Protein AF-0000000084441922 (afdb_homodimer)

Secondary structure (DSSP, 8-state):
-------------------------------HHHHHHHHHHHH-SSSEEEEEEEETTT--EEEEESTT--B--GGGGHHHHHHHHHHHH-TT---EEEEEEETTEEEEE----TT--HHHHHHHHHHHHHTT--EE-S-EEEE-TTB-S--S-TT-BGGGTTBGGG----S---GGGEEEEEEE--SSTTPBPEEEESSTTT---EEEEEEEEE-HHHHHHT--EEEEEETTTEEEEEEEEE--SSPEEEEEE-S-HHHHHHHHHHHHHHHTT-EE-S-EEEE---TTPEEEEEEEPPPHHHHHHHHHHHT-HHHHHHHHHHHHHHHHS-BSHHHHHHHHHHHHHHHS---GGGEE-S-SS--TT-EE-HHHHHHHHHHHHH-TTTHHHHHHHS-BTTTSGGGTTSSTTSTTTTTEEEEEEEETTEEEEEEEEE-TTS-EEEEEEEEE---S-HHHHHHHHHHHHHHHHHHHS-GGGGGTTTS--------/-------------------------------HHHHHHHHHHHH-SSSEEEEEEEETTT--EEEEESTT--B--GGGHHHHHHHHHHHHH-TT---EEEEEEETTEEEEE----TT--HHHHHHHHHHHHHTT--EE-S-EEEE-TTB-S-SS-TT-BGGGTTBGGG----S---GGGEEEEEEE--SSTTPBPEEEESSTTT---EEEEEEEEE-HHHHHHT--EEEEEETTTEEEEEEEEE--SSPEEEEEE-S-HHHHHHHHHHHHHHHTT-EE-S-EEEE---TTPEEEEEEEPPPHHHHHHHHHHHT-HHHHHHHHHHHHHHHHS-BSHHHHHHHHHHHHHHHS---GGGEE-S-SS--TT-EE-HHHHHHHHHHHHH-TTTHHHHHHHS-BTTTSGGGTTSSTTSTTTTTEEEEEEEETTEEEEEEEEE-TTS-EEEEEEEEE---S-HHHHHHHHHHHHHHHHHHTS-GGGGTT--S--------

Radius of gyration: 35.0 Å; Cα contacts (8 Å, |Δi|>4): 2203; chains: 2; bounding box: 147×92×91 Å

Nearest PDB structures (foldseek):
  3a3d-assembly1_A  TM=9.040E-01  e=1.747E-45  Haemophilus influenzae
  1w5d-assembly1_A  TM=8.951E-01  e=1.467E-43  Bacillus subtilis
  2exb-assembly1_A  TM=8.636E-01  e=7.953E-45  Escherichia coli
  1w8y-assembly4_D  TM=8.729E-01  e=1.648E-43  Actinomadura sp. R39
  3a3e-assembly1_B  TM=8.522E-01  e=3.515E-39  Haemophilus influenzae

InterPro domains:
  IPR000667 Peptidase S13, D-Ala-D-Ala carboxypeptidase C [PF02113] (35-464)
  IPR000667 Peptidase S13, D-Ala-D-Ala carboxypeptidase C [PR00922] (71-90)
  IPR000667 Peptidase S13, D-Ala-D-Ala carboxypeptidase C [PR00922] (291-313)
  IPR000667 Peptidase S13, D-Ala-D-Ala carboxypeptidase C [PR00922] (363-377)
  IPR000667 Peptidase S13, D-Ala-D-Ala carboxypeptidase C [PR00922] (426-439)
  IPR000667 Peptidase S13, D-Ala-D-Ala carboxypeptidase C [PTHR30023] (21-471)
  IPR000667 Peptidase S13, D-Ala-D-Ala carboxypeptidase C [TIGR00666] (58-449)
  IPR012338 Beta-lactamase/transpeptidase-like [G3DSA:3.40.710.10] (30-103)
  IPR012338 Beta-lactamase/transpeptidase-like [G3DSA:3.40.710.10] (250-471)
  IPR012338 Beta-lactamase/transpeptidase-like [SSF56601] (37-472)

Sequence (982 aa):
MKNSRIQNVASHVFLAGLLLFFISFPACSNSLKEELSTLIKQKFPHATVGILVQDVDTGETLYQCNTHKLLKPASNTKVLTALAALYLLGPDYRYDTALSHKDNNFYLTFSGSPSLKTEHINGLFASLSQEKINTIKGDIVLDISRFKPPYNAAGITYDDLGWYYEAPSTAVILDDNKEVFQFTTPLKSGAPVQVKAKNSEKNALTLINDVVSVTREQEKQHCNFNIDIKPNNTLHLYGCLAQRKHPRTLQLAIPDPVLYAKQVIKKALQKNNITFKGKLVVGNTPEESRLVASHQSDELTTLLKHMLEESDNLYADSITKLLGYKFTGEGTYKQGVFAIKETLSRRTRMDMTLLRLTDGQGGRYNLISPDQMVILLTDIYRDKQLKPIFLKILPRMGVAGTLKDRMKNTILENRVLAKTGTMSDITAISGYLLTADGKTLVFSIIVNGVHGNIYAAKAVEDQILLAIARHYAGPESETESKQEAQPGIMPMKNSRIQNVASHVFLAGLLLFFISFPACSNSLKEELSTLIKQKFPHATVGILVQDVDTGETLYQCNTHKLLKPASNTKVLTALAALYLLGPDYRYDTALSHKDNNFYLTFSGSPSLKTEHINGLFASLSQEKINTIKGDIVLDISRFKPPYNAAGITYDDLGWYYEAPSTAVILDDNKEVFQFTTPLKSGAPVQVKAKNSEKNALTLINDVVSVTREQEKQHCNFNIDIKPNNTLHLYGCLAQRKHPRTLQLAIPDPVLYAKQVIKKALQKNNITFKGKLVVGNTPEESRLVASHQSDELTTLLKHMLEESDNLYADSITKLLGYKFTGEGTYKQGVFAIKETLSRRTRMDMTLLRLTDGQGGRYNLISPDQMVILLTDIYRDKQLKPIFLKILPRMGVAGTLKDRMKNTILENRVLAKTGTMSDITAISGYLLTADGKTLVFSIIVNGVHGNIYAAKAVEDQILLAIARHYAGPESETESKQEAQPGIMP

Foldseek 3Di:
DCPDPPPPPPPPPPPPPPPPPPPPPPPPPPQLARVLVVLCCVLPVPWQKFKWKAFLVPRHTRYTDQQLDWFFFFQLLLLLLLVLLCLQPNQFDWFKWFWWDDDLEIETEQQQDQPAALVVLLVRVLLVVVVVAQERAEEYAYEQQLADDPQFFPQADPQCAFALLGAGRTSQHYPSQKWKKWWAADPDWFAFIDIGTPDPVLPLAAEAGAEHEHAPVCCVPPWDWGWDDDPRRYIYTHIYDYHDPGIDMGMTGRHDSLSSVLVSNVVSSVVSNHHYNYYYYYDHDDPPIGTSDMDIDGTSLVLSLCCQQALRNNSQLSSLQSLLCSPPNHRYQVSSQVSSLVSCVVQFPADCVQWDDRGSSRHPRTIHGFNRLLRSQSSQCPVPVCNVSVQVSFDAACCTGPRVNPPPPAPRGRQWGWGWRDDPFKTKIWHWGQAPVGTIMTMIMIIGRHDDDRLSVVVSVVVSSRSVNVVRHPPPRVPRHPPPPPSPPDD/DDDDPPPPPDPPPPPPPPPPPPPPPPPPPPQLARVLVVLCCVLPVPWQKFKWKAFLVPRHTRYTDQQLDWFFFFQLLLLLLLVLLCLQQNQFDWFKWFWWDDDLEIETEQQQDQPAALVVLLVRVLLVVVVVAQERAEEYAYEQQLADDPQFFPQADPQCAFALLGAGRTSQHYPSQKWKWWWAADPDFFAFIDIGTPDPVLPLAAEAGAEHEHAPVCCVPPWDWGWDDDPRRYIYTHIYDYHDPGIDMGMTGRHDSLSSVLVSNVVSSVVSNHHYNYYYYYDHDDPPIGTSDMDIDGTSLVLSLCCQQALRNSSQLSSLQSLLCSPPNHRYQVSSQVSSLVSCVVQFPADCVQWDDRGSSRHPRTIHGFNRLLRSQSSQCPVPVCNVSVQVSFDAACCTGPRVNPPPPAPRGRQWGWGWRDDPFKTKIWHWGQAPVGTIMTMIMIIGRHDDDRLSVVVSVVVSSRSVNVVRHPPPRVVRHPPDPPSPPDD

Organism: Legionella spiritensis (NCBI:txid452)

Structure (mmCIF, N/CA/C/O backbone):
data_AF-0000000084441922-model_v1
#
loop_
_entity.id
_entity.type
_entity.pdbx_description
1 polymer 'D-Ala-D-Ala carboxypeptidase'
#
loop_
_atom_site.group_PDB
_atom_site.id
_atom_site.type_symbol
_atom_site.label_atom_id
_atom_site.label_alt_id
_atom_site.label_comp_id
_atom_site.label_asym_id
_atom_site.label_entity_id
_atom_site.label_seq_id
_atom_site.pdbx_PDB_ins_code
_atom_site.Cartn_x
_atom_site.Cartn_y
_atom_site.Cartn_z
_atom_site.occupancy
_atom_site.B_iso_or_equiv
_atom_site.auth_seq_id
_atom_site.auth_comp_id
_atom_site.auth_asym_id
_atom_site.auth_atom_id
_atom_site.pdbx_PDB_model_num
ATOM 1 N N . MET A 1 1 ? -107.812 43.219 -38.562 1 20.81 1 MET A N 1
ATOM 2 C CA . MET A 1 1 ? -107.75 41.75 -38.5 1 20.81 1 MET A CA 1
ATOM 3 C C . MET A 1 1 ? -106.375 41.312 -38 1 20.81 1 MET A C 1
ATOM 5 O O . MET A 1 1 ? -105.438 42.094 -37.938 1 20.81 1 MET A O 1
ATOM 9 N N . LYS A 1 2 ? -106 40 -38.375 1 22.05 2 LYS A N 1
ATOM 10 C CA . LYS A 1 2 ? -105.375 38.844 -37.75 1 22.05 2 LYS A CA 1
ATOM 11 C C . LYS A 1 2 ? -103.875 38.906 -37.812 1 22.05 2 LYS A C 1
ATOM 13 O O . LYS A 1 2 ? -103.25 38.156 -38.562 1 22.05 2 LYS A O 1
ATOM 18 N N . ASN A 1 3 ? -103.312 40.062 -37.875 1 24.5 3 ASN A N 1
ATOM 19 C CA . ASN A 1 3 ? -101.875 40.156 -38.188 1 24.5 3 ASN A CA 1
ATOM 20 C C . ASN A 1 3 ? -101 39.469 -37.094 1 24.5 3 ASN A C 1
ATOM 22 O O . ASN A 1 3 ? -101.062 39.875 -35.906 1 24.5 3 ASN A O 1
ATOM 26 N N . SER A 1 4 ? -100.75 38.125 -37.25 1 25.22 4 SER A N 1
ATOM 27 C CA . SER A 1 4 ? -100.125 37.062 -36.5 1 25.22 4 SER A CA 1
ATOM 28 C C . SER A 1 4 ? -98.688 37.469 -36.094 1 25.22 4 SER A C 1
ATOM 30 O O . SER A 1 4 ? -97.938 38 -36.906 1 25.22 4 SER A O 1
ATOM 32 N N . ARG A 1 5 ? -98.375 37.656 -34.781 1 25.25 5 ARG A N 1
ATOM 33 C CA . ARG A 1 5 ? -97.375 38.031 -33.781 1 25.25 5 ARG A CA 1
ATOM 34 C C . ARG A 1 5 ? -96.188 37 -33.812 1 25.25 5 ARG A C 1
ATOM 36 O O . ARG A 1 5 ? -96.375 35.906 -33.25 1 25.25 5 ARG A O 1
ATOM 43 N N . ILE A 1 6 ? -95.562 36.719 -35 1 26.52 6 ILE A N 1
ATOM 44 C CA . ILE A 1 6 ? -94.562 35.688 -35.031 1 26.52 6 ILE A CA 1
ATOM 45 C C . ILE A 1 6 ? -93.5 36.031 -33.969 1 26.52 6 ILE A C 1
ATOM 47 O O . ILE A 1 6 ? -92.875 37.125 -34 1 26.52 6 ILE A O 1
ATOM 51 N N . GLN A 1 7 ? -93.5 35.406 -32.75 1 25.88 7 GLN A N 1
ATOM 52 C CA . GLN A 1 7 ? -92.75 35.344 -31.516 1 25.88 7 GLN A CA 1
ATOM 53 C C . GLN A 1 7 ? -91.312 34.875 -31.797 1 25.88 7 GLN A C 1
ATOM 55 O O . GLN A 1 7 ? -91.125 33.75 -32.25 1 25.88 7 GLN A O 1
ATOM 60 N N . ASN A 1 8 ? -90.438 35.656 -32.469 1 25.84 8 ASN A N 1
ATOM 61 C CA . ASN A 1 8 ? -89.062 35.344 -32.719 1 25.84 8 ASN A CA 1
ATOM 62 C C . ASN A 1 8 ? -88.312 34.938 -31.453 1 25.84 8 ASN A C 1
ATOM 64 O O . ASN A 1 8 ? -88.25 35.719 -30.516 1 25.84 8 ASN A O 1
ATOM 68 N N . VAL A 1 9 ? -88.25 33.656 -31.016 1 28.97 9 VAL A N 1
ATOM 69 C CA . VAL A 1 9 ? -87.562 32.969 -29.953 1 28.97 9 VAL A CA 1
ATOM 70 C C . VAL A 1 9 ? -86.062 33.188 -30.078 1 28.97 9 VAL A C 1
ATOM 72 O O . VAL A 1 9 ? -85.438 32.812 -31.078 1 28.97 9 VAL A O 1
ATOM 75 N N . ALA A 1 10 ? -85.438 34.281 -29.641 1 27.92 10 ALA A N 1
ATOM 76 C CA . ALA A 1 10 ? -84.062 34.688 -29.469 1 27.92 10 ALA A CA 1
ATOM 77 C C . ALA A 1 10 ? -83.312 33.625 -28.688 1 27.92 10 ALA A C 1
ATOM 79 O O . ALA A 1 10 ? -83.688 33.219 -27.609 1 27.92 10 ALA A O 1
ATOM 80 N N . SER A 1 11 ? -82.562 32.656 -29.344 1 29.92 11 SER A N 1
ATOM 81 C CA . SER A 1 11 ? -81.625 31.625 -28.938 1 29.92 11 SER A CA 1
ATOM 82 C C . SER A 1 11 ? -80.5 32.219 -28.094 1 29.92 11 SER A C 1
ATOM 84 O O . SER A 1 11 ? -79.75 33.094 -28.547 1 29.92 11 SER A O 1
ATOM 86 N N . HIS A 1 12 ? -80.625 32.531 -26.797 1 32.12 12 HIS A N 1
ATOM 87 C CA . HIS A 1 12 ? -79.562 32.875 -25.844 1 32.12 12 HIS A CA 1
ATOM 88 C C . HIS A 1 12 ? -78.5 31.797 -25.828 1 32.12 12 HIS A C 1
ATOM 90 O O . HIS A 1 12 ? -78.75 30.641 -25.484 1 32.12 12 HIS A O 1
ATOM 96 N N . VAL A 1 13 ? -77.5 31.75 -26.75 1 34.47 13 VAL A N 1
ATOM 97 C CA . VAL A 1 13 ? -76.312 30.953 -26.75 1 34.47 13 VAL A CA 1
ATOM 98 C C . VAL A 1 13 ? -75.5 31.172 -25.453 1 34.47 13 VAL A C 1
ATOM 100 O O . VAL A 1 13 ? -75.125 32.312 -25.156 1 34.47 13 VAL A O 1
ATOM 103 N N . PHE A 1 14 ? -75.688 30.359 -24.406 1 35.5 14 PHE A N 1
ATOM 104 C CA . PHE A 1 14 ? -74.938 30.203 -23.188 1 35.5 14 PHE A CA 1
ATOM 105 C C . PHE A 1 14 ? -73.438 29.984 -23.5 1 35.5 14 PHE A C 1
ATOM 107 O O . PHE A 1 14 ? -73.062 28.984 -24.125 1 35.5 14 PHE A O 1
ATOM 114 N N . LEU A 1 15 ? -72.688 31.016 -23.734 1 37.78 15 LEU A N 1
ATOM 115 C CA . LEU A 1 15 ? -71.188 30.938 -23.688 1 37.78 15 LEU A CA 1
ATOM 116 C C . LEU A 1 15 ? -70.75 30.328 -22.375 1 37.78 15 LEU A C 1
ATOM 118 O O . LEU A 1 15 ? -70.812 30.969 -21.328 1 37.78 15 LEU A O 1
ATOM 122 N N . ALA A 1 16 ? -70.938 29.078 -22.109 1 40.25 16 ALA A N 1
ATOM 123 C CA . ALA A 1 16 ? -70.25 28.406 -21.031 1 40.25 16 ALA A CA 1
ATOM 124 C C . ALA A 1 16 ? -68.75 28.672 -21.125 1 40.25 16 ALA A C 1
ATOM 126 O O . ALA A 1 16 ? -68.062 28.297 -22.109 1 40.25 16 ALA A O 1
ATOM 127 N N . GLY A 1 17 ? -68.25 29.781 -20.578 1 40.31 17 GLY A N 1
ATOM 128 C CA . GLY A 1 17 ? -66.812 30 -20.312 1 40.31 17 GLY A CA 1
ATOM 129 C C . GLY A 1 17 ? -66.125 28.781 -19.719 1 40.31 17 GLY A C 1
ATOM 130 O O . GLY A 1 17 ? -66.5 28.328 -18.625 1 40.31 17 GLY A O 1
ATOM 131 N N . LEU A 1 18 ? -65.625 27.938 -20.562 1 43.44 18 LEU A N 1
ATOM 132 C CA . LEU A 1 18 ? -64.688 26.922 -20.156 1 43.44 18 LEU A CA 1
ATOM 133 C C . LEU A 1 18 ? -63.562 27.516 -19.281 1 43.44 18 LEU A C 1
ATOM 135 O O . LEU A 1 18 ? -62.719 28.281 -19.766 1 43.44 18 LEU A O 1
ATOM 139 N N . LEU A 1 19 ? -63.812 27.75 -18.016 1 44.59 19 LEU A N 1
ATOM 140 C CA . LEU A 1 19 ? -62.719 27.938 -17.062 1 44.59 19 LEU A CA 1
ATOM 141 C C . LEU A 1 19 ? -61.719 26.797 -17.172 1 44.59 19 LEU A C 1
ATOM 143 O O . LEU A 1 19 ? -62 25.656 -16.781 1 44.59 19 LEU A O 1
ATOM 147 N N . LEU A 1 20 ? -60.875 26.875 -18.156 1 45.84 20 LEU A N 1
ATOM 148 C CA . LEU A 1 20 ? -59.656 26.062 -18.109 1 45.84 20 LEU A CA 1
ATOM 149 C C . LEU A 1 20 ? -58.938 26.25 -16.781 1 45.84 20 LEU A C 1
ATOM 151 O O . LEU A 1 20 ? -58.344 27.297 -16.531 1 45.84 20 LEU A O 1
ATOM 155 N N . PHE A 1 21 ? -59.438 25.578 -15.758 1 46.44 21 PHE A N 1
ATOM 156 C CA . PHE A 1 21 ? -58.562 25.375 -14.602 1 46.44 21 PHE A CA 1
ATOM 157 C C . PHE A 1 21 ? -57.188 24.906 -15.039 1 46.44 21 PHE A C 1
ATOM 159 O O . PHE A 1 21 ? -57 23.75 -15.438 1 46.44 21 PHE A O 1
ATOM 166 N N . PHE A 1 22 ? -56.312 25.812 -15.375 1 45.88 22 PHE A N 1
ATOM 167 C CA . PHE A 1 22 ? -54.906 25.5 -15.328 1 45.88 22 PHE A CA 1
ATOM 168 C C . PHE A 1 22 ? -54.5 24.906 -13.984 1 45.88 22 PHE A C 1
ATOM 170 O O . PHE A 1 22 ? -54.312 25.625 -13.008 1 45.88 22 PHE A O 1
ATOM 177 N N . ILE A 1 23 ? -54.844 23.672 -13.781 1 46.31 23 ILE A N 1
ATOM 178 C CA . ILE A 1 23 ? -54.125 22.969 -12.742 1 46.31 23 ILE A CA 1
ATOM 179 C C . ILE A 1 23 ? -52.625 23.141 -12.953 1 46.31 23 ILE A C 1
ATOM 181 O O . ILE A 1 23 ? -52.031 22.562 -13.867 1 46.31 23 ILE A O 1
ATOM 185 N N . SER A 1 24 ? -52.125 24.234 -12.492 1 41.97 24 SER A N 1
ATOM 186 C CA . SER A 1 24 ? -50.688 24.234 -12.297 1 41.97 24 SER A CA 1
ATOM 187 C C . SER A 1 24 ? -50.219 23 -11.547 1 41.97 24 SER A C 1
ATOM 189 O O . SER A 1 24 ? -50.5 22.859 -10.352 1 41.97 24 SER A O 1
ATOM 191 N N . PHE A 1 25 ? -50 21.953 -12.227 1 42.72 25 PHE A N 1
ATOM 192 C CA . PHE A 1 25 ? -49.188 20.938 -11.555 1 42.72 25 PHE A CA 1
ATOM 193 C C . PHE A 1 25 ? -47.938 21.578 -10.906 1 42.72 25 PHE A C 1
ATOM 195 O O . PHE A 1 25 ? -47.156 22.219 -11.594 1 42.72 25 PHE A O 1
ATOM 202 N N . PRO A 1 26 ? -48 21.844 -9.68 1 42.09 26 PRO A N 1
ATOM 203 C CA . PRO A 1 26 ? -46.688 22.219 -9.164 1 42.09 26 PRO A CA 1
ATOM 204 C C . PRO A 1 26 ? -45.562 21.359 -9.727 1 42.09 26 PRO A C 1
ATOM 206 O O . PRO A 1 26 ? -45.688 20.125 -9.789 1 42.09 26 PRO A O 1
ATOM 209 N N . ALA A 1 27 ? -44.781 21.828 -10.586 1 43 27 ALA A N 1
ATOM 210 C CA . ALA A 1 27 ? -43.5 21.141 -10.82 1 43 27 ALA A CA 1
ATOM 211 C C . ALA A 1 27 ? -42.969 20.516 -9.531 1 43 27 ALA A C 1
ATOM 213 O O . ALA A 1 27 ? -42.656 21.234 -8.578 1 43 27 ALA A O 1
ATOM 214 N N . CYS A 1 28 ? -43.344 19.406 -9.188 1 40.66 28 CYS A N 1
ATOM 215 C CA . CYS A 1 28 ? -42.75 18.656 -8.086 1 40.66 28 CYS A CA 1
ATOM 216 C C . CYS A 1 28 ? -41.25 18.812 -8.07 1 40.66 28 CYS A C 1
ATOM 218 O O . CYS A 1 28 ? -40.531 18.266 -8.914 1 40.66 28 CYS A O 1
ATOM 220 N N . SER A 1 29 ? -40.719 20 -7.758 1 48.06 29 SER A N 1
ATOM 221 C CA . SER A 1 29 ? -39.312 20.094 -7.484 1 48.06 29 SER A CA 1
ATOM 222 C C . SER A 1 29 ? -38.781 18.828 -6.777 1 48.06 29 SER A C 1
ATOM 224 O O . SER A 1 29 ? -39.312 18.469 -5.715 1 48.06 29 SER A O 1
ATOM 226 N N . ASN A 1 30 ? -38.219 17.938 -7.48 1 61.19 30 ASN A N 1
ATOM 227 C CA . ASN A 1 30 ? -37.562 16.781 -6.867 1 61.19 30 ASN A CA 1
ATOM 228 C C . ASN A 1 30 ? -36.844 17.156 -5.582 1 61.19 30 ASN A C 1
ATOM 230 O O . ASN A 1 30 ? -36.094 18.125 -5.559 1 61.19 30 ASN A O 1
ATOM 234 N N . SER A 1 31 ? -37.219 16.578 -4.496 1 85.94 31 SER A N 1
ATOM 235 C CA . SER A 1 31 ? -36.531 16.797 -3.227 1 85.94 31 SER A CA 1
ATOM 236 C C . SER A 1 31 ? -35.031 16.641 -3.383 1 85.94 31 SER A C 1
ATOM 238 O O . SER A 1 31 ? -34.562 16 -4.324 1 85.94 31 SER A O 1
ATOM 240 N N . LEU A 1 32 ? -34.281 17.531 -2.861 1 91.19 32 LEU A N 1
ATOM 241 C CA . LEU A 1 32 ? -32.812 17.406 -2.832 1 91.19 32 LEU A CA 1
ATOM 242 C C . LEU A 1 32 ? -32.406 15.953 -2.711 1 91.19 32 LEU A C 1
ATOM 244 O O . LEU A 1 32 ? -31.453 15.523 -3.381 1 91.19 32 LEU A O 1
ATOM 248 N N . LYS A 1 33 ? -33.156 15.25 -1.987 1 93.62 33 LYS A N 1
ATOM 249 C CA . LYS A 1 33 ? -32.875 13.836 -1.778 1 93.62 33 LYS A CA 1
ATOM 250 C C . LYS A 1 33 ? -32.969 13.047 -3.082 1 93.62 33 LYS A C 1
ATOM 252 O O . LYS A 1 33 ? -32.094 12.25 -3.412 1 93.62 33 LYS A O 1
ATOM 257 N N . GLU A 1 34 ? -34 13.242 -3.777 1 94.38 34 GLU A N 1
ATOM 258 C CA . GLU A 1 34 ? -34.219 12.531 -5.035 1 94.38 34 GLU A CA 1
ATOM 259 C C . GLU A 1 34 ? -33.188 12.938 -6.078 1 94.38 34 GLU A C 1
ATOM 261 O O . GLU A 1 34 ? -32.656 12.094 -6.816 1 94.38 34 GLU A O 1
ATOM 266 N N . GLU A 1 35 ? -32.938 14.211 -6.113 1 94.69 35 GLU A N 1
ATOM 267 C CA . GLU A 1 35 ? -31.938 14.711 -7.059 1 94.69 35 GLU A CA 1
ATOM 268 C C . GLU A 1 35 ? -30.562 14.094 -6.809 1 94.69 35 GLU A C 1
ATOM 270 O O . GLU A 1 35 ? -29.922 13.586 -7.734 1 94.69 35 GLU A O 1
ATOM 275 N N . LEU A 1 36 ? -30.156 14.055 -5.598 1 96.69 36 LEU A N 1
ATOM 276 C CA . LEU A 1 36 ? -28.828 13.547 -5.25 1 96.69 36 LEU A CA 1
ATOM 277 C C . LEU A 1 36 ? -28.781 12.031 -5.406 1 96.69 36 LEU A C 1
ATOM 279 O O . LEU A 1 36 ? -27.781 11.492 -5.879 1 96.69 36 LEU A O 1
ATOM 283 N N . SER A 1 37 ? -29.844 11.367 -5.055 1 95.88 37 SER A N 1
ATOM 284 C CA . SER A 1 37 ? -29.875 9.914 -5.203 1 95.88 37 SER A CA 1
ATOM 285 C C . SER A 1 37 ? -29.766 9.508 -6.668 1 95.88 37 SER A C 1
ATOM 287 O O . SER A 1 37 ? -29.078 8.531 -7 1 95.88 37 SER A O 1
ATOM 289 N N . THR A 1 38 ? -30.422 10.234 -7.516 1 96.25 38 THR A N 1
ATOM 290 C CA . THR A 1 38 ? -30.375 9.961 -8.945 1 96.25 38 THR A CA 1
ATOM 291 C C . THR A 1 38 ? -28.969 10.234 -9.5 1 96.25 38 THR A C 1
ATOM 293 O O . THR A 1 38 ? -28.438 9.43 -10.266 1 96.25 38 THR A O 1
ATOM 296 N N . LEU A 1 39 ? -28.406 11.328 -9.07 1 96.62 39 LEU A N 1
ATOM 297 C CA . LEU A 1 39 ? -27.062 11.695 -9.508 1 96.62 39 LEU A CA 1
ATOM 298 C C . LEU A 1 39 ? -26.062 10.625 -9.117 1 96.62 39 LEU A C 1
ATOM 300 O O . LEU A 1 39 ? -25.234 10.211 -9.938 1 96.62 39 LEU A O 1
ATOM 304 N N . ILE A 1 40 ? -26.141 10.133 -7.906 1 96.56 40 ILE A N 1
ATOM 305 C CA . ILE A 1 40 ? -25.203 9.156 -7.379 1 96.56 40 ILE A CA 1
ATOM 306 C C . ILE A 1 40 ? -25.375 7.824 -8.102 1 96.56 40 ILE A C 1
ATOM 308 O O . ILE A 1 40 ? -24.406 7.184 -8.492 1 96.56 40 ILE A O 1
ATOM 312 N N . LYS A 1 41 ? -26.609 7.453 -8.312 1 95.75 41 LYS A N 1
ATOM 313 C CA . LYS A 1 41 ? -26.891 6.207 -9.016 1 95.75 41 LYS A CA 1
ATOM 314 C C . LYS A 1 41 ? -26.344 6.242 -10.445 1 95.75 41 LYS A C 1
ATOM 316 O O . LYS A 1 41 ? -25.828 5.238 -10.938 1 95.75 41 LYS A O 1
ATOM 321 N N . GLN A 1 42 ? -26.422 7.355 -11.055 1 96.44 42 GLN A N 1
ATOM 322 C CA . GLN A 1 42 ? -26.016 7.5 -12.453 1 96.44 42 GLN A CA 1
ATOM 323 C C . GLN A 1 42 ? -24.5 7.582 -12.57 1 96.44 42 GLN A C 1
ATOM 325 O O . GLN A 1 42 ? -23.906 6.965 -13.461 1 96.44 42 GLN A O 1
ATOM 330 N N . LYS A 1 43 ? -23.891 8.289 -11.703 1 96.62 43 LYS A N 1
ATOM 331 C CA . LYS A 1 43 ? -22.484 8.633 -11.875 1 96.62 43 LYS A CA 1
ATOM 332 C C . LYS A 1 43 ? -21.594 7.648 -11.133 1 96.62 43 LYS A C 1
ATOM 334 O O . LYS A 1 43 ? -20.422 7.492 -11.469 1 96.62 43 LYS A O 1
ATOM 339 N N . PHE A 1 44 ? -22.156 7 -10.086 1 95.5 44 PHE A N 1
ATOM 340 C CA . PHE A 1 44 ? -21.406 6.035 -9.289 1 95.5 44 PHE A CA 1
ATOM 341 C C . PHE A 1 44 ? -22.172 4.715 -9.188 1 95.5 44 PHE A C 1
ATOM 343 O O . PHE A 1 44 ? -22.391 4.211 -8.086 1 95.5 44 PHE A O 1
ATOM 350 N N . PRO A 1 45 ? -22.422 4.102 -10.312 1 94.81 45 PRO A N 1
ATOM 351 C CA . PRO A 1 45 ? -23.219 2.879 -10.219 1 94.81 45 PRO A CA 1
ATOM 352 C C . PRO A 1 45 ? -22.5 1.754 -9.484 1 94.81 45 PRO A C 1
ATOM 354 O O . PRO A 1 45 ? -23.141 0.886 -8.891 1 94.81 45 PRO A O 1
ATOM 357 N N . HIS A 1 46 ? -21.172 1.797 -9.438 1 97.31 46 HIS A N 1
ATOM 358 C CA . HIS A 1 46 ? -20.438 0.642 -8.914 1 97.31 46 HIS A CA 1
ATOM 359 C C . HIS A 1 46 ? -19.609 1.017 -7.691 1 97.31 46 HIS A C 1
ATOM 361 O O . HIS A 1 46 ? -19.078 0.141 -7.004 1 97.31 46 HIS A O 1
ATOM 367 N N . ALA A 1 47 ? -19.453 2.301 -7.375 1 98 47 ALA A N 1
ATOM 368 C CA . ALA A 1 47 ? -18.672 2.758 -6.227 1 98 47 ALA A CA 1
ATOM 369 C C . ALA A 1 47 ? -19.5 2.736 -4.949 1 98 47 ALA A C 1
ATOM 371 O O . ALA A 1 47 ? -20.734 2.641 -5.004 1 98 47 ALA A O 1
ATOM 372 N N . THR A 1 48 ? -18.891 2.727 -3.842 1 98.31 48 THR A N 1
ATOM 373 C CA . THR A 1 48 ? -19.516 2.943 -2.547 1 98.31 48 THR A CA 1
ATOM 374 C C . THR A 1 48 ? -19.422 4.41 -2.135 1 98.31 48 THR A C 1
ATOM 376 O O . THR A 1 48 ? -18.328 4.953 -2.01 1 98.31 48 THR A O 1
ATOM 379 N N . VAL A 1 49 ? -20.594 5.008 -1.901 1 98.5 49 VAL A N 1
ATOM 380 C CA . VAL A 1 49 ? -20.656 6.445 -1.645 1 98.5 49 VAL A CA 1
ATOM 381 C C . VAL A 1 49 ? -21.188 6.695 -0.236 1 98.5 49 VAL A C 1
ATOM 383 O O . VAL A 1 49 ? -22.25 6.188 0.131 1 98.5 49 VAL A O 1
ATOM 386 N N . GLY A 1 50 ? -20.406 7.398 0.613 1 98.62 50 GLY A N 1
ATOM 387 C CA . GLY A 1 50 ? -20.859 7.918 1.893 1 98.62 50 GLY A CA 1
ATOM 388 C C . GLY A 1 50 ? -20.969 9.43 1.918 1 98.62 50 GLY A C 1
ATOM 389 O O . GLY A 1 50 ? -20.016 10.133 1.584 1 98.62 50 GLY A O 1
ATOM 390 N N . ILE A 1 51 ? -22.219 9.945 2.297 1 98.75 51 ILE A N 1
ATOM 391 C CA . ILE A 1 51 ? -22.438 11.391 2.316 1 98.75 51 ILE A CA 1
ATOM 392 C C . ILE A 1 51 ? -23.25 11.766 3.555 1 98.75 51 ILE A C 1
ATOM 394 O O . ILE A 1 51 ? -24.25 11.117 3.881 1 98.75 51 ILE A O 1
ATOM 398 N N . LEU A 1 52 ? -22.812 12.742 4.242 1 98.81 52 LEU A N 1
ATOM 399 C CA . LEU A 1 52 ? -23.609 13.398 5.262 1 98.81 52 LEU A CA 1
ATOM 400 C C . LEU A 1 52 ? -23.531 14.914 5.117 1 98.81 52 LEU A C 1
ATOM 402 O O . LEU A 1 52 ? -22.453 15.477 5.004 1 98.81 52 LEU A O 1
ATOM 406 N N . VAL A 1 53 ? -24.656 15.578 5.012 1 98.62 53 VAL A N 1
ATOM 407 C CA . VAL A 1 53 ? -24.781 17.031 4.984 1 98.62 53 VAL A CA 1
ATOM 408 C C . VAL A 1 53 ? -25.734 17.484 6.094 1 98.62 53 VAL A C 1
ATOM 410 O O . VAL A 1 53 ? -26.891 17.062 6.145 1 98.62 53 VAL A O 1
ATOM 413 N N . GLN A 1 54 ? -25.25 18.375 6.922 1 98.44 54 GLN A N 1
ATOM 414 C CA . GLN A 1 54 ? -26.047 18.891 8.031 1 98.44 54 GLN A CA 1
ATOM 415 C C . GLN A 1 54 ? -25.906 20.391 8.156 1 98.44 54 GLN A C 1
ATOM 417 O O . GLN A 1 54 ? -24.906 20.969 7.73 1 98.44 54 GLN A O 1
ATOM 422 N N . ASP A 1 55 ? -26.953 20.969 8.672 1 97.88 55 ASP A N 1
ATOM 423 C CA . ASP A 1 55 ? -26.797 22.328 9.18 1 97.88 55 ASP A CA 1
ATOM 424 C C . ASP A 1 55 ? -25.906 22.359 10.422 1 97.88 55 ASP A C 1
ATOM 426 O O . ASP A 1 55 ? -26.219 21.672 11.414 1 97.88 55 ASP A O 1
ATOM 430 N N . VAL A 1 56 ? -24.859 23.125 10.375 1 98 56 VAL A N 1
ATOM 431 C CA . VAL A 1 56 ? -23.828 23 11.414 1 98 56 VAL A CA 1
ATOM 432 C C . VAL A 1 56 ? -24.375 23.531 12.734 1 98 56 VAL A C 1
ATOM 434 O O . VAL A 1 56 ? -23.969 23.078 13.812 1 98 56 VAL A O 1
ATOM 437 N N . ASP A 1 57 ? -25.312 24.453 12.711 1 96.19 57 ASP A N 1
ATOM 438 C CA . ASP A 1 57 ? -25.844 25.109 13.906 1 96.19 57 ASP A CA 1
ATOM 439 C C . ASP A 1 57 ? -26.969 24.297 14.523 1 96.19 57 ASP A C 1
ATOM 441 O O . ASP A 1 57 ? -27 24.094 15.734 1 96.19 57 ASP A O 1
ATOM 445 N N . THR A 1 58 ? -27.859 23.75 13.672 1 96.56 58 THR A N 1
ATOM 446 C CA . THR A 1 58 ? -29.062 23.109 14.188 1 96.56 58 THR A CA 1
ATOM 447 C C . THR A 1 58 ? -28.859 21.594 14.273 1 96.56 58 THR A C 1
ATOM 449 O O . THR A 1 58 ? -29.578 20.906 15 1 96.56 58 THR A O 1
ATOM 452 N N . GLY A 1 59 ? -27.984 21.109 13.461 1 97.25 59 GLY A N 1
ATOM 453 C CA . GLY A 1 59 ? -27.797 19.672 13.391 1 97.25 59 GLY A CA 1
ATOM 454 C C . GLY A 1 59 ? -28.766 18.984 12.453 1 97.25 59 GLY A C 1
ATOM 455 O O . GLY A 1 59 ? -28.734 17.75 12.297 1 97.25 59 GLY A O 1
ATOM 456 N N . GLU A 1 60 ? -29.609 19.719 11.789 1 96.88 60 GLU A N 1
ATOM 457 C CA . GLU A 1 60 ? -30.578 19.156 10.852 1 96.88 60 GLU A CA 1
ATOM 458 C C . GLU A 1 60 ? -29.891 18.484 9.68 1 96.88 60 GLU A C 1
ATOM 460 O O . GLU A 1 60 ? -29 19.062 9.055 1 96.88 60 GLU A O 1
ATOM 465 N N . THR A 1 61 ? -30.312 17.25 9.383 1 97.62 61 THR A N 1
ATOM 466 C CA . THR A 1 61 ? -29.75 16.516 8.258 1 97.62 61 THR A CA 1
ATOM 467 C C . THR A 1 61 ? -30.469 16.891 6.961 1 97.62 61 THR A C 1
ATOM 469 O O . THR A 1 61 ? -31.688 16.734 6.852 1 97.62 61 THR A O 1
ATOM 472 N N . LEU A 1 62 ? -29.656 17.297 6.012 1 95.88 62 LEU A N 1
ATOM 473 C CA . LEU A 1 62 ? -30.203 17.656 4.707 1 95.88 62 LEU A CA 1
ATOM 474 C C . LEU A 1 62 ? -30.125 16.484 3.744 1 95.88 62 LEU A C 1
ATOM 476 O O . LEU A 1 62 ? -31 16.312 2.889 1 95.88 62 LEU A O 1
ATOM 480 N N . TYR A 1 63 ? -29.094 15.758 3.838 1 96.44 63 TYR A N 1
ATOM 481 C CA . TYR A 1 63 ? -28.906 14.57 3.01 1 96.44 63 TYR A CA 1
ATOM 482 C C . TYR A 1 63 ? -27.984 13.57 3.689 1 96.44 63 TYR A C 1
ATOM 484 O O . TYR A 1 63 ? -27.016 13.961 4.348 1 96.44 63 TYR A O 1
ATOM 492 N N . GLN A 1 64 ? -28.344 12.352 3.596 1 97.69 64 GLN A N 1
ATOM 493 C CA . GLN A 1 64 ? -27.5 11.289 4.129 1 97.69 64 GLN A CA 1
ATOM 494 C C . GLN A 1 64 ? -27.547 10.055 3.24 1 97.69 64 GLN A C 1
ATOM 496 O O . GLN A 1 64 ? -28.578 9.742 2.65 1 97.69 64 GLN A O 1
ATOM 501 N N . CYS A 1 65 ? -26.438 9.438 3.057 1 97.06 65 CYS A N 1
ATOM 502 C CA . CYS A 1 65 ? -26.219 8.188 2.352 1 97.06 65 CYS A CA 1
ATOM 503 C C . CYS A 1 65 ? -25.062 7.406 2.979 1 97.06 65 CYS A C 1
ATOM 505 O O . CYS A 1 65 ? -23.922 7.867 2.98 1 97.06 65 CYS A O 1
ATOM 507 N N . ASN A 1 66 ? -25.312 6.262 3.523 1 97 66 ASN A N 1
ATOM 508 C CA . ASN A 1 66 ? -24.281 5.383 4.074 1 97 66 ASN A CA 1
ATOM 509 C C . ASN A 1 66 ? -23.375 6.121 5.055 1 97 66 ASN A C 1
ATOM 511 O O . ASN A 1 66 ? -22.156 6.02 4.977 1 97 66 ASN A O 1
ATOM 515 N N . THR A 1 67 ? -23.969 6.859 5.977 1 97.75 67 THR A N 1
ATOM 516 C CA . THR A 1 67 ? -23.203 7.781 6.82 1 97.75 67 THR A CA 1
ATOM 517 C C . THR A 1 67 ? -22.406 7.016 7.859 1 97.75 67 THR A C 1
ATOM 519 O O . THR A 1 67 ? -21.422 7.539 8.406 1 97.75 67 THR A O 1
ATOM 522 N N . HIS A 1 68 ? -22.797 5.746 8.133 1 97.12 68 HIS A N 1
ATOM 523 C CA . HIS A 1 68 ? -22.188 4.965 9.203 1 97.12 68 HIS A CA 1
ATOM 524 C C . HIS A 1 68 ? -21.078 4.059 8.656 1 97.12 68 HIS A C 1
ATOM 526 O O . HIS A 1 68 ? -20.359 3.416 9.422 1 97.12 68 HIS A O 1
ATOM 532 N N . LYS A 1 69 ? -20.953 3.977 7.336 1 97.94 69 LYS A N 1
ATOM 533 C CA . LYS A 1 69 ? -20 3.055 6.723 1 97.94 69 LYS A CA 1
ATOM 534 C C . LYS A 1 69 ? -18.562 3.557 6.875 1 97.94 69 LYS A C 1
ATOM 536 O O . LYS A 1 69 ? -18.297 4.746 6.684 1 97.94 69 LYS A O 1
ATOM 541 N N . LEU A 1 70 ? -17.703 2.643 7.293 1 98.56 70 LEU A N 1
ATOM 542 C CA . LEU A 1 70 ? -16.281 2.945 7.336 1 98.56 70 LEU A CA 1
ATOM 543 C C . LEU A 1 70 ? -15.664 2.896 5.938 1 98.56 70 LEU A C 1
ATOM 545 O O . LEU A 1 70 ? -15.641 1.84 5.305 1 98.56 70 LEU A O 1
ATOM 549 N N . LEU A 1 71 ? -15.188 4.051 5.473 1 98.69 71 LEU A N 1
ATOM 550 C CA . LEU A 1 71 ? -14.609 4.234 4.145 1 98.69 71 LEU A CA 1
ATOM 551 C C . LEU A 1 71 ? -13.211 4.84 4.238 1 98.69 71 LEU A C 1
ATOM 553 O O . LEU A 1 71 ? -12.859 5.438 5.258 1 98.69 71 LEU A O 1
ATOM 557 N N . LYS A 1 72 ? -12.445 4.625 3.234 1 98.62 72 LYS A N 1
ATOM 558 C CA . LYS A 1 72 ? -11.109 5.211 3.166 1 98.62 72 LYS A CA 1
ATOM 559 C C . LYS A 1 72 ? -11.172 6.672 2.736 1 98.62 72 LYS A C 1
ATOM 561 O O . LYS A 1 72 ? -11.648 6.984 1.644 1 98.62 72 LYS A O 1
ATOM 566 N N . PRO A 1 73 ? -10.633 7.523 3.541 1 98.75 73 PRO A N 1
ATOM 567 C CA . PRO A 1 73 ? -10.812 8.953 3.258 1 98.75 73 PRO A CA 1
ATOM 568 C C . PRO A 1 73 ? -9.648 9.547 2.467 1 98.75 73 PRO A C 1
ATOM 570 O O . PRO A 1 73 ? -9.727 10.688 2.004 1 98.75 73 PRO A O 1
ATOM 573 N N . ALA A 1 74 ? -8.578 8.766 2.283 1 98.5 74 ALA A N 1
ATOM 574 C CA . ALA A 1 74 ? -7.344 9.328 1.745 1 98.5 74 ALA A CA 1
ATOM 575 C C . ALA A 1 74 ? -6.91 10.555 2.537 1 98.5 74 ALA A C 1
ATOM 577 O O . ALA A 1 74 ? -6.883 10.531 3.77 1 98.5 74 ALA A O 1
ATOM 578 N N . SER A 1 75 ? -6.57 11.656 1.921 1 98.81 75 SER A N 1
ATOM 579 C CA . SER A 1 75 ? -5.969 12.828 2.553 1 98.81 75 SER A CA 1
ATOM 580 C C . SER A 1 75 ? -6.988 13.586 3.395 1 98.81 75 SER A C 1
ATOM 582 O O . SER A 1 75 ? -6.633 14.523 4.113 1 98.81 75 SER A O 1
ATOM 584 N N . ASN A 1 76 ? -8.234 13.242 3.385 1 98.75 76 ASN A N 1
ATOM 585 C CA . ASN A 1 76 ? -9.141 13.812 4.371 1 98.75 76 ASN A CA 1
ATOM 586 C C . ASN A 1 76 ? -8.672 13.531 5.797 1 98.75 76 ASN A C 1
ATOM 588 O O . ASN A 1 76 ? -9.086 14.211 6.738 1 98.75 76 ASN A O 1
ATOM 592 N N . THR A 1 77 ? -7.852 12.57 5.906 1 98.88 77 THR A N 1
ATOM 593 C CA . THR A 1 77 ? -7.238 12.227 7.184 1 98.88 77 THR A CA 1
ATOM 594 C C . THR A 1 77 ? -6.492 13.422 7.766 1 98.88 77 THR A C 1
ATOM 596 O O . THR A 1 77 ? -6.438 13.594 8.984 1 98.88 77 THR A O 1
ATOM 599 N N . LYS A 1 78 ? -6.035 14.281 6.934 1 98.94 78 LYS A N 1
ATOM 600 C CA . LYS A 1 78 ? -5.223 15.398 7.387 1 98.94 78 LYS A CA 1
ATOM 601 C C . LYS A 1 78 ? -6.051 16.391 8.203 1 98.94 78 LYS A C 1
ATOM 603 O O . LYS A 1 78 ? -5.5 17.234 8.914 1 98.94 78 LYS A O 1
ATOM 608 N N . VAL A 1 79 ? -7.391 16.297 8.148 1 98.94 79 VAL A N 1
ATOM 609 C CA . VAL A 1 79 ? -8.25 17.094 9.031 1 98.94 79 VAL A CA 1
ATOM 610 C C . VAL A 1 79 ? -8.023 16.672 10.477 1 98.94 79 VAL A C 1
ATOM 612 O O . VAL A 1 79 ? -7.898 17.531 11.359 1 98.94 79 VAL A O 1
ATOM 615 N N . LEU A 1 80 ? -7.918 15.344 10.703 1 98.94 80 LEU A N 1
ATOM 616 C CA . LEU A 1 80 ? -7.652 14.828 12.039 1 98.94 80 LEU A CA 1
ATOM 617 C C . LEU A 1 80 ? -6.301 15.312 12.555 1 98.94 80 LEU A C 1
ATOM 619 O O . LEU A 1 80 ? -6.188 15.75 13.695 1 98.94 80 LEU A O 1
ATOM 623 N N . THR A 1 81 ? -5.324 15.266 11.727 1 98.94 81 THR A N 1
ATOM 624 C CA . THR A 1 81 ? -3.963 15.648 12.086 1 98.94 81 THR A CA 1
ATOM 625 C C . THR A 1 81 ? -3.893 17.125 12.43 1 98.94 81 THR A C 1
ATOM 627 O O . THR A 1 81 ? -3.307 17.516 13.445 1 98.94 81 THR A O 1
ATOM 630 N N . ALA A 1 82 ? -4.52 17.906 11.594 1 98.94 82 ALA A N 1
ATOM 631 C CA . ALA A 1 82 ? -4.5 19.359 11.805 1 98.94 82 ALA A CA 1
ATOM 632 C C . ALA A 1 82 ? -5.172 19.734 13.125 1 98.94 82 ALA A C 1
ATOM 634 O O . ALA A 1 82 ? -4.625 20.516 13.906 1 98.94 82 ALA A O 1
ATOM 635 N N . LEU A 1 83 ? -6.312 19.156 13.391 1 98.88 83 LEU A N 1
ATOM 636 C CA . LEU A 1 83 ? -7.078 19.531 14.578 1 98.88 83 LEU A CA 1
ATOM 637 C C . LEU A 1 83 ? -6.402 19.016 15.844 1 98.88 83 LEU A C 1
ATOM 639 O O . LEU A 1 83 ? -6.355 19.719 16.859 1 98.88 83 LEU A O 1
ATOM 643 N N . ALA A 1 84 ? -5.84 17.797 15.766 1 98.94 84 ALA A N 1
ATOM 644 C CA . ALA A 1 84 ? -5.07 17.297 16.906 1 98.94 84 ALA A CA 1
ATOM 645 C C . ALA A 1 84 ? -3.877 18.203 17.203 1 98.94 84 ALA A C 1
ATOM 647 O O . ALA A 1 84 ? -3.564 18.469 18.359 1 98.94 84 ALA A O 1
ATOM 648 N N . ALA A 1 85 ? -3.238 18.672 16.172 1 98.94 85 ALA A N 1
ATOM 649 C CA . ALA A 1 85 ? -2.08 19.547 16.344 1 98.94 85 ALA A CA 1
ATOM 650 C C . ALA A 1 85 ? -2.48 20.875 16.969 1 98.94 85 ALA A C 1
ATOM 652 O O . ALA A 1 85 ? -1.796 21.375 17.859 1 98.94 85 ALA A O 1
ATOM 653 N N . LEU A 1 86 ? -3.576 21.438 16.516 1 98.88 86 LEU A N 1
ATOM 654 C CA . LEU A 1 86 ? -4.055 22.688 17.062 1 98.88 86 LEU A CA 1
ATOM 655 C C . LEU A 1 86 ? -4.41 22.531 18.547 1 98.88 86 LEU A C 1
ATOM 657 O O . LEU A 1 86 ? -4.07 23.391 19.359 1 98.88 86 LEU A O 1
ATOM 661 N N . TYR A 1 87 ? -5.043 21.438 18.875 1 98.75 87 TYR A N 1
ATOM 662 C CA . TYR A 1 87 ? -5.477 21.188 20.25 1 98.75 87 TYR A CA 1
ATOM 663 C C . TYR A 1 87 ? -4.277 20.953 21.172 1 98.75 87 TYR A C 1
ATOM 665 O O . TYR A 1 87 ? -4.246 21.453 22.297 1 98.75 87 TYR A O 1
ATOM 673 N N . LEU A 1 88 ? -3.301 20.203 20.688 1 98.75 88 LEU A N 1
ATOM 674 C CA . LEU A 1 88 ? -2.225 19.75 21.562 1 98.75 88 LEU A CA 1
ATOM 675 C C . LEU A 1 88 ? -1.105 20.781 21.625 1 98.75 88 LEU A C 1
ATOM 677 O O . LEU A 1 88 ? -0.544 21.016 22.703 1 98.75 88 LEU A O 1
ATOM 681 N N . LEU A 1 89 ? -0.781 21.406 20.5 1 98.81 89 LEU A N 1
ATOM 682 C CA . LEU A 1 89 ? 0.421 22.234 20.422 1 98.81 89 LEU A CA 1
ATOM 683 C C . LEU A 1 89 ? 0.069 23.719 20.469 1 98.81 89 LEU A C 1
ATOM 685 O O . LEU A 1 89 ? 0.885 24.531 20.906 1 98.81 89 LEU A O 1
ATOM 689 N N . GLY A 1 90 ? -1.146 24.078 20.016 1 98.5 90 GLY A N 1
ATOM 690 C CA . GLY A 1 90 ? -1.538 25.484 19.891 1 98.5 90 GLY A CA 1
ATOM 691 C C . GLY A 1 90 ? -1.128 26.094 18.562 1 98.5 90 GLY A C 1
ATOM 692 O O . GLY A 1 90 ? -0.198 25.609 17.906 1 98.5 90 GLY A O 1
ATOM 693 N N . PRO A 1 91 ? -1.804 27.141 18.141 1 98.38 91 PRO A N 1
ATOM 694 C CA . PRO A 1 91 ? -1.62 27.734 16.812 1 98.38 91 PRO A CA 1
ATOM 695 C C . PRO A 1 91 ? -0.257 28.406 16.641 1 98.38 91 PRO A C 1
ATOM 697 O O . PRO A 1 91 ? 0.227 28.562 15.523 1 98.38 91 PRO A O 1
ATOM 700 N N . ASP A 1 92 ? 0.445 28.734 17.734 1 98.44 92 ASP A N 1
ATOM 701 C CA . ASP A 1 92 ? 1.657 29.547 17.672 1 98.44 92 ASP A CA 1
ATOM 702 C C . ASP A 1 92 ? 2.906 28.672 17.797 1 98.44 92 ASP A C 1
ATOM 704 O O . ASP A 1 92 ? 4.027 29.188 17.812 1 98.44 92 ASP A O 1
ATOM 708 N N . TYR A 1 93 ? 2.734 27.375 17.891 1 98.69 93 TYR A N 1
ATOM 709 C CA . TYR A 1 93 ? 3.885 26.484 18.016 1 98.69 93 TYR A CA 1
ATOM 710 C C . TYR A 1 93 ? 4.836 26.672 16.828 1 98.69 93 TYR A C 1
ATOM 712 O O . TYR A 1 93 ? 4.402 26.906 15.703 1 98.69 93 TYR A O 1
ATOM 720 N N . ARG A 1 94 ? 6.117 26.5 17.078 1 98.81 94 ARG A N 1
ATOM 721 C CA . ARG A 1 94 ? 7.156 26.547 16.062 1 98.81 94 ARG A CA 1
ATOM 722 C C . ARG A 1 94 ? 8.156 25.406 16.25 1 98.81 94 ARG A C 1
ATOM 724 O O . ARG A 1 94 ? 8.508 25.062 17.391 1 98.81 94 ARG A O 1
ATOM 731 N N . TYR A 1 95 ? 8.578 24.812 15.141 1 98.75 95 TYR A N 1
ATOM 732 C CA . TYR A 1 95 ? 9.742 23.938 15.172 1 98.75 95 TYR A CA 1
ATOM 733 C C . TYR A 1 95 ? 11.023 24.734 15.391 1 98.75 95 TYR A C 1
ATOM 735 O O . TYR A 1 95 ? 11.117 25.891 14.977 1 98.75 95 TYR A O 1
ATOM 743 N N . ASP A 1 96 ? 11.938 24.094 16.016 1 98.5 96 ASP A N 1
ATOM 744 C CA . ASP A 1 96 ? 13.219 24.75 16.25 1 98.5 96 ASP A CA 1
ATOM 745 C C . ASP A 1 96 ? 14.383 23.875 15.805 1 98.5 96 ASP A C 1
ATOM 747 O O . ASP A 1 96 ? 14.523 22.734 16.25 1 98.5 96 ASP A O 1
ATOM 751 N N . THR A 1 97 ? 15.203 24.359 14.891 1 98.75 97 THR A N 1
ATOM 752 C CA . THR A 1 97 ? 16.484 23.766 14.516 1 98.75 97 THR A CA 1
ATOM 753 C C . THR A 1 97 ? 17.641 24.547 15.117 1 98.75 97 THR A C 1
ATOM 755 O O . THR A 1 97 ? 17.75 25.75 14.898 1 98.75 97 THR A O 1
ATOM 758 N N . ALA A 1 98 ? 18.594 23.797 15.797 1 98.31 98 ALA A N 1
ATOM 759 C CA . ALA A 1 98 ? 19.562 24.531 16.594 1 98.31 98 ALA A CA 1
ATOM 760 C C . ALA A 1 98 ? 20.984 24.062 16.312 1 98.31 98 ALA A C 1
ATOM 762 O O . ALA A 1 98 ? 21.219 22.875 16.094 1 98.31 98 ALA A O 1
ATOM 763 N N . LEU A 1 99 ? 21.875 25.016 16.328 1 98.25 99 LEU A N 1
ATOM 764 C CA . LEU A 1 99 ? 23.312 24.766 16.312 1 98.25 99 LEU A CA 1
ATOM 765 C C . LEU A 1 99 ? 23.938 25.062 17.672 1 98.25 99 LEU A C 1
ATOM 767 O O . LEU A 1 99 ? 23.812 26.172 18.188 1 98.25 99 LEU A O 1
ATOM 771 N N . SER A 1 100 ? 24.547 24 18.234 1 97.5 100 SER A N 1
ATOM 772 C CA . SER A 1 100 ? 25.172 24.125 19.547 1 97.5 100 SER A CA 1
ATOM 773 C C . SER A 1 100 ? 26.625 23.672 19.5 1 97.5 100 SER A C 1
ATOM 775 O O . SER A 1 100 ? 27.078 23.094 18.5 1 97.5 100 SER A O 1
ATOM 777 N N . HIS A 1 101 ? 27.312 24.016 20.594 1 95.94 101 HIS A N 1
ATOM 778 C CA . HIS A 1 101 ? 28.734 23.703 20.672 1 95.94 101 HIS A CA 1
ATOM 779 C C . HIS A 1 101 ? 29.109 23.141 22.031 1 95.94 101 HIS A C 1
ATOM 781 O O . HIS A 1 101 ? 28.625 23.609 23.062 1 95.94 101 HIS A O 1
ATOM 787 N N . LYS A 1 102 ? 29.922 22.094 21.984 1 96.5 102 LYS A N 1
ATOM 788 C CA . LYS A 1 102 ? 30.562 21.562 23.188 1 96.5 102 LYS A CA 1
ATOM 789 C C . LYS A 1 102 ? 31.953 21.016 22.875 1 96.5 102 LYS A C 1
ATOM 791 O O . LYS A 1 102 ? 32.094 20.172 21.984 1 96.5 102 LYS A O 1
ATOM 796 N N . ASP A 1 103 ? 32.906 21.594 23.688 1 94.19 103 ASP A N 1
ATOM 797 C CA . ASP A 1 103 ? 34.312 21.25 23.438 1 94.19 103 ASP A CA 1
ATOM 798 C C . ASP A 1 103 ? 34.719 21.547 21.984 1 94.19 103 ASP A C 1
ATOM 800 O O . ASP A 1 103 ? 34.531 22.672 21.516 1 94.19 103 ASP A O 1
ATOM 804 N N . ASN A 1 104 ? 35.094 20.516 21.203 1 94.69 104 ASN A N 1
ATOM 805 C CA . ASN A 1 104 ? 35.562 20.766 19.844 1 94.69 104 ASN A CA 1
ATOM 806 C C . ASN A 1 104 ? 34.469 20.391 18.828 1 94.69 104 ASN A C 1
ATOM 808 O O . ASN A 1 104 ? 34.656 20.594 17.625 1 94.69 104 ASN A O 1
ATOM 812 N N . ASN A 1 105 ? 33.281 19.969 19.359 1 97.94 105 ASN A N 1
ATOM 813 C CA . ASN A 1 105 ? 32.219 19.469 18.484 1 97.94 105 ASN A CA 1
ATOM 814 C C . ASN A 1 105 ? 31.094 20.484 18.344 1 97.94 105 ASN A C 1
ATOM 816 O O . ASN A 1 105 ? 30.844 21.266 19.266 1 97.94 105 ASN A O 1
ATOM 820 N N . PHE A 1 106 ? 30.5 20.516 17.203 1 98 106 PHE A N 1
ATOM 821 C CA . PHE A 1 106 ? 29.234 21.219 16.984 1 98 106 PHE A CA 1
ATOM 822 C C . PHE A 1 106 ? 28.094 20.234 16.781 1 98 106 PHE A C 1
ATOM 824 O O . PHE A 1 106 ? 28.312 19.125 16.281 1 98 106 PHE A O 1
ATOM 831 N N . TYR A 1 107 ? 26.922 20.609 17.266 1 98.62 107 TYR A N 1
ATOM 832 C CA . TYR A 1 107 ? 25.734 19.766 17.188 1 98.62 107 TYR A CA 1
ATOM 833 C C . TYR A 1 107 ? 24.609 20.5 16.469 1 98.62 107 TYR A C 1
ATOM 835 O O . TYR A 1 107 ? 24.203 21.594 16.875 1 98.62 107 TYR A O 1
ATOM 843 N N . LEU A 1 108 ? 24.203 19.938 15.383 1 98.81 108 LEU A N 1
ATOM 844 C CA . LEU A 1 108 ? 23.031 20.438 14.672 1 98.81 108 LEU A CA 1
ATOM 845 C C . LEU A 1 108 ? 21.812 19.578 15 1 98.81 108 LEU A C 1
ATOM 847 O O . LEU A 1 108 ? 21.688 18.438 14.531 1 98.81 108 LEU A O 1
ATOM 851 N N . THR A 1 109 ? 20.891 20.141 15.789 1 98.81 109 THR A N 1
ATOM 852 C CA . THR A 1 109 ? 19.703 19.406 16.234 1 98.81 109 THR A CA 1
ATOM 853 C C . THR A 1 109 ? 18.531 19.656 15.297 1 98.81 109 THR A C 1
ATOM 855 O O . THR A 1 109 ? 18.031 20.781 15.227 1 98.81 109 THR A O 1
ATOM 858 N N . PHE A 1 110 ? 18.156 18.609 14.609 1 98.81 110 PHE A N 1
ATOM 859 C CA . PHE A 1 110 ? 16.984 18.688 13.734 1 98.81 110 PHE A CA 1
ATOM 860 C C . PHE A 1 110 ? 15.711 18.344 14.508 1 98.81 110 PHE A C 1
ATOM 862 O O . PHE A 1 110 ? 15.703 17.406 15.312 1 98.81 110 PHE A O 1
ATOM 869 N N . SER A 1 111 ? 14.633 19.078 14.227 1 98.12 111 SER A N 1
ATOM 870 C CA . SER A 1 111 ? 13.391 18.906 14.984 1 98.12 111 SER A CA 1
ATOM 871 C C . SER A 1 111 ? 12.305 18.266 14.133 1 98.12 111 SER A C 1
ATOM 873 O O . SER A 1 111 ? 11.203 17.984 14.617 1 98.12 111 SER A O 1
ATOM 875 N N . GLY A 1 112 ? 12.578 18.031 12.867 1 98.69 112 GLY A N 1
ATOM 876 C CA . GLY A 1 112 ? 11.57 17.484 11.969 1 98.69 112 GLY A CA 1
ATOM 877 C C . GLY A 1 112 ? 10.773 18.562 11.258 1 98.69 112 GLY A C 1
ATOM 878 O O . GLY A 1 112 ? 9.758 18.281 10.617 1 98.69 112 GLY A O 1
ATOM 879 N N . SER A 1 113 ? 11.258 19.828 11.289 1 98.81 113 SER A N 1
ATOM 880 C CA . SER A 1 113 ? 10.531 20.922 10.625 1 98.81 113 SER A CA 1
ATOM 881 C C . SER A 1 113 ? 10.352 20.641 9.141 1 98.81 113 SER A C 1
ATOM 883 O O . SER A 1 113 ? 11.336 20.531 8.398 1 98.81 113 SER A O 1
ATOM 885 N N . PRO A 1 114 ? 9.133 20.609 8.719 1 98.69 114 PRO A N 1
ATOM 886 C CA . PRO A 1 114 ? 8.945 20.281 7.305 1 98.69 114 PRO A CA 1
ATOM 887 C C . PRO A 1 114 ? 9.195 21.484 6.387 1 98.69 114 PRO A C 1
ATOM 889 O O . PRO A 1 114 ? 9.281 21.328 5.168 1 98.69 114 PRO A O 1
ATOM 892 N N . SER A 1 115 ? 9.344 22.641 6.957 1 98.69 115 SER A N 1
ATOM 893 C CA . SER A 1 115 ? 9.516 23.844 6.152 1 98.69 115 SER A CA 1
ATOM 894 C C . SER A 1 115 ? 10.984 24.266 6.09 1 98.69 115 SER A C 1
ATOM 896 O O . SER A 1 115 ? 11.312 25.312 5.539 1 98.69 115 SER A O 1
ATOM 898 N N . LEU A 1 116 ? 11.867 23.484 6.707 1 98.81 116 LEU A N 1
ATOM 899 C CA . LEU A 1 116 ? 13.289 23.812 6.719 1 98.81 116 LEU A CA 1
ATOM 900 C C . LEU A 1 116 ? 13.867 23.781 5.309 1 98.81 116 LEU A C 1
ATOM 902 O O . LEU A 1 116 ? 13.555 22.891 4.523 1 98.81 116 LEU A O 1
ATOM 906 N N . LYS A 1 117 ? 14.68 24.797 4.984 1 98.38 117 LYS A N 1
ATOM 907 C CA . LYS A 1 117 ? 15.32 24.922 3.676 1 98.38 117 LYS A CA 1
ATOM 908 C C . LYS A 1 117 ? 16.844 24.953 3.811 1 98.38 117 LYS A C 1
ATOM 910 O O . LYS A 1 117 ? 17.375 25.203 4.898 1 98.38 117 LYS A O 1
ATOM 915 N N . THR A 1 118 ? 17.484 24.719 2.711 1 97.81 118 THR A N 1
ATOM 916 C CA . THR A 1 118 ? 18.938 24.734 2.662 1 97.81 118 THR A CA 1
ATOM 917 C C . THR A 1 118 ? 19.484 26.109 3.076 1 97.81 118 THR A C 1
ATOM 919 O O . THR A 1 118 ? 20.531 26.188 3.713 1 97.81 118 THR A O 1
ATOM 922 N N . GLU A 1 119 ? 18.766 27.141 2.74 1 97.5 119 GLU A N 1
ATOM 923 C CA . GLU A 1 119 ? 19.219 28.484 3.078 1 97.5 119 GLU A CA 1
ATOM 924 C C . GLU A 1 119 ? 19.234 28.703 4.59 1 97.5 119 GLU A C 1
ATOM 926 O O . GLU A 1 119 ? 20.062 29.469 5.102 1 97.5 119 GLU A O 1
ATOM 931 N N . HIS A 1 120 ? 18.359 28.031 5.289 1 98.44 120 HIS A N 1
ATOM 932 C CA . HIS A 1 120 ? 18.328 28.141 6.742 1 98.44 120 HIS A CA 1
ATOM 933 C C . HIS A 1 120 ? 19.547 27.484 7.383 1 98.44 120 HIS A C 1
ATOM 935 O O . HIS A 1 120 ? 20.062 27.969 8.391 1 98.44 120 HIS A O 1
ATOM 941 N N . ILE A 1 121 ? 19.969 26.359 6.832 1 98.19 121 ILE A N 1
ATOM 942 C CA . ILE A 1 121 ? 21.188 25.719 7.293 1 98.19 121 ILE A CA 1
ATOM 943 C C . ILE A 1 121 ? 22.391 26.641 7.059 1 98.19 121 ILE A C 1
ATOM 945 O O . ILE A 1 121 ? 23.234 26.797 7.938 1 98.19 121 ILE A O 1
ATOM 949 N N . ASN A 1 122 ? 22.422 27.203 5.871 1 97.38 122 ASN A N 1
ATOM 950 C CA . ASN A 1 122 ? 23.469 28.172 5.582 1 97.38 122 ASN A CA 1
ATOM 951 C C . ASN A 1 122 ? 23.469 29.328 6.594 1 97.38 122 ASN A C 1
ATOM 953 O O . ASN A 1 122 ? 24.531 29.766 7.031 1 97.38 122 ASN A O 1
ATOM 957 N N . GLY A 1 123 ? 22.312 29.766 6.922 1 97.56 123 GLY A N 1
ATOM 958 C CA . GLY A 1 123 ? 22.203 30.844 7.902 1 97.56 123 GLY A CA 1
ATOM 959 C C . GLY A 1 123 ? 22.734 30.469 9.266 1 97.56 123 GLY A C 1
ATOM 960 O O . GLY A 1 123 ? 23.375 31.281 9.938 1 97.56 123 GLY A O 1
ATOM 961 N N . LEU A 1 124 ? 22.484 29.266 9.703 1 97.81 124 LEU A N 1
ATOM 962 C CA . LEU A 1 124 ? 23 28.797 10.984 1 97.81 124 LEU A CA 1
ATOM 963 C C . LEU A 1 124 ? 24.516 28.797 11.008 1 97.81 124 LEU A C 1
ATOM 965 O O . LEU A 1 124 ? 25.125 29.25 11.977 1 97.81 124 LEU A O 1
ATOM 969 N N . PHE A 1 125 ? 25.156 28.391 9.953 1 96.88 125 PHE A N 1
ATOM 970 C CA . PHE A 1 125 ? 26.609 28.344 9.922 1 96.88 125 PHE A CA 1
ATOM 971 C C . PHE A 1 125 ? 27.188 29.719 9.68 1 96.88 125 PHE A C 1
ATOM 973 O O . PHE A 1 125 ? 28.312 30.016 10.109 1 96.88 125 PHE A O 1
ATOM 980 N N . ALA A 1 126 ? 26.469 30.547 9 1 96.06 126 ALA A N 1
ATOM 981 C CA . ALA A 1 126 ? 26.906 31.938 8.82 1 96.06 126 ALA A CA 1
ATOM 982 C C . ALA A 1 126 ? 27.031 32.656 10.164 1 96.06 126 ALA A C 1
ATOM 984 O O . ALA A 1 126 ? 27.844 33.562 10.312 1 96.06 126 ALA A O 1
ATOM 985 N N . SER A 1 127 ? 26.266 32.219 11.055 1 94.44 127 SER A N 1
ATOM 986 C CA . SER A 1 127 ? 26.281 32.812 12.383 1 94.44 127 SER A CA 1
ATOM 987 C C . SER A 1 127 ? 27.625 32.562 13.078 1 94.44 127 SER A C 1
ATOM 989 O O . SER A 1 127 ? 27.984 33.281 14 1 94.44 127 SER A O 1
ATOM 991 N N . LEU A 1 128 ? 28.297 31.562 12.719 1 92.88 128 LEU A N 1
ATOM 992 C CA . LEU A 1 128 ? 29.609 31.266 13.305 1 92.88 128 LEU A CA 1
ATOM 993 C C . LEU A 1 128 ? 30.594 32.406 13.031 1 92.88 128 LEU A C 1
ATOM 995 O O . LEU A 1 128 ? 31.438 32.688 13.867 1 92.88 128 LEU A O 1
ATOM 999 N N . SER A 1 129 ? 30.438 32.969 11.938 1 84.12 129 SER A N 1
ATOM 1000 C CA . SER A 1 129 ? 31.297 34.094 11.609 1 84.12 129 SER A CA 1
ATOM 1001 C C . SER A 1 129 ? 31.094 35.25 12.602 1 84.12 129 SER A C 1
ATOM 1003 O O . SER A 1 129 ? 32.062 35.938 12.938 1 84.12 129 SER A O 1
ATOM 1005 N N . GLN A 1 130 ? 29.953 35.344 13 1 82.06 130 GLN A N 1
ATOM 1006 C CA . GLN A 1 130 ? 29.656 36.375 13.984 1 82.06 130 GLN A CA 1
ATOM 1007 C C . GLN A 1 130 ? 30.391 36.125 15.297 1 82.06 130 GLN A C 1
ATOM 1009 O O . GLN A 1 130 ? 30.766 37.031 16.016 1 82.06 130 GLN A O 1
ATOM 1014 N N . GLU A 1 131 ? 30.656 34.875 15.5 1 83.25 131 GLU A N 1
ATOM 1015 C CA . GLU A 1 131 ? 31.375 34.5 16.703 1 83.25 131 GLU A CA 1
ATOM 1016 C C . GLU A 1 131 ? 32.875 34.312 16.438 1 83.25 131 GLU A C 1
ATOM 1018 O O . GLU A 1 131 ? 33.625 33.812 17.281 1 83.25 131 GLU A O 1
ATOM 1023 N N . LYS A 1 132 ? 33.25 34.625 15.266 1 85.69 132 LYS A N 1
ATOM 1024 C CA . LYS A 1 132 ? 34.625 34.594 14.812 1 85.69 132 LYS A CA 1
ATOM 1025 C C . LYS A 1 132 ? 35.188 33.188 14.859 1 85.69 132 LYS A C 1
ATOM 1027 O O . LYS A 1 132 ? 36.344 32.969 15.203 1 85.69 132 LYS A O 1
ATOM 1032 N N . ILE A 1 133 ? 34.312 32.25 14.68 1 89.19 133 ILE A N 1
ATOM 1033 C CA . ILE A 1 133 ? 34.719 30.875 14.539 1 89.19 133 ILE A CA 1
ATOM 1034 C C . ILE A 1 133 ? 34.906 30.531 13.062 1 89.19 133 ILE A C 1
ATOM 1036 O O . ILE A 1 133 ? 33.938 30.469 12.297 1 89.19 133 ILE A O 1
ATOM 1040 N N . ASN A 1 134 ? 36.156 30.297 12.773 1 92.94 134 ASN A N 1
ATOM 1041 C CA . ASN A 1 134 ? 36.438 30.031 11.359 1 92.94 134 ASN A CA 1
ATOM 1042 C C . ASN A 1 134 ? 37.031 28.641 11.156 1 92.94 134 ASN A C 1
ATOM 1044 O O . ASN A 1 134 ? 37.344 28.266 10.023 1 92.94 134 ASN A O 1
ATOM 1048 N N . THR A 1 135 ? 37.094 27.984 12.25 1 95.62 135 THR A N 1
ATOM 1049 C CA . THR A 1 135 ? 37.594 26.625 12.18 1 95.62 135 THR A CA 1
ATOM 1050 C C . THR A 1 135 ? 36.844 25.719 13.133 1 95.62 135 THR A C 1
ATOM 1052 O O . THR A 1 135 ? 36.625 26.062 14.305 1 95.62 135 THR A O 1
ATOM 1055 N N . ILE A 1 136 ? 36.406 24.609 12.578 1 96.62 136 ILE A N 1
ATOM 1056 C CA . ILE A 1 136 ? 35.844 23.547 13.398 1 96.62 136 ILE A CA 1
ATOM 1057 C C . ILE A 1 136 ? 36.812 22.375 13.484 1 96.62 136 ILE A C 1
ATOM 1059 O O . ILE A 1 136 ? 37.062 21.688 12.5 1 96.62 136 ILE A O 1
ATOM 1063 N N . LYS A 1 137 ? 37.281 22.203 14.68 1 96.56 137 LYS A N 1
ATOM 1064 C CA . LYS A 1 137 ? 38.344 21.203 14.875 1 96.56 137 LYS A CA 1
ATOM 1065 C C . LYS A 1 137 ? 37.719 19.812 15.102 1 96.56 137 LYS A C 1
ATOM 1067 O O . LYS A 1 137 ? 38.312 18.797 14.75 1 96.56 137 LYS A O 1
ATOM 1072 N N . GLY A 1 138 ? 36.594 19.828 15.773 1 98.12 138 GLY A N 1
ATOM 1073 C CA . GLY A 1 138 ? 35.906 18.562 16.062 1 98.12 138 GLY A CA 1
ATOM 1074 C C . GLY A 1 138 ? 34.875 18.172 15.008 1 98.12 138 GLY A C 1
ATOM 1075 O O . GLY A 1 138 ? 35 18.594 13.852 1 98.12 138 GLY A O 1
ATOM 1076 N N . ASP A 1 139 ? 33.969 17.281 15.492 1 98.69 139 ASP A N 1
ATOM 1077 C CA . ASP A 1 139 ? 32.938 16.781 14.586 1 98.69 139 ASP A CA 1
ATOM 1078 C C . ASP A 1 139 ? 31.734 17.703 14.555 1 98.69 139 ASP A C 1
ATOM 1080 O O . ASP A 1 139 ? 31.547 18.531 15.453 1 98.69 139 ASP A O 1
ATOM 1084 N N . ILE A 1 140 ? 31.047 17.672 13.477 1 98.75 140 ILE A N 1
ATOM 1085 C CA . ILE A 1 140 ? 29.672 18.156 13.438 1 98.75 140 ILE A CA 1
ATOM 1086 C C . ILE A 1 140 ? 28.703 16.969 13.555 1 98.75 140 ILE A C 1
ATOM 1088 O O . ILE A 1 140 ? 28.672 16.094 12.695 1 98.75 140 ILE A O 1
ATOM 1092 N N . VAL A 1 141 ? 27.984 16.938 14.641 1 98.88 141 VAL A N 1
ATOM 1093 C CA . VAL A 1 141 ? 27.062 15.844 14.961 1 98.88 141 VAL A CA 1
ATOM 1094 C C . VAL A 1 141 ? 25.641 16.234 14.562 1 98.88 141 VAL A C 1
ATOM 1096 O O . VAL A 1 141 ? 25.125 17.266 15 1 98.88 141 VAL A O 1
ATOM 1099 N N . LEU A 1 142 ? 25.047 15.484 13.648 1 98.88 142 LEU A N 1
ATOM 1100 C CA . LEU A 1 142 ? 23.641 15.648 13.312 1 98.88 142 LEU A CA 1
ATOM 1101 C C . LEU A 1 142 ? 22.75 14.906 14.297 1 98.88 142 LEU A C 1
ATOM 1103 O O . LEU A 1 142 ? 22.781 13.68 14.367 1 98.88 142 LEU A O 1
ATOM 1107 N N . ASP A 1 143 ? 22.062 15.641 15.078 1 98.88 143 ASP A N 1
ATOM 1108 C CA . ASP A 1 143 ? 21.094 15.055 16 1 98.88 143 ASP A CA 1
ATOM 1109 C C . ASP A 1 143 ? 19.719 14.93 15.359 1 98.88 143 ASP A C 1
ATOM 1111 O O . ASP A 1 143 ? 19 15.922 15.219 1 98.88 143 ASP A O 1
ATOM 1115 N N . ILE A 1 144 ? 19.359 13.68 15.023 1 98.75 144 ILE A N 1
ATOM 1116 C CA . ILE A 1 144 ? 18.109 13.406 14.328 1 98.75 144 ILE A CA 1
ATOM 1117 C C . ILE A 1 144 ? 17.219 12.531 15.211 1 98.75 144 ILE A C 1
ATOM 1119 O O . ILE A 1 144 ? 16.312 11.859 14.711 1 98.75 144 ILE A O 1
ATOM 1123 N N . SER A 1 145 ? 17.438 12.555 16.484 1 98.25 145 SER A N 1
ATOM 1124 C CA . SER A 1 145 ? 16.859 11.57 17.406 1 98.25 145 SER A CA 1
ATOM 1125 C C . SER A 1 145 ? 15.398 11.875 17.688 1 98.25 145 SER A C 1
ATOM 1127 O O . SER A 1 145 ? 14.68 11.047 18.266 1 98.25 145 SER A O 1
ATOM 1129 N N . ARG A 1 146 ? 14.922 13.008 17.297 1 98.31 146 ARG A N 1
ATOM 1130 C CA . ARG A 1 146 ? 13.555 13.406 17.609 1 98.31 146 ARG A CA 1
ATOM 1131 C C . ARG A 1 146 ? 12.547 12.477 16.922 1 98.31 146 ARG A C 1
ATOM 1133 O O . ARG A 1 146 ? 11.492 12.18 17.484 1 98.31 146 ARG A O 1
ATOM 1140 N N . PHE A 1 147 ? 12.812 12.125 15.688 1 98.69 147 PHE A N 1
ATOM 1141 C CA . PHE A 1 147 ? 11.969 11.188 14.961 1 98.69 147 PHE A CA 1
ATOM 1142 C C . PHE A 1 147 ? 12.68 9.852 14.773 1 98.69 147 PHE A C 1
ATOM 1144 O O . PHE A 1 147 ? 13.883 9.812 14.508 1 98.69 147 PHE A O 1
ATOM 1151 N N . LYS A 1 148 ? 11.93 8.805 14.938 1 97.81 148 LYS A N 1
ATOM 1152 C CA . LYS A 1 148 ? 12.477 7.457 14.82 1 97.81 148 LYS A CA 1
ATOM 1153 C C . LYS A 1 148 ? 11.852 6.711 13.641 1 97.81 148 LYS A C 1
ATOM 1155 O O . LYS A 1 148 ? 10.773 7.07 13.18 1 97.81 148 LYS A O 1
ATOM 1160 N N . PRO A 1 149 ? 12.523 5.715 13.141 1 97.19 149 PRO A N 1
ATOM 1161 C CA . PRO A 1 149 ? 11.914 4.883 12.102 1 97.19 149 PRO A CA 1
ATOM 1162 C C . PRO A 1 149 ? 10.727 4.074 12.617 1 97.19 149 PRO A C 1
ATOM 1164 O O . PRO A 1 149 ? 10.594 3.863 13.82 1 97.19 149 PRO A O 1
ATOM 1167 N N . PRO A 1 150 ? 9.93 3.598 11.648 1 97.44 150 PRO A N 1
ATOM 1168 C CA . PRO A 1 150 ? 10.047 3.719 10.195 1 97.44 150 PRO A CA 1
ATOM 1169 C C . PRO A 1 150 ? 9.828 5.145 9.703 1 97.44 150 PRO A C 1
ATOM 1171 O O . PRO A 1 150 ? 9.141 5.93 10.359 1 97.44 150 PRO A O 1
ATOM 1174 N N . TYR A 1 151 ? 10.406 5.449 8.492 1 98.19 151 TYR A N 1
ATOM 1175 C CA . TYR A 1 151 ? 10.32 6.812 7.98 1 98.19 151 TYR A CA 1
ATOM 1176 C C . TYR A 1 151 ? 9.305 6.906 6.852 1 98.19 151 TYR A C 1
ATOM 1178 O O . TYR A 1 151 ? 9.164 7.957 6.219 1 98.19 151 TYR A O 1
ATOM 1186 N N . ASN A 1 152 ? 8.664 5.801 6.523 1 97.69 152 ASN A N 1
ATOM 1187 C CA . ASN A 1 152 ? 7.441 5.75 5.73 1 97.69 152 ASN A CA 1
ATOM 1188 C C . ASN A 1 152 ? 6.297 5.113 6.512 1 97.69 152 ASN A C 1
ATOM 1190 O O . ASN A 1 152 ? 6.516 4.203 7.312 1 97.69 152 ASN A O 1
ATOM 1194 N N . ALA A 1 153 ? 5.145 5.625 6.25 1 97.19 153 ALA A N 1
ATOM 1195 C CA . ALA A 1 153 ? 3.984 5.164 7.008 1 97.19 153 ALA A CA 1
ATOM 1196 C C . ALA A 1 153 ? 3.51 3.803 6.508 1 97.19 153 ALA A C 1
ATOM 1198 O O . ALA A 1 153 ? 3.57 3.52 5.309 1 97.19 153 ALA A O 1
ATOM 1199 N N . ALA A 1 154 ? 2.992 3.01 7.469 1 95.88 154 ALA A N 1
ATOM 1200 C CA . ALA A 1 154 ? 2.297 1.789 7.07 1 95.88 154 ALA A CA 1
ATOM 1201 C C . ALA A 1 154 ? 1.09 2.107 6.191 1 95.88 154 ALA A C 1
ATOM 1203 O O . ALA A 1 154 ? 0.391 3.098 6.422 1 95.88 154 ALA A O 1
ATOM 1204 N N . GLY A 1 155 ? 0.899 1.285 5.203 1 96.19 155 GLY A N 1
ATOM 1205 C CA . GLY A 1 155 ? -0.26 1.485 4.348 1 96.19 155 GLY A CA 1
ATOM 1206 C C . GLY A 1 155 ? 0.064 2.232 3.068 1 96.19 155 GLY A C 1
ATOM 1207 O O . GLY A 1 155 ? -0.73 2.234 2.127 1 96.19 155 GLY A O 1
ATOM 1208 N N . ILE A 1 156 ? 1.238 2.857 3.041 1 96.94 156 ILE A N 1
ATOM 1209 C CA . ILE A 1 156 ? 1.686 3.416 1.77 1 96.94 156 ILE A CA 1
ATOM 1210 C C . ILE A 1 156 ? 2.139 2.293 0.842 1 96.94 156 ILE A C 1
ATOM 1212 O O . ILE A 1 156 ? 2.66 1.272 1.3 1 96.94 156 ILE A O 1
ATOM 1216 N N . THR A 1 157 ? 1.979 2.484 -0.48 1 97.31 157 THR A N 1
ATOM 1217 C CA . THR A 1 157 ? 2.232 1.379 -1.398 1 97.31 157 THR A CA 1
ATOM 1218 C C . THR A 1 157 ? 3.664 1.43 -1.923 1 97.31 157 THR A C 1
ATOM 1220 O O . THR A 1 157 ? 4.258 2.506 -2.02 1 97.31 157 THR A O 1
ATOM 1223 N N . TYR A 1 158 ? 4.105 0.345 -2.324 1 95.44 158 TYR A N 1
ATOM 1224 C CA . TYR A 1 158 ? 5.445 0.146 -2.859 1 95.44 158 TYR A CA 1
ATOM 1225 C C . TYR A 1 158 ? 5.703 1.064 -4.047 1 95.44 158 TYR A C 1
ATOM 1227 O O . TYR A 1 158 ? 6.758 1.693 -4.137 1 95.44 158 TYR A O 1
ATOM 1235 N N . ASP A 1 159 ? 4.805 1.198 -4.871 1 96.38 159 ASP A N 1
ATOM 1236 C CA . ASP A 1 159 ? 5 1.915 -6.129 1 96.38 159 ASP A CA 1
ATOM 1237 C C . ASP A 1 159 ? 4.879 3.424 -5.926 1 96.38 159 ASP A C 1
ATOM 1239 O O . ASP A 1 159 ? 5.109 4.199 -6.852 1 96.38 159 ASP A O 1
ATOM 1243 N N . ASP A 1 160 ? 4.633 3.807 -4.652 1 97.44 160 ASP A N 1
ATOM 1244 C CA . ASP A 1 160 ? 4.633 5.23 -4.328 1 97.44 160 ASP A CA 1
ATOM 1245 C C . ASP A 1 160 ? 5.996 5.676 -3.809 1 97.44 160 ASP A C 1
ATOM 1247 O O . ASP A 1 160 ? 6.277 6.875 -3.734 1 97.44 160 ASP A O 1
ATOM 1251 N N . LEU A 1 161 ? 6.742 4.719 -3.438 1 97.5 161 LEU A N 1
ATOM 1252 C CA . LEU A 1 161 ? 8.07 5.062 -2.943 1 97.5 161 LEU A CA 1
ATOM 1253 C C . LEU A 1 161 ? 8.906 5.727 -4.035 1 97.5 161 LEU A C 1
ATOM 1255 O O . LEU A 1 161 ? 8.867 5.301 -5.191 1 97.5 161 LEU A O 1
ATOM 1259 N N . GLY A 1 162 ? 9.594 6.707 -3.77 1 98.19 162 GLY A N 1
ATOM 1260 C CA . GLY A 1 162 ? 10.422 7.445 -4.707 1 98.19 162 GLY A CA 1
ATOM 1261 C C . GLY A 1 162 ? 9.766 8.719 -5.215 1 98.19 162 GLY A C 1
ATOM 1262 O O . GLY A 1 162 ? 10.438 9.594 -5.758 1 98.19 162 GLY A O 1
ATOM 1263 N N . TRP A 1 163 ? 8.508 8.758 -5.113 1 98.5 163 TRP A N 1
ATOM 1264 C CA . TRP A 1 163 ? 7.793 9.984 -5.469 1 98.5 163 TRP A CA 1
ATOM 1265 C C . TRP A 1 163 ? 7.887 11.016 -4.348 1 98.5 163 TRP A C 1
ATOM 1267 O O . TRP A 1 163 ? 7.906 10.656 -3.166 1 98.5 163 TRP A O 1
ATOM 1277 N N . TYR A 1 164 ? 7.766 12.25 -4.691 1 98.25 164 TYR A N 1
ATOM 1278 C CA . TYR A 1 164 ? 7.984 13.352 -3.76 1 98.25 164 TYR A CA 1
ATOM 1279 C C . TYR A 1 164 ? 6.984 13.297 -2.607 1 98.25 164 TYR A C 1
ATOM 1281 O O . TYR A 1 164 ? 7.309 13.68 -1.479 1 98.25 164 TYR A O 1
ATOM 1289 N N . TYR A 1 165 ? 5.84 12.828 -2.848 1 98.19 165 TYR A N 1
ATOM 1290 C CA . TYR A 1 165 ? 4.781 12.891 -1.844 1 98.19 165 TYR A CA 1
ATOM 1291 C C . TYR A 1 165 ? 4.914 11.75 -0.842 1 98.19 165 TYR A C 1
ATOM 1293 O O . TYR A 1 165 ? 4.137 11.656 0.11 1 98.19 165 TYR A O 1
ATOM 1301 N N . GLU A 1 166 ? 5.879 10.859 -1.066 1 98.31 166 GLU A N 1
ATOM 1302 C CA . GLU A 1 166 ? 6.203 9.836 -0.081 1 98.31 166 GLU A CA 1
ATOM 1303 C C . GLU A 1 166 ? 7.672 9.898 0.326 1 98.31 166 GLU A C 1
ATOM 1305 O O . GLU A 1 166 ? 8.328 8.867 0.478 1 98.31 166 GLU A O 1
ATOM 1310 N N . ALA A 1 167 ? 8.172 11.086 0.394 1 98.69 167 ALA A N 1
ATOM 1311 C CA . ALA A 1 167 ? 9.523 11.297 0.908 1 98.69 167 ALA A CA 1
ATOM 1312 C C . ALA A 1 167 ? 9.633 10.828 2.355 1 98.69 167 ALA A C 1
ATOM 1314 O O . ALA A 1 167 ? 8.688 10.961 3.135 1 98.69 167 ALA A O 1
ATOM 1315 N N . PRO A 1 168 ? 10.82 10.328 2.756 1 98.38 168 PRO A N 1
ATOM 1316 C CA . PRO A 1 168 ? 10.992 9.852 4.129 1 98.38 168 PRO A CA 1
ATOM 1317 C C . PRO A 1 168 ? 10.836 10.953 5.168 1 98.38 168 PRO A C 1
ATOM 1319 O O . PRO A 1 168 ? 11.328 12.07 4.969 1 98.38 168 PRO A O 1
ATOM 1322 N N . SER A 1 169 ? 10.188 10.617 6.234 1 98.31 169 SER A N 1
ATOM 1323 C CA . SER A 1 169 ? 9.883 11.586 7.281 1 98.31 169 SER A CA 1
ATOM 1324 C C . SER A 1 169 ? 10.891 11.508 8.422 1 98.31 169 SER A C 1
ATOM 1326 O O . SER A 1 169 ? 10.516 11.344 9.586 1 98.31 169 SER A O 1
ATOM 1328 N N . THR A 1 170 ? 12.164 11.664 8.133 1 98.62 170 THR A N 1
ATOM 1329 C CA . THR A 1 170 ? 13.172 11.781 9.18 1 98.62 170 THR A CA 1
ATOM 1330 C C . THR A 1 170 ? 13.055 13.133 9.891 1 98.62 170 THR A C 1
ATOM 1332 O O . THR A 1 170 ? 12.25 13.977 9.5 1 98.62 170 THR A O 1
ATOM 1335 N N . ALA A 1 171 ? 13.891 13.242 10.93 1 98.75 171 ALA A N 1
ATOM 1336 C CA . ALA A 1 171 ? 13.938 14.555 11.555 1 98.75 171 ALA A CA 1
ATOM 1337 C C . ALA A 1 171 ? 14.617 15.578 10.648 1 98.75 171 ALA A C 1
ATOM 1339 O O . ALA A 1 171 ? 14.5 16.781 10.867 1 98.75 171 ALA A O 1
ATOM 1340 N N . VAL A 1 172 ? 15.336 15.07 9.68 1 98.75 172 VAL A N 1
ATOM 1341 C CA . VAL A 1 172 ? 15.914 15.922 8.648 1 98.75 172 VAL A CA 1
ATOM 1342 C C . VAL A 1 172 ? 14.938 16.047 7.477 1 98.75 172 VAL A C 1
ATOM 1344 O O . VAL A 1 172 ? 14.766 15.109 6.703 1 98.75 172 VAL A O 1
ATOM 1347 N N . ILE A 1 173 ? 14.383 17.172 7.367 1 98.75 173 ILE A N 1
ATOM 1348 C CA . ILE A 1 173 ? 13.609 17.531 6.18 1 98.75 173 ILE A CA 1
ATOM 1349 C C . ILE A 1 173 ? 14.164 18.812 5.578 1 98.75 173 ILE A C 1
ATOM 1351 O O . ILE A 1 173 ? 14.125 19.875 6.211 1 98.75 173 ILE A O 1
ATOM 1355 N N . LEU A 1 174 ? 14.734 18.703 4.43 1 98.5 174 LEU A N 1
ATOM 1356 C CA . LEU A 1 174 ? 15.297 19.859 3.723 1 98.5 174 LEU A CA 1
ATOM 1357 C C . LEU A 1 174 ? 14.664 20 2.342 1 98.5 174 LEU A C 1
ATOM 1359 O O . LEU A 1 174 ? 14.648 19.047 1.556 1 98.5 174 LEU A O 1
ATOM 1363 N N . ASP A 1 175 ? 14.094 21.172 2.102 1 97.81 175 ASP A N 1
ATOM 1364 C CA . ASP A 1 175 ? 13.492 21.453 0.799 1 97.81 175 ASP A CA 1
ATOM 1365 C C . ASP A 1 175 ? 12.492 20.359 0.418 1 97.81 175 ASP A C 1
ATOM 1367 O O . ASP A 1 175 ? 12.555 19.812 -0.683 1 97.81 175 ASP A O 1
ATOM 1371 N N . ASP A 1 176 ? 11.68 19.969 1.365 1 98.06 176 ASP A N 1
ATOM 1372 C CA . ASP A 1 176 ? 10.594 19.016 1.195 1 98.06 176 ASP A CA 1
ATOM 1373 C C . ASP A 1 176 ? 11.133 17.625 0.877 1 98.06 176 ASP A C 1
ATOM 1375 O O . ASP A 1 176 ? 10.398 16.766 0.38 1 98.06 176 ASP A O 1
ATOM 1379 N N . ASN A 1 177 ? 12.461 17.406 1.057 1 98.56 177 ASN A N 1
ATOM 1380 C CA . ASN A 1 177 ? 13.102 16.141 0.743 1 98.56 177 ASN A CA 1
ATOM 1381 C C . ASN A 1 177 ? 12.773 15.68 -0.676 1 98.56 177 ASN A C 1
ATOM 1383 O O . ASN A 1 177 ? 12.43 14.516 -0.894 1 98.56 177 ASN A O 1
ATOM 1387 N N . LYS A 1 178 ? 12.844 16.656 -1.622 1 98.56 178 LYS A N 1
ATOM 1388 C CA . LYS A 1 178 ? 12.531 16.297 -3.004 1 98.56 178 LYS A CA 1
ATOM 1389 C C . LYS A 1 178 ? 13.43 17.062 -3.98 1 98.56 178 LYS A C 1
ATOM 1391 O O . LYS A 1 178 ? 14.078 18.031 -3.602 1 98.56 178 LYS A O 1
ATOM 1396 N N . GLU A 1 179 ? 13.531 16.594 -5.137 1 98.62 179 GLU A N 1
ATOM 1397 C CA . GLU A 1 179 ? 14.164 17.266 -6.262 1 98.62 179 GLU A CA 1
ATOM 1398 C C . GLU A 1 179 ? 13.273 17.234 -7.5 1 98.62 179 GLU A C 1
ATOM 1400 O O . GLU A 1 179 ? 12.562 16.25 -7.734 1 98.62 179 GLU A O 1
ATOM 1405 N N . VAL A 1 180 ? 13.32 18.328 -8.273 1 98.44 180 VAL A N 1
ATOM 1406 C CA . VAL A 1 180 ? 12.414 18.516 -9.406 1 98.44 180 VAL A CA 1
ATOM 1407 C C . VAL A 1 180 ? 13.18 18.297 -10.711 1 98.44 180 VAL A C 1
ATOM 1409 O O . VAL A 1 180 ? 14.289 18.812 -10.883 1 98.44 180 VAL A O 1
ATOM 1412 N N . PHE A 1 181 ? 12.547 17.547 -11.648 1 98.56 181 PHE A N 1
ATOM 1413 C CA . PHE A 1 181 ? 13.164 17.25 -12.938 1 98.56 181 PHE A CA 1
ATOM 1414 C C . PHE A 1 181 ? 12.188 17.516 -14.078 1 98.56 181 PHE A C 1
ATOM 1416 O O . PHE A 1 181 ? 10.969 17.438 -13.891 1 98.56 181 PHE A O 1
ATOM 1423 N N . GLN A 1 182 ? 12.75 17.797 -15.234 1 98.12 182 GLN A N 1
ATOM 1424 C CA . GLN A 1 182 ? 12.008 17.875 -16.484 1 98.12 182 GLN A CA 1
ATOM 1425 C C . GLN A 1 182 ? 12.258 16.641 -17.359 1 98.12 182 GLN A C 1
ATOM 1427 O O . GLN A 1 182 ? 13.406 16.281 -17.609 1 98.12 182 GLN A O 1
ATOM 1432 N N . PHE A 1 183 ? 11.195 16.062 -17.797 1 98.44 183 PHE A N 1
ATOM 1433 C CA . PHE A 1 183 ? 11.25 14.891 -18.656 1 98.44 183 PHE A CA 1
ATOM 1434 C C . PHE A 1 183 ? 10.781 15.219 -20.062 1 98.44 183 PHE A C 1
ATOM 1436 O O . PHE A 1 183 ? 9.625 15.625 -20.25 1 98.44 183 PHE A O 1
ATOM 1443 N N . THR A 1 184 ? 11.633 15.047 -21.016 1 98.19 184 THR A N 1
ATOM 1444 C CA . THR A 1 184 ? 11.289 15.25 -22.406 1 98.19 184 THR A CA 1
ATOM 1445 C C . THR A 1 184 ? 11.125 13.914 -23.125 1 98.19 184 THR A C 1
ATOM 1447 O O . THR A 1 184 ? 12.055 13.102 -23.172 1 98.19 184 THR A O 1
ATOM 1450 N N . THR A 1 185 ? 9.969 13.727 -23.641 1 97.81 185 THR A N 1
ATOM 1451 C CA . THR A 1 185 ? 9.648 12.492 -24.344 1 97.81 185 THR A CA 1
ATOM 1452 C C . THR A 1 185 ? 9.641 12.703 -25.844 1 97.81 185 THR A C 1
ATOM 1454 O O . THR A 1 185 ? 8.68 13.25 -26.391 1 97.81 185 THR A O 1
ATOM 1457 N N . PRO A 1 186 ? 10.625 12.18 -26.531 1 95.75 186 PRO A N 1
ATOM 1458 C CA . PRO A 1 186 ? 10.664 12.344 -27.984 1 95.75 186 PRO A CA 1
ATOM 1459 C C . PRO A 1 186 ? 9.461 11.727 -28.688 1 95.75 186 PRO A C 1
ATOM 1461 O O . PRO A 1 186 ? 8.852 10.789 -28.156 1 95.75 186 PRO A O 1
ATOM 1464 N N . LEU A 1 187 ? 9.195 12.109 -29.828 1 93.06 187 LEU A N 1
ATOM 1465 C CA . LEU A 1 187 ? 8.023 11.641 -30.562 1 93.06 187 LEU A CA 1
ATOM 1466 C C . LEU A 1 187 ? 8.32 10.336 -31.297 1 93.06 187 LEU A C 1
ATOM 1468 O O . LEU A 1 187 ? 7.418 9.703 -31.844 1 93.06 187 LEU A O 1
ATOM 1472 N N . LYS A 1 188 ? 9.484 9.867 -31.141 1 93.12 188 LYS A N 1
ATOM 1473 C CA . LYS A 1 188 ? 9.836 8.555 -31.688 1 93.12 188 LYS A CA 1
ATOM 1474 C C . LYS A 1 188 ? 9.711 7.469 -30.625 1 93.12 188 LYS A C 1
ATOM 1476 O O . LYS A 1 188 ? 10.43 7.488 -29.625 1 93.12 188 LYS A O 1
ATOM 1481 N N . SER A 1 189 ? 8.812 6.551 -30.875 1 93.25 189 SER A N 1
ATOM 1482 C CA . SER A 1 189 ? 8.609 5.473 -29.922 1 93.25 189 SER A CA 1
ATOM 1483 C C . SER A 1 189 ? 9.891 4.676 -29.703 1 93.25 189 SER A C 1
ATOM 1485 O O . SER A 1 189 ? 10.609 4.379 -30.656 1 93.25 189 SER A O 1
ATOM 1487 N N . GLY A 1 190 ? 10.125 4.398 -28.438 1 95.81 190 GLY A N 1
ATOM 1488 C CA . GLY A 1 190 ? 11.312 3.629 -28.109 1 95.81 190 GLY A CA 1
ATOM 1489 C C . GLY A 1 190 ? 12.523 4.496 -27.812 1 95.81 190 GLY A C 1
ATOM 1490 O O . GLY A 1 190 ? 13.508 4.023 -27.25 1 95.81 190 GLY A O 1
ATOM 1491 N N . ALA A 1 191 ? 12.445 5.738 -28.172 1 97.38 191 ALA A N 1
ATOM 1492 C CA . ALA A 1 191 ? 13.57 6.641 -27.922 1 97.38 191 ALA A CA 1
ATOM 1493 C C . ALA A 1 191 ? 13.742 6.914 -26.438 1 97.38 191 ALA A C 1
ATOM 1495 O O . ALA A 1 191 ? 12.758 6.961 -25.688 1 97.38 191 ALA A O 1
ATOM 1496 N N . PRO A 1 192 ? 14.969 7.113 -26.078 1 98 192 PRO A N 1
ATOM 1497 C CA . PRO A 1 192 ? 15.203 7.395 -24.656 1 98 192 PRO A CA 1
ATOM 1498 C C . PRO A 1 192 ? 14.625 8.734 -24.219 1 98 192 PRO A C 1
ATOM 1500 O O . PRO A 1 192 ? 14.734 9.727 -24.938 1 98 192 PRO A O 1
ATOM 1503 N N . VAL A 1 193 ? 14.023 8.773 -23.078 1 98.56 193 VAL A N 1
ATOM 1504 C CA . VAL A 1 193 ? 13.547 10 -22.469 1 98.56 193 VAL A CA 1
ATOM 1505 C C . VAL A 1 193 ? 14.734 10.812 -21.938 1 98.56 193 VAL A C 1
ATOM 1507 O O . VAL A 1 193 ? 15.688 10.25 -21.406 1 98.56 193 VAL A O 1
ATOM 1510 N N . GLN A 1 194 ? 14.625 12.117 -22.125 1 98.19 194 GLN A N 1
ATOM 1511 C CA . GLN A 1 194 ? 15.656 12.992 -21.578 1 98.19 194 GLN A CA 1
ATOM 1512 C C . GLN A 1 194 ? 15.219 13.602 -20.25 1 98.19 194 GLN A C 1
ATOM 1514 O O . GLN A 1 194 ? 14.078 14.031 -20.109 1 98.19 194 GLN A O 1
ATOM 1519 N N . VAL A 1 195 ? 16.156 13.609 -19.328 1 98.19 195 VAL A N 1
ATOM 1520 C CA . VAL A 1 195 ? 15.859 14.102 -17.984 1 98.19 195 VAL A CA 1
ATOM 1521 C C . VAL A 1 195 ? 16.844 15.211 -17.609 1 98.19 195 VAL A C 1
ATOM 1523 O O . VAL A 1 195 ? 18.047 15.031 -17.703 1 98.19 195 VAL A O 1
ATOM 1526 N N . LYS A 1 196 ? 16.281 16.328 -17.156 1 97.06 196 LYS A N 1
ATOM 1527 C CA . LYS A 1 196 ? 17.109 17.453 -16.719 1 97.06 196 LYS A CA 1
ATOM 1528 C C . LYS A 1 196 ? 16.625 18 -15.383 1 97.06 196 LYS A C 1
ATOM 1530 O O . LYS A 1 196 ? 15.43 18.234 -15.195 1 97.06 196 LYS A O 1
ATOM 1535 N N . ALA A 1 197 ? 17.562 18.188 -14.484 1 97.19 197 ALA A N 1
ATOM 1536 C CA . ALA A 1 197 ? 17.203 18.797 -13.211 1 97.19 197 ALA A CA 1
ATOM 1537 C C . ALA A 1 197 ? 16.766 20.25 -13.406 1 97.19 197 ALA A C 1
ATOM 1539 O O . ALA A 1 197 ? 17.375 20.984 -14.203 1 97.19 197 ALA A O 1
ATOM 1540 N N . LYS A 1 198 ? 15.727 20.625 -12.711 1 95.12 198 LYS A N 1
ATOM 1541 C CA . LYS A 1 198 ? 15.297 22.031 -12.797 1 95.12 198 LYS A CA 1
ATOM 1542 C C . LYS A 1 198 ? 16.328 22.953 -12.156 1 95.12 198 LYS A C 1
ATOM 1544 O O . LYS A 1 198 ? 16.578 24.047 -12.656 1 95.12 198 LYS A O 1
ATOM 1549 N N . ASN A 1 199 ? 16.844 22.5 -11.031 1 92.81 199 ASN A N 1
ATOM 1550 C CA . ASN A 1 199 ? 17.938 23.172 -10.359 1 92.81 199 ASN A CA 1
ATOM 1551 C C . ASN A 1 199 ? 19.203 22.328 -10.344 1 92.81 199 ASN A C 1
ATOM 1553 O O . ASN A 1 199 ? 19.359 21.469 -9.469 1 92.81 199 ASN A O 1
ATOM 1557 N N . SER A 1 200 ? 20.172 22.656 -11.086 1 86.94 200 SER A N 1
ATOM 1558 C CA . SER A 1 200 ? 21.359 21.828 -11.258 1 86.94 200 SER A CA 1
ATOM 1559 C C . SER A 1 200 ? 22.297 21.938 -10.055 1 86.94 200 SER A C 1
ATOM 1561 O O . SER A 1 200 ? 23.141 21.078 -9.836 1 86.94 200 SER A O 1
ATOM 1563 N N . GLU A 1 201 ? 22.047 22.875 -9.281 1 86.69 201 GLU A N 1
ATOM 1564 C CA . GLU A 1 201 ? 22.938 23.078 -8.141 1 86.69 201 GLU A CA 1
ATOM 1565 C C . GLU A 1 201 ? 22.531 22.203 -6.961 1 86.69 201 GLU A C 1
ATOM 1567 O O . GLU A 1 201 ? 23.344 21.953 -6.066 1 86.69 201 GLU A O 1
ATOM 1572 N N . LYS A 1 202 ? 21.359 21.828 -6.895 1 88.44 202 LYS A N 1
ATOM 1573 C CA . LYS A 1 202 ? 20.906 21 -5.781 1 88.44 202 LYS A CA 1
ATOM 1574 C C . LYS A 1 202 ? 21.609 19.656 -5.773 1 88.44 202 LYS A C 1
ATOM 1576 O O . LYS A 1 202 ? 22.203 19.266 -4.766 1 88.44 202 LYS A O 1
ATOM 1581 N N . ASN A 1 203 ? 21.672 18.891 -6.836 1 92.31 203 ASN A N 1
ATOM 1582 C CA . ASN A 1 203 ? 22.422 17.656 -7.059 1 92.31 203 ASN A CA 1
ATOM 1583 C C . ASN A 1 203 ? 22.25 16.672 -5.895 1 92.31 203 ASN A C 1
ATOM 1585 O O . ASN A 1 203 ? 23.234 16.156 -5.375 1 92.31 203 ASN A O 1
ATOM 1589 N N . ALA A 1 204 ? 21.031 16.609 -5.391 1 97.12 204 ALA A N 1
ATOM 1590 C CA . ALA A 1 204 ? 20.75 15.703 -4.281 1 97.12 204 ALA A CA 1
ATOM 1591 C C . ALA A 1 204 ? 20.625 14.266 -4.773 1 97.12 204 ALA A C 1
ATOM 1593 O O . ALA A 1 204 ? 20.938 13.328 -4.035 1 97.12 204 ALA A O 1
ATOM 1594 N N . LEU A 1 205 ? 20.188 14.109 -6.039 1 98.38 205 LEU A N 1
ATOM 1595 C CA . LEU A 1 205 ? 19.906 12.781 -6.57 1 98.38 205 LEU A CA 1
ATOM 1596 C C . LEU A 1 205 ? 20.828 12.453 -7.734 1 98.38 205 LEU A C 1
ATOM 1598 O O . LEU A 1 205 ? 21.141 13.32 -8.555 1 98.38 205 LEU A O 1
ATOM 1602 N N . THR A 1 206 ? 21.312 11.242 -7.773 1 98.12 206 THR A N 1
ATOM 1603 C CA . THR A 1 206 ? 21.844 10.625 -8.984 1 98.12 206 THR A CA 1
ATOM 1604 C C . THR A 1 206 ? 20.766 9.781 -9.68 1 98.12 206 THR A C 1
ATOM 1606 O O . THR A 1 206 ? 20.125 8.938 -9.047 1 98.12 206 THR A O 1
ATOM 1609 N N . LEU A 1 207 ? 20.578 9.984 -10.984 1 98.31 207 LEU A N 1
ATOM 1610 C CA . LEU A 1 207 ? 19.547 9.25 -11.719 1 98.31 207 LEU A CA 1
ATOM 1611 C C . LEU A 1 207 ? 20.188 8.281 -12.711 1 98.31 207 LEU A C 1
ATOM 1613 O O . LEU A 1 207 ? 21.094 8.656 -13.461 1 98.31 207 LEU A O 1
ATOM 1617 N N . ILE A 1 208 ? 19.859 7.062 -12.641 1 98.62 208 ILE A N 1
ATOM 1618 C CA . ILE A 1 208 ? 20.047 6.109 -13.727 1 98.62 208 ILE A CA 1
ATOM 1619 C C . ILE A 1 208 ? 18.781 6.051 -14.578 1 98.62 208 ILE A C 1
ATOM 1621 O O . ILE A 1 208 ? 17.734 5.59 -14.117 1 98.62 208 ILE A O 1
ATOM 1625 N N . ASN A 1 209 ? 18.891 6.523 -15.82 1 98.5 209 ASN A N 1
ATOM 1626 C CA . ASN A 1 209 ? 17.688 6.715 -16.625 1 98.5 209 ASN A CA 1
ATOM 1627 C C . ASN A 1 209 ? 17.594 5.676 -17.734 1 98.5 209 ASN A C 1
ATOM 1629 O O . ASN A 1 209 ? 18.391 5.691 -18.672 1 98.5 209 ASN A O 1
ATOM 1633 N N . ASP A 1 210 ? 16.641 4.777 -17.672 1 98.38 210 ASP A N 1
ATOM 1634 C CA . ASP A 1 210 ? 16.359 3.779 -18.688 1 98.38 210 ASP A CA 1
ATOM 1635 C C . ASP A 1 210 ? 14.906 3.875 -19.172 1 98.38 210 ASP A C 1
ATOM 1637 O O . ASP A 1 210 ? 14.305 2.869 -19.562 1 98.38 210 ASP A O 1
ATOM 1641 N N . VAL A 1 211 ? 14.336 5.074 -19.109 1 98.56 211 VAL A N 1
ATOM 1642 C CA . VAL A 1 211 ? 12.953 5.301 -19.516 1 98.56 211 VAL A CA 1
ATOM 1643 C C . VAL A 1 211 ? 12.891 5.566 -21.016 1 98.56 211 VAL A C 1
ATOM 1645 O O . VAL A 1 211 ? 13.719 6.305 -21.547 1 98.56 211 VAL A O 1
ATOM 1648 N N . VAL A 1 212 ? 11.914 4.992 -21.656 1 98.31 212 VAL A N 1
ATOM 1649 C CA . VAL A 1 212 ? 11.766 5.211 -23.078 1 98.31 212 VAL A CA 1
ATOM 1650 C C . VAL A 1 212 ? 10.422 5.883 -23.359 1 98.31 212 VAL A C 1
ATOM 1652 O O . VAL A 1 212 ? 9.477 5.754 -22.578 1 98.31 212 VAL A O 1
ATOM 1655 N N . SER A 1 213 ? 10.375 6.586 -24.469 1 98.06 213 SER A N 1
ATOM 1656 C CA . SER A 1 213 ? 9.148 7.227 -24.938 1 98.06 213 SER A CA 1
ATOM 1657 C C . SER A 1 213 ? 8.273 6.246 -25.703 1 98.06 213 SER A C 1
ATOM 1659 O O . SER A 1 213 ? 8.781 5.438 -26.484 1 98.06 213 SER A O 1
ATOM 1661 N N . VAL A 1 214 ? 6.945 6.262 -25.406 1 97.94 214 VAL A N 1
ATOM 1662 C CA . VAL A 1 214 ? 6.023 5.383 -26.109 1 97.94 214 VAL A CA 1
ATOM 1663 C C . VAL A 1 214 ? 4.738 6.137 -26.438 1 97.94 214 VAL A C 1
ATOM 1665 O O . VAL A 1 214 ? 4.57 7.293 -26.047 1 97.94 214 VAL A O 1
ATOM 1668 N N . THR A 1 215 ? 3.855 5.492 -27.188 1 96.5 215 THR A N 1
ATOM 1669 C CA . THR A 1 215 ? 2.547 6.078 -27.453 1 96.5 215 THR A CA 1
ATOM 1670 C C . THR A 1 215 ? 1.677 6.043 -26.188 1 96.5 215 THR A C 1
ATOM 1672 O O . THR A 1 215 ? 1.975 5.312 -25.25 1 96.5 215 THR A O 1
ATOM 1675 N N . ARG A 1 216 ? 0.641 6.797 -26.141 1 94.12 216 ARG A N 1
ATOM 1676 C CA . ARG A 1 216 ? -0.303 6.816 -25.031 1 94.12 216 ARG A CA 1
ATOM 1677 C C . ARG A 1 216 ? -0.938 5.445 -24.828 1 94.12 216 ARG A C 1
ATOM 1679 O O . ARG A 1 216 ? -1.154 5.016 -23.688 1 94.12 216 ARG A O 1
ATOM 1686 N N . GLU A 1 217 ? -1.212 4.789 -25.859 1 92.88 217 GLU A N 1
ATOM 1687 C CA . GLU A 1 217 ? -1.814 3.459 -25.797 1 92.88 217 GLU A CA 1
ATOM 1688 C C . GLU A 1 217 ? -0.865 2.453 -25.156 1 92.88 217 GLU A C 1
ATOM 1690 O O . GLU A 1 217 ? -1.283 1.634 -24.328 1 92.88 217 GLU A O 1
ATOM 1695 N N . GLN A 1 218 ? 0.365 2.531 -25.516 1 93.56 218 GLN A N 1
ATOM 1696 C CA . GLN A 1 218 ? 1.369 1.637 -24.953 1 93.56 218 GLN A CA 1
ATOM 1697 C C . GLN A 1 218 ? 1.545 1.882 -23.453 1 93.56 218 GLN A C 1
ATOM 1699 O O . GLN A 1 218 ? 1.68 0.935 -22.672 1 93.56 218 GLN A O 1
ATOM 1704 N N . GLU A 1 219 ? 1.581 3.162 -23.094 1 93.81 219 GLU A N 1
ATOM 1705 C CA . GLU A 1 219 ? 1.701 3.479 -21.688 1 93.81 219 GLU A CA 1
ATOM 1706 C C . GLU A 1 219 ? 0.498 2.965 -20.891 1 93.81 219 GLU A C 1
ATOM 1708 O O . GLU A 1 219 ? 0.648 2.447 -19.781 1 93.81 219 GLU A O 1
ATOM 1713 N N . LYS A 1 220 ? -0.619 3.039 -21.469 1 90.31 220 LYS A N 1
ATOM 1714 C CA . LYS A 1 220 ? -1.848 2.641 -20.781 1 90.31 220 LYS A CA 1
ATOM 1715 C C . LYS A 1 220 ? -1.909 1.127 -20.609 1 90.31 220 LYS A C 1
ATOM 1717 O O . LYS A 1 220 ? -2.273 0.639 -19.531 1 90.31 220 LYS A O 1
ATOM 1722 N N . GLN A 1 221 ? -1.42 0.333 -21.562 1 90.56 221 GLN A N 1
ATOM 1723 C CA . GLN A 1 221 ? -1.734 -1.092 -21.562 1 90.56 221 GLN A CA 1
ATOM 1724 C C . GLN A 1 221 ? -0.483 -1.932 -21.312 1 90.56 221 GLN A C 1
ATOM 1726 O O . GLN A 1 221 ? -0.573 -3.064 -20.844 1 90.56 221 GLN A O 1
ATOM 1731 N N . HIS A 1 222 ? 0.694 -1.326 -21.562 1 93.69 222 HIS A N 1
ATOM 1732 C CA . HIS A 1 222 ? 1.779 -2.283 -21.75 1 93.69 222 HIS A CA 1
ATOM 1733 C C . HIS A 1 222 ? 3.012 -1.886 -20.953 1 93.69 222 HIS A C 1
ATOM 1735 O O . HIS A 1 222 ? 3.955 -2.67 -20.828 1 93.69 222 HIS A O 1
ATOM 1741 N N . CYS A 1 223 ? 2.994 -0.706 -20.469 1 94.12 223 CYS A N 1
ATOM 1742 C CA . CYS A 1 223 ? 4.203 -0.298 -19.766 1 94.12 223 CYS A CA 1
ATOM 1743 C C . CYS A 1 223 ? 3.881 0.722 -18.688 1 94.12 223 CYS A C 1
ATOM 1745 O O . CYS A 1 223 ? 2.85 1.396 -18.734 1 94.12 223 CYS A O 1
ATOM 1747 N N . ASN A 1 224 ? 4.773 0.77 -17.625 1 95.5 224 ASN A N 1
ATOM 1748 C CA . ASN A 1 224 ? 4.656 1.729 -16.531 1 95.5 224 ASN A CA 1
ATOM 1749 C C . ASN A 1 224 ? 5.961 2.49 -16.312 1 95.5 224 ASN A C 1
ATOM 1751 O O . ASN A 1 224 ? 7.027 2.031 -16.719 1 95.5 224 ASN A O 1
ATOM 1755 N N . PHE A 1 225 ? 5.844 3.715 -15.82 1 97.81 225 PHE A N 1
ATOM 1756 C CA . PHE A 1 225 ? 6.988 4.418 -15.242 1 97.81 225 PHE A CA 1
ATOM 1757 C C . PHE A 1 225 ? 7.305 3.881 -13.852 1 97.81 225 PHE A C 1
ATOM 1759 O O . PHE A 1 225 ? 6.434 3.838 -12.984 1 97.81 225 PHE A O 1
ATOM 1766 N N . ASN A 1 226 ? 8.578 3.463 -13.641 1 98.06 226 ASN A N 1
ATOM 1767 C CA . ASN A 1 226 ? 8.969 2.824 -12.391 1 98.06 226 ASN A CA 1
ATOM 1768 C C . ASN A 1 226 ? 10.188 3.498 -11.766 1 98.06 226 ASN A C 1
ATOM 1770 O O . ASN A 1 226 ? 11.062 3.986 -12.484 1 98.06 226 ASN A O 1
ATOM 1774 N N . ILE A 1 227 ? 10.18 3.516 -10.438 1 98.5 227 ILE A N 1
ATOM 1775 C CA . ILE A 1 227 ? 11.297 4.047 -9.664 1 98.5 227 ILE A CA 1
ATOM 1776 C C . ILE A 1 227 ? 11.844 2.961 -8.742 1 98.5 227 ILE A C 1
ATOM 1778 O O . ILE A 1 227 ? 11.109 2.396 -7.93 1 98.5 227 ILE A O 1
ATOM 1782 N N . ASP A 1 228 ? 13.086 2.652 -8.883 1 97.44 228 ASP A N 1
ATOM 1783 C CA . ASP A 1 228 ? 13.797 1.746 -7.988 1 97.44 228 ASP A CA 1
ATOM 1784 C C . ASP A 1 228 ? 14.805 2.506 -7.125 1 97.44 228 ASP A C 1
ATOM 1786 O O . ASP A 1 228 ? 15.688 3.188 -7.648 1 97.44 228 ASP A O 1
ATOM 1790 N N . ILE A 1 229 ? 14.68 2.422 -5.863 1 97.56 229 ILE A N 1
ATOM 1791 C CA . ILE A 1 229 ? 15.539 3.152 -4.938 1 97.56 229 ILE A CA 1
ATOM 1792 C C . ILE A 1 229 ? 16.844 2.379 -4.727 1 97.56 229 ILE A C 1
ATOM 1794 O O . ILE A 1 229 ? 16.812 1.207 -4.34 1 97.56 229 ILE A O 1
ATOM 1798 N N . LYS A 1 230 ? 17.906 3.004 -4.965 1 97 230 LYS A N 1
ATOM 1799 C CA . LYS A 1 230 ? 19.25 2.465 -4.758 1 97 230 LYS A CA 1
ATOM 1800 C C . LYS A 1 230 ? 19.984 3.213 -3.645 1 97 230 LYS A C 1
ATOM 1802 O O . LYS A 1 230 ? 19.5 4.25 -3.178 1 97 230 LYS A O 1
ATOM 1807 N N . PRO A 1 231 ? 21.094 2.686 -3.135 1 95.12 231 PRO A N 1
ATOM 1808 C CA . PRO A 1 231 ? 21.828 3.383 -2.08 1 95.12 231 PRO A CA 1
ATOM 1809 C C . PRO A 1 231 ? 22.375 4.73 -2.535 1 95.12 231 PRO A C 1
ATOM 1811 O O . PRO A 1 231 ? 22.484 4.984 -3.738 1 95.12 231 PRO A O 1
ATOM 1814 N N . ASN A 1 232 ? 22.656 5.602 -1.619 1 97.44 232 ASN A N 1
ATOM 1815 C CA . ASN A 1 232 ? 23.391 6.855 -1.818 1 97.44 232 ASN A 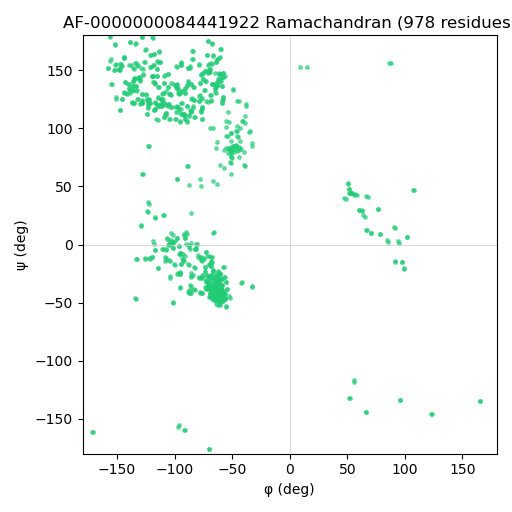CA 1
ATOM 1816 C C . ASN A 1 232 ? 22.578 7.836 -2.66 1 97.44 232 ASN A C 1
ATOM 1818 O O . ASN A 1 232 ? 23.109 8.438 -3.598 1 97.44 232 ASN A O 1
ATOM 1822 N N . ASN A 1 233 ? 21.266 7.902 -2.379 1 98.44 233 ASN A N 1
ATOM 1823 C CA . ASN A 1 233 ? 20.359 8.836 -3.039 1 98.44 233 ASN A CA 1
ATOM 1824 C C . ASN A 1 233 ? 20.406 8.688 -4.555 1 98.44 233 ASN A C 1
ATOM 1826 O O . ASN A 1 233 ? 20.469 9.688 -5.277 1 98.44 233 ASN A O 1
ATOM 1830 N N . THR A 1 234 ? 20.422 7.438 -4.973 1 98.5 234 THR A N 1
ATOM 1831 C CA . THR A 1 234 ? 20.328 7.098 -6.391 1 98.5 234 THR A CA 1
ATOM 1832 C C . THR A 1 234 ? 18.969 6.496 -6.719 1 98.5 234 THR A C 1
ATOM 1834 O O . THR A 1 234 ? 18.469 5.648 -5.98 1 98.5 234 THR A O 1
ATOM 1837 N N . LEU A 1 235 ? 18.359 6.996 -7.762 1 98.75 235 LEU A N 1
ATOM 1838 C CA . LEU A 1 235 ? 17.125 6.422 -8.273 1 98.75 235 LEU A CA 1
ATOM 1839 C C . LEU A 1 235 ? 17.328 5.84 -9.664 1 98.75 235 LEU A C 1
ATOM 1841 O O . LEU A 1 235 ? 17.906 6.492 -10.539 1 98.75 235 LEU A O 1
ATOM 1845 N N . HIS A 1 236 ? 16.969 4.613 -9.852 1 98.69 236 HIS A N 1
ATOM 1846 C CA . HIS A 1 236 ? 16.891 4 -11.172 1 98.69 236 HIS A CA 1
ATOM 1847 C C . HIS A 1 236 ? 15.484 4.137 -11.75 1 98.69 236 HIS A C 1
ATOM 1849 O O . HIS A 1 236 ? 14.523 3.566 -11.219 1 98.69 236 HIS A O 1
ATOM 1855 N N . LEU A 1 237 ? 15.383 4.926 -12.773 1 98.75 237 LEU A N 1
ATOM 1856 C CA . LEU A 1 237 ? 14.133 5.125 -13.492 1 98.75 237 LEU A CA 1
ATOM 1857 C C . LEU A 1 237 ? 14.062 4.23 -14.719 1 98.75 237 LEU A C 1
ATOM 1859 O O . LEU A 1 237 ? 15.008 4.18 -15.508 1 98.75 237 LEU A O 1
ATOM 1863 N N . TYR A 1 238 ? 12.961 3.539 -14.859 1 98.25 238 TYR A N 1
ATOM 1864 C CA . TYR A 1 238 ? 12.852 2.65 -16.016 1 98.25 238 TYR A CA 1
ATOM 1865 C C . TYR A 1 238 ? 11.398 2.475 -16.422 1 98.25 238 TYR A C 1
ATOM 1867 O O . TYR A 1 238 ? 10.492 2.953 -15.75 1 98.25 238 TYR A O 1
ATOM 1875 N N . GLY A 1 239 ? 11.188 1.823 -17.562 1 97.94 239 GLY A N 1
ATOM 1876 C CA . GLY A 1 239 ? 9.867 1.697 -18.172 1 97.94 239 GLY A CA 1
ATOM 1877 C C . GLY A 1 239 ? 9.594 2.746 -19.234 1 97.94 239 GLY A C 1
ATOM 1878 O O . GLY A 1 239 ? 10.422 2.963 -20.125 1 97.94 239 GLY A O 1
ATOM 1879 N N . CYS A 1 240 ? 8.336 3.35 -19.125 1 98.12 240 CYS A N 1
ATOM 1880 C CA . CYS A 1 240 ? 8.008 4.203 -20.25 1 98.12 240 CYS A CA 1
ATOM 1881 C C . CYS A 1 240 ? 7.223 5.43 -19.812 1 98.12 240 CYS A C 1
ATOM 1883 O O . CYS A 1 240 ? 6.75 5.488 -18.672 1 98.12 240 CYS A O 1
ATOM 1885 N N . LEU A 1 241 ? 7.211 6.387 -20.641 1 98.12 241 LEU A N 1
ATOM 1886 C CA . LEU A 1 241 ? 6.363 7.57 -20.578 1 98.12 241 LEU A CA 1
ATOM 1887 C C . LEU A 1 241 ? 5.754 7.875 -21.938 1 98.12 241 LEU A C 1
ATOM 1889 O O . LEU A 1 241 ? 6.422 7.738 -22.969 1 98.12 241 LEU A O 1
ATOM 1893 N N . ALA A 1 242 ? 4.559 8.312 -21.906 1 97.31 242 ALA A N 1
ATOM 1894 C CA . ALA A 1 242 ? 3.898 8.656 -23.156 1 97.31 242 ALA A CA 1
ATOM 1895 C C . ALA A 1 242 ? 4.52 9.906 -23.781 1 97.31 242 ALA A C 1
ATOM 1897 O O . ALA A 1 242 ? 4.902 10.836 -23.062 1 97.31 242 ALA A O 1
ATOM 1898 N N . GLN A 1 243 ? 4.441 9.938 -25.078 1 96.56 243 GLN A N 1
ATOM 1899 C CA . GLN A 1 243 ? 4.906 11.07 -25.859 1 96.56 243 GLN A CA 1
ATOM 1900 C C . GLN A 1 243 ? 4.09 12.32 -25.562 1 96.56 243 GLN A C 1
ATOM 1902 O O . GLN A 1 243 ? 2.865 12.25 -25.422 1 96.56 243 GLN A O 1
ATOM 1907 N N . ARG A 1 244 ? 4.871 13.391 -25.391 1 94.56 244 ARG A N 1
ATOM 1908 C CA . ARG A 1 244 ? 4.246 14.695 -25.188 1 94.56 244 ARG A CA 1
ATOM 1909 C C . ARG A 1 244 ? 4.996 15.781 -25.953 1 94.56 244 ARG A C 1
ATOM 1911 O O . ARG A 1 244 ? 6.195 15.656 -26.203 1 94.56 244 ARG A O 1
ATOM 1918 N N . LYS A 1 245 ? 4.238 16.844 -26.266 1 93.06 245 LYS A N 1
ATOM 1919 C CA . LYS A 1 245 ? 4.84 17.969 -26.984 1 93.06 245 LYS A CA 1
ATOM 1920 C C . LYS A 1 245 ? 5.758 18.781 -26.062 1 93.06 245 LYS A C 1
ATOM 1922 O O . LYS A 1 245 ? 6.793 19.281 -26.5 1 93.06 245 LYS A O 1
ATOM 1927 N N . HIS A 1 246 ? 5.402 18.922 -24.875 1 95.31 246 HIS A N 1
ATOM 1928 C CA . HIS A 1 246 ? 6.16 19.688 -23.891 1 95.31 246 HIS A CA 1
ATOM 1929 C C . HIS A 1 246 ? 6.684 18.812 -22.766 1 95.31 246 HIS A C 1
ATOM 1931 O O . HIS A 1 246 ? 6.062 17.797 -22.438 1 95.31 246 HIS A O 1
ATOM 1937 N N . PRO A 1 247 ? 7.762 19.219 -22.234 1 96.56 247 PRO A N 1
ATOM 1938 C CA . PRO A 1 247 ? 8.312 18.422 -21.141 1 96.56 247 PRO A CA 1
ATOM 1939 C C . PRO A 1 247 ? 7.371 18.328 -19.938 1 96.56 247 PRO A C 1
ATOM 1941 O O . PRO A 1 247 ? 6.629 19.266 -19.656 1 96.56 247 PRO A O 1
ATOM 1944 N N . ARG A 1 248 ? 7.453 17.203 -19.312 1 96.56 248 ARG A N 1
ATOM 1945 C CA . ARG A 1 248 ? 6.703 16.969 -18.094 1 96.56 248 ARG A CA 1
ATOM 1946 C C . ARG A 1 248 ? 7.582 17.203 -16.859 1 96.56 248 ARG A C 1
ATOM 1948 O O . ARG A 1 248 ? 8.75 16.797 -16.844 1 96.56 248 ARG A O 1
ATOM 1955 N N . THR A 1 249 ? 7.043 17.922 -15.898 1 97.56 249 THR A N 1
ATOM 1956 C CA . THR A 1 249 ? 7.754 18.109 -14.641 1 97.56 249 THR A CA 1
ATOM 1957 C C . THR A 1 249 ? 7.418 17 -13.656 1 97.56 249 THR A C 1
ATOM 1959 O O . THR A 1 249 ? 6.246 16.766 -13.336 1 97.56 249 THR A O 1
ATOM 1962 N N . LEU A 1 250 ? 8.383 16.266 -13.258 1 98.06 250 LEU A N 1
ATOM 1963 C CA . LEU A 1 250 ? 8.211 15.258 -12.227 1 98.06 250 LEU A CA 1
ATOM 1964 C C . LEU A 1 250 ? 9.078 15.57 -11.008 1 98.06 250 LEU A C 1
ATOM 1966 O O . LEU A 1 250 ? 10.18 16.094 -11.148 1 98.06 250 LEU A O 1
ATOM 1970 N N . GLN A 1 251 ? 8.547 15.367 -9.828 1 98.56 251 GLN A N 1
ATOM 1971 C CA . GLN A 1 251 ? 9.258 15.57 -8.57 1 98.56 251 GLN A CA 1
ATOM 1972 C C . GLN A 1 251 ? 9.547 14.242 -7.883 1 98.56 251 GLN A C 1
ATOM 1974 O O . GLN A 1 251 ? 8.664 13.391 -7.766 1 98.56 251 GLN A O 1
ATOM 1979 N N . LEU A 1 252 ? 10.766 14.023 -7.48 1 98.81 252 LEU A N 1
ATOM 1980 C CA . LEU A 1 252 ? 11.219 12.758 -6.914 1 98.81 252 LEU A CA 1
ATOM 1981 C C . LEU A 1 252 ? 11.711 12.945 -5.484 1 98.81 252 LEU A C 1
ATOM 1983 O O . LEU A 1 252 ? 12.289 13.984 -5.152 1 98.81 252 LEU A O 1
ATOM 1987 N N . ALA A 1 253 ? 11.484 11.977 -4.664 1 98.81 253 ALA A N 1
ATOM 1988 C CA . ALA A 1 253 ? 11.898 12.016 -3.262 1 98.81 253 ALA A CA 1
ATOM 1989 C C . ALA A 1 253 ? 13.398 11.789 -3.125 1 98.81 253 ALA A C 1
ATOM 1991 O O . ALA A 1 253 ? 14 11.078 -3.938 1 98.81 253 ALA A O 1
ATOM 1992 N N . ILE A 1 254 ? 13.953 12.391 -2.182 1 98.81 254 ILE A N 1
ATOM 1993 C CA . ILE A 1 254 ? 15.305 12.062 -1.728 1 98.81 254 ILE A CA 1
ATOM 1994 C C . ILE A 1 254 ? 15.242 10.945 -0.69 1 98.81 254 ILE A C 1
ATOM 1996 O O . ILE A 1 254 ? 14.836 11.172 0.451 1 98.81 254 ILE A O 1
ATOM 2000 N N . PRO A 1 255 ? 15.734 9.758 -1.051 1 98.31 255 PRO A N 1
ATOM 2001 C CA . PRO A 1 255 ? 15.523 8.602 -0.183 1 98.31 255 PRO A CA 1
ATOM 2002 C C . PRO A 1 255 ? 16.312 8.688 1.122 1 98.31 255 PRO A C 1
ATOM 2004 O O . PRO A 1 255 ? 15.906 8.109 2.135 1 98.31 255 PRO A O 1
ATOM 2007 N N . ASP A 1 256 ? 17.453 9.375 1.122 1 98.38 256 ASP A N 1
ATOM 2008 C CA . ASP A 1 256 ? 18.297 9.539 2.297 1 98.38 256 ASP A CA 1
ATOM 2009 C C . ASP A 1 256 ? 18.516 11.023 2.621 1 98.38 256 ASP A C 1
ATOM 2011 O O . ASP A 1 256 ? 19.562 11.586 2.334 1 98.38 256 ASP A O 1
ATOM 2015 N N . PRO A 1 257 ? 17.578 11.562 3.342 1 98.62 257 PRO A N 1
ATOM 2016 C CA . PRO A 1 257 ? 17.688 12.984 3.658 1 98.62 257 PRO A CA 1
ATOM 2017 C C . PRO A 1 257 ? 18.906 13.32 4.516 1 98.62 257 PRO A C 1
ATOM 2019 O O . PRO A 1 257 ? 19.422 14.438 4.449 1 98.62 257 PRO A O 1
ATOM 2022 N N . VAL A 1 258 ? 19.359 12.391 5.324 1 98.62 258 VAL A N 1
ATOM 2023 C CA . VAL A 1 258 ? 20.516 12.625 6.199 1 98.62 258 VAL A CA 1
ATOM 2024 C C . VAL A 1 258 ? 21.766 12.797 5.359 1 98.62 258 VAL A C 1
ATOM 2026 O O . VAL A 1 258 ? 22.578 13.688 5.617 1 98.62 258 VAL A O 1
ATOM 2029 N N . LEU A 1 259 ? 21.891 11.945 4.363 1 98.56 259 LEU A N 1
ATOM 2030 C CA . LEU A 1 259 ? 23.016 12.094 3.443 1 98.56 259 LEU A CA 1
ATOM 2031 C C . LEU A 1 259 ? 22.953 13.438 2.725 1 98.56 259 LEU A C 1
ATOM 2033 O O . LEU A 1 259 ? 23.984 14.086 2.529 1 98.56 259 LEU A O 1
ATOM 2037 N N . TYR A 1 260 ? 21.859 13.891 2.316 1 98.5 260 TYR A N 1
ATOM 2038 C CA . TYR A 1 260 ? 21.688 15.18 1.663 1 98.5 260 TYR A CA 1
ATOM 2039 C C . TYR A 1 260 ? 22.031 16.328 2.611 1 98.5 260 TYR A C 1
ATOM 2041 O O . TYR A 1 260 ? 22.688 17.297 2.215 1 98.5 260 TYR A O 1
ATOM 2049 N N . ALA A 1 261 ? 21.641 16.172 3.861 1 98.81 261 ALA A N 1
ATOM 2050 C CA . ALA A 1 261 ? 21.938 17.188 4.855 1 98.81 261 ALA A CA 1
ATOM 2051 C C . ALA A 1 261 ? 23.453 17.344 5.031 1 98.81 261 ALA A C 1
ATOM 2053 O O . ALA A 1 261 ? 23.953 18.453 5.18 1 98.81 261 ALA A O 1
ATOM 2054 N N . LYS A 1 262 ? 24.109 16.234 5.059 1 98.69 262 LYS A N 1
ATOM 2055 C CA . LYS A 1 262 ? 25.578 16.297 5.16 1 98.69 262 LYS A CA 1
ATOM 2056 C C . LYS A 1 262 ? 26.172 17.062 3.994 1 98.69 262 LYS A C 1
ATOM 2058 O O . LYS A 1 262 ? 27.094 17.859 4.18 1 98.69 262 LYS A O 1
ATOM 2063 N N . GLN A 1 263 ? 25.641 16.875 2.826 1 98.25 263 GLN A N 1
ATOM 2064 C CA . GLN A 1 263 ? 26.094 17.609 1.65 1 98.25 263 GLN A CA 1
ATOM 2065 C C . GLN A 1 263 ? 25.812 19.094 1.796 1 98.25 263 GLN A C 1
ATOM 2067 O O . GLN A 1 263 ? 26.656 19.938 1.474 1 98.25 263 GLN A O 1
ATOM 2072 N N . VAL A 1 264 ? 24.672 19.391 2.252 1 98.5 264 VAL A N 1
ATOM 2073 C CA . VAL A 1 264 ? 24.25 20.781 2.414 1 98.5 264 VAL A CA 1
ATOM 2074 C C . VAL A 1 264 ? 25.141 21.484 3.449 1 98.5 264 VAL A C 1
ATOM 2076 O O . VAL A 1 264 ? 25.516 22.641 3.273 1 98.5 264 VAL A O 1
ATOM 2079 N N . ILE A 1 265 ? 25.5 20.766 4.539 1 98.56 265 ILE A N 1
ATOM 2080 C CA . ILE A 1 265 ? 26.344 21.312 5.594 1 98.56 265 ILE A CA 1
ATOM 2081 C C . ILE A 1 265 ? 27.734 21.594 5.035 1 98.56 265 ILE A C 1
ATOM 2083 O O . ILE A 1 265 ? 28.312 22.656 5.285 1 98.56 265 ILE A O 1
ATOM 2087 N N . LYS A 1 266 ? 28.25 20.672 4.242 1 98.06 266 LYS A N 1
ATOM 2088 C CA . LYS A 1 266 ? 29.562 20.891 3.629 1 98.06 266 LYS A CA 1
ATOM 2089 C C . LYS A 1 266 ? 29.562 22.125 2.744 1 98.06 266 LYS A C 1
ATOM 2091 O O . LYS A 1 266 ? 30.5 22.922 2.781 1 98.06 266 LYS A O 1
ATOM 2096 N N . LYS A 1 267 ? 28.547 22.281 1.989 1 97.44 267 LYS A N 1
ATOM 2097 C CA . LYS A 1 267 ? 28.422 23.453 1.123 1 97.44 267 LYS A CA 1
ATOM 2098 C C . LYS A 1 267 ? 28.328 24.734 1.943 1 97.44 267 LYS A C 1
ATOM 2100 O O . LYS A 1 267 ? 28.906 25.766 1.571 1 97.44 267 LYS A O 1
ATOM 2105 N N . ALA A 1 268 ? 27.594 24.656 3.004 1 97.31 268 ALA A N 1
ATOM 2106 C CA . ALA A 1 268 ? 27.453 25.812 3.875 1 97.31 268 ALA A CA 1
ATOM 2107 C C . ALA A 1 268 ? 28.781 26.219 4.48 1 97.31 268 ALA A C 1
ATOM 2109 O O . ALA A 1 268 ? 29.109 27.406 4.566 1 97.31 268 ALA A O 1
ATOM 2110 N N . LEU A 1 269 ? 29.578 25.203 4.914 1 97.31 269 LEU A N 1
ATOM 2111 C CA . LEU A 1 269 ? 30.906 25.469 5.473 1 97.31 269 LEU A CA 1
ATOM 2112 C C . LEU A 1 269 ? 31.797 26.156 4.441 1 97.31 269 LEU A C 1
ATOM 2114 O O . LEU A 1 269 ? 32.469 27.125 4.75 1 97.31 269 LEU A O 1
ATOM 2118 N N . GLN A 1 270 ? 31.719 25.641 3.256 1 96.44 270 GLN A N 1
ATOM 2119 C CA . GLN A 1 270 ? 32.5 26.203 2.172 1 96.44 270 GLN A CA 1
ATOM 2120 C C . GLN A 1 270 ? 32.062 27.641 1.864 1 96.44 270 GLN A C 1
ATOM 2122 O O . GLN A 1 270 ? 32.906 28.531 1.733 1 96.44 270 GLN A O 1
ATOM 2127 N N . LYS A 1 271 ? 30.844 27.844 1.767 1 95.25 271 LYS A N 1
ATOM 2128 C CA . LYS A 1 271 ? 30.297 29.141 1.428 1 95.25 271 LYS A CA 1
ATOM 2129 C C . LYS A 1 271 ? 30.672 30.188 2.477 1 95.25 271 LYS A C 1
ATOM 2131 O O . LYS A 1 271 ? 30.859 31.359 2.154 1 95.25 271 LYS A O 1
ATOM 2136 N N . ASN A 1 272 ? 30.828 29.734 3.723 1 95.5 272 ASN A N 1
ATOM 2137 C CA . ASN A 1 272 ? 31.125 30.656 4.812 1 95.5 272 ASN A CA 1
ATOM 2138 C C . ASN A 1 272 ? 32.594 30.641 5.195 1 95.5 272 ASN A C 1
ATOM 2140 O O . ASN A 1 272 ? 32.969 31.172 6.238 1 95.5 272 ASN A O 1
ATOM 2144 N N . ASN A 1 273 ? 33.406 29.953 4.414 1 95 273 ASN A N 1
ATOM 2145 C CA . ASN A 1 273 ? 34.844 29.891 4.586 1 95 273 ASN A CA 1
ATOM 2146 C C . ASN A 1 273 ? 35.219 29.359 5.965 1 95 273 ASN A C 1
ATOM 2148 O O . ASN A 1 273 ? 36.062 29.938 6.652 1 95 273 ASN A O 1
ATOM 2152 N N . ILE A 1 274 ? 34.531 28.359 6.367 1 96.81 274 ILE A N 1
ATOM 2153 C CA . ILE A 1 274 ? 34.844 27.703 7.629 1 96.81 274 ILE A CA 1
ATOM 2154 C C . ILE A 1 274 ? 35.688 26.453 7.363 1 96.81 274 ILE A C 1
ATOM 2156 O O . ILE A 1 274 ? 35.25 25.547 6.633 1 96.81 274 ILE A O 1
ATOM 2160 N N . THR A 1 275 ? 36.906 26.375 7.891 1 97.25 275 THR A N 1
ATOM 2161 C CA . THR A 1 275 ? 37.719 25.188 7.793 1 97.25 275 THR A CA 1
ATOM 2162 C C . THR A 1 275 ? 37.188 24.078 8.703 1 97.25 275 THR A C 1
ATOM 2164 O O . THR A 1 275 ? 37 24.297 9.898 1 97.25 275 THR A O 1
ATOM 2167 N N . PHE A 1 276 ? 36.906 22.969 8.172 1 97.44 276 PHE A N 1
ATOM 2168 C CA . PHE A 1 276 ? 36.344 21.828 8.906 1 97.44 276 PHE A CA 1
ATOM 2169 C C . PHE A 1 276 ? 37.344 20.672 8.93 1 97.44 276 PHE A C 1
ATOM 2171 O O . PHE A 1 276 ? 37.719 20.125 7.887 1 97.44 276 PHE A O 1
ATOM 2178 N N . LYS A 1 277 ? 37.781 20.234 10.07 1 97.75 277 LYS A N 1
ATOM 2179 C CA . LYS A 1 277 ? 38.812 19.234 10.203 1 97.75 277 LYS A CA 1
ATOM 2180 C C . LYS A 1 277 ? 38.25 17.906 10.688 1 97.75 277 LYS A C 1
ATOM 2182 O O . LYS A 1 277 ? 38.938 16.891 10.719 1 97.75 277 LYS A O 1
ATOM 2187 N N . GLY A 1 278 ? 37 17.922 11.117 1 98.12 278 GLY A N 1
ATOM 2188 C CA . GLY A 1 278 ? 36.375 16.734 11.68 1 98.12 278 GLY A CA 1
ATOM 2189 C C . GLY A 1 278 ? 35.531 15.961 10.672 1 98.12 278 GLY A C 1
ATOM 2190 O O . GLY A 1 278 ? 35.875 15.922 9.484 1 98.12 278 GLY A O 1
ATOM 2191 N N . LYS A 1 279 ? 34.594 15.188 11.211 1 98.5 279 LYS A N 1
ATOM 2192 C CA . LYS A 1 279 ? 33.688 14.383 10.398 1 98.5 279 LYS A CA 1
ATOM 2193 C C . LYS A 1 279 ? 32.219 14.781 10.656 1 98.5 279 LYS A C 1
ATOM 2195 O O . LYS A 1 279 ? 31.906 15.383 11.688 1 98.5 279 LYS A O 1
ATOM 2200 N N . LEU A 1 280 ? 31.375 14.57 9.672 1 98.75 280 LEU A N 1
ATOM 2201 C CA . LEU A 1 280 ? 29.938 14.656 9.852 1 98.75 280 LEU A CA 1
ATOM 2202 C C . LEU A 1 280 ? 29.375 13.32 10.336 1 98.75 280 LEU A C 1
ATOM 2204 O O . LEU A 1 280 ? 29.438 12.32 9.617 1 98.75 280 LEU A O 1
ATOM 2208 N N . VAL A 1 281 ? 28.812 13.258 11.531 1 98.5 281 VAL A N 1
ATOM 2209 C CA . VAL A 1 281 ? 28.344 12 12.094 1 98.5 281 VAL A CA 1
ATOM 2210 C C . VAL A 1 281 ? 26.953 12.195 12.688 1 98.5 281 VAL A C 1
ATOM 2212 O O . VAL A 1 281 ? 26.547 13.32 12.977 1 98.5 281 VAL A O 1
ATOM 2215 N N . VAL A 1 282 ? 26.172 11.125 12.805 1 98.5 282 VAL A N 1
ATOM 2216 C CA . VAL A 1 282 ? 24.875 11.156 13.484 1 98.5 282 VAL A CA 1
ATOM 2217 C C . VAL A 1 282 ? 25.062 10.844 14.969 1 98.5 282 VAL A C 1
ATOM 2219 O O . VAL A 1 282 ? 25.859 9.969 15.328 1 98.5 282 VAL A O 1
ATOM 2222 N N . GLY A 1 283 ? 24.406 11.578 15.758 1 98.25 283 GLY A N 1
ATOM 2223 C CA . GLY A 1 283 ? 24.5 11.398 17.203 1 98.25 283 GLY A CA 1
ATOM 2224 C C . GLY A 1 283 ? 23.484 12.219 17.969 1 98.25 283 GLY A C 1
ATOM 2225 O O . GLY A 1 283 ? 22.453 12.617 17.422 1 98.25 283 GLY A O 1
ATOM 2226 N N . ASN A 1 284 ? 23.781 12.406 19.281 1 98.19 284 ASN A N 1
ATOM 2227 C CA . ASN A 1 284 ? 22.891 13.156 20.172 1 98.19 284 ASN A CA 1
ATOM 2228 C C . ASN A 1 284 ? 23.547 14.43 20.688 1 98.19 284 ASN A C 1
ATOM 2230 O O . ASN A 1 284 ? 24.75 14.445 20.953 1 98.19 284 ASN A O 1
ATOM 2234 N N . THR A 1 285 ? 22.734 15.445 20.844 1 98.38 285 THR A N 1
ATOM 2235 C CA . THR A 1 285 ? 23.219 16.672 21.453 1 98.38 285 THR A CA 1
ATOM 2236 C C . THR A 1 285 ? 23.297 16.531 22.969 1 98.38 285 THR A C 1
ATOM 2238 O O . THR A 1 285 ? 22.297 16.25 23.625 1 98.38 285 THR A O 1
ATOM 2241 N N . PRO A 1 286 ? 24.422 16.844 23.516 1 97.81 286 PRO A N 1
ATOM 2242 C CA . PRO A 1 286 ? 24.531 16.797 24.969 1 97.81 286 PRO A CA 1
ATOM 2243 C C . PRO A 1 286 ? 23.719 17.90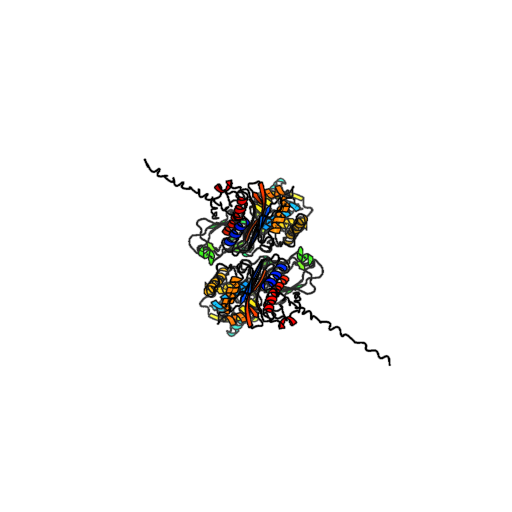6 25.656 1 97.81 286 PRO A C 1
ATOM 2245 O O . PRO A 1 286 ? 23.656 19.016 25.141 1 97.81 286 PRO A O 1
ATOM 2248 N N . GLU A 1 287 ? 23.375 17.641 26.844 1 94.88 287 GLU A N 1
ATOM 2249 C CA . GLU A 1 287 ? 22.562 18.594 27.594 1 94.88 287 GLU A CA 1
ATOM 2250 C C . GLU A 1 287 ? 23.359 19.859 27.922 1 94.88 287 GLU A C 1
ATOM 2252 O O . GLU A 1 287 ? 22.812 20.953 27.969 1 94.88 287 GLU A O 1
ATOM 2257 N N . GLU A 1 288 ? 24.688 19.719 28.062 1 95.44 288 GLU A N 1
ATOM 2258 C CA . GLU A 1 288 ? 25.516 20.828 28.516 1 95.44 288 GLU A CA 1
ATOM 2259 C C . GLU A 1 288 ? 26.047 21.641 27.344 1 95.44 288 GLU A C 1
ATOM 2261 O O . GLU A 1 288 ? 26.828 22.578 27.516 1 95.44 288 GLU A O 1
ATOM 2266 N N . SER A 1 289 ? 25.531 21.344 26.172 1 97.19 289 SER A N 1
ATOM 2267 C CA . SER A 1 289 ? 26.016 22.094 25.016 1 97.19 289 SER A CA 1
ATOM 2268 C C . SER A 1 289 ? 25.5 23.531 25.062 1 97.19 289 SER A C 1
ATOM 2270 O O . SER A 1 289 ? 24.406 23.797 25.562 1 97.19 289 SER A O 1
ATOM 2272 N N . ARG A 1 290 ? 26.344 24.453 24.531 1 95.5 290 ARG A N 1
ATOM 2273 C CA . ARG A 1 290 ? 25.969 25.875 24.484 1 95.5 290 ARG A CA 1
ATOM 2274 C C . ARG A 1 290 ? 25.328 26.219 23.141 1 95.5 290 ARG A C 1
ATOM 2276 O O . ARG A 1 290 ? 25.891 25.922 22.078 1 95.5 290 ARG A O 1
ATOM 2283 N N . LEU A 1 291 ? 24.219 26.891 23.141 1 96.31 291 LEU A N 1
ATOM 2284 C CA . LEU A 1 291 ? 23.516 27.328 21.938 1 96.31 291 LEU A CA 1
ATOM 2285 C C . LEU A 1 291 ? 24.312 28.406 21.203 1 96.31 291 LEU A C 1
ATOM 2287 O O . LEU A 1 291 ? 24.734 29.391 21.812 1 96.31 291 LEU A O 1
ATOM 2291 N N . VAL A 1 292 ? 24.5 28.188 19.953 1 95.94 292 VAL A N 1
ATOM 2292 C CA . VAL A 1 292 ? 25.172 29.172 19.109 1 95.94 292 VAL A CA 1
ATOM 2293 C C . VAL A 1 292 ? 24.156 29.953 18.297 1 95.94 292 VAL A C 1
ATOM 2295 O O . VAL A 1 292 ? 24.203 31.188 18.234 1 95.94 292 VAL A O 1
ATOM 2298 N N . ALA A 1 293 ? 23.266 29.234 17.641 1 96.94 293 ALA A N 1
ATOM 2299 C CA . ALA A 1 293 ? 22.219 29.812 16.797 1 96.94 293 ALA A CA 1
ATOM 2300 C C . ALA A 1 293 ? 21.031 28.875 16.672 1 96.94 293 ALA A C 1
ATOM 2302 O O . ALA A 1 293 ? 21.141 27.672 16.922 1 96.94 293 ALA A O 1
ATOM 2303 N N . SER A 1 294 ? 19.906 29.406 16.312 1 97.56 294 SER A N 1
ATOM 2304 C CA . SER A 1 294 ? 18.719 28.578 16.062 1 97.56 294 SER A CA 1
ATOM 2305 C C . SER A 1 294 ? 17.859 29.172 14.953 1 97.56 294 SER A C 1
ATOM 2307 O O . SER A 1 294 ? 17.969 30.359 14.641 1 97.56 294 SER A O 1
ATOM 2309 N N . HIS A 1 295 ? 17.141 28.344 14.297 1 98.38 295 HIS A N 1
ATOM 2310 C CA . HIS A 1 295 ? 16.141 28.734 13.305 1 98.38 295 HIS A CA 1
ATOM 2311 C C . HIS A 1 295 ? 14.766 28.188 13.664 1 98.38 295 HIS A C 1
ATOM 2313 O O . HIS A 1 295 ? 14.594 26.984 13.828 1 98.38 295 HIS A O 1
ATOM 2319 N N . GLN A 1 296 ? 13.781 29.094 13.75 1 98.69 296 GLN A N 1
ATOM 2320 C CA . GLN A 1 296 ? 12.406 28.703 14.023 1 98.69 296 GLN A CA 1
ATOM 2321 C C . GLN A 1 296 ? 11.57 28.703 12.742 1 98.69 296 GLN A C 1
ATOM 2323 O O . GLN A 1 296 ? 11.727 29.594 11.898 1 98.69 296 GLN A O 1
ATOM 2328 N N . SER A 1 297 ? 10.781 27.719 12.648 1 98.75 297 SER A N 1
ATOM 2329 C CA . SER A 1 297 ? 9.828 27.703 11.547 1 98.75 297 SER A CA 1
ATOM 2330 C C . SER A 1 297 ? 8.781 28.797 11.711 1 98.75 297 SER A C 1
ATOM 2332 O O . SER A 1 297 ? 8.734 29.469 12.734 1 98.75 297 SER A O 1
ATOM 2334 N N . ASP A 1 298 ? 7.938 28.953 10.656 1 98.44 298 ASP A N 1
ATOM 2335 C CA . ASP A 1 298 ? 6.703 29.703 10.844 1 98.44 298 ASP A CA 1
ATOM 2336 C C . ASP A 1 298 ? 5.816 29.047 11.898 1 98.44 298 ASP A C 1
ATOM 2338 O O . ASP A 1 298 ? 6.086 27.938 12.336 1 98.44 298 ASP A O 1
ATOM 2342 N N . GLU A 1 299 ? 4.793 29.781 12.312 1 98.69 299 GLU A N 1
ATOM 2343 C CA . GLU A 1 299 ? 3.844 29.25 13.289 1 98.69 299 GLU A CA 1
ATOM 2344 C C . GLU A 1 299 ? 3.092 28.047 12.727 1 98.69 299 GLU A C 1
ATOM 2346 O O . GLU A 1 299 ? 2.963 27.891 11.508 1 98.69 299 GLU A O 1
ATOM 2351 N N . LEU A 1 300 ? 2.594 27.234 13.617 1 98.88 300 LEU A N 1
ATOM 2352 C CA . LEU A 1 300 ? 1.903 26 13.258 1 98.88 300 LEU A CA 1
ATOM 2353 C C . LEU A 1 300 ? 0.758 26.281 12.289 1 98.88 300 LEU A C 1
ATOM 2355 O O . LEU A 1 300 ? 0.511 25.5 11.367 1 98.88 300 LEU A O 1
ATOM 2359 N N . THR A 1 301 ? 0.043 27.391 12.484 1 98.75 301 THR A N 1
ATOM 2360 C CA . THR A 1 301 ? -1.084 27.719 11.617 1 98.75 301 THR A CA 1
ATOM 2361 C C . THR A 1 301 ? -0.633 27.828 10.164 1 98.75 301 THR A C 1
ATOM 2363 O O . THR A 1 301 ? -1.318 27.359 9.25 1 98.75 301 THR A O 1
ATOM 2366 N N . THR A 1 302 ? 0.505 28.406 9.961 1 98.81 302 THR A N 1
ATOM 2367 C CA . THR A 1 302 ? 1.047 28.547 8.617 1 98.81 302 THR A CA 1
ATOM 2368 C C . THR A 1 302 ? 1.415 27.188 8.031 1 98.81 302 THR A C 1
ATOM 2370 O O . THR A 1 302 ? 1.15 26.922 6.855 1 98.81 302 THR A O 1
ATOM 2373 N N . LEU A 1 303 ? 2.025 26.359 8.836 1 98.94 303 LEU A N 1
ATOM 2374 C CA . LEU A 1 303 ? 2.42 25.016 8.391 1 98.94 303 LEU A CA 1
ATOM 2375 C C . LEU A 1 303 ? 1.194 24.172 8.07 1 98.94 303 LEU A C 1
ATOM 2377 O O . LEU A 1 303 ? 1.176 23.453 7.066 1 98.94 303 LEU A O 1
ATOM 2381 N N . LEU A 1 304 ? 0.18 24.297 8.898 1 98.94 304 LEU A N 1
ATOM 2382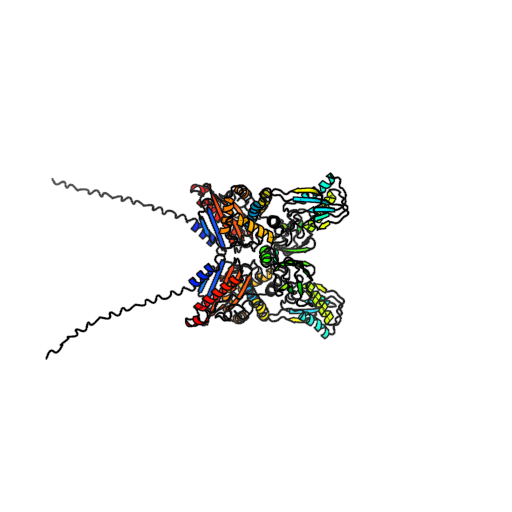 C CA . LEU A 1 304 ? -1.051 23.531 8.68 1 98.94 304 LEU A CA 1
ATOM 2383 C C . LEU A 1 304 ? -1.771 24.016 7.43 1 98.94 304 LEU A C 1
ATOM 2385 O O . LEU A 1 304 ? -2.365 23.219 6.699 1 98.94 304 LEU A O 1
ATOM 2389 N N . LYS A 1 305 ? -1.752 25.359 7.219 1 98.88 305 LYS A N 1
ATOM 2390 C CA . LYS A 1 305 ? -2.354 25.891 6 1 98.88 305 LYS A CA 1
ATOM 2391 C C . LYS A 1 305 ? -1.73 25.266 4.758 1 98.88 305 LYS A C 1
ATOM 2393 O O . LYS A 1 305 ? -2.443 24.828 3.852 1 98.88 305 LYS A O 1
ATOM 2398 N N . HIS A 1 306 ? -0.424 25.219 4.75 1 98.88 306 HIS A N 1
ATOM 2399 C CA . HIS A 1 306 ? 0.271 24.578 3.631 1 98.88 306 HIS A CA 1
ATOM 2400 C C . HIS A 1 306 ? -0.107 23.109 3.504 1 98.88 306 HIS A C 1
ATOM 2402 O O . HIS A 1 306 ? -0.41 22.641 2.406 1 98.88 306 HIS A O 1
ATOM 2408 N N . MET A 1 307 ? -0.101 22.375 4.625 1 98.88 307 MET A N 1
ATOM 2409 C CA . MET A 1 307 ? -0.43 20.953 4.633 1 98.88 307 MET A CA 1
ATOM 2410 C C . MET A 1 307 ? -1.812 20.703 4.035 1 98.88 307 MET A C 1
ATOM 2412 O O . MET A 1 307 ? -1.978 19.828 3.176 1 98.88 307 MET A O 1
ATOM 2416 N N . LEU A 1 308 ? -2.791 21.5 4.449 1 98.94 308 LEU A N 1
ATOM 2417 C CA . LEU A 1 308 ? -4.176 21.297 4.039 1 98.94 308 LEU A CA 1
ATOM 2418 C C . LEU A 1 308 ? -4.395 21.781 2.607 1 98.94 308 LEU A C 1
ATOM 2420 O O . LEU A 1 308 ? -5.07 21.109 1.819 1 98.94 308 LEU A O 1
ATOM 2424 N N . GLU A 1 309 ? -3.826 22.922 2.229 1 98.69 309 GLU A N 1
ATOM 2425 C CA . GLU A 1 309 ? -4.035 23.484 0.897 1 98.69 309 GLU A CA 1
ATOM 2426 C C . GLU A 1 309 ? -3.363 22.641 -0.174 1 98.69 309 GLU A C 1
ATOM 2428 O O . GLU A 1 309 ? -3.963 22.344 -1.213 1 98.69 309 GLU A O 1
ATOM 2433 N N . GLU A 1 310 ? -2.127 22.188 0.122 1 98.38 310 GLU A N 1
ATOM 2434 C CA . GLU A 1 310 ? -1.354 21.453 -0.879 1 98.38 310 GLU A CA 1
ATOM 2435 C C . GLU A 1 310 ? -1.491 19.953 -0.694 1 98.38 310 GLU A C 1
ATOM 2437 O O . GLU A 1 310 ? -0.945 19.172 -1.478 1 98.38 310 GLU A O 1
ATOM 2442 N N . SER A 1 311 ? -2.227 19.625 0.31 1 98.69 311 SER A N 1
ATOM 2443 C CA . SER A 1 311 ? -2.35 18.219 0.684 1 98.69 311 SER A CA 1
ATOM 2444 C C . SER A 1 311 ? -0.981 17.562 0.812 1 98.69 311 SER A C 1
ATOM 2446 O O . SER A 1 311 ? -0.751 16.484 0.259 1 98.69 311 SER A O 1
ATOM 2448 N N . ASP A 1 312 ? -0.102 18.141 1.579 1 98.81 312 ASP A N 1
ATOM 2449 C CA . ASP A 1 312 ? 1.301 17.734 1.647 1 98.81 312 ASP A CA 1
ATOM 2450 C C . ASP A 1 312 ? 1.501 16.594 2.646 1 98.81 312 ASP A C 1
ATOM 2452 O O . ASP A 1 312 ? 1.414 16.812 3.857 1 98.81 312 ASP A O 1
ATOM 2456 N N . ASN A 1 313 ? 1.898 15.422 2.154 1 98.88 313 ASN A N 1
ATOM 2457 C CA . ASN A 1 313 ? 2.041 14.234 2.982 1 98.88 313 ASN A CA 1
ATOM 2458 C C . ASN A 1 313 ? 3.229 14.352 3.934 1 98.88 313 ASN A C 1
ATOM 2460 O O . ASN A 1 313 ? 3.164 13.883 5.074 1 98.88 313 ASN A O 1
ATOM 2464 N N . LEU A 1 314 ? 4.277 14.977 3.51 1 98.88 314 LEU A N 1
ATOM 2465 C CA . LEU A 1 314 ? 5.461 15.078 4.355 1 98.88 314 LEU A CA 1
ATOM 2466 C C . LEU A 1 314 ? 5.195 15.977 5.562 1 98.88 314 LEU A C 1
ATOM 2468 O O . LEU A 1 314 ? 5.633 15.68 6.672 1 98.88 314 LEU A O 1
ATOM 2472 N N . TYR A 1 315 ? 4.473 17.078 5.332 1 98.94 315 TYR A N 1
ATOM 2473 C CA . TYR A 1 315 ? 4.043 17.922 6.449 1 98.94 315 TYR A CA 1
ATOM 2474 C C . TYR A 1 315 ? 3.184 17.125 7.426 1 98.94 315 TYR A C 1
ATOM 2476 O O . TYR A 1 315 ? 3.387 17.188 8.641 1 98.94 315 TYR A O 1
ATOM 2484 N N . ALA A 1 316 ? 2.277 16.359 6.887 1 98.94 316 ALA A N 1
ATOM 2485 C CA . ALA A 1 316 ? 1.393 15.57 7.73 1 98.94 316 ALA A CA 1
ATOM 2486 C C . ALA A 1 316 ? 2.186 14.547 8.539 1 98.94 316 ALA A C 1
ATOM 2488 O O . ALA A 1 316 ? 1.918 14.336 9.727 1 98.94 316 ALA A O 1
ATOM 2489 N N . ASP A 1 317 ? 3.148 13.922 7.91 1 98.94 317 ASP A N 1
ATOM 2490 C CA . ASP A 1 317 ? 3.98 12.938 8.586 1 98.94 317 ASP A CA 1
ATOM 2491 C C . ASP A 1 317 ? 4.816 13.586 9.688 1 98.94 317 ASP A C 1
ATOM 2493 O O . ASP A 1 317 ? 4.91 13.055 10.797 1 98.94 317 ASP A O 1
ATOM 2497 N N . SER A 1 318 ? 5.395 14.695 9.359 1 98.94 318 SER A N 1
ATOM 2498 C CA . SER A 1 318 ? 6.184 15.422 10.352 1 98.94 318 SER A CA 1
ATOM 2499 C C . SER A 1 318 ? 5.34 15.805 11.562 1 98.94 318 SER A C 1
ATOM 2501 O O . SER A 1 318 ? 5.73 15.562 12.703 1 98.94 318 SER A O 1
ATOM 2503 N N . ILE A 1 319 ? 4.203 16.344 11.312 1 99 319 ILE A N 1
ATOM 2504 C CA . ILE A 1 319 ? 3.328 16.812 12.375 1 99 319 ILE A CA 1
ATOM 2505 C C . ILE A 1 319 ? 2.826 15.625 13.195 1 99 319 ILE A C 1
ATOM 2507 O O . ILE A 1 319 ? 2.732 15.695 14.422 1 99 319 ILE A O 1
ATOM 2511 N N . THR A 1 320 ? 2.551 14.508 12.531 1 98.94 320 THR A N 1
ATOM 2512 C CA . THR A 1 320 ? 2.15 13.297 13.234 1 98.94 320 THR A CA 1
ATOM 2513 C C . THR A 1 320 ? 3.238 12.844 14.203 1 98.94 320 THR A C 1
ATOM 2515 O O . THR A 1 320 ? 2.965 12.586 15.375 1 98.94 320 THR A O 1
ATOM 2518 N N . LYS A 1 321 ? 4.422 12.781 13.773 1 98.94 321 LYS A N 1
ATOM 2519 C CA . LYS A 1 321 ? 5.52 12.336 14.617 1 98.94 321 LYS A CA 1
ATOM 2520 C C . LYS A 1 321 ? 5.801 13.344 15.734 1 98.94 321 LYS A C 1
ATOM 2522 O O . LYS A 1 321 ? 6.145 12.961 16.844 1 98.94 321 LYS A O 1
ATOM 2527 N N . LEU A 1 322 ? 5.668 14.602 15.398 1 98.94 322 LEU A N 1
ATOM 2528 C CA . LEU A 1 322 ? 5.801 15.641 16.422 1 98.94 322 LEU A CA 1
ATOM 2529 C C . LEU A 1 322 ? 4.773 15.445 17.531 1 98.94 322 LEU A C 1
ATOM 2531 O O . LEU A 1 322 ? 5.098 15.578 18.719 1 98.94 322 LEU A O 1
ATOM 2535 N N . LEU A 1 323 ? 3.539 15.172 17.141 1 98.94 323 LEU A N 1
ATOM 2536 C CA . LEU A 1 323 ? 2.492 14.945 18.141 1 98.94 323 LEU A CA 1
ATOM 2537 C C . LEU A 1 323 ? 2.852 13.781 19.047 1 98.94 323 LEU A C 1
ATOM 2539 O O . LEU A 1 323 ? 2.66 13.859 20.266 1 98.94 323 LEU A O 1
ATOM 2543 N N . GLY A 1 324 ? 3.393 12.727 18.453 1 98.75 324 GLY A N 1
ATOM 2544 C CA . GLY A 1 324 ? 3.875 11.625 19.266 1 98.75 324 GLY A CA 1
ATOM 2545 C C . GLY A 1 324 ? 4.965 12.039 20.234 1 98.75 324 GLY A C 1
ATOM 2546 O O . GLY A 1 324 ? 4.902 11.711 21.422 1 98.75 324 GLY A O 1
ATOM 2547 N N . TYR A 1 325 ? 5.906 12.758 19.75 1 98.81 325 TYR A N 1
ATOM 2548 C CA . TYR A 1 325 ? 7.027 13.211 20.562 1 98.81 325 TYR A CA 1
ATOM 2549 C C . TYR A 1 325 ? 6.547 14.07 21.734 1 98.81 325 TYR A C 1
ATOM 2551 O O . TYR A 1 325 ? 6.992 13.898 22.859 1 98.81 325 TYR A O 1
ATOM 2559 N N . LYS A 1 326 ? 5.668 14.961 21.453 1 98.81 326 LYS A N 1
ATOM 2560 C CA . LYS A 1 326 ? 5.191 15.906 22.469 1 98.81 326 LYS A CA 1
ATOM 2561 C C . LYS A 1 326 ? 4.277 15.227 23.469 1 98.81 326 LYS A C 1
ATOM 2563 O O . LYS A 1 326 ? 4.246 15.609 24.641 1 98.81 326 LYS A O 1
ATOM 2568 N N . PHE A 1 327 ? 3.561 14.219 23.047 1 98.56 327 PHE A N 1
ATOM 2569 C CA . PHE A 1 327 ? 2.562 13.578 23.906 1 98.56 327 PHE A CA 1
ATOM 2570 C C . PHE A 1 327 ? 3.189 12.461 24.734 1 98.56 327 PHE A C 1
ATOM 2572 O O . PHE A 1 327 ? 2.885 12.32 25.922 1 98.56 327 PHE A O 1
ATOM 2579 N N . THR A 1 328 ? 4.105 11.625 24.141 1 97.5 328 THR A N 1
ATOM 2580 C CA . THR A 1 328 ? 4.602 10.43 24.812 1 97.5 328 THR A CA 1
ATOM 2581 C C . THR A 1 328 ? 6.121 10.477 24.953 1 97.5 328 THR A C 1
ATOM 2583 O O . THR A 1 328 ? 6.715 9.641 25.641 1 97.5 328 THR A O 1
ATOM 2586 N N . GLY A 1 329 ? 6.73 11.406 24.25 1 97.62 329 GLY A N 1
ATOM 2587 C CA . GLY A 1 329 ? 8.18 11.484 24.25 1 97.62 329 GLY A CA 1
ATOM 2588 C C . GLY A 1 329 ? 8.82 10.734 23.094 1 97.62 329 GLY A C 1
ATOM 2589 O O . GLY A 1 329 ? 10.047 10.703 22.984 1 97.62 329 GLY A O 1
ATOM 2590 N N . GLU A 1 330 ? 8.023 10.148 22.188 1 97.31 330 GLU A N 1
ATOM 2591 C CA . GLU A 1 330 ? 8.57 9.367 21.078 1 97.31 330 GLU A CA 1
ATOM 2592 C C . GLU A 1 330 ? 7.996 9.836 19.734 1 97.31 330 GLU A C 1
ATOM 2594 O O . GLU A 1 330 ? 6.781 9.789 19.531 1 97.31 330 GLU A O 1
ATOM 2599 N N . GLY A 1 331 ? 8.844 10.25 18.828 1 98.44 331 GLY A N 1
ATOM 2600 C CA . GLY A 1 331 ? 8.438 10.727 17.516 1 98.44 331 GLY A CA 1
ATOM 2601 C C . GLY A 1 331 ? 8.352 9.617 16.484 1 98.44 331 GLY A C 1
ATOM 2602 O O . GLY A 1 331 ? 9.117 9.602 15.516 1 98.44 331 GLY A O 1
ATOM 2603 N N . THR A 1 332 ? 7.359 8.664 16.641 1 98.31 332 THR A N 1
ATOM 2604 C CA . THR A 1 332 ? 7.059 7.59 15.703 1 98.31 332 THR A CA 1
ATOM 2605 C C . THR A 1 332 ? 5.645 7.73 15.148 1 98.31 332 THR A C 1
ATOM 2607 O O . THR A 1 332 ? 4.832 8.477 15.695 1 98.31 332 THR A O 1
ATOM 2610 N N . TYR A 1 333 ? 5.359 7.023 14.055 1 98.31 333 TYR A N 1
ATOM 2611 C CA . TYR A 1 333 ? 4 7.012 13.523 1 98.31 333 TYR A CA 1
ATOM 2612 C C . TYR A 1 333 ? 3.02 6.457 14.555 1 98.31 333 TYR A C 1
ATOM 2614 O O . TYR A 1 333 ? 1.938 7.016 14.75 1 98.31 333 TYR A O 1
ATOM 2622 N N . LYS A 1 334 ? 3.416 5.363 15.18 1 98 334 LYS A N 1
ATOM 2623 C CA . LYS A 1 334 ? 2.531 4.703 16.125 1 98 334 LYS A CA 1
ATOM 2624 C C . LYS A 1 334 ? 2.17 5.637 17.281 1 98 334 LYS A C 1
ATOM 2626 O O . LYS A 1 334 ? 0.998 5.75 17.656 1 98 334 LYS A O 1
ATOM 2631 N N . GLN A 1 335 ? 3.148 6.277 17.812 1 98.44 335 GLN A N 1
ATOM 2632 C CA . GLN A 1 335 ? 2.896 7.18 18.938 1 98.44 335 GLN A CA 1
ATOM 2633 C C . GLN A 1 335 ? 2.199 8.453 18.469 1 98.44 335 GLN A C 1
ATOM 2635 O O . GLN A 1 335 ? 1.425 9.055 19.219 1 98.44 335 GLN A O 1
ATOM 2640 N N . GLY A 1 336 ? 2.498 8.875 17.234 1 98.81 336 GLY A N 1
ATOM 2641 C CA . GLY A 1 336 ? 1.762 9.984 16.672 1 98.81 336 GLY A CA 1
ATOM 2642 C C . GLY A 1 336 ? 0.276 9.719 16.531 1 98.81 336 GLY A C 1
ATOM 2643 O O . GLY A 1 336 ? -0.55 10.555 16.906 1 98.81 336 GLY A O 1
ATOM 2644 N N . VAL A 1 337 ? -0.047 8.562 16.062 1 98.44 337 VAL A N 1
ATOM 2645 C CA . VAL A 1 337 ? -1.439 8.156 15.906 1 98.44 337 VAL A CA 1
ATOM 2646 C C . VAL A 1 337 ? -2.107 8.055 17.281 1 98.44 337 VAL A C 1
ATOM 2648 O O . VAL A 1 337 ? -3.25 8.484 17.453 1 98.44 337 VAL A O 1
ATOM 2651 N N . PHE A 1 338 ? -1.391 7.512 18.203 1 98.31 338 PHE A N 1
ATOM 2652 C CA . PHE A 1 338 ? -1.892 7.453 19.578 1 98.31 338 PHE A CA 1
ATOM 2653 C C . PHE A 1 338 ? -2.207 8.852 20.094 1 98.31 338 PHE A C 1
ATOM 2655 O O . PHE A 1 338 ? -3.277 9.078 20.672 1 98.31 338 PHE A O 1
ATOM 2662 N N . ALA A 1 339 ? -1.31 9.758 19.891 1 98.81 339 ALA A N 1
ATOM 2663 C CA . ALA A 1 339 ? -1.487 11.141 20.328 1 98.81 339 ALA A CA 1
ATOM 2664 C C . ALA A 1 339 ? -2.695 11.781 19.656 1 98.81 339 ALA A C 1
ATOM 2666 O O . ALA A 1 339 ? -3.469 12.492 20.297 1 98.81 339 ALA A O 1
ATOM 2667 N N . ILE A 1 340 ? -2.865 11.555 18.375 1 98.88 340 ILE A N 1
ATOM 2668 C CA . ILE A 1 340 ? -3.994 12.109 17.641 1 98.88 340 ILE A CA 1
ATOM 2669 C C . ILE A 1 340 ? -5.301 11.586 18.234 1 98.88 340 ILE A C 1
ATOM 2671 O O . ILE A 1 340 ? -6.195 12.367 18.562 1 98.88 340 ILE A O 1
ATOM 2675 N N . LYS A 1 341 ? -5.387 10.297 18.375 1 98.56 341 LYS A N 1
ATOM 2676 C CA . LYS A 1 341 ? -6.613 9.688 18.875 1 98.56 341 LYS A CA 1
ATOM 2677 C C . LYS A 1 341 ? -6.926 10.164 20.297 1 98.56 341 LYS A C 1
ATOM 2679 O O . LYS A 1 341 ? -8.07 10.516 20.594 1 98.56 341 LYS A O 1
ATOM 2684 N N . GLU A 1 342 ? -5.914 10.172 21.172 1 98.44 342 GLU A N 1
ATOM 2685 C CA . GLU A 1 342 ? -6.121 10.586 22.547 1 98.44 342 GLU A CA 1
ATOM 2686 C C . GLU A 1 342 ? -6.547 12.047 22.641 1 98.44 342 GLU A C 1
ATOM 2688 O O . GLU A 1 342 ? -7.469 12.391 23.375 1 98.44 342 GLU A O 1
ATOM 2693 N N . THR A 1 343 ? -5.875 12.875 21.875 1 98.81 343 THR A N 1
ATOM 2694 C CA . THR A 1 343 ? -6.184 14.297 21.891 1 98.81 343 THR A CA 1
ATOM 2695 C C . THR A 1 343 ? -7.609 14.547 21.422 1 98.81 343 THR A C 1
ATOM 2697 O O . THR A 1 343 ? -8.367 15.273 22.062 1 98.81 343 THR A O 1
ATOM 2700 N N . LEU A 1 344 ? -8.008 13.945 20.312 1 98.81 344 LEU A N 1
ATOM 2701 C CA . LEU A 1 344 ? -9.336 14.18 19.75 1 98.81 344 LEU A CA 1
ATOM 2702 C C . LEU A 1 344 ? -10.414 13.539 20.609 1 98.81 344 LEU A C 1
ATOM 2704 O O . LEU A 1 344 ? -11.523 14.078 20.719 1 98.81 344 LEU A O 1
ATOM 2708 N N . SER A 1 345 ? -10.094 12.383 21.219 1 98.25 345 SER A N 1
ATOM 2709 C CA . SER A 1 345 ? -11.07 11.742 22.094 1 98.25 345 SER A CA 1
ATOM 2710 C C . SER A 1 345 ? -11.398 12.625 23.297 1 98.25 345 SER A C 1
ATOM 2712 O O . SER A 1 345 ? -12.523 12.602 23.797 1 98.25 345 SER A O 1
ATOM 2714 N N . ARG A 1 346 ? -10.508 13.422 23.703 1 97.88 346 ARG A N 1
ATOM 2715 C CA . ARG A 1 346 ? -10.68 14.281 24.875 1 97.88 346 ARG A CA 1
ATOM 2716 C C . ARG A 1 346 ? -11.367 15.586 24.5 1 97.88 346 ARG A C 1
ATOM 2718 O O . ARG A 1 346 ? -12.062 16.188 25.328 1 97.88 346 ARG A O 1
ATOM 2725 N N . ARG A 1 347 ? -11.195 15.977 23.281 1 97.88 347 ARG A N 1
ATOM 2726 C CA . ARG A 1 347 ? -11.57 17.344 22.922 1 97.88 347 ARG A CA 1
ATOM 2727 C C . ARG A 1 347 ? -12.828 17.359 22.047 1 97.88 347 ARG A C 1
ATOM 2729 O O . ARG A 1 347 ? -13.445 18.406 21.859 1 97.88 347 ARG A O 1
ATOM 2736 N N . THR A 1 348 ? -13.195 16.203 21.531 1 98.44 348 THR A N 1
ATOM 2737 C CA . THR A 1 348 ? -14.328 16.109 20.609 1 98.44 348 THR A CA 1
ATOM 2738 C C . THR A 1 348 ? -15.25 14.961 20.984 1 98.44 348 THR A C 1
ATOM 2740 O O . THR A 1 348 ? -14.945 14.188 21.906 1 98.44 348 THR A O 1
ATOM 2743 N N . ARG A 1 349 ? -16.469 14.852 20.25 1 97.88 349 ARG A N 1
ATOM 2744 C CA . ARG A 1 349 ? -17.469 13.812 20.516 1 97.88 349 ARG A CA 1
ATOM 2745 C C . ARG A 1 349 ? -17.188 12.57 19.672 1 97.88 349 ARG A C 1
ATOM 2747 O O . ARG A 1 349 ? -18 11.641 19.641 1 97.88 349 ARG A O 1
ATOM 2754 N N . MET A 1 350 ? -16.016 12.516 19.016 1 98.31 350 MET A N 1
ATOM 2755 C CA . MET A 1 350 ? -15.703 11.383 18.141 1 98.31 350 MET A CA 1
ATOM 2756 C C . MET A 1 350 ? -15.656 10.086 18.938 1 98.31 350 MET A C 1
ATOM 2758 O O . MET A 1 350 ? -15.172 10.055 20.062 1 98.31 350 MET A O 1
ATOM 2762 N N . ASP A 1 351 ? -16.141 9.039 18.312 1 97.25 351 ASP A N 1
ATOM 2763 C CA . ASP A 1 351 ? -16.016 7.676 18.812 1 97.25 351 ASP A CA 1
ATOM 2764 C C . ASP A 1 351 ? -14.812 6.969 18.188 1 97.25 351 ASP A C 1
ATOM 2766 O O . ASP A 1 351 ? -14.883 6.512 17.047 1 97.25 351 ASP A O 1
ATOM 2770 N N . MET A 1 352 ? -13.812 6.824 18.984 1 94.75 352 MET A N 1
ATOM 2771 C CA . MET A 1 352 ? -12.547 6.309 18.453 1 94.75 352 MET A CA 1
ATOM 2772 C C . MET A 1 352 ? -12.688 4.844 18.047 1 94.75 352 MET A C 1
ATOM 2774 O O . MET A 1 352 ? -11.844 4.312 17.328 1 94.75 352 MET A O 1
ATOM 2778 N N . THR A 1 353 ? -13.719 4.148 18.453 1 91.56 353 THR A N 1
ATOM 2779 C CA . THR A 1 353 ? -13.961 2.768 18.047 1 91.56 353 THR A CA 1
ATOM 2780 C C . THR A 1 353 ? -14.477 2.703 16.609 1 91.56 353 THR A C 1
ATOM 2782 O O . THR A 1 353 ? -14.492 1.632 16 1 91.56 353 THR A O 1
ATOM 2785 N N . LEU A 1 354 ? -14.852 3.809 16.047 1 92.94 354 LEU A N 1
ATOM 2786 C CA . LEU A 1 354 ? -15.344 3.902 14.688 1 92.94 354 LEU A CA 1
ATOM 2787 C C . LEU A 1 354 ? -14.336 4.621 13.797 1 92.94 354 LEU A C 1
ATOM 2789 O O . LEU A 1 354 ? -14.719 5.266 12.812 1 92.94 354 LEU A O 1
ATOM 2793 N N . LEU A 1 355 ? -13.117 4.562 14.195 1 95.25 355 LEU A N 1
ATOM 2794 C CA . LEU A 1 355 ? -12 5.148 13.469 1 95.25 355 LEU A CA 1
ATOM 2795 C C . LEU A 1 355 ? -10.82 4.184 13.414 1 95.25 355 LEU A C 1
ATOM 2797 O O . LEU A 1 355 ? -10.375 3.68 14.445 1 95.25 355 LEU A O 1
ATOM 2801 N N . ARG A 1 356 ? -10.398 3.857 12.219 1 97.25 356 ARG A N 1
ATOM 2802 C CA . ARG A 1 356 ? -9.094 3.23 12.047 1 97.25 356 ARG A CA 1
ATOM 2803 C C . ARG A 1 356 ? -8.07 4.23 11.523 1 97.25 356 ARG A C 1
ATOM 2805 O O . ARG A 1 356 ? -8.234 4.789 10.438 1 97.25 356 ARG A O 1
ATOM 2812 N N . LEU A 1 357 ? -7.07 4.445 12.312 1 97.56 357 LEU A N 1
ATOM 2813 C CA . LEU A 1 357 ? -6.008 5.379 11.953 1 97.56 357 LEU A CA 1
ATOM 2814 C C . LEU A 1 357 ? -4.637 4.727 12.102 1 97.56 357 LEU A C 1
ATOM 2816 O O . LEU A 1 357 ? -4.332 4.137 13.141 1 97.56 357 LEU A O 1
ATOM 2820 N N . THR A 1 358 ? -3.789 4.832 11.023 1 96.94 358 THR A N 1
ATOM 2821 C CA . THR A 1 358 ? -2.453 4.25 11.094 1 96.94 358 THR A CA 1
ATOM 2822 C C . THR A 1 358 ? -1.391 5.297 10.773 1 96.94 358 THR A C 1
ATOM 2824 O O . THR A 1 358 ? -0.198 5.062 10.977 1 96.94 358 THR A O 1
ATOM 2827 N N . ASP A 1 359 ? -1.761 6.426 10.266 1 98.25 359 ASP A N 1
ATOM 2828 C CA . ASP A 1 359 ? -0.897 7.559 9.953 1 98.25 359 ASP A CA 1
ATOM 2829 C C . ASP A 1 359 ? -1.69 8.867 9.93 1 98.25 359 ASP A C 1
ATOM 2831 O O . ASP A 1 359 ? -2.904 8.859 10.148 1 98.25 359 ASP A O 1
ATOM 2835 N N . GLY A 1 360 ? -0.986 9.945 9.68 1 98.81 360 GLY A N 1
ATOM 2836 C CA . GLY A 1 360 ? -1.652 11.234 9.656 1 98.81 360 GLY A CA 1
ATOM 2837 C C . GLY A 1 360 ? -1.797 11.805 8.258 1 98.81 360 GLY A C 1
ATOM 2838 O O . GLY A 1 360 ? -2.371 12.883 8.07 1 98.81 360 GLY A O 1
ATOM 2839 N N . GLN A 1 361 ? -1.255 11.141 7.258 1 98.75 361 GLN A N 1
ATOM 2840 C CA . GLN A 1 361 ? -1.297 11.688 5.902 1 98.75 361 GLN A CA 1
ATOM 2841 C C . GLN A 1 361 ? -2.475 11.117 5.117 1 98.75 361 GLN A C 1
ATOM 2843 O O . GLN A 1 361 ? -2.938 11.727 4.152 1 98.75 361 GLN A O 1
ATOM 2848 N N . GLY A 1 362 ? -2.963 9.898 5.488 1 98.44 362 GLY A N 1
ATOM 2849 C CA . GLY A 1 362 ? -4.121 9.328 4.82 1 98.44 362 GLY A CA 1
ATOM 2850 C C . GLY A 1 362 ? -3.775 8.172 3.908 1 98.44 362 GLY A C 1
ATOM 2851 O O . GLY A 1 362 ? -4.203 8.133 2.752 1 98.44 362 GLY A O 1
ATOM 2852 N N . GLY A 1 363 ? -2.957 7.227 4.402 1 97.25 363 GLY A N 1
ATOM 2853 C CA . GLY A 1 363 ? -2.645 6.008 3.67 1 97.25 363 GLY A CA 1
ATOM 2854 C C . GLY A 1 363 ? -3.818 5.055 3.57 1 97.25 363 GLY A C 1
ATOM 2855 O O . GLY A 1 363 ? -4.906 5.348 4.066 1 97.25 363 GLY A O 1
ATOM 2856 N N . ARG A 1 364 ? -3.631 3.902 3.014 1 97.5 364 ARG A N 1
ATOM 2857 C CA . ARG A 1 364 ? -4.703 3.029 2.547 1 97.5 364 ARG A CA 1
ATOM 2858 C C . ARG A 1 364 ? -5.293 2.223 3.699 1 97.5 364 ARG A C 1
ATOM 2860 O O . ARG A 1 364 ? -6.309 1.547 3.531 1 97.5 364 ARG A O 1
ATOM 2867 N N . TYR A 1 365 ? -4.73 2.363 4.918 1 97.56 365 TYR A N 1
ATOM 2868 C CA . TYR A 1 365 ? -5.238 1.594 6.047 1 97.56 365 TYR A CA 1
ATOM 2869 C C . TYR A 1 365 ? -6.293 2.383 6.816 1 97.56 365 TYR A C 1
ATOM 2871 O O . TYR A 1 365 ? -7.008 1.826 7.648 1 97.56 365 TYR A O 1
ATOM 2879 N N . ASN A 1 366 ? -6.395 3.629 6.559 1 98.44 366 ASN A N 1
ATOM 2880 C CA . ASN A 1 366 ? -7.254 4.496 7.359 1 98.44 366 ASN A CA 1
ATOM 2881 C C . ASN A 1 366 ? -8.719 4.34 6.973 1 98.44 366 ASN A C 1
ATOM 2883 O O . ASN A 1 366 ? -9.047 4.23 5.789 1 98.44 366 ASN A O 1
ATOM 2887 N N . LEU A 1 367 ? -9.602 4.328 7.988 1 98.75 367 LEU A N 1
ATOM 2888 C CA . LEU A 1 367 ? -11.055 4.246 7.812 1 98.75 367 LEU A CA 1
ATOM 2889 C C . LEU A 1 367 ? -11.766 5.27 8.695 1 98.75 367 LEU A C 1
ATOM 2891 O O . LEU A 1 367 ? -11.391 5.461 9.852 1 98.75 367 LEU A O 1
ATOM 2895 N N . ILE A 1 368 ? -12.703 5.902 8.133 1 98.69 368 ILE A N 1
ATOM 2896 C CA . ILE A 1 368 ? -13.562 6.82 8.875 1 98.69 368 ILE A CA 1
ATOM 2897 C C . ILE A 1 368 ? -14.938 6.891 8.211 1 98.69 368 ILE A C 1
ATOM 2899 O O . ILE A 1 368 ? -15.062 6.703 7 1 98.69 368 ILE A O 1
ATOM 2903 N N . SER A 1 369 ? -15.992 7.133 8.945 1 98.38 369 SER A N 1
ATOM 2904 C CA . SER A 1 369 ? -17.328 7.32 8.383 1 98.38 369 SER A CA 1
ATOM 2905 C C . SER A 1 369 ? -17.625 8.797 8.164 1 98.38 369 SER A C 1
ATOM 2907 O O . SER A 1 369 ? -17.062 9.664 8.844 1 98.38 369 SER A O 1
ATOM 2909 N N . PRO A 1 370 ? -18.531 9.055 7.211 1 98.62 370 PRO A N 1
ATOM 2910 C CA . PRO A 1 370 ? -19 10.438 7.094 1 98.62 370 PRO A CA 1
ATOM 2911 C C . PRO A 1 370 ? -19.562 10.984 8.406 1 98.62 370 PRO A C 1
ATOM 2913 O O . PRO A 1 370 ? -19.344 12.156 8.727 1 98.62 370 PRO A O 1
ATOM 2916 N N . ASP A 1 371 ? -20.172 10.133 9.219 1 98.56 371 ASP A N 1
ATOM 2917 C CA . ASP A 1 371 ? -20.703 10.547 10.516 1 98.56 371 ASP A CA 1
ATOM 2918 C C . ASP A 1 371 ? -19.594 11.094 11.414 1 98.56 371 ASP A C 1
ATOM 2920 O O . ASP A 1 371 ? -19.734 12.18 11.977 1 98.56 371 ASP A O 1
ATOM 2924 N N . GLN A 1 372 ? -18.547 10.383 11.516 1 98.62 372 GLN A N 1
ATOM 2925 C CA . GLN A 1 372 ? -17.453 10.766 12.414 1 98.62 372 GLN A CA 1
ATOM 2926 C C . GLN A 1 372 ? -16.734 12.016 11.898 1 98.62 372 GLN A C 1
ATOM 2928 O O . GLN A 1 372 ? -16.328 12.867 12.695 1 98.62 372 GLN A O 1
ATOM 2933 N N . MET A 1 373 ? -16.594 12.125 10.609 1 98.81 373 MET A N 1
ATOM 2934 C CA . MET A 1 373 ? -15.977 13.32 10.031 1 98.81 373 MET A CA 1
ATOM 2935 C C . MET A 1 373 ? -16.828 14.555 10.312 1 98.81 373 MET A C 1
ATOM 2937 O O . MET A 1 373 ? -16.297 15.594 10.711 1 98.81 373 MET A O 1
ATOM 2941 N N . VAL A 1 374 ? -18.125 14.438 10.148 1 98.81 374 VAL A N 1
ATOM 2942 C CA . VAL A 1 374 ? -19.031 15.555 10.375 1 98.81 374 VAL A CA 1
ATOM 2943 C C . VAL A 1 374 ? -19.047 15.914 11.859 1 98.81 374 VAL A C 1
ATOM 2945 O O . VAL A 1 374 ? -19.094 17.094 12.227 1 98.81 374 VAL A O 1
ATOM 2948 N N . ILE A 1 375 ? -19 14.922 12.719 1 98.81 375 ILE A N 1
ATOM 2949 C CA . ILE A 1 375 ? -18.922 15.164 14.156 1 98.81 375 ILE A CA 1
ATOM 2950 C C . ILE A 1 375 ? -17.703 16 14.484 1 98.81 375 ILE A C 1
ATOM 2952 O O . ILE A 1 375 ? -17.797 17.016 15.18 1 98.81 375 ILE A O 1
ATOM 2956 N N . LEU A 1 376 ? -16.547 15.625 13.953 1 98.81 376 LEU A N 1
ATOM 2957 C CA . LEU A 1 376 ? -15.312 16.359 14.188 1 98.81 376 LEU A CA 1
ATOM 2958 C C . LEU A 1 376 ? -15.414 17.797 13.688 1 98.81 376 LEU A C 1
ATOM 2960 O O . LEU A 1 376 ? -15.078 18.734 14.414 1 98.81 376 LEU A O 1
ATOM 2964 N N . LEU A 1 377 ? -15.891 17.938 12.477 1 98.88 377 LEU A N 1
ATOM 2965 C CA . LEU A 1 377 ? -15.984 19.25 11.859 1 98.88 377 LEU A CA 1
ATOM 2966 C C . LEU A 1 377 ? -17 20.125 12.594 1 98.88 377 LEU A C 1
ATOM 2968 O O . LEU A 1 377 ? -16.812 21.344 12.695 1 98.88 377 LEU A O 1
ATOM 2972 N N . THR A 1 378 ? -18.062 19.531 13.086 1 98.88 378 THR A N 1
ATOM 2973 C CA . THR A 1 378 ? -19.047 20.266 13.867 1 98.88 378 THR A CA 1
ATOM 2974 C C . THR A 1 378 ? -18.453 20.734 15.195 1 98.88 378 THR A C 1
ATOM 2976 O O . THR A 1 378 ? -18.656 21.875 15.602 1 98.88 378 THR A O 1
ATOM 2979 N N . ASP A 1 379 ? -17.719 19.844 15.836 1 98.62 379 ASP A N 1
ATOM 2980 C CA . ASP A 1 379 ? -17.141 20.188 17.141 1 98.62 379 ASP A CA 1
ATOM 2981 C C . ASP A 1 379 ? -16.141 21.344 17.016 1 98.62 379 ASP A C 1
ATOM 2983 O O . ASP A 1 379 ? -16.125 22.234 17.859 1 98.62 379 ASP A O 1
ATOM 2987 N N . ILE A 1 380 ? -15.344 21.359 15.969 1 98.19 380 ILE A N 1
ATOM 2988 C CA . ILE A 1 380 ? -14.391 22.453 15.797 1 98.19 380 ILE A CA 1
ATOM 2989 C C . ILE A 1 380 ? -15.141 23.75 15.461 1 98.19 380 ILE A C 1
ATOM 2991 O O . ILE A 1 380 ? -14.711 24.844 15.844 1 98.19 380 ILE A O 1
ATOM 2995 N N . TYR A 1 381 ? -16.172 23.641 14.711 1 98.25 381 TYR A N 1
ATOM 2996 C CA . TYR A 1 381 ? -16.969 24.797 14.375 1 98.25 381 TYR A CA 1
ATOM 2997 C C . TYR A 1 381 ? -17.578 25.438 15.625 1 98.25 381 TYR A C 1
ATOM 2999 O O . TYR A 1 381 ? -17.828 26.641 15.664 1 98.25 381 TYR A O 1
ATOM 3007 N N . ARG A 1 382 ? -17.75 24.688 16.625 1 97.25 382 ARG A N 1
ATOM 3008 C CA . ARG A 1 382 ? -18.359 25.156 17.875 1 97.25 382 ARG A CA 1
ATOM 3009 C C . ARG A 1 382 ? -17.297 25.656 18.844 1 97.25 382 ARG A C 1
ATOM 3011 O O . ARG A 1 382 ? -17.625 26.266 19.875 1 97.25 382 ARG A O 1
ATOM 3018 N N . ASP A 1 383 ? -16.094 25.359 18.578 1 97.31 383 ASP A N 1
ATOM 3019 C CA . ASP A 1 383 ? -14.984 25.844 19.406 1 97.31 383 ASP A CA 1
ATOM 3020 C C . ASP A 1 383 ? -14.688 27.312 19.109 1 97.31 383 ASP A C 1
ATOM 3022 O O . ASP A 1 383 ? -14.062 27.625 18.094 1 97.31 383 ASP A O 1
ATOM 3026 N N . LYS A 1 384 ? -15 28.219 19.984 1 96.88 384 LYS A N 1
ATOM 3027 C CA . LYS A 1 384 ? -14.938 29.656 19.766 1 96.88 384 LYS A CA 1
ATOM 3028 C C . LYS A 1 384 ? -13.5 30.109 19.5 1 96.88 384 LYS A C 1
ATOM 3030 O O . LYS A 1 384 ? -13.273 31.062 18.75 1 96.88 384 LYS A O 1
ATOM 3035 N N . GLN A 1 385 ? -12.57 29.453 20.109 1 96.88 385 GLN A N 1
ATOM 3036 C CA . GLN A 1 385 ? -11.172 29.875 19.984 1 96.88 385 GLN A CA 1
ATOM 3037 C C . GLN A 1 385 ? -10.555 29.328 18.703 1 96.88 385 GLN A C 1
ATOM 3039 O O . GLN A 1 385 ? -9.82 30.047 18.016 1 96.88 385 GLN A O 1
ATOM 3044 N N . LEU A 1 386 ? -10.844 28.109 18.281 1 97.81 386 LEU A N 1
ATOM 3045 C CA . LEU A 1 386 ? -10.117 27.484 17.188 1 97.81 386 LEU A CA 1
ATOM 3046 C C . LEU A 1 386 ? -10.906 27.578 15.883 1 97.81 386 LEU A C 1
ATOM 3048 O O . LEU A 1 386 ? -10.344 27.422 14.797 1 97.81 386 LEU A O 1
ATOM 3052 N N . LYS A 1 387 ? -12.203 27.859 15.945 1 98 387 LYS A N 1
ATOM 3053 C CA . LYS A 1 387 ? -13.039 27.938 14.75 1 98 387 LYS A CA 1
ATOM 3054 C C . LYS A 1 387 ? -12.469 28.938 13.742 1 98 387 LYS A C 1
ATOM 3056 O O . LYS A 1 387 ? -12.219 28.594 12.586 1 98 387 LYS A O 1
ATOM 3061 N N . PRO A 1 388 ? -12.219 30.172 14.164 1 98.25 388 PRO A N 1
ATOM 3062 C CA . PRO A 1 388 ? -11.727 31.125 13.164 1 98.25 388 PRO A CA 1
ATOM 3063 C C . PRO A 1 388 ? -10.375 30.734 12.586 1 98.25 388 PRO A C 1
ATOM 3065 O O . PRO A 1 388 ? -10.102 31 11.406 1 98.25 388 PRO A O 1
ATOM 3068 N N . ILE A 1 389 ? -9.523 30.094 13.391 1 98.5 389 ILE A N 1
ATOM 3069 C CA . ILE A 1 389 ? -8.203 29.672 12.953 1 98.5 389 ILE A CA 1
ATOM 3070 C C . ILE A 1 389 ? -8.328 28.547 11.922 1 98.5 389 ILE A C 1
ATOM 3072 O O . ILE A 1 389 ? -7.73 28.609 10.852 1 98.5 389 ILE A O 1
ATOM 3076 N N . PHE A 1 390 ? -9.203 27.625 12.25 1 98.69 390 PHE A N 1
ATOM 3077 C CA . PHE A 1 390 ? -9.352 26.469 11.383 1 98.69 390 PHE A CA 1
ATOM 3078 C C . PHE A 1 390 ? -10.008 26.859 10.062 1 98.69 390 PHE A C 1
ATOM 3080 O O . PHE A 1 390 ? -9.578 26.406 9 1 98.69 390 PHE A O 1
ATOM 3087 N N . LEU A 1 391 ? -11.031 27.625 10.055 1 98.44 391 LEU A N 1
ATOM 3088 C CA . LEU A 1 391 ? -11.703 28.062 8.836 1 98.44 391 LEU A CA 1
ATOM 3089 C C . LEU A 1 391 ? -10.742 28.812 7.918 1 98.44 391 LEU A C 1
ATOM 3091 O O . LEU A 1 391 ? -10.828 28.688 6.691 1 98.44 391 LEU A O 1
ATOM 3095 N N . LYS A 1 392 ? -9.812 29.438 8.508 1 97.88 392 LYS A N 1
ATOM 3096 C CA . LYS A 1 392 ? -8.883 30.25 7.738 1 97.88 392 LYS A CA 1
ATOM 3097 C C . LYS A 1 392 ? -7.863 29.391 7.008 1 97.88 392 LYS A C 1
ATOM 3099 O O . LYS A 1 392 ? -7.359 29.766 5.949 1 97.88 392 LYS A O 1
ATOM 3104 N N . ILE A 1 393 ? -7.574 28.219 7.512 1 98.44 393 ILE A N 1
ATOM 3105 C CA . ILE A 1 393 ? -6.477 27.453 6.934 1 98.44 393 ILE A CA 1
ATOM 3106 C C . ILE A 1 393 ? -7.035 26.359 6.027 1 98.44 393 ILE A C 1
ATOM 3108 O O . ILE A 1 393 ? -6.277 25.672 5.332 1 98.44 393 ILE A O 1
ATOM 3112 N N . LEU A 1 394 ? -8.352 26.203 5.918 1 98.69 394 LEU A N 1
ATOM 3113 C CA . LEU A 1 394 ? -8.945 25.25 4.984 1 98.69 394 LEU A CA 1
ATOM 3114 C C . LEU A 1 394 ? -8.875 25.781 3.555 1 98.69 394 LEU A C 1
ATOM 3116 O O . LEU A 1 394 ? -9.078 26.969 3.316 1 98.69 394 LEU A O 1
ATOM 3120 N N . PRO A 1 395 ? -8.625 24.844 2.605 1 98.62 395 PRO A N 1
ATOM 3121 C CA . PRO A 1 395 ? -8.727 25.266 1.205 1 98.62 395 PRO A CA 1
ATOM 3122 C C . PRO A 1 395 ? -10.117 25.812 0.849 1 98.62 395 PRO A C 1
ATOM 3124 O O . PRO A 1 395 ? -11.125 25.281 1.328 1 98.62 395 PRO A O 1
ATOM 3127 N N . ARG A 1 396 ? -10.094 26.812 -0.003 1 98.12 396 ARG A N 1
ATOM 3128 C CA . ARG A 1 396 ? -11.344 27.422 -0.445 1 98.12 396 ARG A CA 1
ATOM 3129 C C . ARG A 1 396 ? -11.586 27.172 -1.929 1 98.12 396 ARG A C 1
ATOM 3131 O O . ARG A 1 396 ? -10.672 27.312 -2.744 1 98.12 396 ARG A O 1
ATOM 3138 N N . MET A 1 397 ? -12.812 26.812 -2.229 1 98.5 397 MET A N 1
ATOM 3139 C CA . MET A 1 397 ? -13.195 26.484 -3.596 1 98.5 397 MET A CA 1
ATOM 3140 C C . MET A 1 397 ? -12.922 27.641 -4.543 1 98.5 397 MET A C 1
ATOM 3142 O O . MET A 1 397 ? -13.328 28.781 -4.27 1 98.5 397 MET A O 1
ATOM 3146 N N . GLY A 1 398 ? -12.195 27.375 -5.625 1 97.94 398 GLY A N 1
ATOM 3147 C CA . GLY A 1 398 ? -11.922 28.375 -6.645 1 97.94 398 GLY A CA 1
ATOM 3148 C C . GLY A 1 398 ? -10.828 29.344 -6.246 1 97.94 398 GLY A C 1
ATOM 3149 O O . GLY A 1 398 ? -10.523 30.297 -6.984 1 97.94 398 GLY A O 1
ATOM 3150 N N . VAL A 1 399 ? -10.102 29.109 -5.137 1 96.69 399 VAL A N 1
ATOM 3151 C CA . VAL A 1 399 ? -9.227 30.156 -4.613 1 96.69 399 VAL A CA 1
ATOM 3152 C C . VAL A 1 399 ? -7.859 29.562 -4.277 1 96.69 399 VAL A C 1
ATOM 3154 O O . VAL A 1 399 ? -6.824 30.094 -4.672 1 96.69 399 VAL A O 1
ATOM 3157 N N . ALA A 1 400 ? -7.867 28.469 -3.619 1 95.5 400 ALA A N 1
ATOM 3158 C CA . ALA A 1 400 ? -6.578 28.047 -3.078 1 95.5 400 ALA A CA 1
ATOM 3159 C C . ALA A 1 400 ? -6.469 26.516 -3.045 1 95.5 400 ALA A C 1
ATOM 3161 O O . ALA A 1 400 ? -7.477 25.812 -2.922 1 95.5 400 ALA A O 1
ATOM 3162 N N . GLY A 1 401 ? -5.195 26.078 -3.178 1 96 401 GLY A N 1
ATOM 3163 C CA . GLY A 1 401 ? -4.859 24.688 -2.916 1 96 401 GLY A CA 1
ATOM 3164 C C . GLY A 1 401 ? -5.484 23.719 -3.908 1 96 401 GLY A C 1
ATOM 3165 O O . GLY A 1 401 ? -5.59 24.031 -5.098 1 96 401 GLY A O 1
ATOM 3166 N N . THR A 1 402 ? -5.855 22.594 -3.383 1 96.25 402 THR A N 1
ATOM 3167 C CA . THR A 1 402 ? -6.402 21.516 -4.207 1 96.25 402 THR A CA 1
ATOM 3168 C C . THR A 1 402 ? -7.766 21.906 -4.77 1 96.25 402 THR A C 1
ATOM 3170 O O . THR A 1 402 ? -8.273 21.25 -5.684 1 96.25 402 THR A O 1
ATOM 3173 N N . LEU A 1 403 ? -8.3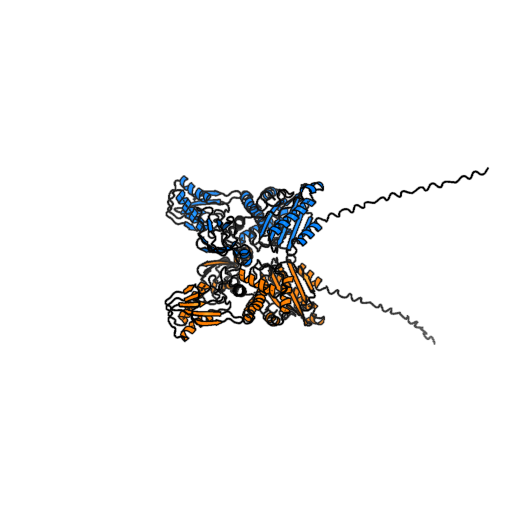2 23 -4.27 1 98.19 403 LEU A N 1
ATOM 3174 C CA . LEU A 1 403 ? -9.641 23.438 -4.707 1 98.19 403 LEU A CA 1
ATOM 3175 C C . LEU A 1 403 ? -9.531 24.641 -5.625 1 98.19 403 LEU A C 1
ATOM 3177 O O . LEU A 1 403 ? -10.539 25.125 -6.156 1 98.19 403 LEU A O 1
ATOM 3181 N N . LYS A 1 404 ? -8.352 25.141 -5.914 1 97.25 404 LYS A N 1
ATOM 3182 C CA . LYS A 1 404 ? -8.102 26.422 -6.547 1 97.25 404 LYS A CA 1
ATOM 3183 C C . LYS A 1 404 ? -8.773 26.5 -7.918 1 97.25 404 LYS A C 1
ATOM 3185 O O . LYS A 1 404 ? -9.281 27.547 -8.305 1 97.25 404 LYS A O 1
ATOM 3190 N N . ASP A 1 405 ? -8.82 25.391 -8.648 1 96.62 405 ASP A N 1
ATOM 3191 C CA . ASP A 1 405 ? -9.305 25.438 -10.031 1 96.62 405 ASP A CA 1
ATOM 3192 C C . ASP A 1 405 ? -10.695 24.828 -10.141 1 96.62 405 ASP A C 1
ATOM 3194 O O . ASP A 1 405 ? -11.227 24.672 -11.242 1 96.62 405 ASP A O 1
ATOM 3198 N N . ARG A 1 406 ? -11.266 24.469 -8.984 1 97.38 406 ARG A N 1
ATOM 3199 C CA . ARG A 1 406 ? -12.57 23.828 -8.992 1 97.38 406 ARG A CA 1
ATOM 3200 C C . ARG A 1 406 ? -13.688 24.859 -8.875 1 97.38 406 ARG A C 1
ATOM 3202 O O . ARG A 1 406 ? -13.625 25.75 -8.039 1 97.38 406 ARG A O 1
ATOM 3209 N N . MET A 1 407 ? -14.703 24.766 -9.773 1 97.25 407 MET A N 1
ATOM 3210 C CA . MET A 1 407 ? -15.992 25.438 -9.711 1 97.25 407 MET A CA 1
ATOM 3211 C C . MET A 1 407 ? -15.82 26.953 -9.711 1 97.25 407 MET A C 1
ATOM 3213 O O . MET A 1 407 ? -16.562 27.672 -9.039 1 97.25 407 MET A O 1
ATOM 3217 N N . LYS A 1 408 ? -14.805 27.422 -10.32 1 96.62 408 LYS A N 1
ATOM 3218 C CA . LYS A 1 408 ? -14.641 28.859 -10.531 1 96.62 408 LYS A CA 1
ATOM 3219 C C . LYS A 1 408 ? -15.828 29.438 -11.297 1 96.62 408 LYS A C 1
ATOM 3221 O O . LYS A 1 408 ? -16.406 28.766 -12.156 1 96.62 408 LYS A O 1
ATOM 3226 N N . ASN A 1 409 ? -16.203 30.641 -10.969 1 95.06 409 ASN A N 1
ATOM 3227 C CA . ASN A 1 409 ? -17.281 31.375 -11.641 1 95.06 409 ASN A CA 1
ATOM 3228 C C . ASN A 1 409 ? -18.625 30.703 -11.43 1 95.06 409 ASN A C 1
ATOM 3230 O O . ASN A 1 409 ? -19.5 30.75 -12.305 1 95.06 409 ASN A O 1
ATOM 3234 N N . THR A 1 410 ? -18.734 29.938 -10.359 1 95.81 410 THR A N 1
ATOM 3235 C CA . THR A 1 410 ? -20.031 29.391 -9.945 1 95.81 410 THR A CA 1
ATOM 3236 C C . THR A 1 410 ? -20.391 29.891 -8.555 1 95.81 410 THR A C 1
ATOM 3238 O O . THR A 1 410 ? -19.625 30.609 -7.91 1 95.81 410 THR A O 1
ATOM 3241 N N . ILE A 1 411 ? -21.547 29.5 -8.094 1 95.31 411 ILE A N 1
ATOM 3242 C CA . ILE A 1 411 ? -22.047 29.922 -6.793 1 95.31 411 ILE A CA 1
ATOM 3243 C C . ILE A 1 411 ? -21.234 29.266 -5.68 1 95.31 411 ILE A C 1
ATOM 3245 O O . ILE A 1 411 ? -21.344 29.641 -4.512 1 95.31 411 ILE A O 1
ATOM 3249 N N . LEU A 1 412 ? -20.375 28.281 -6.043 1 97.19 412 LEU A N 1
ATOM 3250 C CA . LEU A 1 412 ? -19.594 27.578 -5.031 1 97.19 412 LEU A CA 1
ATOM 3251 C C . LEU A 1 412 ? -18.281 28.297 -4.754 1 97.19 412 LEU A C 1
ATOM 3253 O O . LEU A 1 412 ? -17.625 28.031 -3.744 1 97.19 412 LEU A O 1
ATOM 3257 N N . GLU A 1 413 ? -17.875 29.203 -5.656 1 97.25 413 GLU A N 1
ATOM 3258 C CA . GLU A 1 413 ? -16.594 29.891 -5.504 1 97.25 413 GLU A CA 1
ATOM 3259 C C . GLU A 1 413 ? -16.531 30.656 -4.188 1 97.25 413 GLU A C 1
ATOM 3261 O O . GLU A 1 413 ? -17.453 31.422 -3.861 1 97.25 413 GLU A O 1
ATOM 3266 N N . ASN A 1 414 ? -15.555 30.375 -3.418 1 96.56 414 ASN A N 1
ATOM 3267 C CA . ASN A 1 414 ? -15.266 31.016 -2.141 1 96.56 414 ASN A CA 1
ATOM 3268 C C . ASN A 1 414 ? -16.281 30.641 -1.075 1 96.56 414 ASN A C 1
ATOM 3270 O O . ASN A 1 414 ? -16.297 31.219 0.012 1 96.56 414 ASN A O 1
ATOM 3274 N N . ARG A 1 415 ? -17.125 29.688 -1.348 1 97.56 415 ARG A N 1
ATOM 3275 C CA . ARG A 1 415 ? -18.203 29.375 -0.404 1 97.56 415 ARG A CA 1
ATOM 3276 C C . ARG A 1 415 ? -18.047 27.953 0.14 1 97.56 415 ARG A C 1
ATOM 3278 O O . ARG A 1 415 ? -18.844 27.531 0.987 1 97.56 415 ARG A O 1
ATOM 3285 N N . VAL A 1 416 ? -17.094 27.25 -0.373 1 98.69 416 VAL A N 1
ATOM 3286 C CA . VAL A 1 416 ? -16.766 25.938 0.161 1 98.69 416 VAL A CA 1
ATOM 3287 C C . VAL A 1 416 ? -15.359 25.953 0.759 1 98.69 416 VAL A C 1
ATOM 3289 O O . VAL A 1 416 ? -14.398 26.344 0.093 1 98.69 416 VAL A O 1
ATOM 3292 N N . LEU A 1 417 ? -15.242 25.672 1.98 1 98.75 417 LEU A N 1
ATOM 3293 C CA . LEU A 1 417 ? -13.984 25.453 2.693 1 98.75 417 LEU A CA 1
ATOM 3294 C C . LEU A 1 417 ? -13.828 23.984 3.061 1 98.75 417 LEU A C 1
ATOM 3296 O O . LEU A 1 417 ? -14.562 23.469 3.904 1 98.75 417 LEU A O 1
ATOM 3300 N N . ALA A 1 418 ? -12.867 23.297 2.373 1 98.88 418 ALA A N 1
ATOM 3301 C CA . ALA A 1 418 ? -12.906 21.859 2.549 1 98.88 418 ALA A CA 1
ATOM 3302 C C . ALA A 1 418 ? -11.555 21.219 2.238 1 98.88 418 ALA A C 1
ATOM 3304 O O . ALA A 1 418 ? -10.742 21.797 1.51 1 98.88 418 ALA A O 1
ATOM 3305 N N . LYS A 1 419 ? -11.242 20.125 2.834 1 98.88 419 LYS A N 1
ATOM 3306 C CA . LYS A 1 419 ? -10.109 19.266 2.516 1 98.88 419 LYS A CA 1
ATOM 3307 C C . LYS A 1 419 ? -10.492 18.203 1.496 1 98.88 419 LYS A C 1
ATOM 3309 O O . LYS A 1 419 ? -11.539 17.562 1.628 1 98.88 419 LYS A O 1
ATOM 3314 N N . THR A 1 420 ? -9.633 18.031 0.478 1 98.75 420 THR A N 1
ATOM 3315 C CA . THR A 1 420 ? -9.836 16.984 -0.52 1 98.75 420 THR A CA 1
ATOM 3316 C C . THR A 1 420 ? -8.984 15.758 -0.198 1 98.75 420 THR A C 1
ATOM 3318 O O . THR A 1 420 ? -8.039 15.844 0.592 1 98.75 420 THR A O 1
ATOM 3321 N N . GLY A 1 421 ? -9.383 14.641 -0.6 1 98.62 421 GLY A N 1
ATOM 3322 C CA . GLY A 1 421 ? -8.617 13.398 -0.594 1 98.62 421 GLY A CA 1
ATOM 3323 C C . GLY A 1 421 ? -8.758 12.609 -1.883 1 98.62 421 GLY A C 1
ATOM 3324 O O . GLY A 1 421 ? -9.852 12.492 -2.43 1 98.62 421 GLY A O 1
ATOM 3325 N N . THR A 1 422 ? -7.613 12.172 -2.391 1 98.25 422 THR A N 1
ATOM 3326 C CA . THR A 1 422 ? -7.664 11.469 -3.668 1 98.25 422 THR A CA 1
ATOM 3327 C C . THR A 1 422 ? -6.641 10.336 -3.705 1 98.25 422 THR A C 1
ATOM 3329 O O . THR A 1 422 ? -5.504 10.508 -3.262 1 98.25 422 THR A O 1
ATOM 3332 N N . MET A 1 423 ? -7 9.188 -4.074 1 97.25 423 MET A N 1
ATOM 3333 C CA . MET A 1 423 ? -6.199 8.094 -4.613 1 97.25 423 MET A CA 1
ATOM 3334 C C . MET A 1 423 ? -6.801 7.574 -5.918 1 97.25 423 MET A C 1
ATOM 3336 O O . MET A 1 423 ? -7.781 8.125 -6.414 1 97.25 423 MET A O 1
ATOM 3340 N N . SER A 1 424 ? -6.141 6.59 -6.535 1 95.44 424 SER A N 1
ATOM 3341 C CA . SER A 1 424 ? -6.57 6.129 -7.855 1 95.44 424 SER A CA 1
ATOM 3342 C C . SER A 1 424 ? -7.996 5.598 -7.816 1 95.44 424 SER A C 1
ATOM 3344 O O . SER A 1 424 ? -8.703 5.637 -8.828 1 95.44 424 SER A O 1
ATOM 3346 N N . ASP A 1 425 ? -8.453 5.141 -6.637 1 97.56 425 ASP A N 1
ATOM 3347 C CA . ASP A 1 425 ? -9.773 4.52 -6.539 1 97.56 425 ASP A CA 1
ATOM 3348 C C . ASP A 1 425 ? -10.594 5.148 -5.414 1 97.56 425 ASP A C 1
ATOM 3350 O O . ASP A 1 425 ? -11.562 4.551 -4.938 1 97.56 425 ASP A O 1
ATOM 3354 N N . ILE A 1 426 ? -10.195 6.355 -4.91 1 98.5 426 ILE A N 1
ATOM 3355 C CA . ILE A 1 426 ? -10.828 7.027 -3.779 1 98.5 426 ILE A CA 1
ATOM 3356 C C . ILE A 1 426 ? -10.914 8.523 -4.051 1 98.5 426 ILE A C 1
ATOM 3358 O O . ILE A 1 426 ? -9.938 9.141 -4.504 1 98.5 426 ILE A O 1
ATOM 3362 N N . THR A 1 427 ? -12.008 9.117 -3.811 1 98.56 427 THR A N 1
ATOM 3363 C CA . THR A 1 427 ? -12.125 10.57 -3.736 1 98.56 427 THR A CA 1
ATOM 3364 C C . THR A 1 427 ? -12.961 10.984 -2.529 1 98.56 427 THR A C 1
ATOM 3366 O O . THR A 1 427 ? -13.898 10.281 -2.145 1 98.56 427 THR A O 1
ATOM 3369 N N . ALA A 1 428 ? -12.578 12.062 -1.91 1 98.88 428 ALA A N 1
ATOM 3370 C CA . ALA A 1 428 ? -13.273 12.57 -0.733 1 98.88 428 ALA A CA 1
ATOM 3371 C C . ALA A 1 428 ? -13.188 14.094 -0.657 1 98.88 428 ALA A C 1
ATOM 3373 O O . ALA A 1 428 ? -12.242 14.695 -1.18 1 98.88 428 ALA A O 1
ATOM 3374 N N . ILE A 1 429 ? -14.117 14.695 -0.097 1 98.94 429 ILE A N 1
ATOM 3375 C CA . ILE A 1 429 ? -14.133 16.125 0.219 1 98.94 429 ILE A CA 1
ATOM 3376 C C . ILE A 1 429 ? -15 16.359 1.452 1 98.94 429 ILE A C 1
ATOM 3378 O O . ILE A 1 429 ? -16.125 15.859 1.539 1 98.94 429 ILE A O 1
ATOM 3382 N N . SER A 1 430 ? -14.508 17.016 2.475 1 98.94 430 SER A N 1
ATOM 3383 C CA . SER A 1 430 ? -15.211 17.297 3.717 1 98.94 430 SER A CA 1
ATOM 3384 C C . SER A 1 430 ? -14.906 18.703 4.223 1 98.94 430 SER A C 1
ATOM 3386 O O . SER A 1 430 ? -13.766 19.172 4.129 1 98.94 430 SER A O 1
ATOM 3388 N N . GLY A 1 431 ? -15.883 19.359 4.688 1 98.88 431 GLY A N 1
ATOM 3389 C CA . GLY A 1 431 ? -15.719 20.719 5.172 1 98.88 431 GLY A CA 1
ATOM 3390 C C . GLY A 1 431 ? -17.031 21.453 5.352 1 98.88 431 GLY A C 1
ATOM 3391 O O . GLY A 1 431 ? -17.969 20.922 5.945 1 98.88 431 GLY A O 1
ATOM 3392 N N . TYR A 1 432 ? -17.047 22.703 4.867 1 98.88 432 TYR A N 1
ATOM 3393 C CA . TYR A 1 432 ? -18.203 23.578 5.082 1 98.88 432 TYR A CA 1
ATOM 3394 C C . TYR A 1 432 ? -18.656 24.203 3.77 1 98.88 432 TYR A C 1
ATOM 3396 O O . TYR A 1 432 ? -17.844 24.531 2.914 1 98.88 432 TYR A O 1
ATOM 3404 N N . LEU A 1 433 ? -19.938 24.312 3.615 1 98.75 433 LEU A N 1
ATOM 3405 C CA . LEU A 1 433 ? -20.562 25.031 2.521 1 98.75 433 LEU A CA 1
ATOM 3406 C C . LEU A 1 433 ? -21.391 26.203 3.051 1 98.75 433 LEU A C 1
ATOM 3408 O O . LEU A 1 433 ? -22.328 26 3.834 1 98.75 433 LEU A O 1
ATOM 3412 N N . LEU A 1 434 ? -21.031 27.391 2.729 1 97.44 434 LEU A N 1
ATOM 3413 C CA . LEU A 1 434 ? -21.766 28.594 3.064 1 97.44 434 LEU A CA 1
ATOM 3414 C C . LEU A 1 434 ? -22.875 28.844 2.047 1 97.44 434 LEU A C 1
ATOM 3416 O O . LEU A 1 434 ? -22.594 29.094 0.872 1 97.44 434 LEU A O 1
ATOM 3420 N N . THR A 1 435 ? -24.094 28.828 2.49 1 95.19 435 THR A N 1
ATOM 3421 C CA . THR A 1 435 ? -25.219 29.016 1.577 1 95.19 435 THR A CA 1
ATOM 3422 C C . THR A 1 435 ? -25.484 30.5 1.328 1 95.19 435 THR A C 1
ATOM 3424 O O . THR A 1 435 ? -25.031 31.359 2.088 1 95.19 435 THR A O 1
ATOM 3427 N N . ALA A 1 436 ? -26.281 30.766 0.327 1 90.94 436 ALA A N 1
ATOM 3428 C CA . ALA A 1 436 ? -26.578 32.156 -0.059 1 90.94 436 ALA A CA 1
ATOM 3429 C C . ALA A 1 436 ? -27.453 32.844 0.978 1 90.94 436 ALA A C 1
ATOM 3431 O O . ALA A 1 436 ? -27.375 34.062 1.158 1 90.94 436 ALA A O 1
ATOM 3432 N N . ASP A 1 437 ? -28.219 32.094 1.654 1 90 437 ASP A N 1
ATOM 3433 C CA . ASP A 1 437 ? -29.156 32.656 2.617 1 90 437 ASP A CA 1
ATOM 3434 C C . ASP A 1 437 ? -28.516 32.75 4.004 1 90 437 ASP A C 1
ATOM 3436 O O . ASP A 1 437 ? -29.219 33 4.992 1 90 437 ASP A O 1
ATOM 3440 N N . GLY A 1 438 ? -27.25 32.438 4.129 1 91.44 438 GLY A N 1
ATOM 3441 C CA . GLY A 1 438 ? -26.516 32.75 5.348 1 91.44 438 GLY A CA 1
ATOM 3442 C C . GLY A 1 438 ? -26.328 31.547 6.246 1 91.44 438 GLY A C 1
ATOM 3443 O O . GLY A 1 438 ? -25.766 31.656 7.336 1 91.44 438 GLY A O 1
ATOM 3444 N N . LYS A 1 439 ? -26.688 30.406 5.844 1 95 439 LYS A N 1
ATOM 3445 C CA . LYS A 1 439 ? -26.469 29.188 6.621 1 95 439 LYS A CA 1
ATOM 3446 C C . LYS A 1 439 ? -25.109 28.578 6.312 1 95 439 LYS A C 1
ATOM 3448 O O . LYS A 1 439 ? -24.531 28.812 5.242 1 95 439 LYS A O 1
ATOM 3453 N N . THR A 1 440 ? -24.609 27.875 7.336 1 98 440 THR A N 1
ATOM 3454 C CA . THR A 1 440 ? -23.406 27.062 7.125 1 98 440 THR A CA 1
ATOM 3455 C C . THR A 1 440 ? -23.734 25.578 7.219 1 98 440 THR A C 1
ATOM 3457 O O . THR A 1 440 ? -24.297 25.109 8.219 1 98 440 THR A O 1
ATOM 3460 N N . LEU A 1 441 ? -23.453 24.891 6.129 1 98.62 441 LEU A N 1
ATOM 3461 C CA . LEU A 1 441 ? -23.594 23.453 6.117 1 98.62 441 LEU A CA 1
ATOM 3462 C C . LEU A 1 441 ? -22.25 22.766 6.34 1 98.62 441 LEU A C 1
ATOM 3464 O O . LEU A 1 441 ? -21.219 23.219 5.82 1 98.62 441 LEU A O 1
ATOM 3468 N N . VAL A 1 442 ? -22.234 21.75 7.195 1 98.88 442 VAL A N 1
ATOM 3469 C CA . VAL A 1 442 ? -21.109 20.844 7.332 1 98.88 442 VAL A CA 1
ATOM 3470 C C . VAL A 1 442 ? -21.359 19.578 6.523 1 98.88 442 VAL A C 1
ATOM 3472 O O . VAL A 1 442 ? -22.484 19.078 6.48 1 98.88 442 VAL A O 1
ATOM 3475 N N . PHE A 1 443 ? -20.312 19.094 5.805 1 98.88 443 PHE A N 1
ATOM 3476 C CA . PHE A 1 443 ? -20.547 17.922 4.961 1 98.88 443 PHE A CA 1
ATOM 3477 C C . PHE A 1 443 ? -19.297 17.047 4.898 1 98.88 443 PHE A C 1
ATOM 3479 O O . PHE A 1 443 ? -18.188 17.5 5.168 1 98.88 443 PHE A O 1
ATOM 3486 N N . SER A 1 444 ? -19.5 15.781 4.625 1 98.94 444 SER A N 1
ATOM 3487 C CA . SER A 1 444 ? -18.484 14.805 4.246 1 98.94 444 SER A CA 1
ATOM 3488 C C . SER A 1 444 ? -18.984 13.922 3.102 1 98.94 444 SER A C 1
ATOM 3490 O O . SER A 1 444 ? -20.062 13.336 3.18 1 98.94 444 SER A O 1
ATOM 3492 N N . ILE A 1 445 ? -18.266 13.906 1.998 1 98.88 445 ILE A N 1
ATOM 3493 C CA . ILE A 1 445 ? -18.469 13.031 0.847 1 98.88 445 ILE A CA 1
ATOM 3494 C C . ILE A 1 445 ? -17.25 12.133 0.662 1 98.88 445 ILE A C 1
ATOM 3496 O O . ILE A 1 445 ? -16.141 12.617 0.436 1 98.88 445 ILE A O 1
ATOM 3500 N N . ILE A 1 446 ? -17.391 10.844 0.787 1 98.88 446 ILE A N 1
ATOM 3501 C CA . ILE A 1 446 ? -16.328 9.867 0.601 1 98.88 446 ILE A CA 1
ATOM 3502 C C . ILE A 1 446 ? -16.781 8.789 -0.375 1 98.88 446 ILE A C 1
ATOM 3504 O O . ILE A 1 446 ? -17.812 8.148 -0.162 1 98.88 446 ILE A O 1
ATOM 3508 N N . VAL A 1 447 ? -16.031 8.586 -1.443 1 98.81 447 VAL A N 1
ATOM 3509 C CA . VAL A 1 447 ? -16.359 7.617 -2.482 1 98.81 447 VAL A CA 1
ATOM 3510 C C . VAL A 1 447 ? -15.211 6.625 -2.65 1 98.81 447 VAL A C 1
ATOM 3512 O O . VAL A 1 447 ? -14.07 7.02 -2.902 1 98.81 447 VAL A O 1
ATOM 3515 N N . ASN A 1 448 ? -15.477 5.328 -2.461 1 98.56 448 ASN A N 1
ATOM 3516 C CA . ASN A 1 448 ? -14.523 4.242 -2.658 1 98.56 448 ASN A CA 1
ATOM 3517 C C . ASN A 1 448 ? -14.922 3.354 -3.832 1 98.56 448 ASN A C 1
ATOM 3519 O O . ASN A 1 448 ? -16.094 3.293 -4.199 1 98.56 448 ASN A O 1
ATOM 3523 N N . GLY A 1 449 ? -13.953 2.656 -4.398 1 97.88 449 GLY A N 1
ATOM 3524 C CA . GLY A 1 449 ? -14.234 1.733 -5.484 1 97.88 449 GLY A CA 1
ATOM 3525 C C . GLY A 1 449 ? -14.461 2.428 -6.816 1 97.88 449 GLY A C 1
ATOM 3526 O O . GLY A 1 449 ? -15.289 1.994 -7.617 1 97.88 449 GLY A O 1
ATOM 3527 N N . VAL A 1 450 ? -13.789 3.559 -6.953 1 96.12 450 VAL A N 1
ATOM 3528 C CA . VAL A 1 450 ? -13.867 4.293 -8.211 1 96.12 450 VAL A CA 1
ATOM 3529 C C . VAL A 1 450 ? -13.008 3.6 -9.266 1 96.12 450 VAL A C 1
ATOM 3531 O O . VAL A 1 450 ? -11.812 3.371 -9.055 1 96.12 450 VAL A O 1
ATOM 3534 N N . HIS A 1 451 ? -13.648 3.164 -10.289 1 92.38 451 HIS A N 1
ATOM 3535 C CA . HIS A 1 451 ? -12.93 2.598 -11.422 1 92.38 451 HIS A CA 1
ATOM 3536 C C . HIS A 1 451 ? -13.039 3.496 -12.648 1 92.38 451 HIS A C 1
ATOM 3538 O O . HIS A 1 451 ? -14.141 3.846 -13.07 1 92.38 451 HIS A O 1
ATOM 3544 N N . GLY A 1 452 ? -11.969 3.963 -13.148 1 88.19 452 GLY A N 1
ATOM 3545 C CA . GLY A 1 452 ? -11.945 4.867 -14.289 1 88.19 452 GLY A CA 1
ATOM 3546 C C . GLY A 1 452 ? -11.242 6.18 -13.992 1 88.19 452 GLY A C 1
ATOM 3547 O O . GLY A 1 452 ? -10.273 6.211 -13.234 1 88.19 452 GLY A O 1
ATOM 3548 N N . ASN A 1 453 ? -11.758 7.23 -14.617 1 91.12 453 ASN A N 1
ATOM 3549 C CA . ASN A 1 453 ? -11.141 8.547 -14.508 1 91.12 453 ASN A CA 1
ATOM 3550 C C . ASN A 1 453 ? -11.453 9.203 -13.172 1 91.12 453 ASN A C 1
ATOM 3552 O O . ASN A 1 453 ? -12.586 9.625 -12.93 1 91.12 453 ASN A O 1
ATOM 3556 N N . ILE A 1 454 ? -10.461 9.406 -12.352 1 94.12 454 ILE A N 1
ATOM 3557 C CA . ILE A 1 454 ? -10.648 9.922 -11 1 94.12 454 ILE A CA 1
ATOM 3558 C C . ILE A 1 454 ? -11.109 11.375 -11.055 1 94.12 454 ILE A C 1
ATOM 3560 O O . ILE A 1 454 ? -11.805 11.852 -10.156 1 94.12 454 ILE A O 1
ATOM 3564 N N . TYR A 1 455 ? -10.797 12.109 -12.102 1 94 455 TYR A N 1
ATOM 3565 C CA . TYR A 1 455 ? -11.219 13.508 -12.227 1 94 455 TYR A CA 1
ATOM 3566 C C . TYR A 1 455 ? -12.711 13.602 -12.508 1 94 455 TYR A C 1
ATOM 3568 O O . TYR A 1 455 ? -13.367 14.555 -12.078 1 94 455 TYR A O 1
ATOM 3576 N N . ALA A 1 456 ? -13.211 12.594 -13.195 1 95.38 456 ALA A N 1
ATOM 3577 C CA . ALA A 1 456 ? -14.656 12.531 -13.398 1 95.38 456 ALA A CA 1
ATOM 3578 C C . ALA A 1 456 ? -15.383 12.312 -12.07 1 95.38 456 ALA A C 1
ATOM 3580 O O . ALA A 1 456 ? -16.453 12.875 -11.852 1 95.38 456 ALA A O 1
ATOM 3581 N N . ALA A 1 457 ? -14.781 11.539 -11.234 1 96.5 457 ALA A N 1
ATOM 3582 C CA . ALA A 1 457 ? -15.367 11.297 -9.922 1 96.5 457 ALA A CA 1
ATOM 3583 C C . ALA A 1 457 ? -15.344 12.562 -9.07 1 96.5 457 ALA A C 1
ATOM 3585 O O . ALA A 1 457 ? -16.312 12.859 -8.375 1 96.5 457 ALA A O 1
ATOM 3586 N N . LYS A 1 458 ? -14.32 13.32 -9.117 1 97.5 458 LYS A N 1
ATOM 3587 C CA . LYS A 1 458 ? -14.219 14.594 -8.414 1 97.5 458 LYS A CA 1
ATOM 3588 C C . LYS A 1 458 ? -15.273 15.578 -8.898 1 97.5 458 LYS A C 1
ATOM 3590 O O . LYS A 1 458 ? -15.844 16.328 -8.109 1 97.5 458 LYS A O 1
ATOM 3595 N N . ALA A 1 459 ? -15.492 15.531 -10.18 1 97.31 459 ALA A N 1
ATOM 3596 C CA . ALA A 1 459 ? -16.5 16.422 -10.75 1 97.31 459 ALA A CA 1
ATOM 3597 C C . ALA A 1 459 ? -17.891 16.109 -10.188 1 97.31 459 ALA A C 1
ATOM 3599 O O . ALA A 1 459 ? -18.719 17 -10.039 1 97.31 459 ALA A O 1
ATOM 3600 N N . VAL A 1 460 ? -18.094 14.891 -9.883 1 97.75 460 VAL A N 1
ATOM 3601 C CA . VAL A 1 460 ? -19.375 14.516 -9.305 1 97.75 460 VAL A CA 1
ATOM 3602 C C . VAL A 1 460 ? -19.5 15.094 -7.902 1 97.75 460 VAL A C 1
ATOM 3604 O O . VAL A 1 460 ? -20.594 15.523 -7.5 1 97.75 460 VAL A O 1
ATOM 3607 N N . GLU A 1 461 ? -18.469 15.133 -7.117 1 98.12 461 GLU A N 1
ATOM 3608 C CA . GLU A 1 461 ? -18.469 15.836 -5.836 1 98.12 461 GLU A CA 1
ATOM 3609 C C . GLU A 1 461 ? -18.953 17.281 -6 1 98.12 461 GLU A C 1
ATOM 3611 O O . GLU A 1 461 ? -19.781 17.75 -5.227 1 98.12 461 GLU A O 1
ATOM 3616 N N . ASP A 1 462 ? -18.406 17.906 -7.031 1 98.25 462 ASP A N 1
ATOM 3617 C CA . ASP A 1 462 ? -18.766 19.281 -7.312 1 98.25 462 ASP A CA 1
ATOM 3618 C C . ASP A 1 462 ? -20.234 19.406 -7.672 1 98.25 462 ASP A C 1
ATOM 3620 O O . ASP A 1 462 ? -20.922 20.344 -7.234 1 98.25 462 ASP A O 1
ATOM 3624 N N . GLN A 1 463 ? -20.719 18.469 -8.438 1 97.94 463 GLN A N 1
ATOM 3625 C CA . GLN A 1 463 ? -22.125 18.484 -8.812 1 97.94 463 GLN A CA 1
ATOM 3626 C C . GLN A 1 463 ? -23.031 18.312 -7.59 1 97.94 463 GLN A C 1
ATOM 3628 O O . GLN A 1 463 ? -24.094 18.922 -7.504 1 97.94 463 GLN A O 1
ATOM 3633 N N . ILE A 1 464 ? -22.594 17.5 -6.676 1 98 464 ILE A N 1
ATOM 3634 C CA . ILE A 1 464 ? -23.359 17.281 -5.445 1 98 464 ILE A CA 1
ATOM 3635 C C . ILE A 1 464 ? -23.422 18.578 -4.645 1 98 464 ILE A C 1
ATOM 3637 O O . ILE A 1 464 ? -24.516 19 -4.238 1 98 464 ILE A O 1
ATOM 3641 N N . LEU A 1 465 ? -22.344 19.203 -4.484 1 98.12 465 LEU A N 1
ATOM 3642 C CA . LEU A 1 465 ? -22.281 20.453 -3.715 1 98.12 465 LEU A CA 1
ATOM 3643 C C . LEU A 1 465 ? -23.062 21.562 -4.41 1 98.12 465 LEU A C 1
ATOM 3645 O O . LEU A 1 465 ? -23.719 22.375 -3.748 1 98.12 465 LEU A O 1
ATOM 3649 N N . LEU A 1 466 ? -22.969 21.562 -5.715 1 97.12 466 LEU A N 1
ATOM 3650 C CA . LEU A 1 466 ? -23.719 22.562 -6.48 1 97.12 466 LEU A CA 1
ATOM 3651 C C . LEU A 1 466 ? -25.219 22.375 -6.293 1 97.12 466 LEU A C 1
ATOM 3653 O O . LEU A 1 466 ? -25.938 23.359 -6.113 1 97.12 466 LEU A O 1
ATOM 3657 N N . ALA A 1 467 ? -25.656 21.156 -6.363 1 96 467 ALA A N 1
ATOM 3658 C CA . ALA A 1 467 ? -27.062 20.859 -6.16 1 96 467 ALA A CA 1
ATOM 3659 C C . ALA A 1 467 ? -27.531 21.312 -4.777 1 96 467 ALA A C 1
ATOM 3661 O O . ALA A 1 467 ? -28.625 21.875 -4.629 1 96 467 ALA A O 1
ATOM 3662 N N . ILE A 1 468 ? -26.719 21.125 -3.797 1 96.12 468 ILE A N 1
ATOM 3663 C CA . ILE A 1 468 ? -27.047 21.516 -2.428 1 96.12 468 ILE A CA 1
ATOM 3664 C C . ILE A 1 468 ? -27.125 23.031 -2.33 1 96.12 468 ILE A C 1
ATOM 3666 O O . ILE A 1 468 ? -28.078 23.578 -1.762 1 96.12 468 ILE A O 1
ATOM 3670 N N . ALA A 1 469 ? -26.156 23.688 -2.873 1 95.81 469 ALA A N 1
ATOM 3671 C CA . ALA A 1 469 ? -26.125 25.141 -2.83 1 95.81 469 ALA A CA 1
ATOM 3672 C C . ALA A 1 469 ? -27.328 25.75 -3.523 1 95.81 469 ALA A C 1
ATOM 3674 O O . ALA A 1 469 ? -27.891 26.75 -3.055 1 95.81 469 ALA A O 1
ATOM 3675 N N . ARG A 1 470 ? -27.766 25.141 -4.594 1 93.12 470 ARG A N 1
ATOM 3676 C CA . ARG A 1 470 ? -28.891 25.656 -5.375 1 93.12 470 ARG A CA 1
ATOM 3677 C C . ARG A 1 470 ? -30.203 25.516 -4.602 1 93.12 470 ARG A C 1
ATOM 3679 O O . ARG A 1 470 ? -31.125 26.328 -4.773 1 93.12 470 ARG A O 1
ATOM 3686 N N . HIS A 1 471 ? -30.234 24.516 -3.879 1 88.88 471 HIS A N 1
ATOM 3687 C CA . HIS A 1 471 ? -31.438 24.328 -3.07 1 88.88 471 HIS A CA 1
ATOM 3688 C C . HIS A 1 471 ? -31.625 25.469 -2.076 1 88.88 471 HIS A C 1
ATOM 3690 O O . HIS A 1 471 ? -32.75 25.734 -1.641 1 88.88 471 HIS A O 1
ATOM 3696 N N . TYR A 1 472 ? -30.656 26.125 -1.749 1 84.81 472 TYR A N 1
ATOM 3697 C CA . TYR A 1 472 ? -30.719 27.219 -0.785 1 84.81 472 TYR A CA 1
ATOM 3698 C C . TYR A 1 472 ? -30.656 28.562 -1.487 1 84.81 472 TYR A C 1
ATOM 3700 O O . TYR A 1 472 ? -30.719 29.609 -0.838 1 84.81 472 TYR A O 1
ATOM 3708 N N . ALA A 1 473 ? -30.266 28.625 -2.814 1 77.88 473 ALA A N 1
ATOM 3709 C CA . ALA A 1 473 ? -30.125 29.875 -3.553 1 77.88 473 ALA A CA 1
ATOM 3710 C C . ALA A 1 473 ? -31.484 30.422 -3.977 1 77.88 473 ALA A C 1
ATOM 3712 O O . ALA A 1 473 ? -32.344 29.672 -4.422 1 77.88 473 ALA A O 1
ATOM 3713 N N . GLY A 1 474 ? -32.562 30.625 -3.279 1 60.47 474 GLY A N 1
ATOM 3714 C CA . GLY A 1 474 ? -33.844 31.188 -3.678 1 60.47 474 GLY A CA 1
ATOM 3715 C C . GLY A 1 474 ? -34.031 31.266 -5.184 1 60.47 474 GLY A C 1
ATOM 3716 O O . GLY A 1 474 ? -33.062 31.078 -5.934 1 60.47 474 GLY A O 1
ATOM 3717 N N . PRO A 1 475 ? -35.25 31.234 -5.805 1 53.28 475 PRO A N 1
ATOM 3718 C CA . PRO A 1 475 ? -35.625 31.203 -7.223 1 53.28 475 PRO A CA 1
ATOM 3719 C C . PRO A 1 475 ? -34.781 32.156 -8.07 1 53.28 475 PRO A C 1
ATOM 3721 O O . PRO A 1 475 ? -34.625 31.953 -9.273 1 53.28 475 PRO A O 1
ATOM 3724 N N . GLU A 1 476 ? -34.344 33.219 -7.672 1 47.41 476 GLU A N 1
ATOM 3725 C CA . GLU A 1 476 ? -33.781 34.25 -8.539 1 47.41 476 GLU A CA 1
ATOM 3726 C C . GLU A 1 476 ? -32.375 33.812 -9.039 1 47.41 476 GLU A C 1
ATOM 3728 O O . GLU A 1 476 ? -31.875 34.375 -10.016 1 47.41 476 GLU A O 1
ATOM 3733 N N . SER A 1 477 ? -31.672 32.969 -8.422 1 47.06 477 SER A N 1
ATOM 3734 C CA . SER A 1 477 ? -30.266 32.688 -8.711 1 47.06 477 SER A CA 1
ATOM 3735 C C . SER A 1 477 ? -30.125 31.641 -9.797 1 47.06 477 SER A C 1
ATOM 3737 O O . SER A 1 477 ? -29.016 31.266 -10.164 1 47.06 477 SER A O 1
ATOM 3739 N N . GLU A 1 478 ? -31.156 31.047 -10.297 1 44.44 478 GLU A N 1
ATOM 3740 C CA . GLU A 1 478 ? -31.109 30.016 -11.336 1 44.44 478 GLU A CA 1
ATOM 3741 C C . GLU A 1 478 ? -30.531 30.578 -12.633 1 44.44 478 GLU A C 1
ATOM 3743 O O . GLU A 1 478 ? -30.125 29.828 -13.516 1 44.44 478 GLU A O 1
ATOM 3748 N N . THR A 1 479 ? -30.734 31.844 -12.898 1 42.28 479 THR A N 1
ATOM 3749 C CA . THR A 1 479 ? -30.375 32.312 -14.219 1 42.28 479 THR A CA 1
ATOM 3750 C C . THR A 1 479 ? -28.859 32.25 -14.438 1 42.28 479 THR A C 1
ATOM 3752 O O . THR A 1 479 ? -28.406 32.062 -15.562 1 42.28 479 THR A O 1
ATOM 3755 N N . GLU A 1 480 ? -28.031 32.469 -13.453 1 40.56 480 GLU A N 1
ATOM 3756 C CA . GLU A 1 480 ? -26.609 32.594 -13.734 1 40.56 480 GLU A CA 1
ATOM 3757 C C . GLU A 1 480 ? -25.938 31.219 -13.82 1 40.56 480 GLU A C 1
ATOM 3759 O O . GLU A 1 480 ? -24.812 31.109 -14.312 1 40.56 480 GLU A O 1
ATOM 3764 N N . SER A 1 481 ? -26.453 30.172 -13.328 1 40.41 481 SER A N 1
ATOM 3765 C CA . SER A 1 481 ? -25.625 29.016 -13.047 1 40.41 481 SER A CA 1
ATOM 3766 C C . SER A 1 481 ? -25.578 28.062 -14.234 1 40.41 481 SER A C 1
ATOM 3768 O O . SER A 1 481 ? -24.969 26.984 -14.164 1 40.41 481 SER A O 1
ATOM 3770 N N . LYS A 1 482 ? -26.375 28.203 -15.281 1 42.41 482 LYS A N 1
ATOM 3771 C CA . LYS A 1 482 ? -26.25 27.25 -16.375 1 42.41 482 LYS A CA 1
ATOM 3772 C C . LYS A 1 482 ? -24.891 27.375 -17.062 1 42.41 482 LYS A C 1
ATOM 3774 O O . LYS A 1 482 ? -24.766 27.062 -18.25 1 42.41 482 LYS A O 1
ATOM 3779 N N . GLN A 1 483 ? -23.953 28.109 -16.5 1 34.06 483 GLN A N 1
ATOM 3780 C CA . GLN A 1 483 ? -22.688 27.938 -17.234 1 34.06 483 GLN A CA 1
ATOM 3781 C C . GLN A 1 483 ? -22.125 26.531 -17.031 1 34.06 483 GLN A C 1
ATOM 3783 O O . GLN A 1 483 ? -21.906 26.109 -15.891 1 34.06 483 GLN A O 1
ATOM 3788 N N . GLU A 1 484 ? -22.266 25.656 -17.875 1 37.5 484 GLU A N 1
ATOM 3789 C CA . GLU A 1 484 ? -21.781 24.281 -17.969 1 37.5 484 GLU A CA 1
ATOM 3790 C C . GLU A 1 484 ? -20.359 24.156 -17.453 1 37.5 484 GLU A C 1
ATOM 3792 O O . GLU A 1 484 ? -19.469 24.906 -17.875 1 37.5 484 GLU A O 1
ATOM 3797 N N . ALA A 1 485 ? -20.141 23.594 -16.234 1 38.44 485 ALA A N 1
ATOM 3798 C CA . ALA A 1 485 ? -18.844 23.172 -15.695 1 38.44 485 ALA A CA 1
ATOM 3799 C C . ALA A 1 485 ? -17.984 22.516 -16.781 1 38.44 485 ALA A C 1
ATOM 3801 O O . ALA A 1 485 ? -18.328 21.453 -17.281 1 38.44 485 ALA A O 1
ATOM 3802 N N . GLN A 1 486 ? -17.344 23.297 -17.625 1 33.59 486 GLN A N 1
ATOM 3803 C CA . GLN A 1 486 ? -16.328 22.688 -18.469 1 33.59 486 GLN A CA 1
ATOM 3804 C C . GLN A 1 486 ? -15.32 21.906 -17.641 1 33.59 486 GLN A C 1
ATOM 3806 O O . GLN A 1 486 ? -14.75 22.438 -16.688 1 33.59 486 GLN A O 1
ATOM 3811 N N . PRO A 1 487 ? -15.375 20.625 -17.641 1 36.62 487 PRO A N 1
ATOM 3812 C CA . PRO A 1 487 ? -14.328 19.859 -16.953 1 36.62 487 PRO A CA 1
ATOM 3813 C C . PRO A 1 487 ? -12.93 20.375 -17.281 1 36.62 487 PRO A C 1
ATOM 3815 O O . PRO A 1 487 ? -12.586 20.578 -18.453 1 36.62 487 PRO A O 1
ATOM 3818 N N . GLY A 1 488 ? -12.438 21.25 -16.453 1 29.06 488 GLY A N 1
ATOM 3819 C CA . GLY A 1 488 ? -11.062 21.641 -16.688 1 29.06 488 GLY A CA 1
ATOM 3820 C C . GLY A 1 488 ? -10.141 20.453 -16.953 1 29.06 488 GLY A C 1
ATOM 3821 O O . GLY A 1 488 ? -10.117 19.5 -16.172 1 29.06 488 GLY A O 1
ATOM 3822 N N . ILE A 1 489 ? -9.766 20.156 -18.172 1 33.66 489 ILE A N 1
ATOM 3823 C CA . ILE A 1 489 ? -8.703 19.234 -18.578 1 33.66 489 ILE A CA 1
ATOM 3824 C C . ILE A 1 489 ? -7.453 19.484 -17.734 1 33.66 489 ILE A C 1
ATOM 3826 O O . ILE A 1 489 ? -6.898 20.594 -17.75 1 33.66 489 ILE A O 1
ATOM 3830 N N . MET A 1 490 ? -7.395 19.016 -16.625 1 28.62 490 MET A N 1
ATOM 3831 C CA . MET A 1 490 ? -6.094 19.109 -15.961 1 28.62 490 MET A CA 1
ATOM 3832 C C . MET A 1 490 ? -4.969 18.75 -16.922 1 28.62 490 MET A C 1
ATOM 3834 O O . MET A 1 490 ? -5.035 17.734 -17.609 1 28.62 490 MET A O 1
ATOM 3838 N N . PRO A 1 491 ? -4.004 19.703 -17.078 1 27.95 491 PRO A N 1
ATOM 3839 C CA . PRO A 1 491 ? -2.852 19.328 -17.891 1 27.95 491 PRO A CA 1
ATOM 3840 C C . PRO A 1 491 ? -2.104 18.125 -17.328 1 27.95 491 PRO A C 1
ATOM 3842 O O . PRO A 1 491 ? -2.15 17.875 -16.125 1 27.95 491 PRO A O 1
ATOM 3845 N N . MET B 1 1 ? -94.875 -49.531 53.75 1 20.5 1 MET B N 1
ATOM 3846 C CA . MET B 1 1 ? -93.688 -49.812 52.938 1 20.5 1 MET B CA 1
ATOM 3847 C C . MET B 1 1 ? -93.375 -48.625 52.062 1 20.5 1 MET B C 1
ATOM 3849 O O . MET B 1 1 ? -94.188 -48.188 51.25 1 20.5 1 MET B O 1
ATOM 3853 N N . LYS B 1 2 ? -92.375 -47.719 52.438 1 21.72 2 LYS B N 1
ATOM 3854 C CA . LYS B 1 2 ? -91.938 -46.312 52.469 1 21.72 2 LYS B CA 1
ATOM 3855 C C . LYS B 1 2 ? -91.125 -45.969 51.188 1 21.72 2 LYS B C 1
ATOM 3857 O O . LYS B 1 2 ? -90.562 -44.906 51.125 1 21.72 2 LYS B O 1
ATOM 3862 N N . ASN B 1 3 ? -91 -47 50.344 1 23.16 3 ASN B N 1
ATOM 3863 C CA . ASN B 1 3 ? -89.75 -46.875 49.562 1 23.16 3 ASN B CA 1
ATOM 3864 C C . ASN B 1 3 ? -89.812 -45.656 48.656 1 23.16 3 ASN B C 1
ATOM 3866 O O . ASN B 1 3 ? -90.875 -45.188 48.281 1 23.16 3 ASN B O 1
ATOM 3870 N N . SER B 1 4 ? -88.562 -44.969 48.406 1 25.67 4 SER B N 1
ATOM 3871 C CA . SER B 1 4 ? -87.625 -43.844 48.156 1 25.67 4 SER B CA 1
ATOM 3872 C C . SER B 1 4 ? -87.562 -43.562 46.656 1 25.67 4 SER B C 1
ATOM 3874 O O . SER B 1 4 ? -86.875 -44.281 45.938 1 25.67 4 SER B O 1
ATOM 3876 N N . ARG B 1 5 ? -88.562 -43.375 45.875 1 24.84 5 ARG B N 1
ATOM 3877 C CA . ARG B 1 5 ? -88.562 -43.312 44.406 1 24.84 5 ARG B CA 1
ATOM 3878 C C . ARG B 1 5 ? -87.812 -42.094 43.938 1 24.84 5 ARG B C 1
ATOM 3880 O O . ARG B 1 5 ? -88.312 -40.969 43.906 1 24.84 5 ARG B O 1
ATOM 3887 N N . ILE B 1 6 ? -86.438 -41.906 44.406 1 27.48 6 ILE B N 1
ATOM 3888 C CA . ILE B 1 6 ? -85.625 -40.719 44.094 1 27.48 6 ILE B CA 1
ATOM 3889 C C . ILE B 1 6 ? -85.375 -40.656 42.594 1 27.48 6 ILE B C 1
ATOM 3891 O O . ILE B 1 6 ? -84.812 -41.562 42 1 27.48 6 ILE B O 1
ATOM 3895 N N . GLN B 1 7 ? -86.312 -40.125 41.812 1 26.77 7 GLN B N 1
ATOM 3896 C CA . GLN B 1 7 ? -86.25 -39.875 40.375 1 26.77 7 GLN B CA 1
ATOM 3897 C C . GLN B 1 7 ? -85.062 -39.031 39.969 1 26.77 7 GLN B C 1
ATOM 3899 O O . GLN B 1 7 ? -84.938 -37.906 40.438 1 26.77 7 GLN B O 1
ATOM 3904 N N . ASN B 1 8 ? -83.875 -39.625 39.781 1 26.95 8 ASN B N 1
ATOM 3905 C CA . ASN B 1 8 ? -82.562 -39.125 39.375 1 26.95 8 ASN B CA 1
ATOM 3906 C C . ASN B 1 8 ? -82.562 -38.406 38.031 1 26.95 8 ASN B C 1
ATOM 3908 O O . ASN B 1 8 ? -82.875 -39.031 37 1 26.95 8 ASN B O 1
ATOM 3912 N N . VAL B 1 9 ? -83.188 -37.281 37.812 1 28.89 9 VAL B N 1
ATOM 3913 C CA . VAL B 1 9 ? -83.188 -36.438 36.625 1 28.89 9 VAL B CA 1
ATOM 3914 C C . VAL B 1 9 ? -81.75 -36.125 36.219 1 28.89 9 VAL B C 1
ATOM 3916 O O . VAL B 1 9 ? -81 -35.5 36.969 1 28.89 9 VAL B O 1
ATOM 3919 N N . ALA B 1 10 ? -81 -37 35.5 1 27.34 10 ALA B N 1
ATOM 3920 C CA . ALA B 1 10 ? -79.688 -36.969 34.844 1 27.34 10 ALA B CA 1
ATOM 3921 C C . ALA B 1 10 ? -79.562 -35.75 33.938 1 27.34 10 ALA B C 1
ATOM 3923 O O . ALA B 1 10 ? -80.312 -35.562 33.031 1 27.34 10 ALA B O 1
ATOM 3924 N N . SER B 1 11 ? -78.938 -34.562 34.375 1 29.3 11 SER B N 1
ATOM 3925 C CA . SER B 1 11 ? -78.438 -33.344 33.75 1 29.3 11 SER B CA 1
ATOM 3926 C C . SER B 1 11 ? -77.5 -33.656 32.594 1 29.3 11 SER B C 1
ATOM 3928 O O . SER B 1 11 ? -76.5 -34.344 32.781 1 29.3 11 SER B O 1
ATOM 3930 N N . HIS B 1 12 ? -77.938 -33.938 31.375 1 32.03 12 HIS B N 1
ATOM 3931 C CA . HIS B 1 12 ? -77.188 -34.031 30.141 1 32.03 12 HIS B CA 1
ATOM 3932 C C . HIS B 1 12 ? -76.312 -32.781 29.938 1 32.03 12 HIS B C 1
ATOM 3934 O O . HIS B 1 12 ? -76.875 -31.703 29.734 1 32.03 12 HIS B O 1
ATOM 3940 N N . VAL B 1 13 ? -75.25 -32.562 30.703 1 34.34 13 VAL B N 1
ATOM 3941 C CA . VAL B 1 13 ? -74.25 -31.531 30.484 1 34.34 13 VAL B CA 1
ATOM 3942 C C . VAL B 1 13 ? -73.688 -31.641 29.078 1 34.34 13 VAL B C 1
ATOM 3944 O O . VAL B 1 13 ? -73.125 -32.688 28.688 1 34.34 13 VAL B O 1
ATOM 3947 N N . PHE B 1 14 ? -74.25 -30.906 28.094 1 35.62 14 PHE B N 1
ATOM 3948 C CA . PHE B 1 14 ? -73.688 -30.641 26.766 1 35.62 14 PHE B CA 1
ATOM 3949 C C . PHE B 1 14 ? -72.25 -30.219 26.828 1 35.62 14 PHE B C 1
ATOM 3951 O O . PHE B 1 14 ? -71.938 -29.188 27.422 1 35.62 14 PHE B O 1
ATOM 3958 N N . LEU B 1 15 ? -71.312 -31.141 26.875 1 36.41 15 LEU B N 1
ATOM 3959 C CA . LEU B 1 15 ? -69.875 -30.938 26.609 1 36.41 15 LEU B CA 1
ATOM 3960 C C . LEU B 1 15 ? -69.625 -30.219 25.281 1 36.41 15 LEU B C 1
ATOM 3962 O O . LEU B 1 15 ? -69.875 -30.812 24.219 1 36.41 15 LEU B O 1
ATOM 3966 N N . ALA B 1 16 ? -70.125 -28.984 25.125 1 40.56 16 ALA B N 1
ATOM 3967 C CA . ALA B 1 16 ? -69.562 -28.203 24 1 40.56 16 ALA B CA 1
ATOM 3968 C C . ALA B 1 16 ? -68.062 -28.312 23.906 1 40.56 16 ALA B C 1
ATOM 3970 O O . ALA B 1 16 ? -67.375 -27.906 24.828 1 40.56 16 ALA B O 1
ATOM 3971 N N . GLY B 1 17 ? -67.562 -29.359 23.281 1 39.53 17 GLY B N 1
ATOM 3972 C CA . GLY B 1 17 ? -66.188 -29.469 22.859 1 39.53 17 GLY B CA 1
ATOM 3973 C C . GLY B 1 17 ? -65.625 -28.203 22.234 1 39.53 17 GLY B C 1
ATOM 3974 O O . GLY B 1 17 ? -66.125 -27.766 21.188 1 39.53 17 GLY B O 1
ATOM 3975 N N . LEU B 1 18 ? -65.188 -27.266 23.062 1 44.38 18 LEU B N 1
ATOM 3976 C CA . LEU B 1 18 ? -64.312 -26.188 22.578 1 44.38 18 LEU B CA 1
ATOM 3977 C C . LEU B 1 18 ? -63.219 -26.719 21.656 1 44.38 18 LEU B C 1
ATOM 3979 O O . LEU B 1 18 ? -62.312 -27.406 22.109 1 44.38 18 LEU B O 1
ATOM 3983 N N . LEU B 1 19 ? -63.531 -26.938 20.422 1 44.53 19 LEU B N 1
ATOM 3984 C CA . LEU B 1 19 ? -62.5 -27.078 19.406 1 44.53 19 LEU B CA 1
ATOM 3985 C C . LEU B 1 19 ? -61.531 -25.906 19.469 1 44.53 19 LEU B C 1
ATOM 3987 O O . LEU B 1 19 ? -61.875 -24.781 19.078 1 44.53 19 LEU B O 1
ATOM 3991 N N . LEU B 1 20 ? -60.656 -25.906 20.438 1 46.28 20 LEU B N 1
ATOM 3992 C CA . LEU B 1 20 ? -59.469 -25.062 20.312 1 46.28 20 LEU B CA 1
ATOM 3993 C C . LEU B 1 20 ? -58.812 -25.234 18.953 1 46.28 20 LEU B C 1
ATOM 3995 O O . LEU B 1 20 ? -58.188 -26.266 18.688 1 46.28 20 LEU B O 1
ATOM 3999 N N . PHE B 1 21 ? -59.312 -24.562 17.953 1 46.75 21 PHE B N 1
ATOM 4000 C CA . PHE B 1 21 ? -58.5 -24.344 16.766 1 46.75 21 PHE B CA 1
ATOM 4001 C C . PHE B 1 21 ? -57.125 -23.844 17.141 1 46.75 21 PHE B C 1
ATOM 4003 O O . PHE B 1 21 ? -56.969 -22.688 17.516 1 46.75 21 PHE B O 1
ATOM 4010 N N . PHE B 1 22 ? -56.25 -24.734 17.453 1 46.44 22 PHE B N 1
ATOM 4011 C CA . PHE B 1 22 ? -54.844 -24.422 17.359 1 46.44 22 PHE B CA 1
ATOM 4012 C C . PHE B 1 22 ? -54.5 -23.812 15.992 1 46.44 22 PHE B C 1
ATOM 4014 O O . PHE B 1 22 ? -54.344 -24.531 15.008 1 46.44 22 PHE B O 1
ATOM 4021 N N . ILE B 1 23 ? -54.875 -22.578 15.812 1 46.28 23 ILE B N 1
ATOM 4022 C CA . ILE B 1 23 ? -54.188 -21.859 14.742 1 46.28 23 ILE B CA 1
ATOM 4023 C C . ILE B 1 23 ? -52.688 -22.031 14.898 1 46.28 23 ILE B C 1
ATOM 4025 O O . ILE B 1 23 ? -52.062 -21.453 15.789 1 46.28 23 ILE B O 1
ATOM 4029 N N . SER B 1 24 ? -52.188 -23.141 14.414 1 42.94 24 SER B N 1
ATOM 4030 C CA . SER B 1 24 ? -50.75 -23.156 14.156 1 42.94 24 SER B CA 1
ATOM 4031 C C . SER B 1 24 ? -50.312 -21.906 13.383 1 42.94 24 SER B C 1
ATOM 4033 O O . SER B 1 24 ? -50.625 -21.75 12.203 1 42.94 24 SER B O 1
ATOM 4035 N N . PHE B 1 25 ? -50.062 -20.859 14.047 1 42.34 25 PHE B N 1
ATOM 4036 C CA . PHE B 1 25 ? -49.25 -19.859 13.344 1 42.34 25 PHE B CA 1
ATOM 4037 C C . PHE B 1 25 ? -48.062 -20.516 12.641 1 42.34 25 PHE B C 1
ATOM 4039 O O . PHE B 1 25 ? -47.219 -21.156 13.289 1 42.34 25 PHE B O 1
ATOM 4046 N N . PRO B 1 26 ? -48.156 -20.781 11.414 1 41.34 26 PRO B N 1
ATOM 4047 C CA . PRO B 1 26 ? -46.875 -21.172 10.844 1 41.34 26 PRO B CA 1
ATOM 4048 C C . PRO B 1 26 ? -45.719 -20.297 11.352 1 41.34 26 PRO B C 1
ATOM 4050 O O . PRO B 1 26 ? -45.844 -19.078 11.375 1 41.34 26 PRO B O 1
ATOM 4053 N N . ALA B 1 27 ? -44.906 -20.766 12.18 1 42.78 27 ALA B N 1
ATOM 4054 C CA . ALA B 1 27 ? -43.625 -20.094 12.352 1 42.78 27 ALA B CA 1
ATOM 4055 C C . ALA B 1 27 ? -43.156 -19.469 11.039 1 42.78 27 ALA B C 1
ATOM 4057 O O . ALA B 1 27 ? -42.906 -20.172 10.062 1 42.78 27 ALA B O 1
ATOM 4058 N N . CYS B 1 28 ? -43.531 -18.328 10.773 1 40.38 28 CYS B N 1
ATOM 4059 C CA . CYS B 1 28 ? -42.969 -17.578 9.656 1 40.38 28 CYS B CA 1
ATOM 4060 C C . CYS B 1 28 ? -41.469 -17.812 9.531 1 40.38 28 CYS B C 1
ATOM 4062 O O . CYS B 1 28 ? -40.688 -17.297 10.336 1 40.38 28 CYS B O 1
ATOM 4064 N N . SER B 1 29 ? -41.062 -19.016 9.172 1 48.31 29 SER B N 1
ATOM 4065 C CA . SER B 1 29 ? -39.656 -19.172 8.812 1 48.31 29 SER B CA 1
ATOM 4066 C C . SER B 1 29 ? -39.125 -17.922 8.086 1 48.31 29 SER B C 1
ATOM 4068 O O . SER B 1 29 ? -39.656 -17.531 7.055 1 48.31 29 SER B O 1
ATOM 4070 N N . ASN B 1 30 ? -38.5 -17.047 8.789 1 61.12 30 ASN B N 1
ATOM 4071 C CA . ASN B 1 30 ? -37.844 -15.906 8.156 1 61.12 30 ASN B CA 1
ATOM 4072 C C . ASN B 1 30 ? -37.188 -16.297 6.84 1 61.12 30 ASN B C 1
ATOM 4074 O O . ASN B 1 30 ? -36.438 -17.297 6.777 1 61.12 30 ASN B O 1
ATOM 4078 N N . SER B 1 31 ? -37.562 -15.703 5.77 1 86.12 31 SER B N 1
ATOM 4079 C CA . SER B 1 31 ? -36.938 -15.93 4.473 1 86.12 31 SER B CA 1
ATOM 4080 C C . SER B 1 31 ? -35.406 -15.82 4.562 1 86.12 31 SER B C 1
ATOM 4082 O O . SER B 1 31 ? -34.906 -15.195 5.484 1 86.12 31 SER B O 1
ATOM 4084 N N . LEU B 1 32 ? -34.719 -16.734 4.008 1 91.38 32 LEU B N 1
ATOM 4085 C CA . LEU B 1 32 ? -33.281 -16.672 3.916 1 91.38 32 LEU B CA 1
ATOM 4086 C C . LEU B 1 32 ? -32.812 -15.234 3.773 1 91.38 32 LEU B C 1
ATOM 4088 O O . LEU B 1 32 ? -31.812 -14.828 4.402 1 91.38 32 LEU B O 1
ATOM 4092 N N . LYS B 1 33 ? -33.594 -14.492 3.082 1 93.62 33 LYS B N 1
ATOM 4093 C CA . LYS B 1 33 ? -33.25 -13.086 2.859 1 93.62 33 LYS B CA 1
ATOM 4094 C C . LYS B 1 33 ? -33.281 -12.305 4.164 1 93.62 33 LYS B C 1
ATOM 4096 O O . LYS B 1 33 ? -32.344 -11.531 4.453 1 93.62 33 LYS B O 1
ATOM 4101 N N . GLU B 1 34 ? -34.281 -12.469 4.91 1 94.31 34 GLU B N 1
ATOM 4102 C CA . GLU B 1 34 ? -34.406 -11.75 6.172 1 94.31 34 GLU B CA 1
ATOM 4103 C C . GLU B 1 34 ? -33.344 -12.188 7.172 1 94.31 34 GLU B C 1
ATOM 4105 O O . GLU B 1 34 ? -32.781 -11.367 7.887 1 94.31 34 GLU B O 1
ATOM 4110 N N . GLU B 1 35 ? -33.125 -13.477 7.195 1 94.69 35 GLU B N 1
ATOM 4111 C CA . GLU B 1 35 ? -32.125 -14.008 8.102 1 94.69 35 GLU B CA 1
ATOM 4112 C C . GLU B 1 35 ? -30.75 -13.43 7.793 1 94.69 35 GLU B C 1
ATOM 4114 O O . GLU B 1 35 ? -30.047 -12.945 8.695 1 94.69 35 GLU B O 1
ATOM 4119 N N . LEU B 1 36 ? -30.391 -13.414 6.57 1 96.81 36 LEU B N 1
ATOM 4120 C CA . LEU B 1 36 ? -29.062 -12.945 6.168 1 96.81 36 LEU B CA 1
ATOM 4121 C C . LEU B 1 36 ? -28.938 -11.438 6.316 1 96.81 36 LEU B C 1
ATOM 4123 O O . LEU B 1 36 ? -27.906 -10.93 6.754 1 96.81 36 LEU B O 1
ATOM 4127 N N . SER B 1 37 ? -30 -10.727 6.012 1 95.94 37 SER B N 1
ATOM 4128 C CA . SER B 1 37 ? -29.984 -9.281 6.16 1 95.94 37 SER B CA 1
ATOM 4129 C C . SER B 1 37 ? -29.797 -8.875 7.617 1 95.94 37 SER B C 1
ATOM 4131 O O . SER B 1 37 ? -29.062 -7.93 7.918 1 95.94 37 SER B O 1
ATOM 4133 N N . THR B 1 38 ? -30.438 -9.586 8.492 1 96.25 38 THR B N 1
ATOM 4134 C CA . THR B 1 38 ? -30.312 -9.312 9.922 1 96.25 38 THR B CA 1
ATOM 4135 C C . THR B 1 38 ? -28.906 -9.633 10.414 1 96.25 38 THR B C 1
ATOM 4137 O O . THR B 1 38 ? -28.312 -8.844 11.156 1 96.25 38 THR B O 1
ATOM 4140 N N . LEU B 1 39 ? -28.391 -10.742 9.961 1 96.69 39 LEU B N 1
ATOM 4141 C CA . LEU B 1 39 ? -27.047 -11.156 10.344 1 96.69 39 LEU B CA 1
ATOM 4142 C C . LEU B 1 39 ? -26.016 -10.117 9.906 1 96.69 39 LEU B C 1
ATOM 4144 O O . LEU B 1 39 ? -25.141 -9.727 10.688 1 96.69 39 LEU B O 1
ATOM 4148 N N . ILE B 1 40 ? -26.141 -9.633 8.711 1 96.62 40 ILE B N 1
ATOM 4149 C CA . ILE B 1 40 ? -25.188 -8.68 8.141 1 96.62 40 ILE B CA 1
ATOM 4150 C C . ILE B 1 40 ? -25.297 -7.348 8.875 1 96.62 40 ILE B C 1
ATOM 4152 O O . ILE B 1 40 ? -24.281 -6.742 9.219 1 96.62 40 ILE B O 1
ATOM 4156 N N . LYS B 1 41 ? -26.5 -6.93 9.125 1 95.62 41 LYS B N 1
ATOM 4157 C CA . LYS B 1 41 ? -26.719 -5.672 9.836 1 95.62 41 LYS B CA 1
ATOM 4158 C C . LYS B 1 41 ? -26.109 -5.73 11.234 1 95.62 41 LYS B C 1
ATOM 4160 O O . LYS B 1 41 ? -25.531 -4.746 11.711 1 95.62 41 LYS B O 1
ATOM 4165 N N . GLN B 1 42 ? -26.203 -6.848 11.859 1 96.44 42 GLN B N 1
ATOM 4166 C CA . GLN B 1 42 ? -25.734 -7.008 13.227 1 96.44 42 GLN B CA 1
ATOM 4167 C C . GLN B 1 42 ? -24.219 -7.148 13.289 1 96.44 42 GLN B C 1
ATOM 4169 O O . GLN B 1 42 ? -23.562 -6.555 14.148 1 96.44 42 GLN B O 1
ATOM 4174 N N . LYS B 1 43 ? -23.672 -7.871 12.391 1 96.69 43 LYS B N 1
ATOM 4175 C CA . LYS B 1 43 ? -22.266 -8.258 12.508 1 96.69 43 LYS B CA 1
ATOM 4176 C C . LYS B 1 43 ? -21.375 -7.305 11.719 1 96.69 43 LYS B C 1
ATOM 4178 O O . LYS B 1 43 ? -20.172 -7.191 12.008 1 96.69 43 LYS B O 1
ATOM 4183 N N . PHE B 1 44 ? -21.969 -6.637 10.703 1 95.5 44 PHE B N 1
ATOM 4184 C CA . PHE B 1 44 ? -21.219 -5.695 9.875 1 95.5 44 PHE B CA 1
ATOM 4185 C C . PHE B 1 44 ? -21.938 -4.352 9.805 1 95.5 44 PHE B C 1
ATOM 4187 O O . PHE B 1 44 ? -22.203 -3.842 8.711 1 95.5 44 PHE B O 1
ATOM 4194 N N . PRO B 1 45 ? -22.109 -3.721 10.945 1 94.88 45 PRO B N 1
ATOM 4195 C CA . PRO B 1 45 ? -22.875 -2.471 10.883 1 94.88 45 PRO B CA 1
ATOM 4196 C C . PRO B 1 45 ? -22.156 -1.372 10.109 1 94.88 45 PRO B C 1
ATOM 4198 O O . PRO B 1 45 ? -22.797 -0.48 9.547 1 94.88 45 PRO B O 1
ATOM 4201 N N . HIS B 1 46 ? -20.828 -1.468 10.008 1 97.31 46 HIS B N 1
ATOM 4202 C CA . HIS B 1 46 ? -20.078 -0.338 9.461 1 97.31 46 HIS B CA 1
ATOM 4203 C C . HIS B 1 46 ? -19.312 -0.74 8.203 1 97.31 46 HIS B C 1
ATOM 4205 O O . HIS B 1 46 ? -18.797 0.118 7.488 1 97.31 46 HIS B O 1
ATOM 4211 N N . ALA B 1 47 ? -19.219 -2.029 7.875 1 98 47 ALA B N 1
ATOM 4212 C CA . ALA B 1 47 ? -18.5 -2.514 6.699 1 98 47 ALA B CA 1
ATOM 4213 C C . ALA B 1 47 ? -19.391 -2.463 5.457 1 98 47 ALA B C 1
ATOM 4215 O O . ALA B 1 47 ? -20.609 -2.336 5.562 1 98 47 ALA B O 1
ATOM 4216 N N . THR B 1 48 ? -18.812 -2.463 4.324 1 98.31 48 THR B N 1
ATOM 4217 C CA . THR B 1 48 ? -19.5 -2.66 3.055 1 98.31 48 THR B CA 1
ATOM 4218 C C . THR B 1 48 ? -19.469 -4.129 2.645 1 98.31 48 THR B C 1
ATOM 4220 O O . THR B 1 48 ? -18.406 -4.707 2.471 1 98.31 48 THR B O 1
ATOM 4223 N N . VAL B 1 49 ? -20.672 -4.691 2.463 1 98.56 49 VAL B N 1
ATOM 4224 C CA . VAL B 1 49 ? -20.797 -6.125 2.209 1 98.56 49 VAL B CA 1
ATOM 4225 C C . VAL B 1 49 ? -21.391 -6.355 0.824 1 98.56 49 VAL B C 1
ATOM 4227 O O . VAL B 1 49 ? -22.453 -5.809 0.5 1 98.56 49 VAL B O 1
ATOM 4230 N N . GLY B 1 50 ? -20.688 -7.086 -0.054 1 98.69 50 GLY B N 1
ATOM 4231 C CA . GLY B 1 50 ? -21.203 -7.59 -1.314 1 98.69 50 GLY B CA 1
ATOM 4232 C C . GLY B 1 50 ? -21.359 -9.094 -1.334 1 98.69 50 GLY B C 1
ATOM 4233 O O . GLY B 1 50 ? -20.422 -9.828 -1.037 1 98.69 50 GLY B O 1
ATOM 4234 N N . ILE B 1 51 ? -22.641 -9.57 -1.656 1 98.75 51 ILE B N 1
ATOM 4235 C CA . ILE B 1 51 ? -22.922 -11.008 -1.667 1 98.75 51 ILE B CA 1
ATOM 4236 C C . ILE B 1 51 ? -23.797 -11.359 -2.873 1 98.75 51 ILE B C 1
ATOM 4238 O O . ILE B 1 51 ? -24.781 -10.672 -3.158 1 98.75 51 ILE B O 1
ATOM 4242 N N . LEU B 1 52 ? -23.406 -12.336 -3.58 1 98.81 52 LEU B N 1
ATOM 4243 C CA . LEU B 1 52 ? -24.281 -12.969 -4.566 1 98.81 52 LEU B CA 1
ATOM 4244 C C . LEU B 1 52 ? -24.25 -14.484 -4.422 1 98.81 52 LEU B C 1
ATOM 4246 O O . LEU B 1 52 ? -23.172 -15.086 -4.352 1 98.81 52 LEU B O 1
ATOM 4250 N N . VAL B 1 53 ? -25.375 -15.109 -4.266 1 98.62 53 VAL B N 1
ATOM 4251 C CA . VAL B 1 53 ? -25.547 -16.562 -4.23 1 98.62 53 VAL B CA 1
ATOM 4252 C C . VAL B 1 53 ? -26.562 -16.984 -5.297 1 98.62 53 VAL B C 1
ATOM 4254 O O . VAL B 1 53 ? -27.703 -16.516 -5.297 1 98.62 53 VAL B O 1
ATOM 4257 N N . GLN B 1 54 ? -26.141 -17.875 -6.145 1 98.44 54 GLN B N 1
ATOM 4258 C CA . GLN B 1 54 ? -27 -18.359 -7.219 1 98.44 54 GLN B CA 1
ATOM 4259 C C . GLN B 1 54 ? -26.922 -19.875 -7.352 1 98.44 54 GLN B C 1
ATOM 4261 O O . GLN B 1 54 ? -25.922 -20.484 -6.965 1 98.44 54 GLN B O 1
ATOM 4266 N N . ASP B 1 55 ? -28.016 -20.422 -7.816 1 97.94 55 ASP B N 1
ATOM 4267 C CA . ASP B 1 55 ? -27.906 -21.781 -8.328 1 97.94 55 ASP B CA 1
ATOM 4268 C C . ASP B 1 55 ? -27.094 -21.828 -9.609 1 97.94 55 ASP B C 1
ATOM 4270 O O . ASP B 1 55 ? -27.406 -21.141 -10.586 1 97.94 55 ASP B O 1
ATOM 4274 N N . VAL B 1 56 ? -26.062 -22.641 -9.609 1 98.06 56 VAL B N 1
ATOM 4275 C CA . VAL B 1 56 ? -25.078 -22.531 -10.688 1 98.06 56 VAL B CA 1
ATOM 4276 C C . VAL B 1 56 ? -25.688 -23.062 -11.992 1 98.06 56 VAL B C 1
ATOM 4278 O O . VAL B 1 56 ? -25.328 -22.609 -13.078 1 98.06 56 VAL B O 1
ATOM 4281 N N . ASP B 1 57 ? -26.656 -23.953 -11.93 1 96.31 57 ASP B N 1
ATOM 4282 C CA . ASP B 1 57 ? -27.25 -24.578 -13.102 1 96.31 57 ASP B CA 1
ATOM 4283 C C . ASP B 1 57 ? -28.391 -23.719 -13.672 1 96.31 57 ASP B C 1
ATOM 4285 O O . ASP B 1 57 ? -28.453 -23.516 -14.891 1 96.31 57 ASP B O 1
ATOM 4289 N N . THR B 1 58 ? -29.219 -23.156 -12.789 1 96.56 58 THR B N 1
ATOM 4290 C CA . THR B 1 58 ? -30.406 -22.469 -13.258 1 96.56 58 THR B CA 1
ATOM 4291 C C . THR B 1 58 ? -30.172 -20.969 -13.344 1 96.56 58 THR B C 1
ATOM 4293 O O . THR B 1 58 ? -30.891 -20.25 -14.039 1 96.56 58 THR B O 1
ATOM 4296 N N . GLY B 1 59 ? -29.25 -20.516 -12.57 1 97.25 59 GLY B N 1
ATOM 4297 C CA . GLY B 1 59 ? -29 -19.078 -12.508 1 97.25 59 GLY B CA 1
ATOM 4298 C C . GLY B 1 59 ? -29.922 -18.359 -11.539 1 97.25 59 GLY B C 1
ATOM 4299 O O . GLY B 1 59 ? -29.828 -17.141 -11.375 1 97.25 59 GLY B O 1
ATOM 4300 N N . GLU B 1 60 ? -30.75 -19.078 -10.836 1 96.81 60 GLU B N 1
ATOM 4301 C CA . GLU B 1 60 ? -31.672 -18.484 -9.867 1 96.81 60 GLU B CA 1
ATOM 4302 C C . GLU B 1 60 ? -30.906 -17.828 -8.711 1 96.81 60 GLU B C 1
ATOM 4304 O O . GLU B 1 60 ? -30.016 -18.453 -8.125 1 96.81 60 GLU B O 1
ATOM 4309 N N . THR B 1 61 ? -31.281 -16.594 -8.398 1 97.62 61 THR B N 1
ATOM 4310 C CA . THR B 1 61 ? -30.641 -15.875 -7.297 1 97.62 61 THR B CA 1
ATOM 4311 C C . THR B 1 61 ? -31.312 -16.219 -5.973 1 97.62 61 THR B C 1
ATOM 4313 O O . THR B 1 61 ? -32.531 -16.031 -5.812 1 97.62 61 THR B O 1
ATOM 4316 N N . LEU B 1 62 ? -30.469 -16.656 -5.055 1 95.88 62 LEU B N 1
ATOM 4317 C CA . LEU B 1 62 ? -30.984 -17 -3.729 1 95.88 62 LEU B CA 1
ATOM 4318 C C . LEU B 1 62 ? -30.828 -15.828 -2.768 1 95.88 62 LEU B C 1
ATOM 4320 O O . LEU B 1 62 ? -31.656 -15.641 -1.875 1 95.88 62 LEU B O 1
ATOM 4324 N N . TYR B 1 63 ? -29.781 -15.141 -2.904 1 96.44 63 TYR B N 1
ATOM 4325 C CA . TYR B 1 63 ? -29.516 -13.961 -2.084 1 96.44 63 TYR B CA 1
ATOM 4326 C C . TYR B 1 63 ? -28.578 -12.992 -2.803 1 96.44 63 TYR B C 1
ATOM 4328 O O . TYR B 1 63 ? -27.656 -13.414 -3.506 1 96.44 63 TYR B O 1
ATOM 4336 N N . GLN B 1 64 ? -28.891 -11.766 -2.699 1 97.69 64 GLN B N 1
ATOM 4337 C CA . GLN B 1 64 ? -28.031 -10.734 -3.266 1 97.69 64 GLN B CA 1
ATOM 4338 C C . GLN B 1 64 ? -28 -9.492 -2.375 1 97.69 64 GLN B C 1
ATOM 4340 O O . GLN B 1 64 ? -29 -9.156 -1.744 1 97.69 64 GLN B O 1
ATOM 4345 N N . CYS B 1 65 ? -26.875 -8.922 -2.236 1 97.06 65 CYS B N 1
ATOM 4346 C CA . CYS B 1 65 ? -26.578 -7.672 -1.544 1 97.06 65 CYS B CA 1
ATOM 4347 C C . CYS B 1 65 ? -25.422 -6.934 -2.221 1 97.06 65 CYS B C 1
ATOM 4349 O O . CYS B 1 65 ? -24.312 -7.438 -2.271 1 97.06 65 CYS B O 1
ATOM 4351 N N . ASN B 1 66 ? -25.656 -5.777 -2.76 1 97 66 ASN B N 1
ATOM 4352 C CA . ASN B 1 66 ? -24.625 -4.93 -3.354 1 97 66 ASN B CA 1
ATOM 4353 C C . ASN B 1 66 ? -23.781 -5.699 -4.371 1 97 66 ASN B C 1
ATOM 4355 O O . ASN B 1 66 ? -22.547 -5.637 -4.348 1 97 66 ASN B O 1
ATOM 4359 N N . THR B 1 67 ? -24.438 -6.422 -5.27 1 97.81 67 THR B N 1
ATOM 4360 C CA . THR B 1 67 ? -23.734 -7.363 -6.141 1 97.81 67 THR B CA 1
ATOM 4361 C C . THR B 1 67 ? -22.953 -6.625 -7.215 1 97.81 67 THR B C 1
ATOM 4363 O O . THR B 1 67 ? -22.016 -7.18 -7.797 1 97.81 67 THR B O 1
ATOM 4366 N N . HIS B 1 68 ? -23.328 -5.34 -7.477 1 97.19 68 HIS B N 1
ATOM 4367 C CA . HIS B 1 68 ? -22.719 -4.578 -8.57 1 97.19 68 HIS B CA 1
ATOM 4368 C C . HIS B 1 68 ? -21.578 -3.713 -8.07 1 97.19 68 HIS B C 1
ATOM 4370 O O . HIS B 1 68 ? -20.875 -3.094 -8.875 1 97.19 68 HIS B O 1
ATOM 4376 N N . LYS B 1 69 ? -21.391 -3.641 -6.754 1 97.94 69 LYS B N 1
ATOM 4377 C CA . LYS B 1 69 ? -20.375 -2.75 -6.184 1 97.94 69 LYS B CA 1
ATOM 4378 C C . LYS B 1 69 ? -18.969 -3.299 -6.398 1 97.94 69 LYS B C 1
ATOM 4380 O O . LYS B 1 69 ? -18.734 -4.496 -6.219 1 97.94 69 LYS B O 1
ATOM 4385 N N . LEU B 1 70 ? -18.094 -2.418 -6.852 1 98.62 70 LEU B N 1
ATOM 4386 C CA . LEU B 1 70 ? -16.672 -2.768 -6.953 1 98.62 70 LEU B CA 1
ATOM 4387 C C . LEU B 1 70 ? -16.016 -2.742 -5.578 1 98.62 70 LEU B C 1
ATOM 4389 O O . LEU B 1 70 ? -15.93 -1.688 -4.945 1 98.62 70 LEU B O 1
ATOM 4393 N N . LEU B 1 71 ? -15.547 -3.91 -5.141 1 98.69 71 LEU B N 1
ATOM 4394 C CA . LEU B 1 71 ? -14.922 -4.113 -3.84 1 98.69 71 LEU B CA 1
ATOM 4395 C C . LEU B 1 71 ? -13.555 -4.77 -3.99 1 98.69 71 LEU B C 1
ATOM 4397 O O . LEU B 1 71 ? -13.266 -5.371 -5.023 1 98.69 71 LEU B O 1
ATOM 4401 N N . LYS B 1 72 ? -12.742 -4.586 -3.018 1 98.62 72 LYS B N 1
ATOM 4402 C CA . LYS B 1 72 ? -11.422 -5.219 -3.006 1 98.62 72 LYS B CA 1
ATOM 4403 C C . LYS B 1 72 ? -11.516 -6.68 -2.576 1 98.62 72 LYS B C 1
ATOM 4405 O O . LYS B 1 72 ? -11.953 -6.977 -1.462 1 98.62 72 LYS B O 1
ATOM 4410 N N . PRO B 1 73 ? -11.047 -7.539 -3.398 1 98.69 73 PRO B N 1
ATOM 4411 C CA . PRO B 1 73 ? -11.266 -8.961 -3.115 1 98.69 73 PRO B CA 1
ATOM 4412 C C . PRO B 1 73 ? -10.086 -9.594 -2.373 1 98.69 73 PRO B C 1
ATOM 4414 O O . PRO B 1 73 ? -10.188 -10.734 -1.91 1 98.69 73 PRO B O 1
ATOM 4417 N N . ALA B 1 74 ? -9.008 -8.852 -2.223 1 98.5 74 ALA B N 1
ATOM 4418 C CA . ALA B 1 74 ? -7.77 -9.461 -1.734 1 98.5 74 ALA B CA 1
ATOM 4419 C C . ALA B 1 74 ? -7.406 -10.703 -2.545 1 98.5 74 ALA B C 1
ATOM 4421 O O . ALA B 1 74 ? -7.43 -10.672 -3.779 1 98.5 74 ALA B O 1
ATOM 4422 N N . SER B 1 75 ? -7.074 -11.812 -1.946 1 98.81 75 SER B N 1
ATOM 4423 C CA . SER B 1 75 ? -6.535 -13 -2.604 1 98.81 75 SER B CA 1
ATOM 4424 C C . SER B 1 75 ? -7.613 -13.719 -3.402 1 98.81 75 SER B C 1
ATOM 4426 O O . SER B 1 75 ? -7.32 -14.672 -4.133 1 98.81 75 SER B O 1
ATOM 4428 N N . ASN B 1 76 ? -8.844 -13.328 -3.336 1 98.75 76 ASN B N 1
ATOM 4429 C CA . ASN B 1 76 ? -9.812 -13.875 -4.285 1 98.75 76 ASN B CA 1
ATOM 4430 C C . ASN B 1 76 ? -9.391 -13.609 -5.727 1 98.75 76 ASN B C 1
ATOM 4432 O O . ASN B 1 76 ? -9.859 -14.281 -6.652 1 98.75 76 ASN B O 1
ATOM 4436 N N . THR B 1 77 ? -8.547 -12.672 -5.871 1 98.88 77 THR B N 1
ATOM 4437 C CA . THR B 1 77 ? -7.969 -12.344 -7.172 1 98.88 77 THR B CA 1
ATOM 4438 C C . THR B 1 77 ? -7.289 -13.57 -7.781 1 98.88 77 THR B C 1
ATOM 4440 O O . THR B 1 77 ? -7.293 -13.742 -9 1 98.88 77 THR B O 1
ATOM 4443 N N . LYS B 1 78 ? -6.832 -14.445 -6.965 1 98.94 78 LYS B N 1
ATOM 4444 C CA . LYS B 1 78 ? -6.074 -15.594 -7.449 1 98.94 78 LYS B CA 1
ATOM 4445 C C . LYS B 1 78 ? -6.973 -16.547 -8.234 1 98.94 78 LYS B C 1
ATOM 4447 O O . LYS B 1 78 ? -6.48 -17.406 -8.961 1 98.94 78 LYS B O 1
ATOM 4452 N N . VAL B 1 79 ? -8.305 -16.422 -8.117 1 98.94 79 VAL B N 1
ATOM 4453 C CA . VAL B 1 79 ? -9.219 -17.172 -8.961 1 98.94 79 VAL B CA 1
ATOM 4454 C C . VAL B 1 79 ? -9.047 -16.766 -10.422 1 98.94 79 VAL B C 1
ATOM 4456 O O . VAL B 1 79 ? -8.969 -17.625 -11.305 1 98.94 79 VAL B O 1
ATOM 4459 N N . LEU B 1 80 ? -8.906 -15.445 -10.648 1 98.94 80 LEU B N 1
ATOM 4460 C CA . LEU B 1 80 ? -8.68 -14.938 -11.992 1 98.94 80 LEU B CA 1
ATOM 4461 C C . LEU B 1 80 ? -7.363 -15.469 -12.562 1 98.94 80 LEU B C 1
ATOM 4463 O O . LEU B 1 80 ? -7.312 -15.906 -13.711 1 98.94 80 LEU B O 1
ATOM 4467 N N . THR B 1 81 ? -6.355 -15.445 -11.773 1 98.94 81 THR B N 1
ATOM 4468 C CA . THR B 1 81 ? -5.023 -15.875 -12.195 1 98.94 81 THR B CA 1
ATOM 4469 C C . THR B 1 81 ? -5.016 -17.359 -12.539 1 98.94 81 THR B C 1
ATOM 4471 O O . THR B 1 81 ? -4.488 -17.766 -13.578 1 98.94 81 THR B O 1
ATOM 4474 N N . ALA B 1 82 ? -5.633 -18.125 -11.68 1 98.94 82 ALA B N 1
ATOM 4475 C CA . ALA B 1 82 ? -5.672 -19.562 -11.883 1 98.94 82 ALA B CA 1
ATOM 4476 C C . ALA B 1 82 ? -6.41 -19.906 -13.18 1 98.94 82 ALA B C 1
ATOM 4478 O O . ALA B 1 82 ? -5.922 -20.703 -13.977 1 98.94 82 ALA B O 1
ATOM 4479 N N . LEU B 1 83 ? -7.547 -19.297 -13.398 1 98.88 83 LEU B N 1
ATOM 4480 C CA . LEU B 1 83 ? -8.367 -19.656 -14.555 1 98.88 83 LEU B CA 1
ATOM 4481 C C . LEU B 1 83 ? -7.73 -19.156 -15.844 1 98.88 83 LEU B C 1
ATOM 4483 O O . LEU B 1 83 ? -7.746 -19.859 -16.859 1 98.88 83 LEU B O 1
ATOM 4487 N N . ALA B 1 84 ? -7.121 -17.953 -15.797 1 98.94 84 ALA B N 1
ATOM 4488 C CA . ALA B 1 84 ? -6.387 -17.484 -16.969 1 98.94 84 ALA B CA 1
ATOM 4489 C C . ALA B 1 84 ? -5.238 -18.438 -17.312 1 98.94 84 ALA B C 1
ATOM 4491 O O . ALA B 1 84 ? -4.98 -18.703 -18.484 1 98.94 84 ALA B O 1
ATOM 4492 N N . ALA B 1 85 ? -4.574 -18.922 -16.312 1 98.94 85 ALA B N 1
ATOM 4493 C CA . ALA B 1 85 ? -3.451 -19.844 -16.516 1 98.94 85 ALA B CA 1
ATOM 4494 C C . ALA B 1 85 ? -3.924 -21.156 -17.125 1 98.94 85 ALA B C 1
ATOM 4496 O O . ALA B 1 85 ? -3.295 -21.688 -18.047 1 98.94 85 ALA B O 1
ATOM 4497 N N . LEU B 1 86 ? -5.02 -21.672 -16.625 1 98.88 86 LEU B N 1
ATOM 4498 C CA . LEU B 1 86 ? -5.562 -22.906 -17.156 1 98.88 86 LEU B CA 1
ATOM 4499 C C . LEU B 1 86 ? -5.973 -22.734 -18.625 1 98.88 86 LEU B C 1
ATOM 4501 O O . LEU B 1 86 ? -5.699 -23.609 -19.453 1 98.88 86 LEU B O 1
ATOM 4505 N N . TYR B 1 87 ? -6.59 -21.609 -18.938 1 98.75 87 TYR B N 1
ATOM 4506 C CA . TYR B 1 87 ? -7.07 -21.359 -20.297 1 98.75 87 TYR B CA 1
ATOM 4507 C C . TYR B 1 87 ? -5.902 -21.172 -21.25 1 98.75 87 TYR B C 1
ATOM 4509 O O . TYR B 1 87 ? -5.934 -21.672 -22.375 1 98.75 87 TYR B O 1
ATOM 4517 N N . LEU B 1 88 ? -4.879 -20.438 -20.812 1 98.75 88 LEU B N 1
ATOM 4518 C CA . LEU B 1 88 ? -3.826 -20.031 -21.734 1 98.75 88 LEU B CA 1
ATOM 4519 C C . LEU B 1 88 ? -2.75 -21.094 -21.859 1 98.75 88 LEU B C 1
ATOM 4521 O O . LEU B 1 88 ? -2.242 -21.359 -22.953 1 98.75 88 LEU B O 1
ATOM 4525 N N . LEU B 1 89 ? -2.404 -21.75 -20.734 1 98.81 89 LEU B N 1
ATOM 4526 C CA . LEU B 1 89 ? -1.23 -22.609 -20.703 1 98.81 89 LEU B CA 1
ATOM 4527 C C . LEU B 1 89 ? -1.637 -24.078 -20.75 1 98.81 89 LEU B C 1
ATOM 4529 O O . LEU B 1 89 ? -0.869 -24.922 -21.203 1 98.81 89 LEU B O 1
ATOM 4533 N N . GLY B 1 90 ? -2.842 -24.391 -20.219 1 98.5 90 GLY B N 1
ATOM 4534 C CA . GLY B 1 90 ? -3.277 -25.781 -20.078 1 98.5 90 GLY B CA 1
ATOM 4535 C C . GLY B 1 90 ? -2.83 -26.406 -18.766 1 98.5 90 GLY B C 1
ATOM 4536 O O . GLY B 1 90 ? -1.853 -25.953 -18.156 1 98.5 90 GLY B O 1
ATOM 4537 N N . PRO B 1 91 ? -3.527 -27.438 -18.312 1 98.44 91 PRO B N 1
ATOM 4538 C CA . PRO B 1 91 ? -3.307 -28.047 -17 1 98.44 91 PRO B CA 1
ATOM 4539 C C . PRO B 1 91 ? -1.962 -28.766 -16.906 1 98.44 91 PRO B C 1
ATOM 4541 O O . PRO B 1 91 ? -1.435 -28.938 -15.797 1 98.44 91 PRO B O 1
ATOM 4544 N N . ASP B 1 92 ? -1.32 -29.109 -18 1 98.5 92 ASP B N 1
ATOM 4545 C CA . ASP B 1 92 ? -0.133 -29.953 -18 1 98.5 92 ASP B CA 1
ATOM 4546 C C . ASP B 1 92 ? 1.137 -29.125 -18.172 1 98.5 92 ASP B C 1
ATOM 4548 O O . ASP B 1 92 ? 2.238 -29.672 -18.25 1 98.5 92 ASP B O 1
ATOM 4552 N N . TYR B 1 93 ? 1.004 -27.828 -18.266 1 98.75 93 TYR B N 1
ATOM 4553 C CA . TYR B 1 93 ? 2.176 -26.984 -18.453 1 98.75 93 TYR B CA 1
ATOM 4554 C C . TYR B 1 93 ? 3.172 -27.188 -17.312 1 98.75 93 TYR B C 1
ATOM 4556 O O . TYR B 1 93 ? 2.775 -27.406 -16.156 1 98.75 93 TYR B O 1
ATOM 4564 N N . ARG B 1 94 ? 4.445 -27.062 -17.609 1 98.88 94 ARG B N 1
ATOM 4565 C CA . ARG B 1 94 ? 5.52 -27.141 -16.625 1 98.88 94 ARG B CA 1
ATOM 4566 C C . ARG B 1 94 ? 6.551 -26.047 -16.859 1 98.88 94 ARG B C 1
ATOM 4568 O O . ARG B 1 94 ? 6.867 -25.703 -18 1 98.88 94 ARG B O 1
ATOM 4575 N N . TYR B 1 95 ? 7.051 -25.469 -15.773 1 98.81 95 TYR B N 1
ATOM 4576 C CA . TYR B 1 95 ? 8.242 -24.625 -15.852 1 98.81 95 TYR B CA 1
ATOM 4577 C C . TYR B 1 95 ? 9.484 -25.469 -16.125 1 98.81 95 TYR B C 1
ATOM 4579 O O . TYR B 1 95 ? 9.555 -26.625 -15.711 1 98.81 95 TYR B O 1
ATOM 4587 N N . ASP B 1 96 ? 10.391 -24.844 -16.781 1 98.5 96 ASP B N 1
ATOM 4588 C CA . ASP B 1 96 ? 11.633 -25.547 -17.062 1 98.5 96 ASP B CA 1
ATOM 4589 C C . ASP B 1 96 ? 12.852 -24.719 -16.672 1 98.5 96 ASP B C 1
ATOM 4591 O O . ASP B 1 96 ? 13 -23.578 -17.109 1 98.5 96 ASP B O 1
ATOM 4595 N N . THR B 1 97 ? 13.688 -25.219 -15.789 1 98.75 97 THR B N 1
ATOM 4596 C CA . THR B 1 97 ? 15 -24.672 -15.469 1 98.75 97 THR B CA 1
ATOM 4597 C C . THR B 1 97 ? 16.109 -25.484 -16.109 1 98.75 97 THR B C 1
ATOM 4599 O O . THR B 1 97 ? 16.203 -26.703 -15.906 1 98.75 97 THR B O 1
ATOM 4602 N N . ALA B 1 98 ? 17.047 -24.781 -16.844 1 98.38 98 ALA B N 1
ATOM 4603 C CA . ALA B 1 98 ? 17.953 -25.547 -17.688 1 98.38 98 ALA B CA 1
ATOM 4604 C C . ALA B 1 98 ? 19.406 -25.125 -17.453 1 98.38 98 ALA B C 1
ATOM 4606 O O . ALA B 1 98 ? 19.688 -23.938 -17.234 1 98.38 98 ALA B O 1
ATOM 4607 N N . LEU B 1 99 ? 20.266 -26.109 -17.5 1 98.25 99 LEU B N 1
ATOM 4608 C CA . LEU B 1 99 ? 21.719 -25.922 -17.547 1 98.25 99 LEU B CA 1
ATOM 4609 C C . LEU B 1 99 ? 22.266 -26.219 -18.938 1 98.25 99 LEU B C 1
ATOM 4611 O O . LEU B 1 99 ? 22.078 -27.328 -19.453 1 98.25 99 LEU B O 1
ATOM 4615 N N . SER B 1 100 ? 22.875 -25.172 -19.531 1 97.56 100 SER B N 1
ATOM 4616 C CA . SER B 1 100 ? 23.453 -25.328 -20.859 1 97.56 100 SER B CA 1
ATOM 4617 C C . SER B 1 100 ? 24.922 -24.922 -20.875 1 97.56 100 SER B C 1
ATOM 4619 O O . SER B 1 100 ? 25.438 -24.359 -19.906 1 97.56 100 SER B O 1
ATOM 4621 N N . HIS B 1 101 ? 25.547 -25.281 -22 1 96 101 HIS B N 1
ATOM 4622 C CA . HIS B 1 101 ? 26.969 -25.016 -22.125 1 96 101 HIS B CA 1
ATOM 4623 C C . HIS B 1 101 ? 27.312 -24.469 -23.5 1 96 101 HIS B C 1
ATOM 4625 O O . HIS B 1 101 ? 26.766 -24.922 -24.516 1 96 101 HIS B O 1
ATOM 4631 N N . LYS B 1 102 ? 28.156 -23.438 -23.5 1 96.5 102 LYS B N 1
ATOM 4632 C CA . LYS B 1 102 ? 28.766 -22.938 -24.719 1 96.5 102 LYS B CA 1
ATOM 4633 C C . LYS B 1 102 ? 30.188 -22.438 -24.469 1 96.5 102 LYS B C 1
ATOM 4635 O O . LYS B 1 102 ? 30.406 -21.609 -23.594 1 96.5 102 LYS B O 1
ATOM 4640 N N . ASP B 1 103 ? 31.109 -23.062 -25.328 1 94.25 103 ASP B N 1
ATOM 4641 C CA . ASP B 1 103 ? 32.531 -22.766 -25.141 1 94.25 103 ASP B CA 1
ATOM 4642 C C . ASP B 1 103 ? 32.969 -23.078 -23.703 1 94.25 103 ASP B C 1
ATOM 4644 O O . ASP B 1 103 ? 32.781 -24.188 -23.234 1 94.25 103 ASP B O 1
ATOM 4648 N N . ASN B 1 104 ? 33.438 -22.047 -22.938 1 94.62 104 ASN B N 1
ATOM 4649 C CA . ASN B 1 104 ? 33.906 -22.312 -21.594 1 94.62 104 ASN B CA 1
ATOM 4650 C C . ASN B 1 104 ? 32.906 -21.906 -20.531 1 94.62 104 ASN B C 1
ATOM 4652 O O . ASN B 1 104 ? 33.125 -22.109 -19.328 1 94.62 104 ASN B O 1
ATOM 4656 N N . ASN B 1 105 ? 31.703 -21.438 -21.016 1 97.88 105 ASN B N 1
ATOM 4657 C CA . ASN B 1 105 ? 30.703 -20.922 -20.094 1 97.88 105 ASN B CA 1
ATOM 4658 C C . ASN B 1 105 ? 29.547 -21.891 -19.922 1 97.88 105 ASN B C 1
ATOM 4660 O O . ASN B 1 105 ? 29.234 -22.672 -20.812 1 97.88 105 ASN B O 1
ATOM 4664 N N . PHE B 1 106 ? 29 -21.906 -18.734 1 98 106 PHE B N 1
ATOM 4665 C CA . PHE B 1 106 ? 27.719 -22.562 -18.469 1 98 106 PHE B CA 1
ATOM 4666 C C . PHE B 1 106 ? 26.625 -21.531 -18.234 1 98 106 PHE B C 1
ATOM 4668 O O . PHE B 1 106 ? 26.891 -20.438 -17.734 1 98 106 PHE B O 1
ATOM 4675 N N . TYR B 1 107 ? 25.438 -21.859 -18.656 1 98.62 107 TYR B N 1
ATOM 4676 C CA . TYR B 1 107 ? 24.266 -20.984 -18.531 1 98.62 107 TYR B CA 1
ATOM 4677 C C . TYR B 1 107 ? 23.141 -21.688 -17.766 1 98.62 107 TYR B C 1
ATOM 4679 O O . TYR B 1 107 ? 22.688 -22.75 -18.156 1 98.62 107 TYR B O 1
ATOM 4687 N N . LEU B 1 108 ? 22.812 -21.125 -16.656 1 98.81 108 LEU B N 1
ATOM 4688 C CA . LEU B 1 108 ? 21.656 -21.578 -15.898 1 98.81 108 LEU B CA 1
ATOM 4689 C C . LEU B 1 108 ? 20.453 -20.672 -16.172 1 98.81 108 LEU B C 1
ATOM 4691 O O . LEU B 1 108 ? 20.391 -19.531 -15.703 1 98.81 108 LEU B O 1
ATOM 4695 N N . THR B 1 109 ? 19.484 -21.203 -16.922 1 98.81 109 THR B N 1
ATOM 4696 C CA . THR B 1 109 ? 18.312 -20.422 -17.328 1 98.81 109 THR B CA 1
ATOM 4697 C C . THR B 1 109 ? 17.156 -20.656 -16.344 1 98.81 109 THR B C 1
ATOM 4699 O O . THR B 1 109 ? 16.625 -21.75 -16.25 1 98.81 109 THR B O 1
ATOM 4702 N N . PHE B 1 110 ? 16.844 -19.594 -15.633 1 98.81 110 PHE B N 1
ATOM 4703 C CA . PHE B 1 110 ? 15.719 -19.625 -14.711 1 98.81 110 PHE B CA 1
ATOM 4704 C C . PHE B 1 110 ? 14.43 -19.234 -15.43 1 98.81 110 PHE B C 1
ATOM 4706 O O . PHE B 1 110 ? 14.414 -18.297 -16.234 1 98.81 110 PHE B O 1
ATOM 4713 N N . SER B 1 111 ? 13.336 -19.922 -15.109 1 98.12 111 SER B N 1
ATOM 4714 C CA . SER B 1 111 ? 12.07 -19.703 -15.82 1 98.12 111 SER B CA 1
ATOM 4715 C C . SER B 1 111 ? 11.047 -19.031 -14.914 1 98.12 111 SER B C 1
ATOM 4717 O O . SER B 1 111 ? 9.93 -18.734 -15.352 1 98.12 111 SER B O 1
ATOM 4719 N N . GLY B 1 112 ? 11.375 -18.812 -13.664 1 98.69 112 GLY B N 1
ATOM 4720 C CA . GLY B 1 112 ? 10.43 -18.25 -12.719 1 98.69 112 GLY B CA 1
ATOM 4721 C C . GLY B 1 112 ? 9.625 -19.297 -11.977 1 98.69 112 GLY B C 1
ATOM 4722 O O . GLY B 1 112 ? 8.648 -18.969 -11.297 1 98.69 112 GLY B O 1
ATOM 4723 N N . SER B 1 113 ? 10.062 -20.578 -12.031 1 98.88 113 SER B N 1
ATOM 4724 C CA . SER B 1 113 ? 9.328 -21.641 -11.344 1 98.88 113 SER B CA 1
ATOM 4725 C C . SER B 1 113 ? 9.219 -21.359 -9.852 1 98.88 113 SER B C 1
ATOM 4727 O O . SER B 1 113 ? 10.234 -21.281 -9.156 1 98.88 113 SER B O 1
ATOM 4729 N N . PRO B 1 114 ? 8.023 -21.297 -9.383 1 98.69 114 PRO B N 1
ATOM 4730 C CA . PRO B 1 114 ? 7.906 -20.969 -7.965 1 98.69 114 PRO B CA 1
ATOM 4731 C C . PRO B 1 114 ? 8.156 -22.172 -7.055 1 98.69 114 PRO B C 1
ATOM 4733 O O . PRO B 1 114 ? 8.305 -22.016 -5.84 1 98.69 114 PRO B O 1
ATOM 4736 N N . SER B 1 115 ? 8.227 -23.344 -7.621 1 98.69 115 SER B N 1
ATOM 4737 C CA . SER B 1 115 ? 8.398 -24.547 -6.824 1 98.69 115 SER B CA 1
ATOM 4738 C C . SER B 1 115 ? 9.852 -25.016 -6.824 1 98.69 115 SER B C 1
ATOM 4740 O O . SER B 1 115 ? 10.164 -26.078 -6.289 1 98.69 115 SER B O 1
ATOM 4742 N N . LEU B 1 116 ? 10.742 -24.25 -7.477 1 98.81 116 LEU B N 1
ATOM 4743 C CA . LEU B 1 116 ? 12.148 -24.625 -7.551 1 98.81 116 LEU B CA 1
ATOM 4744 C C . LEU B 1 116 ? 12.781 -24.625 -6.164 1 98.81 116 LEU B C 1
ATOM 4746 O O . LEU B 1 116 ? 12.539 -23.719 -5.367 1 98.81 116 LEU B O 1
ATOM 4750 N N . LYS B 1 117 ? 13.578 -25.656 -5.863 1 98.38 117 LYS B N 1
ATOM 4751 C CA . LYS B 1 117 ? 14.266 -25.797 -4.586 1 98.38 117 LYS B CA 1
ATOM 4752 C C . LYS B 1 117 ? 15.773 -25.891 -4.785 1 98.38 117 LYS B C 1
ATOM 4754 O O . LYS B 1 117 ? 16.25 -26.141 -5.898 1 98.38 117 LYS B O 1
ATOM 4759 N N . THR B 1 118 ? 16.484 -25.672 -3.717 1 97.81 118 THR B N 1
ATOM 4760 C CA . THR B 1 118 ? 17.938 -25.75 -3.729 1 97.81 118 THR B CA 1
ATOM 4761 C C . THR B 1 118 ? 18.406 -27.125 -4.164 1 97.81 118 THR B C 1
ATOM 4763 O O . THR B 1 118 ? 19.438 -27.25 -4.848 1 97.81 118 THR B O 1
ATOM 4766 N N . GLU B 1 119 ? 17.672 -28.141 -3.803 1 97.5 119 GLU B N 1
ATOM 4767 C CA . GLU B 1 119 ? 18.062 -29.5 -4.156 1 97.5 119 GLU B CA 1
ATOM 4768 C C . GLU B 1 119 ? 18.016 -29.703 -5.668 1 97.5 119 GLU B C 1
ATOM 4770 O O . GLU B 1 119 ? 18.781 -30.5 -6.215 1 97.5 119 GLU B O 1
ATOM 4775 N N . HIS B 1 120 ? 17.125 -29.016 -6.332 1 98.44 120 HIS B N 1
ATOM 4776 C CA . HIS B 1 120 ? 17.031 -29.125 -7.781 1 98.44 120 HIS B CA 1
ATOM 4777 C C . HIS B 1 120 ? 18.234 -28.516 -8.469 1 98.44 120 HIS B C 1
ATOM 4779 O O . HIS B 1 120 ? 18.703 -29.016 -9.5 1 98.44 120 HIS B O 1
ATOM 4785 N N . ILE B 1 121 ? 18.719 -27.391 -7.941 1 98.25 121 ILE B N 1
ATOM 4786 C CA . ILE B 1 121 ? 19.953 -26.781 -8.453 1 98.25 121 ILE B CA 1
ATOM 4787 C C . ILE B 1 121 ? 21.125 -27.75 -8.266 1 98.25 121 ILE B C 1
ATOM 4789 O O . ILE B 1 121 ? 21.922 -27.938 -9.18 1 98.25 121 ILE B O 1
ATOM 4793 N N . ASN B 1 122 ? 21.188 -28.328 -7.082 1 97.38 122 ASN B N 1
ATOM 4794 C CA . ASN B 1 122 ? 22.219 -29.344 -6.844 1 97.38 122 ASN B CA 1
ATOM 4795 C C . ASN B 1 122 ? 22.125 -30.469 -7.852 1 97.38 122 ASN B C 1
ATOM 4797 O O . ASN B 1 122 ? 23.156 -30.969 -8.336 1 97.38 122 ASN B O 1
ATOM 4801 N N . GLY B 1 123 ? 20.953 -30.891 -8.133 1 97.62 123 GLY B N 1
ATOM 4802 C CA . GLY B 1 123 ? 20.75 -31.953 -9.109 1 97.62 123 GLY B CA 1
ATOM 4803 C C . GLY B 1 123 ? 21.234 -31.594 -10.5 1 97.62 123 GLY B C 1
ATOM 4804 O O . GLY B 1 123 ? 21.812 -32.438 -11.195 1 97.62 123 GLY B O 1
ATOM 4805 N N . LEU B 1 124 ? 21.016 -30.375 -10.922 1 97.81 124 LEU B N 1
ATOM 4806 C CA . LEU B 1 124 ? 21.484 -29.922 -12.227 1 97.81 124 LEU B CA 1
ATOM 4807 C C . LEU B 1 124 ? 23 -29.984 -12.312 1 97.81 124 LEU B C 1
ATOM 4809 O O . LEU B 1 124 ? 23.547 -30.453 -13.305 1 97.81 124 LEU B O 1
ATOM 4813 N N . PHE B 1 125 ? 23.703 -29.594 -11.289 1 96.94 125 PHE B N 1
ATOM 4814 C CA . PHE B 1 125 ? 25.156 -29.578 -11.32 1 96.94 125 PHE B CA 1
ATOM 4815 C C . PHE B 1 125 ? 25.703 -30.984 -11.102 1 96.94 125 PHE B C 1
ATOM 4817 O O . PHE B 1 125 ? 26.797 -31.312 -11.586 1 96.94 125 PHE B O 1
ATOM 4824 N N . ALA B 1 126 ? 24.969 -31.797 -10.398 1 96.19 126 ALA B N 1
ATOM 4825 C CA . ALA B 1 126 ? 25.375 -33.188 -10.234 1 96.19 126 ALA B CA 1
ATOM 4826 C C . ALA B 1 126 ? 25.422 -33.906 -11.578 1 96.19 126 ALA B C 1
ATOM 4828 O O . ALA B 1 126 ? 26.203 -34.844 -11.766 1 96.19 126 ALA B O 1
ATOM 4829 N N . SER B 1 127 ? 24.625 -33.438 -12.445 1 94.62 127 SER B N 1
ATOM 4830 C CA . SER B 1 127 ? 24.578 -34.062 -13.773 1 94.62 127 SER B CA 1
ATOM 4831 C C . SER B 1 127 ? 25.875 -33.844 -14.523 1 94.62 127 SER B C 1
ATOM 4833 O O . SER B 1 127 ? 26.188 -34.594 -15.469 1 94.62 127 SER B O 1
ATOM 4835 N N . LEU B 1 128 ? 26.625 -32.875 -14.188 1 92.94 128 LEU B N 1
ATOM 4836 C CA . LEU B 1 128 ? 27.906 -32.625 -14.828 1 92.94 128 LEU B CA 1
ATOM 4837 C C . LEU B 1 128 ? 28.859 -33.781 -14.602 1 92.94 128 LEU B C 1
ATOM 4839 O O . LEU B 1 128 ? 29.656 -34.125 -15.477 1 92.94 128 LEU B O 1
ATOM 4843 N N . SER B 1 129 ? 28.719 -34.375 -13.5 1 84.56 129 SER B N 1
ATOM 4844 C CA . SER B 1 129 ? 29.547 -35.531 -13.219 1 84.56 129 SER B CA 1
ATOM 4845 C C . SER B 1 129 ? 29.281 -36.656 -14.211 1 84.56 129 SER B C 1
ATOM 4847 O O . SER B 1 129 ? 30.188 -37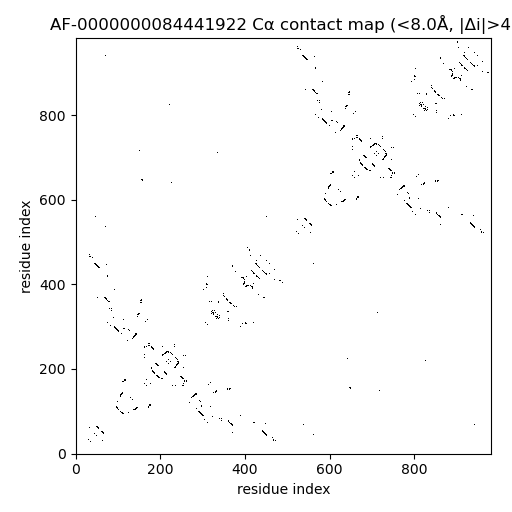.406 -14.586 1 84.56 129 SER B O 1
ATOM 4849 N N . GLN B 1 130 ? 28.094 -36.719 -14.555 1 82.44 130 GLN B N 1
ATOM 4850 C CA . GLN B 1 130 ? 27.719 -37.719 -15.539 1 82.44 130 GLN B CA 1
ATOM 4851 C C . GLN B 1 130 ? 28.406 -37.469 -16.875 1 82.44 130 GLN B C 1
ATOM 4853 O O . GLN B 1 130 ? 28.734 -38.406 -17.609 1 82.44 130 GLN B O 1
ATOM 4858 N N . GLU B 1 131 ? 28.719 -36.25 -17.078 1 83.75 131 GLU B N 1
ATOM 4859 C CA . GLU B 1 131 ? 29.406 -35.875 -18.312 1 83.75 131 GLU B CA 1
ATOM 4860 C C . GLU B 1 131 ? 30.906 -35.75 -18.094 1 83.75 131 GLU B C 1
ATOM 4862 O O . GLU B 1 131 ? 31.625 -35.281 -18.969 1 83.75 131 GLU B O 1
ATOM 4867 N N . LYS B 1 132 ? 31.328 -36.094 -16.953 1 86.25 132 LYS B N 1
ATOM 4868 C CA . LYS B 1 132 ? 32.75 -36.125 -16.562 1 86.25 132 LYS B CA 1
ATOM 4869 C C . LYS B 1 132 ? 33.344 -34.719 -16.625 1 86.25 132 LYS B C 1
ATOM 4871 O O . LYS B 1 132 ? 34.5 -34.531 -17.016 1 86.25 132 LYS B O 1
ATOM 4876 N N . ILE B 1 133 ? 32.5 -33.781 -16.406 1 89.44 133 ILE B N 1
ATOM 4877 C CA . ILE B 1 133 ? 32.938 -32.375 -16.281 1 89.44 133 ILE B CA 1
ATOM 4878 C C . ILE B 1 133 ? 33.219 -32.062 -14.812 1 89.44 133 ILE B C 1
ATOM 4880 O O . ILE B 1 133 ? 32.281 -31.969 -14 1 89.44 133 ILE B O 1
ATOM 4884 N N . ASN B 1 134 ? 34.469 -31.875 -14.57 1 92.94 134 ASN B N 1
ATOM 4885 C CA . ASN B 1 134 ? 34.844 -31.625 -13.172 1 92.94 134 ASN B CA 1
ATOM 4886 C C . ASN B 1 134 ? 35.469 -30.25 -12.992 1 92.94 134 ASN B C 1
ATOM 4888 O O . ASN B 1 134 ? 35.844 -29.891 -11.875 1 92.94 134 ASN B O 1
ATOM 4892 N N . THR B 1 135 ? 35.531 -29.594 -14.078 1 95.62 135 THR B N 1
ATOM 4893 C CA . THR B 1 135 ? 36.094 -28.25 -14.023 1 95.62 135 THR B CA 1
ATOM 4894 C C . THR B 1 135 ? 35.312 -27.312 -14.945 1 95.62 135 THR B C 1
ATOM 4896 O O . THR B 1 135 ? 35.062 -27.656 -16.109 1 95.62 135 THR B O 1
ATOM 4899 N N . ILE B 1 136 ? 34.938 -26.203 -14.375 1 96.62 136 ILE B N 1
ATOM 4900 C CA . ILE B 1 136 ? 34.375 -25.125 -15.172 1 96.62 136 ILE B CA 1
ATOM 4901 C C . ILE B 1 136 ? 35.375 -23.984 -15.297 1 96.62 136 ILE B C 1
ATOM 4903 O O . ILE B 1 136 ? 35.688 -23.297 -14.32 1 96.62 136 ILE B O 1
ATOM 4907 N N . LYS B 1 137 ? 35.812 -23.828 -16.5 1 96.62 137 LYS B N 1
ATOM 4908 C CA . LYS B 1 137 ? 36.875 -22.859 -16.734 1 96.62 137 LYS B CA 1
ATOM 4909 C C . LYS B 1 137 ? 36.312 -21.453 -16.938 1 96.62 137 LYS B C 1
ATOM 4911 O O . LYS B 1 137 ? 36.969 -20.469 -16.594 1 96.62 137 LYS B O 1
ATOM 4916 N N . GLY B 1 138 ? 35.156 -21.406 -17.578 1 98.06 138 GLY B N 1
ATOM 4917 C CA . GLY B 1 138 ? 34.5 -20.125 -17.828 1 98.06 138 GLY B CA 1
ATOM 4918 C C . GLY B 1 138 ? 33.531 -19.703 -16.734 1 98.06 138 GLY B C 1
ATOM 4919 O O . GLY B 1 138 ? 33.688 -20.125 -15.586 1 98.06 138 GLY B O 1
ATOM 4920 N N . ASP B 1 139 ? 32.625 -18.781 -17.172 1 98.69 139 ASP B N 1
ATOM 4921 C CA . ASP B 1 139 ? 31.656 -18.234 -16.234 1 98.69 139 ASP B CA 1
ATOM 4922 C C . ASP B 1 139 ? 30.422 -19.125 -16.156 1 98.69 139 ASP B C 1
ATOM 4924 O O . ASP B 1 139 ? 30.172 -19.953 -17.047 1 98.69 139 ASP B O 1
ATOM 4928 N N . ILE B 1 140 ? 29.781 -19.094 -15.039 1 98.75 140 ILE B N 1
ATOM 4929 C CA . ILE B 1 140 ? 28.391 -19.531 -14.945 1 98.75 140 ILE B CA 1
ATOM 4930 C C . ILE B 1 140 ? 27.469 -18.312 -15.023 1 98.75 140 ILE B C 1
ATOM 4932 O O . ILE B 1 140 ? 27.5 -17.438 -14.156 1 98.75 140 ILE B O 1
ATOM 4936 N N . VAL B 1 141 ? 26.703 -18.234 -16.078 1 98.88 141 VAL B N 1
ATOM 4937 C CA . VAL B 1 141 ? 25.812 -17.109 -16.359 1 98.88 141 VAL B CA 1
ATOM 4938 C C . VAL B 1 141 ? 24.391 -17.453 -15.898 1 98.88 141 VAL B C 1
ATOM 4940 O O . VAL B 1 141 ? 23.828 -18.469 -16.312 1 98.88 141 VAL B O 1
ATOM 4943 N N . LEU B 1 142 ? 23.875 -16.688 -14.961 1 98.88 142 LEU B N 1
ATOM 4944 C CA . LEU B 1 142 ? 22.469 -16.812 -14.555 1 98.88 142 LEU B CA 1
ATOM 4945 C C . LEU B 1 142 ? 21.562 -16.031 -15.516 1 98.88 142 LEU B C 1
ATOM 4947 O O . LEU B 1 142 ? 21.641 -14.805 -15.586 1 98.88 142 LEU B O 1
ATOM 4951 N N . ASP B 1 143 ? 20.828 -16.75 -16.266 1 98.88 143 ASP B N 1
ATOM 4952 C CA . ASP B 1 143 ? 19.844 -16.141 -17.156 1 98.88 143 ASP B CA 1
ATOM 4953 C C . ASP B 1 143 ? 18.5 -15.969 -16.453 1 98.88 143 ASP B C 1
ATOM 4955 O O . ASP B 1 143 ? 17.766 -16.938 -16.281 1 98.88 143 ASP B O 1
ATOM 4959 N N . ILE B 1 144 ? 18.203 -14.703 -16.094 1 98.75 144 ILE B N 1
ATOM 4960 C CA . ILE B 1 144 ? 16.984 -14.391 -15.359 1 98.75 144 ILE B CA 1
ATOM 4961 C C . ILE B 1 144 ? 16.094 -13.484 -16.203 1 98.75 144 ILE B C 1
ATOM 4963 O O . ILE B 1 144 ? 15.227 -12.789 -15.672 1 98.75 144 ILE B O 1
ATOM 4967 N N . SER B 1 145 ? 16.25 -13.516 -17.484 1 98.25 145 SER B N 1
ATOM 4968 C CA . SER B 1 145 ? 15.68 -12.516 -18.391 1 98.25 145 SER B CA 1
ATOM 4969 C C . SER B 1 145 ? 14.195 -12.773 -18.609 1 98.25 145 SER B C 1
ATOM 4971 O O . SER B 1 145 ? 13.484 -11.922 -19.156 1 98.25 145 SER B O 1
ATOM 4973 N N . ARG B 1 146 ? 13.711 -13.891 -18.188 1 98.38 146 ARG B N 1
ATOM 4974 C CA . ARG B 1 146 ? 12.32 -14.242 -18.438 1 98.38 146 ARG B CA 1
ATOM 4975 C C . ARG B 1 146 ? 11.375 -13.281 -17.719 1 98.38 146 ARG B C 1
ATOM 4977 O O . ARG B 1 146 ? 10.305 -12.945 -18.25 1 98.38 146 ARG B O 1
ATOM 4984 N N . PHE B 1 147 ? 11.703 -12.93 -16.5 1 98.69 147 PHE B N 1
ATOM 4985 C CA . PHE B 1 147 ? 10.922 -11.961 -15.742 1 98.69 147 PHE B CA 1
ATOM 4986 C C . PHE B 1 147 ? 11.688 -10.648 -15.586 1 98.69 147 PHE B C 1
ATOM 4988 O O . PHE B 1 147 ? 12.898 -10.656 -15.375 1 98.69 147 PHE B O 1
ATOM 4995 N N . LYS B 1 148 ? 10.969 -9.578 -15.727 1 97.81 148 LYS B N 1
ATOM 4996 C CA . LYS B 1 148 ? 11.562 -8.25 -15.633 1 97.81 148 LYS B CA 1
ATOM 4997 C C . LYS B 1 148 ? 11.023 -7.488 -14.43 1 97.81 148 LYS B C 1
ATOM 4999 O O . LYS B 1 148 ? 9.945 -7.805 -13.914 1 97.81 148 LYS B O 1
ATOM 5004 N N . PRO B 1 149 ? 11.75 -6.508 -13.945 1 97.19 149 PRO B N 1
ATOM 5005 C CA . PRO B 1 149 ? 11.211 -5.66 -12.883 1 97.19 149 PRO B CA 1
ATOM 5006 C C . PRO B 1 149 ? 10.031 -4.812 -13.344 1 97.19 149 PRO B C 1
ATOM 5008 O O . PRO B 1 149 ? 9.852 -4.598 -14.547 1 97.19 149 PRO B O 1
ATOM 5011 N N . PRO B 1 150 ? 9.297 -4.301 -12.344 1 97.44 150 PRO B N 1
ATOM 5012 C CA . PRO B 1 150 ? 9.469 -4.43 -10.898 1 97.44 150 PRO B CA 1
ATOM 5013 C C . PRO B 1 150 ? 9.227 -5.848 -10.398 1 97.44 150 PRO B C 1
ATOM 5015 O O . PRO B 1 150 ? 8.477 -6.605 -11.023 1 97.44 150 PRO B O 1
ATOM 5018 N N . TYR B 1 151 ? 9.844 -6.184 -9.211 1 98.19 151 TYR B N 1
ATOM 5019 C CA . TYR B 1 151 ? 9.734 -7.543 -8.695 1 98.19 151 TYR B CA 1
ATOM 5020 C C . TYR B 1 151 ? 8.758 -7.602 -7.527 1 98.19 151 TYR B C 1
ATOM 5022 O O . TYR B 1 151 ? 8.625 -8.641 -6.879 1 98.19 151 TYR B O 1
ATOM 5030 N N . ASN B 1 152 ? 8.172 -6.488 -7.18 1 97.62 152 ASN B N 1
ATOM 5031 C CA . ASN B 1 152 ? 6.98 -6.391 -6.336 1 97.62 152 ASN B CA 1
ATOM 5032 C C . ASN B 1 152 ? 5.824 -5.723 -7.07 1 97.62 152 ASN B C 1
ATOM 5034 O O . ASN B 1 152 ? 6.039 -4.824 -7.891 1 97.62 152 ASN B O 1
ATOM 5038 N N . ALA B 1 153 ? 4.664 -6.191 -6.758 1 97.19 153 ALA B N 1
ATOM 5039 C CA . ALA B 1 153 ? 3.486 -5.691 -7.465 1 97.19 153 ALA B CA 1
ATOM 5040 C C . ALA B 1 153 ? 3.078 -4.316 -6.945 1 97.19 153 ALA B C 1
ATOM 5042 O O . ALA B 1 153 ? 3.189 -4.035 -5.75 1 97.19 153 ALA B O 1
ATOM 5043 N N . ALA B 1 154 ? 2.559 -3.504 -7.883 1 95.75 154 ALA B N 1
ATOM 5044 C CA . ALA B 1 154 ? 1.925 -2.258 -7.461 1 95.75 154 ALA B CA 1
ATOM 5045 C C . ALA B 1 154 ? 0.746 -2.529 -6.531 1 95.75 154 ALA B C 1
ATOM 5047 O O . ALA B 1 154 ? -0.004 -3.486 -6.734 1 95.75 154 ALA B O 1
ATOM 5048 N N . GLY B 1 155 ? 0.628 -1.704 -5.539 1 96.12 155 GLY B N 1
ATOM 5049 C CA . GLY B 1 155 ? -0.499 -1.858 -4.633 1 96.12 155 GLY B CA 1
ATOM 5050 C C . GLY B 1 155 ? -0.146 -2.617 -3.369 1 96.12 155 GLY B C 1
ATOM 5051 O O . GLY B 1 155 ? -0.895 -2.584 -2.391 1 96.12 155 GLY B O 1
ATOM 5052 N N . ILE B 1 156 ? 0.997 -3.291 -3.389 1 96.88 156 ILE B N 1
ATOM 5053 C CA . ILE B 1 156 ? 1.475 -3.865 -2.137 1 96.88 156 ILE B CA 1
ATOM 5054 C C . ILE B 1 156 ? 2.01 -2.76 -1.23 1 96.88 156 ILE B C 1
ATOM 5056 O O . ILE B 1 156 ? 2.557 -1.765 -1.711 1 96.88 156 ILE B O 1
ATOM 5060 N N . THR B 1 157 ? 1.902 -2.938 0.09 1 97.31 157 THR B N 1
ATOM 5061 C CA . THR B 1 157 ? 2.232 -1.843 0.996 1 97.31 157 THR B CA 1
ATOM 5062 C C . THR B 1 157 ? 3.682 -1.944 1.462 1 97.31 157 THR B C 1
ATOM 5064 O O . THR B 1 157 ? 4.242 -3.041 1.532 1 97.31 157 THR B O 1
ATOM 5067 N N . TYR B 1 158 ? 4.172 -0.883 1.833 1 95.5 158 TYR B N 1
ATOM 5068 C CA . TYR B 1 158 ? 5.543 -0.733 2.312 1 95.5 158 TYR B CA 1
ATOM 5069 C C . TYR B 1 158 ? 5.812 -1.658 3.492 1 95.5 158 TYR B C 1
ATOM 5071 O O . TYR B 1 158 ? 6.848 -2.324 3.543 1 95.5 158 TYR B O 1
ATOM 5079 N N . ASP B 1 159 ? 4.945 -1.746 4.355 1 96.44 159 ASP B N 1
ATOM 5080 C CA . ASP B 1 159 ? 5.164 -2.469 5.605 1 96.44 159 ASP B CA 1
ATOM 5081 C C . ASP B 1 159 ? 4.984 -3.973 5.41 1 96.44 159 ASP B C 1
ATOM 5083 O O . ASP B 1 159 ? 5.23 -4.758 6.328 1 96.44 159 ASP B O 1
ATOM 5087 N N . ASP B 1 160 ? 4.668 -4.348 4.16 1 97.44 160 ASP B N 1
ATOM 5088 C CA . ASP B 1 160 ? 4.602 -5.77 3.84 1 97.44 160 ASP B CA 1
ATOM 5089 C C . ASP B 1 160 ? 5.93 -6.262 3.264 1 97.44 160 ASP B C 1
ATOM 5091 O O . ASP B 1 160 ? 6.164 -7.469 3.182 1 97.44 160 ASP B O 1
ATOM 5095 N N . LEU B 1 161 ? 6.691 -5.336 2.857 1 97.5 161 LEU B N 1
ATOM 5096 C CA . LEU B 1 161 ? 7.984 -5.723 2.303 1 97.5 161 LEU B CA 1
ATOM 5097 C C . LEU B 1 161 ? 8.844 -6.418 3.357 1 97.5 161 LEU B C 1
ATOM 5099 O O . LEU B 1 161 ? 8.867 -6 4.516 1 97.5 161 LEU B O 1
ATOM 5103 N N . GLY B 1 162 ? 9.484 -7.414 3.068 1 98.19 162 GLY B N 1
ATOM 5104 C CA . GLY B 1 162 ? 10.328 -8.18 3.967 1 98.19 162 GLY B CA 1
ATOM 5105 C C . GLY B 1 162 ? 9.648 -9.43 4.504 1 98.19 162 GLY B C 1
ATOM 5106 O O . GLY B 1 162 ? 10.312 -10.328 5.023 1 98.19 162 GLY B O 1
ATOM 5107 N N . TRP B 1 163 ? 8.383 -9.438 4.453 1 98.5 163 TRP B N 1
ATOM 5108 C CA . TRP B 1 163 ? 7.648 -10.633 4.84 1 98.5 163 TRP B CA 1
ATOM 5109 C C . TRP B 1 163 ? 7.66 -11.664 3.717 1 98.5 163 TRP B C 1
ATOM 5111 O O . TRP B 1 163 ? 7.641 -11.312 2.537 1 98.5 163 TRP B O 1
ATOM 5121 N N . TYR B 1 164 ? 7.496 -12.898 4.074 1 98.25 164 TYR B N 1
ATOM 5122 C CA . TYR B 1 164 ? 7.641 -14.008 3.141 1 98.25 164 TYR B CA 1
ATOM 5123 C C . TYR B 1 164 ? 6.602 -13.922 2.027 1 98.25 164 TYR B C 1
ATOM 5125 O O . TYR B 1 164 ? 6.875 -14.305 0.886 1 98.25 164 TYR B O 1
ATOM 5133 N N . TYR B 1 165 ? 5.484 -13.414 2.303 1 98.19 165 TYR B N 1
ATOM 5134 C CA . TYR B 1 165 ? 4.387 -13.445 1.341 1 98.19 165 TYR B CA 1
ATOM 5135 C C . TYR B 1 165 ? 4.516 -12.312 0.332 1 98.19 165 TYR B C 1
ATOM 5137 O O . TYR B 1 165 ? 3.699 -12.195 -0.586 1 98.19 165 TYR B O 1
ATOM 5145 N N . GLU B 1 166 ? 5.516 -11.445 0.52 1 98.31 166 GLU B N 1
ATOM 5146 C CA . GLU B 1 166 ? 5.836 -10.43 -0.479 1 98.31 166 GLU B CA 1
ATOM 5147 C C . GLU B 1 166 ? 7.281 -10.555 -0.95 1 98.31 166 GLU B C 1
ATOM 5149 O O . GLU B 1 166 ? 7.965 -9.547 -1.141 1 98.31 166 GLU B O 1
ATOM 5154 N N . ALA B 1 167 ? 7.738 -11.75 -1.023 1 98.62 167 ALA B N 1
ATOM 5155 C CA . ALA B 1 167 ? 9.055 -12.016 -1.593 1 98.62 167 ALA B CA 1
ATOM 5156 C C . ALA B 1 167 ? 9.125 -11.547 -3.045 1 98.62 167 ALA B C 1
ATOM 5158 O O . ALA B 1 167 ? 8.148 -11.648 -3.783 1 98.62 167 ALA B O 1
ATOM 5159 N N . PRO B 1 168 ? 10.312 -11.078 -3.492 1 98.31 168 PRO B N 1
ATOM 5160 C CA . PRO B 1 168 ? 10.445 -10.602 -4.871 1 98.31 168 PRO B CA 1
ATOM 5161 C C . PRO B 1 168 ? 10.203 -11.703 -5.902 1 98.31 168 PRO B C 1
ATOM 5163 O O . PRO B 1 168 ? 10.672 -12.828 -5.723 1 98.31 168 PRO B O 1
ATOM 5166 N N . SER B 1 169 ? 9.523 -11.344 -6.938 1 98.25 169 SER B N 1
ATOM 5167 C CA . SER B 1 169 ? 9.141 -12.305 -7.969 1 98.25 169 SER B CA 1
ATOM 5168 C C . SER B 1 169 ? 10.109 -12.258 -9.148 1 98.25 169 SER B C 1
ATOM 5170 O O . SER B 1 169 ? 9.688 -12.086 -10.297 1 98.25 169 SER B O 1
ATOM 5172 N N . THR B 1 170 ? 11.375 -12.445 -8.922 1 98.62 170 THR B N 1
ATOM 5173 C CA . THR B 1 170 ? 12.336 -12.594 -10.008 1 98.62 170 THR B CA 1
ATOM 5174 C C . THR B 1 170 ? 12.148 -13.938 -10.711 1 98.62 170 THR B C 1
ATOM 5176 O O . THR B 1 170 ? 11.328 -14.758 -10.281 1 98.62 170 THR B O 1
ATOM 5179 N N . ALA B 1 171 ? 12.93 -14.078 -11.781 1 98.75 171 ALA B N 1
ATOM 5180 C CA . ALA B 1 171 ? 12.906 -15.398 -12.406 1 98.75 171 ALA B CA 1
ATOM 5181 C C . ALA B 1 171 ? 13.594 -16.438 -11.531 1 98.75 171 ALA B C 1
ATOM 5183 O O . ALA B 1 171 ? 13.43 -17.641 -11.742 1 98.75 171 ALA B O 1
ATOM 5184 N N . VAL B 1 172 ? 14.359 -15.953 -10.594 1 98.75 172 VAL B N 1
ATOM 5185 C CA . VAL B 1 172 ? 14.953 -16.828 -9.586 1 98.75 172 VAL B CA 1
ATOM 5186 C C . VAL B 1 172 ? 14.023 -16.922 -8.383 1 98.75 172 VAL B C 1
ATOM 5188 O O . VAL B 1 172 ? 13.914 -15.984 -7.594 1 98.75 172 VAL B O 1
ATOM 5191 N N . ILE B 1 173 ? 13.438 -18.016 -8.242 1 98.75 173 ILE B N 1
ATOM 5192 C CA . ILE B 1 173 ? 12.703 -18.359 -7.031 1 98.75 173 ILE B CA 1
ATOM 5193 C C . ILE B 1 173 ? 13.242 -19.672 -6.449 1 98.75 173 ILE B C 1
ATOM 5195 O O . ILE B 1 173 ? 13.133 -20.719 -7.078 1 98.75 173 ILE B O 1
ATOM 5199 N N . LEU B 1 174 ? 13.859 -19.578 -5.328 1 98.5 174 LEU B N 1
ATOM 5200 C CA . LEU B 1 174 ? 14.406 -20.75 -4.645 1 98.5 174 LEU B CA 1
ATOM 5201 C C . LEU B 1 174 ? 13.828 -20.875 -3.236 1 98.5 174 LEU B C 1
ATOM 5203 O O . LEU B 1 174 ? 13.883 -19.922 -2.453 1 98.5 174 LEU B O 1
ATOM 5207 N N . ASP B 1 175 ? 13.234 -22.016 -2.971 1 97.81 175 ASP B N 1
ATOM 5208 C CA . ASP B 1 175 ? 12.68 -22.281 -1.645 1 97.81 175 ASP B CA 1
ATOM 5209 C C . ASP B 1 175 ? 11.734 -21.156 -1.221 1 97.81 175 ASP B C 1
ATOM 5211 O O . ASP B 1 175 ? 11.859 -20.609 -0.123 1 97.81 175 ASP B O 1
ATOM 5215 N N . ASP B 1 176 ? 10.891 -20.734 -2.125 1 98.06 176 ASP B N 1
ATOM 5216 C CA . ASP B 1 176 ? 9.844 -19.75 -1.907 1 98.06 176 ASP B CA 1
ATOM 5217 C C . ASP B 1 176 ? 10.445 -18.375 -1.615 1 98.06 176 ASP B C 1
ATOM 5219 O O . ASP B 1 176 ? 9.766 -17.5 -1.089 1 98.06 176 ASP B O 1
ATOM 5223 N N . ASN B 1 177 ? 11.773 -18.219 -1.854 1 98.56 177 ASN B N 1
ATOM 5224 C CA . ASN B 1 177 ? 12.469 -16.969 -1.568 1 98.56 177 ASN B CA 1
ATOM 5225 C C . ASN B 1 177 ? 12.219 -16.5 -0.139 1 98.56 177 ASN B C 1
ATOM 5227 O O . ASN B 1 177 ? 11.922 -15.32 0.09 1 98.56 177 ASN B O 1
ATOM 5231 N N . LYS B 1 178 ? 12.297 -17.469 0.807 1 98.56 178 LYS B N 1
ATOM 5232 C CA . LYS B 1 178 ? 12.055 -17.109 2.199 1 98.56 178 LYS B CA 1
ATOM 5233 C C . LYS B 1 178 ? 12.961 -17.891 3.139 1 98.56 178 LYS B C 1
ATOM 5235 O O . LYS B 1 178 ? 13.562 -18.891 2.736 1 98.56 178 LYS B O 1
ATOM 5240 N N . GLU B 1 179 ? 13.133 -17.438 4.281 1 98.62 179 GLU B N 1
ATOM 5241 C CA . GLU B 1 179 ? 13.789 -18.125 5.383 1 98.62 179 GLU B CA 1
ATOM 5242 C C . GLU B 1 179 ? 12.953 -18.062 6.656 1 98.62 179 GLU B C 1
ATOM 5244 O O . GLU B 1 179 ? 12.289 -17.062 6.918 1 98.62 179 GLU B O 1
ATOM 5249 N N . VAL B 1 180 ? 12.992 -19.156 7.43 1 98.44 180 VAL B N 1
ATOM 5250 C CA . VAL B 1 180 ? 12.133 -19.312 8.602 1 98.44 180 VAL B CA 1
ATOM 5251 C C . VAL B 1 180 ? 12.953 -19.125 9.875 1 98.44 180 VAL B C 1
ATOM 5253 O O . VAL B 1 180 ? 14.047 -19.688 10 1 98.44 180 VAL B O 1
ATOM 5256 N N . PHE B 1 181 ? 12.391 -18.359 10.844 1 98.56 181 PHE B N 1
ATOM 5257 C CA . PHE B 1 181 ? 13.07 -18.078 12.102 1 98.56 181 PHE B CA 1
ATOM 5258 C C . PHE B 1 181 ? 12.133 -18.312 13.281 1 98.56 181 PHE B C 1
ATOM 5260 O O . PHE B 1 181 ? 10.914 -18.188 13.148 1 98.56 181 PHE B O 1
ATOM 5267 N N . GLN B 1 182 ? 12.719 -18.625 14.414 1 98.19 182 GLN B N 1
ATOM 5268 C CA . GLN B 1 182 ? 12.023 -18.672 15.695 1 98.19 182 GLN B CA 1
ATOM 5269 C C . GLN B 1 182 ? 12.352 -17.453 16.547 1 98.19 182 GLN B C 1
ATOM 5271 O O . GLN B 1 182 ? 13.523 -17.125 16.75 1 98.19 182 GLN B O 1
ATOM 5276 N N . PHE B 1 183 ? 11.344 -16.828 17.031 1 98.44 183 PHE B N 1
ATOM 5277 C CA . PHE B 1 183 ? 11.477 -15.664 17.891 1 98.44 183 PHE B CA 1
ATOM 5278 C C . PHE B 1 183 ? 11.047 -15.984 19.312 1 98.44 183 PHE B C 1
ATOM 5280 O O . PHE B 1 183 ? 9.891 -16.344 19.547 1 98.44 183 PHE B O 1
ATOM 5287 N N . THR B 1 184 ? 11.938 -15.836 20.219 1 98.25 184 THR B N 1
ATOM 5288 C CA . THR B 1 184 ? 11.641 -16.031 21.641 1 98.25 184 THR B CA 1
ATOM 5289 C C . THR B 1 184 ? 11.555 -14.688 22.359 1 98.25 184 THR B C 1
ATOM 5291 O O . THR B 1 184 ? 12.516 -13.914 22.359 1 98.25 184 THR B O 1
ATOM 5294 N N . THR B 1 185 ? 10.438 -14.469 22.922 1 97.81 185 THR B N 1
ATOM 5295 C CA . THR B 1 185 ? 10.188 -13.219 23.625 1 97.81 185 THR B CA 1
ATOM 5296 C C . THR B 1 185 ? 10.234 -13.43 25.141 1 97.81 185 THR B C 1
ATOM 5298 O O . THR B 1 185 ? 9.289 -13.953 25.719 1 97.81 185 THR B O 1
ATOM 5301 N N . PRO B 1 186 ? 11.258 -12.945 25.781 1 95.75 186 PRO B N 1
ATOM 5302 C CA . PRO B 1 186 ? 11.344 -13.102 27.234 1 95.75 186 PRO B CA 1
ATOM 5303 C C . PRO B 1 186 ? 10.188 -12.438 27.969 1 95.75 186 PRO B C 1
ATOM 5305 O O . PRO B 1 186 ? 9.594 -11.484 27.453 1 95.75 186 PRO B O 1
ATOM 5308 N N . LEU B 1 187 ? 9.977 -12.812 29.141 1 93.25 187 LEU B N 1
ATOM 5309 C CA . LEU B 1 187 ? 8.844 -12.305 29.906 1 93.25 187 LEU B CA 1
ATOM 5310 C C . LEU B 1 187 ? 9.211 -11 30.625 1 93.25 187 LEU B C 1
ATOM 5312 O O . LEU B 1 187 ? 8.344 -10.32 31.172 1 93.25 187 LEU B O 1
ATOM 5316 N N . LYS B 1 188 ? 10.391 -10.602 30.438 1 93.19 188 LYS B N 1
ATOM 5317 C CA . LYS B 1 188 ? 10.805 -9.305 30.969 1 93.19 188 LYS B CA 1
ATOM 5318 C C . LYS B 1 188 ? 10.672 -8.211 29.922 1 93.19 188 LYS B C 1
ATOM 5320 O O . LYS B 1 188 ? 11.352 -8.258 28.891 1 93.19 188 LYS B O 1
ATOM 5325 N N . SER B 1 189 ? 9.82 -7.266 30.188 1 93.5 189 SER B N 1
ATOM 5326 C CA . SER B 1 189 ? 9.617 -6.176 29.234 1 93.5 189 SER B CA 1
ATOM 5327 C C . SER B 1 189 ? 10.922 -5.426 28.969 1 93.5 189 SER B C 1
ATOM 5329 O O . SER B 1 189 ? 11.688 -5.156 29.906 1 93.5 189 SER B O 1
ATOM 5331 N N . GLY B 1 190 ? 11.117 -5.152 27.703 1 95.88 190 GLY B N 1
ATOM 5332 C CA . GLY B 1 190 ? 12.32 -4.426 27.328 1 95.88 190 GLY B CA 1
ATOM 5333 C C . GLY B 1 190 ? 13.484 -5.336 26.984 1 95.88 190 GLY B C 1
ATOM 5334 O O . GLY B 1 190 ? 14.461 -4.895 26.375 1 95.88 190 GLY B O 1
ATOM 5335 N N . ALA B 1 191 ? 13.383 -6.574 27.328 1 97.38 191 ALA B N 1
ATOM 5336 C CA . ALA B 1 191 ? 14.461 -7.516 27.047 1 97.38 191 ALA B CA 1
ATOM 5337 C C . ALA B 1 191 ? 14.555 -7.793 25.547 1 97.38 191 ALA B C 1
ATOM 5339 O O . ALA B 1 191 ? 13.547 -7.801 24.844 1 97.38 191 ALA B O 1
ATOM 5340 N N . PRO B 1 192 ? 15.766 -8.047 25.141 1 98 192 PRO B N 1
ATOM 5341 C CA . PRO B 1 192 ? 15.93 -8.336 23.719 1 98 192 PRO B CA 1
ATOM 5342 C C . PRO B 1 192 ? 15.281 -9.656 23.297 1 98 192 PRO B C 1
ATOM 5344 O O . PRO B 1 192 ? 15.391 -10.656 24.016 1 98 192 PRO B O 1
ATOM 5347 N N . VAL B 1 193 ? 14.633 -9.656 22.188 1 98.56 193 VAL B N 1
ATOM 5348 C CA . VAL B 1 193 ? 14.086 -10.867 21.594 1 98.56 193 VAL B CA 1
ATOM 5349 C C . VAL B 1 193 ? 15.227 -11.719 21.031 1 98.56 193 VAL B C 1
ATOM 5351 O O . VAL B 1 193 ? 16.172 -11.195 20.453 1 98.56 193 VAL B O 1
ATOM 5354 N N . GLN B 1 194 ? 15.062 -13.016 21.219 1 98.19 194 GLN B N 1
ATOM 5355 C CA . GLN B 1 194 ? 16.047 -13.93 20.641 1 98.19 194 GLN B CA 1
ATOM 5356 C C . GLN B 1 194 ? 15.531 -14.516 19.328 1 98.19 194 GLN B C 1
ATOM 5358 O O . GLN B 1 194 ? 14.367 -14.898 19.219 1 98.19 194 GLN B O 1
ATOM 5363 N N . VAL B 1 195 ? 16.438 -14.555 18.359 1 98.19 195 VAL B N 1
ATOM 5364 C CA . VAL B 1 195 ? 16.062 -15.031 17.031 1 98.19 195 VAL B CA 1
ATOM 5365 C C . VAL B 1 195 ? 16.984 -16.172 16.609 1 98.19 195 VAL B C 1
ATOM 5367 O O . VAL B 1 195 ? 18.219 -16.031 16.672 1 98.19 195 VAL B O 1
ATOM 5370 N N . LYS B 1 196 ? 16.375 -17.281 16.188 1 97.12 196 LYS B N 1
ATOM 5371 C CA . LYS B 1 196 ? 17.156 -18.422 15.719 1 97.12 196 LYS B CA 1
ATOM 5372 C C . LYS B 1 196 ? 16.594 -18.953 14.398 1 97.12 196 LYS B C 1
ATOM 5374 O O . LYS B 1 196 ? 15.383 -19.141 14.266 1 97.12 196 LYS B O 1
ATOM 5379 N N . ALA B 1 197 ? 17.484 -19.172 13.461 1 97.19 197 ALA B N 1
ATOM 5380 C CA . ALA B 1 197 ? 17.047 -19.766 12.203 1 97.19 197 ALA B CA 1
ATOM 5381 C C . ALA B 1 197 ? 16.578 -21.203 12.414 1 97.19 197 ALA B C 1
ATOM 5383 O O . ALA B 1 197 ? 17.188 -21.953 13.18 1 97.19 197 ALA B O 1
ATOM 5384 N N . LYS B 1 198 ? 15.5 -21.547 11.773 1 95.12 198 LYS B N 1
ATOM 5385 C CA . LYS B 1 198 ? 15.023 -22.922 11.867 1 95.12 198 LYS B CA 1
ATOM 5386 C C . LYS B 1 198 ? 15.992 -23.891 11.188 1 95.12 198 LYS B C 1
ATOM 5388 O O . LYS B 1 198 ? 16.234 -25 11.672 1 95.12 198 LYS B O 1
ATOM 5393 N N . ASN B 1 199 ? 16.484 -23.453 10.047 1 92.88 199 ASN B N 1
ATOM 5394 C CA . ASN B 1 199 ? 17.531 -24.172 9.328 1 92.88 199 ASN B CA 1
ATOM 5395 C C . ASN B 1 199 ? 18.828 -23.344 9.25 1 92.88 199 ASN B C 1
ATOM 5397 O O . ASN B 1 199 ? 18.969 -22.484 8.375 1 92.88 199 ASN B O 1
ATOM 5401 N N . SER B 1 200 ? 19.797 -23.719 9.961 1 87.12 200 SER B N 1
ATOM 5402 C CA . SER B 1 200 ? 21.031 -22.922 10.078 1 87.12 200 SER B CA 1
ATOM 5403 C C . SER B 1 200 ? 21.891 -23.062 8.836 1 87.12 200 SER B C 1
ATOM 5405 O O . SER B 1 200 ? 22.75 -22.219 8.57 1 87.12 200 SER B O 1
ATOM 5407 N N . GLU B 1 201 ? 21.578 -24 8.078 1 86.75 201 GLU B N 1
ATOM 5408 C CA . GLU B 1 201 ? 22.422 -24.234 6.898 1 86.75 201 GLU B CA 1
ATOM 5409 C C . GLU B 1 201 ? 22 -23.328 5.738 1 86.75 201 GLU B C 1
ATOM 5411 O O . GLU B 1 201 ? 22.781 -23.109 4.812 1 86.75 201 GLU B O 1
ATOM 5416 N N . LYS B 1 202 ? 20.812 -22.938 5.727 1 88.44 202 LYS B N 1
ATOM 5417 C CA . LYS B 1 202 ? 20.344 -22.094 4.629 1 88.44 202 LYS B CA 1
ATOM 5418 C C . LYS B 1 202 ? 21.109 -20.766 4.59 1 88.44 202 LYS B C 1
ATOM 5420 O O . LYS B 1 202 ? 21.672 -20.406 3.562 1 88.44 202 LYS B O 1
ATOM 5425 N N . ASN B 1 203 ? 21.234 -20 5.645 1 92.12 203 ASN B N 1
ATOM 5426 C CA . ASN B 1 203 ? 22.047 -18.797 5.836 1 92.12 203 ASN B CA 1
ATOM 5427 C C . ASN B 1 203 ? 21.859 -17.812 4.676 1 92.12 203 ASN B C 1
ATOM 5429 O O . ASN B 1 203 ? 22.844 -17.328 4.117 1 92.12 203 ASN B O 1
ATOM 5433 N N . ALA B 1 204 ? 20.625 -17.719 4.219 1 97.06 204 ALA B N 1
ATOM 5434 C CA . ALA B 1 204 ? 20.328 -16.781 3.125 1 97.06 204 ALA B CA 1
ATOM 5435 C C . ALA B 1 204 ? 20.281 -15.344 3.621 1 97.06 204 ALA B C 1
ATOM 5437 O O . ALA B 1 204 ? 20.594 -14.414 2.875 1 97.06 204 ALA B O 1
ATOM 5438 N N . LEU B 1 205 ? 19.906 -15.195 4.906 1 98.38 205 LEU B N 1
ATOM 5439 C CA . LEU B 1 205 ? 19.688 -13.859 5.449 1 98.38 205 LEU B CA 1
ATOM 5440 C C . LEU B 1 205 ? 20.672 -13.562 6.57 1 98.38 205 LEU B C 1
ATOM 5442 O O . LEU B 1 205 ? 20.984 -14.438 7.383 1 98.38 205 LEU B O 1
ATOM 5446 N N . THR B 1 206 ? 21.188 -12.352 6.594 1 98.12 206 THR B N 1
ATOM 5447 C CA . THR B 1 206 ? 21.781 -11.758 7.781 1 98.12 206 THR B CA 1
ATOM 5448 C C . THR B 1 206 ? 20.781 -10.883 8.523 1 98.12 206 THR B C 1
ATOM 5450 O O . THR B 1 206 ? 20.141 -10.016 7.918 1 98.12 206 THR B O 1
ATOM 5453 N N . LEU B 1 207 ? 20.641 -11.086 9.836 1 98.25 207 LEU B N 1
ATOM 5454 C CA . LEU B 1 207 ? 19.672 -10.312 10.609 1 98.25 207 LEU B CA 1
ATOM 5455 C C . LEU B 1 207 ? 20.375 -9.367 11.57 1 98.25 207 LEU B C 1
ATOM 5457 O O . LEU B 1 207 ? 21.297 -9.781 12.281 1 98.25 207 LEU B O 1
ATOM 5461 N N . ILE B 1 208 ? 20.094 -8.141 11.516 1 98.62 208 ILE B N 1
ATOM 5462 C CA . ILE B 1 208 ? 20.344 -7.191 12.594 1 98.62 208 ILE B CA 1
ATOM 5463 C C . ILE B 1 208 ? 19.125 -7.09 13.5 1 98.62 208 ILE B C 1
ATOM 5465 O O . ILE B 1 208 ? 18.078 -6.59 13.078 1 98.62 208 ILE B O 1
ATOM 5469 N N . ASN B 1 209 ? 19.266 -7.57 14.734 1 98.5 209 ASN B N 1
ATOM 5470 C CA . ASN B 1 209 ? 18.094 -7.719 15.594 1 98.5 209 ASN B CA 1
ATOM 5471 C C . ASN B 1 209 ? 18.078 -6.68 16.703 1 98.5 209 ASN B C 1
ATOM 5473 O O . ASN B 1 209 ? 18.922 -6.719 17.609 1 98.5 209 ASN B O 1
ATOM 5477 N N . ASP B 1 210 ? 17.172 -5.746 16.672 1 98.44 210 ASP B N 1
ATOM 5478 C CA . ASP B 1 210 ? 16.969 -4.734 17.703 1 98.44 210 ASP B CA 1
ATOM 5479 C C . ASP B 1 210 ? 15.531 -4.781 18.25 1 98.44 210 ASP B C 1
ATOM 5481 O O . ASP B 1 210 ? 14.992 -3.758 18.672 1 98.44 210 ASP B O 1
ATOM 5485 N N . VAL B 1 211 ? 14.922 -5.973 18.203 1 98.56 211 VAL B N 1
ATOM 5486 C CA . VAL B 1 211 ? 13.547 -6.148 18.672 1 98.56 211 VAL B CA 1
ATOM 5487 C C . VAL B 1 211 ? 13.539 -6.41 20.172 1 98.56 211 VAL B C 1
ATOM 5489 O O . VAL B 1 211 ? 14.359 -7.18 20.672 1 98.56 211 VAL B O 1
ATOM 5492 N N . VAL B 1 212 ? 12.617 -5.793 20.844 1 98.38 212 VAL B N 1
ATOM 5493 C CA . VAL B 1 212 ? 12.516 -6.012 22.281 1 98.38 212 VAL B CA 1
ATOM 5494 C C . VAL B 1 212 ? 11.164 -6.633 22.609 1 98.38 212 VAL B C 1
ATOM 5496 O O . VAL B 1 212 ? 10.195 -6.465 21.875 1 98.38 212 VAL B O 1
ATOM 5499 N N . SER B 1 213 ? 11.133 -7.336 23.719 1 98.12 213 SER B N 1
ATOM 5500 C CA . SER B 1 213 ? 9.898 -7.93 24.234 1 98.12 213 SER B CA 1
ATOM 5501 C C . SER B 1 213 ? 9.094 -6.918 25.047 1 98.12 213 SER B C 1
ATOM 5503 O O . SER B 1 213 ? 9.656 -6.129 25.797 1 98.12 213 SER B O 1
ATOM 5505 N N . VAL B 1 214 ? 7.746 -6.891 24.797 1 98 214 VAL B N 1
ATOM 5506 C CA . VAL B 1 214 ? 6.887 -5.98 25.547 1 98 214 VAL B CA 1
ATOM 5507 C C . VAL B 1 214 ? 5.59 -6.691 25.922 1 98 214 VAL B C 1
ATOM 5509 O O . VAL B 1 214 ? 5.363 -7.84 25.531 1 98 214 VAL B O 1
ATOM 5512 N N . THR B 1 215 ? 4.766 -6.008 26.703 1 96.62 215 THR B N 1
ATOM 5513 C CA . THR B 1 215 ? 3.449 -6.547 27.016 1 96.62 215 THR B CA 1
ATOM 5514 C C . THR B 1 215 ? 2.531 -6.48 25.797 1 96.62 215 THR B C 1
ATOM 5516 O O . THR B 1 215 ? 2.814 -5.762 24.844 1 96.62 215 THR B O 1
ATOM 5519 N N . ARG B 1 216 ? 1.464 -7.199 25.797 1 94.19 216 ARG B N 1
ATOM 5520 C CA . ARG B 1 216 ? 0.476 -7.184 24.719 1 94.19 216 ARG B CA 1
ATOM 5521 C C . ARG B 1 216 ? -0.117 -5.789 24.547 1 94.19 216 ARG B C 1
ATOM 5523 O O . ARG B 1 216 ? -0.364 -5.355 23.422 1 94.19 216 ARG B O 1
ATOM 5530 N N . GLU B 1 217 ? -0.325 -5.125 25.594 1 93 217 GLU B N 1
ATOM 5531 C CA . GLU B 1 217 ? -0.883 -3.777 25.547 1 93 217 GLU B CA 1
ATOM 5532 C C . GLU B 1 217 ? 0.076 -2.805 24.859 1 93 217 GLU B C 1
ATOM 5534 O O . GLU B 1 217 ? -0.345 -1.969 24.062 1 93 217 GLU B O 1
ATOM 5539 N N . GLN B 1 218 ? 1.317 -2.926 25.172 1 93.62 218 GLN B N 1
ATOM 5540 C CA . GLN B 1 218 ? 2.33 -2.066 24.578 1 93.62 218 GLN B CA 1
ATOM 5541 C C . GLN B 1 218 ? 2.434 -2.314 23.062 1 93.62 218 GLN B C 1
ATOM 5543 O O . GLN B 1 218 ? 2.568 -1.371 22.281 1 93.62 218 GLN B O 1
ATOM 5548 N N . GLU B 1 219 ? 2.404 -3.588 22.719 1 94 219 GLU B N 1
ATOM 5549 C CA . GLU B 1 219 ? 2.453 -3.908 21.297 1 94 219 GLU B CA 1
ATOM 5550 C C . GLU B 1 219 ? 1.236 -3.354 20.562 1 94 219 GLU B C 1
ATOM 5552 O O . GLU B 1 219 ? 1.356 -2.844 19.438 1 94 219 GLU B O 1
ATOM 5557 N N . LYS B 1 220 ? 0.146 -3.393 21.172 1 90.44 220 LYS B N 1
ATOM 5558 C CA . LYS B 1 220 ? -1.098 -2.951 20.547 1 90.44 220 LYS B CA 1
ATOM 5559 C C . LYS B 1 220 ? -1.113 -1.437 20.359 1 90.44 220 LYS B C 1
ATOM 5561 O O . LYS B 1 220 ? -1.509 -0.938 19.297 1 90.44 220 LYS B O 1
ATOM 5566 N N . GLN B 1 221 ? -0.547 -0.666 21.297 1 90.69 221 GLN B N 1
ATOM 5567 C CA . GLN B 1 221 ? -0.811 0.769 21.312 1 90.69 221 GLN B CA 1
ATOM 5568 C C . GLN B 1 221 ? 0.458 1.564 21.016 1 90.69 221 GLN B C 1
ATOM 5570 O O . GLN B 1 221 ? 0.389 2.701 20.547 1 90.69 221 GLN B O 1
ATOM 5575 N N . HIS B 1 222 ? 1.616 0.92 21.219 1 93.88 222 HIS B N 1
ATOM 5576 C CA . HIS B 1 222 ? 2.738 1.839 21.375 1 93.88 222 HIS B CA 1
ATOM 5577 C C . HIS B 1 222 ? 3.926 1.398 20.516 1 93.88 222 HIS B C 1
ATOM 5579 O O . HIS B 1 222 ? 4.891 2.15 20.359 1 93.88 222 HIS B O 1
ATOM 5585 N N . CYS B 1 223 ? 3.852 0.217 20.031 1 94.31 223 CYS B N 1
ATOM 5586 C CA . CYS B 1 223 ? 5.012 -0.228 19.266 1 94.31 223 CYS B CA 1
ATOM 5587 C C . CYS B 1 223 ? 4.609 -1.237 18.203 1 94.31 223 CYS B C 1
ATOM 5589 O O . CYS B 1 223 ? 3.551 -1.861 18.297 1 94.31 223 CYS B O 1
ATOM 5591 N N . ASN B 1 224 ? 5.461 -1.328 17.125 1 95.62 224 ASN B N 1
ATOM 5592 C CA . ASN B 1 224 ? 5.266 -2.281 16.047 1 95.62 224 ASN B CA 1
ATOM 5593 C C . ASN B 1 224 ? 6.531 -3.09 15.766 1 95.62 224 ASN B C 1
ATOM 5595 O O . ASN B 1 224 ? 7.629 -2.672 16.125 1 95.62 224 ASN B O 1
ATOM 5599 N N . PHE B 1 225 ? 6.344 -4.305 15.266 1 97.81 225 PHE B N 1
ATOM 5600 C CA . PHE B 1 225 ? 7.434 -5.051 14.648 1 97.81 225 PHE B CA 1
ATOM 5601 C C . PHE B 1 225 ? 7.715 -4.527 13.242 1 97.81 225 PHE B C 1
ATOM 5603 O O . PHE B 1 225 ? 6.809 -4.453 12.406 1 97.81 225 PHE B O 1
ATOM 5610 N N . ASN B 1 226 ? 8.992 -4.148 12.977 1 98.12 226 ASN B N 1
ATOM 5611 C CA . ASN B 1 226 ? 9.344 -3.523 11.711 1 98.12 226 ASN B CA 1
ATOM 5612 C C . ASN B 1 226 ? 10.516 -4.242 11.039 1 98.12 226 ASN B C 1
ATOM 5614 O O . ASN B 1 226 ? 11.406 -4.758 11.719 1 98.12 226 ASN B O 1
ATOM 5618 N N . ILE B 1 227 ? 10.453 -4.242 9.719 1 98.5 227 ILE B N 1
ATOM 5619 C CA . ILE B 1 227 ? 11.523 -4.812 8.898 1 98.5 227 ILE B CA 1
ATOM 5620 C C . ILE B 1 227 ? 12.078 -3.744 7.957 1 98.5 227 ILE B C 1
ATOM 5622 O O . ILE B 1 227 ? 11.328 -3.154 7.172 1 98.5 227 ILE B O 1
ATOM 5626 N N . ASP B 1 228 ? 13.328 -3.496 8.047 1 97.44 228 ASP B N 1
ATOM 5627 C CA . ASP B 1 228 ? 14.039 -2.613 7.121 1 97.44 228 ASP B CA 1
ATOM 5628 C C . ASP B 1 228 ? 14.977 -3.406 6.219 1 97.44 228 ASP B C 1
ATOM 5630 O O . ASP B 1 228 ? 15.859 -4.113 6.703 1 97.44 228 ASP B O 1
ATOM 5634 N N . ILE B 1 229 ? 14.797 -3.318 4.961 1 97.56 229 ILE B N 1
ATOM 5635 C CA . ILE B 1 229 ? 15.594 -4.078 4.004 1 97.56 229 ILE B CA 1
ATOM 5636 C C . ILE B 1 229 ? 16.906 -3.35 3.732 1 97.56 229 ILE B C 1
ATOM 5638 O O . ILE B 1 229 ? 16.906 -2.18 3.344 1 97.56 229 ILE B O 1
ATOM 5642 N N . LYS B 1 230 ? 17.969 -4.012 3.924 1 96.94 230 LYS B N 1
ATOM 5643 C CA . LYS B 1 230 ? 19.328 -3.518 3.662 1 96.94 230 LYS B CA 1
ATOM 5644 C C . LYS B 1 230 ? 19.969 -4.289 2.521 1 96.94 230 LYS B C 1
ATOM 5646 O O . LYS B 1 230 ? 19.453 -5.309 2.066 1 96.94 230 LYS B O 1
ATOM 5651 N N . PRO B 1 231 ? 21.078 -3.797 1.972 1 95.12 231 PRO B N 1
ATOM 5652 C CA . PRO B 1 231 ? 21.75 -4.52 0.887 1 95.12 231 PRO B CA 1
ATOM 5653 C C . PRO B 1 231 ? 22.266 -5.887 1.321 1 95.12 231 PRO B C 1
ATOM 5655 O O . PRO B 1 231 ? 22.422 -6.141 2.52 1 95.12 231 PRO B O 1
ATOM 5658 N N . ASN B 1 232 ? 22.5 -6.766 0.392 1 97.44 232 ASN B N 1
ATOM 5659 C CA . ASN B 1 232 ? 23.172 -8.047 0.562 1 97.44 232 ASN B CA 1
ATOM 5660 C C . ASN B 1 232 ? 22.359 -9 1.434 1 97.44 232 ASN B C 1
ATOM 5662 O O . ASN B 1 232 ? 22.906 -9.625 2.35 1 97.44 232 ASN B O 1
ATOM 5666 N N . ASN B 1 233 ? 21.047 -9.023 1.2 1 98.44 233 ASN B N 1
ATOM 5667 C CA . ASN B 1 233 ? 20.125 -9.922 1.898 1 98.44 233 ASN B CA 1
ATOM 5668 C C . ASN B 1 233 ? 20.25 -9.781 3.414 1 98.44 233 ASN B C 1
ATOM 5670 O O . ASN B 1 233 ? 20.312 -10.781 4.133 1 98.44 233 ASN B O 1
ATOM 5674 N N . THR B 1 234 ? 20.312 -8.531 3.838 1 98.5 234 THR B N 1
ATOM 5675 C CA . THR B 1 234 ? 20.312 -8.188 5.254 1 98.5 234 THR B CA 1
ATOM 5676 C C . THR B 1 234 ? 18.984 -7.539 5.641 1 98.5 234 THR B C 1
ATOM 5678 O O . THR B 1 234 ? 18.469 -6.668 4.926 1 98.5 234 THR B O 1
ATOM 5681 N N . LEU B 1 235 ? 18.391 -8.023 6.707 1 98.75 235 LEU B N 1
ATOM 5682 C CA . LEU B 1 235 ? 17.203 -7.406 7.27 1 98.75 235 LEU B CA 1
ATOM 5683 C C . LEU B 1 235 ? 17.484 -6.836 8.656 1 98.75 235 LEU B C 1
ATOM 5685 O O . LEU B 1 235 ? 18.062 -7.508 9.5 1 98.75 235 LEU B O 1
ATOM 5689 N N . HIS B 1 236 ? 17.188 -5.59 8.852 1 98.69 236 HIS B N 1
ATOM 5690 C CA . HIS B 1 236 ? 17.172 -4.977 10.172 1 98.69 236 HIS B CA 1
ATOM 5691 C C . HIS B 1 236 ? 15.797 -5.062 10.812 1 98.69 236 HIS B C 1
ATOM 5693 O O . HIS B 1 236 ? 14.844 -4.453 10.32 1 98.69 236 HIS B O 1
ATOM 5699 N N . LEU B 1 237 ? 15.711 -5.848 11.836 1 98.75 237 LEU B N 1
ATOM 5700 C CA . LEU B 1 237 ? 14.477 -6 12.602 1 98.75 237 LEU B CA 1
ATOM 5701 C C . LEU B 1 237 ? 14.492 -5.105 13.836 1 98.75 237 LEU B C 1
ATOM 5703 O O . LEU B 1 237 ? 15.461 -5.094 14.594 1 98.75 237 LEU B O 1
ATOM 5707 N N . TYR B 1 238 ? 13.422 -4.371 14.016 1 98.31 238 TYR B N 1
ATOM 5708 C CA . TYR B 1 238 ? 13.391 -3.482 15.172 1 98.31 238 TYR B CA 1
ATOM 5709 C C . TYR B 1 238 ? 11.961 -3.254 15.648 1 98.31 238 TYR B C 1
ATOM 5711 O O . TYR B 1 238 ? 11.008 -3.705 15.008 1 98.31 238 TYR B O 1
ATOM 5719 N N . GLY B 1 239 ? 11.82 -2.596 16.781 1 98 239 GLY B N 1
ATOM 5720 C 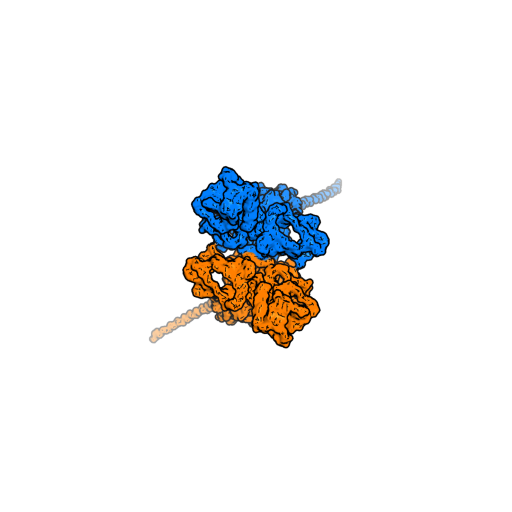CA . GLY B 1 239 ? 10.539 -2.424 17.438 1 98 239 GLY B CA 1
ATOM 5721 C C . GLY B 1 239 ? 10.273 -3.461 18.516 1 98 239 GLY B C 1
ATOM 5722 O O . GLY B 1 239 ? 11.125 -3.703 19.375 1 98 239 GLY B O 1
ATOM 5723 N N . CYS B 1 240 ? 8.992 -4.02 18.453 1 98.19 240 CYS B N 1
ATOM 5724 C CA . CYS B 1 240 ? 8.68 -4.863 19.609 1 98.19 240 CYS B CA 1
ATOM 5725 C C . CYS B 1 240 ? 7.828 -6.055 19.188 1 98.19 240 CYS B C 1
ATOM 5727 O O . CYS B 1 240 ? 7.309 -6.094 18.078 1 98.19 240 CYS B O 1
ATOM 5729 N N . LEU B 1 241 ? 7.812 -7.023 20.016 1 98.19 241 LEU B N 1
ATOM 5730 C CA . LEU B 1 241 ? 6.918 -8.18 20 1 98.19 241 LEU B CA 1
ATOM 5731 C C . LEU B 1 241 ? 6.355 -8.461 21.375 1 98.19 241 LEU B C 1
ATOM 5733 O O . LEU B 1 241 ? 7.07 -8.352 22.375 1 98.19 241 LEU B O 1
ATOM 5737 N N . ALA B 1 242 ? 5.145 -8.852 21.391 1 97.38 242 ALA B N 1
ATOM 5738 C CA . ALA B 1 242 ? 4.523 -9.18 22.672 1 97.38 242 ALA B CA 1
ATOM 5739 C C . ALA B 1 242 ? 5.129 -10.453 23.266 1 97.38 242 ALA B C 1
ATOM 5741 O O . ALA B 1 242 ? 5.449 -11.391 22.531 1 97.38 242 ALA B O 1
ATOM 5742 N N . GLN B 1 243 ? 5.09 -10.469 24.578 1 96.62 243 GLN B N 1
ATOM 5743 C CA . GLN B 1 243 ? 5.551 -11.625 25.344 1 96.62 243 GLN B CA 1
ATOM 5744 C C . GLN B 1 243 ? 4.676 -12.844 25.078 1 96.62 243 GLN B C 1
ATOM 5746 O O . GLN B 1 243 ? 3.451 -12.734 25 1 96.62 243 GLN B O 1
ATOM 5751 N N . ARG B 1 244 ? 5.406 -13.938 24.859 1 94.62 244 ARG B N 1
ATOM 5752 C CA . ARG B 1 244 ? 4.73 -15.219 24.688 1 94.62 244 ARG B CA 1
ATOM 5753 C C . ARG B 1 244 ? 5.469 -16.328 25.438 1 94.62 244 ARG B C 1
ATOM 5755 O O . ARG B 1 244 ? 6.684 -16.25 25.625 1 94.62 244 ARG B O 1
ATOM 5762 N N . LYS B 1 245 ? 4.688 -17.359 25.781 1 93.12 245 LYS B N 1
ATOM 5763 C CA . LYS B 1 245 ? 5.281 -18.5 26.469 1 93.12 245 LYS B CA 1
ATOM 5764 C C . LYS B 1 245 ? 6.133 -19.344 25.516 1 93.12 245 LYS B C 1
ATOM 5766 O O . LYS B 1 245 ? 7.164 -19.875 25.906 1 93.12 245 LYS B O 1
ATOM 5771 N N . HIS B 1 246 ? 5.715 -19.484 24.344 1 95.31 246 HIS B N 1
ATOM 5772 C CA . HIS B 1 246 ? 6.402 -20.281 23.344 1 95.31 246 HIS B CA 1
ATOM 5773 C C . HIS B 1 246 ? 6.918 -19.422 22.188 1 95.31 246 HIS B C 1
ATOM 5775 O O . HIS B 1 246 ? 6.324 -18.391 21.875 1 95.31 246 HIS B O 1
ATOM 5781 N N . PRO B 1 247 ? 7.965 -19.875 21.609 1 96.62 247 PRO B N 1
ATOM 5782 C CA . PRO B 1 247 ? 8.508 -19.094 20.484 1 96.62 247 PRO B CA 1
ATOM 5783 C C . PRO B 1 247 ? 7.52 -18.953 19.328 1 96.62 247 PRO B C 1
ATOM 5785 O O . PRO B 1 247 ? 6.73 -19.875 19.078 1 96.62 247 PRO B O 1
ATOM 5788 N N . ARG B 1 248 ? 7.613 -17.828 18.703 1 96.62 248 ARG B N 1
ATOM 5789 C CA . ARG B 1 248 ? 6.832 -17.578 17.5 1 96.62 248 ARG B CA 1
ATOM 5790 C C . ARG B 1 248 ? 7.652 -17.844 16.234 1 96.62 248 ARG B C 1
ATOM 5792 O O . ARG B 1 248 ? 8.836 -17.5 16.172 1 96.62 248 ARG B O 1
ATOM 5799 N N . THR B 1 249 ? 7.051 -18.531 15.305 1 97.56 249 THR B N 1
ATOM 5800 C CA . THR B 1 249 ? 7.707 -18.75 14.016 1 97.56 249 THR B CA 1
ATOM 5801 C C . THR B 1 249 ? 7.367 -17.625 13.047 1 97.56 249 THR B C 1
ATOM 5803 O O . THR B 1 249 ? 6.195 -17.359 12.773 1 97.56 249 THR B O 1
ATOM 5806 N N . LEU B 1 250 ? 8.336 -16.938 12.609 1 98.06 250 LEU B N 1
ATOM 5807 C CA . LEU B 1 250 ? 8.156 -15.922 11.586 1 98.06 250 LEU B CA 1
ATOM 5808 C C . LEU B 1 250 ? 8.961 -16.266 10.336 1 98.06 250 LEU B C 1
ATOM 5810 O O . LEU B 1 250 ? 10.047 -16.828 10.422 1 98.06 250 LEU B O 1
ATOM 5814 N N . GLN B 1 251 ? 8.391 -16.031 9.18 1 98.56 251 GLN B N 1
ATOM 5815 C CA . GLN B 1 251 ? 9.039 -16.266 7.891 1 98.56 251 GLN B CA 1
ATOM 5816 C C . GLN B 1 251 ? 9.352 -14.945 7.188 1 98.56 251 GLN B C 1
ATOM 5818 O O . GLN B 1 251 ? 8.492 -14.062 7.109 1 98.56 251 GLN B O 1
ATOM 5823 N N . LEU B 1 252 ? 10.555 -14.773 6.738 1 98.81 252 LEU B N 1
ATOM 5824 C CA . LEU B 1 252 ? 11.031 -13.523 6.156 1 98.81 252 LEU B CA 1
ATOM 5825 C C . LEU B 1 252 ? 11.453 -13.727 4.703 1 98.81 252 LEU B C 1
ATOM 5827 O O . LEU B 1 252 ? 11.977 -14.781 4.352 1 98.81 252 LEU B O 1
ATOM 5831 N N . ALA B 1 253 ? 11.227 -12.75 3.891 1 98.81 253 ALA B N 1
ATOM 5832 C CA . ALA B 1 253 ? 11.578 -12.805 2.475 1 98.81 253 ALA B CA 1
ATOM 5833 C C . ALA B 1 253 ? 13.078 -12.625 2.275 1 98.81 253 ALA B C 1
ATOM 5835 O O . ALA B 1 253 ? 13.742 -11.945 3.066 1 98.81 253 ALA B O 1
ATOM 5836 N N . ILE B 1 254 ? 13.57 -13.234 1.311 1 98.81 254 ILE B N 1
ATOM 5837 C CA . ILE B 1 254 ? 14.914 -12.961 0.801 1 98.81 254 ILE B CA 1
ATOM 5838 C C . ILE B 1 254 ? 14.852 -11.844 -0.238 1 98.81 254 ILE B C 1
ATOM 5840 O O . ILE B 1 254 ? 14.391 -12.062 -1.363 1 98.81 254 ILE B O 1
ATOM 5844 N N . PRO B 1 255 ? 15.383 -10.68 0.103 1 98.31 255 PRO B N 1
ATOM 5845 C CA . PRO B 1 255 ? 15.18 -9.516 -0.759 1 98.31 255 PRO B CA 1
ATOM 5846 C C . PRO B 1 255 ? 15.914 -9.625 -2.092 1 98.31 255 PRO B C 1
ATOM 5848 O O . PRO B 1 255 ? 15.484 -9.039 -3.088 1 98.31 255 PRO B O 1
ATOM 5851 N N . ASP B 1 256 ? 17.031 -10.344 -2.137 1 98.31 256 ASP B N 1
ATOM 5852 C CA . ASP B 1 256 ? 17.828 -10.539 -3.344 1 98.31 256 ASP B CA 1
ATOM 5853 C C . ASP B 1 256 ? 17.969 -12.023 -3.678 1 98.31 256 ASP B C 1
ATOM 5855 O O . ASP B 1 256 ? 19.016 -12.617 -3.436 1 98.31 256 ASP B O 1
ATOM 5859 N N . PRO B 1 257 ? 16.984 -12.523 -4.359 1 98.62 257 PRO B N 1
ATOM 5860 C CA . PRO B 1 257 ? 17.016 -13.953 -4.68 1 98.62 257 PRO B CA 1
ATOM 5861 C C . PRO B 1 257 ? 18.188 -14.328 -5.586 1 98.62 257 PRO B C 1
ATOM 5863 O O . PRO B 1 257 ? 18.688 -15.461 -5.539 1 98.62 257 PRO B O 1
ATOM 5866 N N . VAL B 1 258 ? 18.672 -13.414 -6.41 1 98.62 258 VAL B N 1
ATOM 5867 C CA . VAL B 1 258 ? 19.766 -13.695 -7.328 1 98.62 258 VAL B CA 1
ATOM 5868 C C . VAL B 1 258 ? 21.062 -13.906 -6.539 1 98.62 258 VAL B C 1
ATOM 5870 O O . VAL B 1 258 ? 21.828 -14.828 -6.828 1 98.62 258 VAL B O 1
ATOM 5873 N N . LEU B 1 259 ? 21.25 -13.062 -5.555 1 98.5 259 LEU B N 1
ATOM 5874 C CA . LEU B 1 259 ? 22.406 -13.242 -4.68 1 98.5 259 LEU B CA 1
ATOM 5875 C C . LEU B 1 259 ? 22.328 -14.586 -3.959 1 98.5 259 LEU B C 1
ATOM 5877 O O . LEU B 1 259 ? 23.344 -15.273 -3.809 1 98.5 259 LEU B O 1
ATOM 5881 N N . TYR B 1 260 ? 21.219 -15 -3.51 1 98.5 260 TYR B N 1
ATOM 5882 C CA . TYR B 1 260 ? 21.031 -16.281 -2.85 1 98.5 260 TYR B CA 1
ATOM 5883 C C . TYR B 1 260 ? 21.297 -17.438 -3.814 1 98.5 260 TYR B C 1
ATOM 5885 O O . TYR B 1 260 ? 21.938 -18.422 -3.445 1 98.5 260 TYR B O 1
ATOM 5893 N N . ALA B 1 261 ? 20.859 -17.266 -5.043 1 98.81 261 ALA B N 1
ATOM 5894 C CA . ALA B 1 261 ? 21.094 -18.297 -6.051 1 98.81 261 ALA B CA 1
ATOM 5895 C C . ALA B 1 261 ? 22.578 -18.516 -6.289 1 98.81 261 ALA B C 1
ATOM 5897 O O . ALA B 1 261 ? 23.047 -19.641 -6.457 1 98.81 261 ALA B O 1
ATOM 5898 N N . LYS B 1 262 ? 23.297 -17.422 -6.344 1 98.69 262 LYS B N 1
ATOM 5899 C CA . LYS B 1 262 ? 24.734 -17.531 -6.508 1 98.69 262 LYS B CA 1
ATOM 5900 C C . LYS B 1 262 ? 25.359 -18.328 -5.367 1 98.69 262 LYS B C 1
ATOM 5902 O O . LYS B 1 262 ? 26.25 -19.156 -5.594 1 98.69 262 LYS B O 1
ATOM 5907 N N . GLN B 1 263 ? 24.875 -18.125 -4.176 1 98.25 263 GLN B N 1
ATOM 5908 C CA . GLN B 1 263 ? 25.344 -18.875 -3.021 1 98.25 263 GLN B CA 1
ATOM 5909 C C . GLN B 1 263 ? 25.016 -20.359 -3.158 1 98.25 263 GLN B C 1
ATOM 5911 O O . GLN B 1 263 ? 25.844 -21.219 -2.873 1 98.25 263 GLN B O 1
ATOM 5916 N N . VAL B 1 264 ? 23.844 -20.609 -3.566 1 98.5 264 VAL B N 1
ATOM 5917 C CA . VAL B 1 264 ? 23.375 -21.984 -3.713 1 98.5 264 VAL B CA 1
ATOM 5918 C C . VAL B 1 264 ? 24.188 -22.703 -4.785 1 98.5 264 VAL B C 1
ATOM 5920 O O . VAL B 1 264 ? 24.531 -23.875 -4.629 1 98.5 264 VAL B O 1
ATOM 5923 N N . ILE B 1 265 ? 24.516 -22 -5.887 1 98.56 265 ILE B N 1
ATOM 5924 C CA . ILE B 1 265 ? 25.312 -22.562 -6.977 1 98.56 265 ILE B CA 1
ATOM 5925 C C . ILE B 1 265 ? 26.719 -22.906 -6.477 1 98.56 265 ILE B C 1
ATOM 5927 O O . ILE B 1 265 ? 27.234 -23.984 -6.754 1 98.56 265 ILE B O 1
ATOM 5931 N N . LYS B 1 266 ? 27.297 -22 -5.703 1 98.06 266 LYS B N 1
ATOM 5932 C CA . LYS B 1 266 ? 28.625 -22.266 -5.145 1 98.06 266 LYS B CA 1
ATOM 5933 C C . LYS B 1 266 ? 28.625 -23.5 -4.262 1 98.06 266 LYS B C 1
ATOM 5935 O O . LYS B 1 266 ? 29.531 -24.328 -4.34 1 98.06 266 LYS B O 1
ATOM 5940 N N . LYS B 1 267 ? 27.625 -23.625 -3.461 1 97.38 267 LYS B N 1
ATOM 5941 C CA . LYS B 1 267 ? 27.5 -24.797 -2.592 1 97.38 267 LYS B CA 1
ATOM 5942 C C . LYS B 1 267 ? 27.328 -26.078 -3.406 1 97.38 267 LYS B C 1
ATOM 5944 O O . LYS B 1 267 ? 27.891 -27.125 -3.059 1 97.38 267 LYS B O 1
ATOM 5949 N N . ALA B 1 268 ? 26.547 -25.953 -4.438 1 97.31 268 ALA B N 1
ATOM 5950 C CA . ALA B 1 268 ? 26.328 -27.109 -5.301 1 97.31 268 ALA B CA 1
ATOM 5951 C C . ALA B 1 268 ? 27.625 -27.562 -5.965 1 97.31 268 ALA B C 1
ATOM 5953 O O . ALA B 1 268 ? 27.891 -28.766 -6.059 1 97.31 268 ALA B O 1
ATOM 5954 N N . LEU B 1 269 ? 28.422 -26.578 -6.438 1 97.31 269 LEU B N 1
ATOM 5955 C CA . LEU B 1 269 ? 29.719 -26.891 -7.055 1 97.31 269 LEU B CA 1
ATOM 5956 C C . LEU B 1 269 ? 30.625 -27.594 -6.062 1 97.31 269 LEU B C 1
ATOM 5958 O O . LEU B 1 269 ? 31.266 -28.594 -6.402 1 97.31 269 LEU B O 1
ATOM 5962 N N . GLN B 1 270 ? 30.625 -27.094 -4.867 1 96.5 270 GLN B N 1
ATOM 5963 C CA . GLN B 1 270 ? 31.438 -27.688 -3.82 1 96.5 270 GLN B CA 1
ATOM 5964 C C . GLN B 1 270 ? 30.969 -29.109 -3.498 1 96.5 270 GLN B C 1
ATOM 5966 O O . GLN B 1 270 ? 31.781 -30.031 -3.406 1 96.5 270 GLN B O 1
ATOM 5971 N N . LYS B 1 271 ? 29.734 -29.266 -3.35 1 95.19 271 LYS B N 1
ATOM 5972 C CA . LYS B 1 271 ? 29.156 -30.547 -2.988 1 95.19 271 LYS B CA 1
ATOM 5973 C C . LYS B 1 271 ? 29.453 -31.609 -4.055 1 95.19 271 LYS B C 1
ATOM 5975 O O . LYS B 1 271 ? 29.609 -32.781 -3.742 1 95.19 271 LYS B O 1
ATOM 5980 N N . ASN B 1 272 ? 29.578 -31.156 -5.309 1 95.5 272 ASN B N 1
ATOM 5981 C CA . ASN B 1 272 ? 29.781 -32.094 -6.414 1 95.5 272 ASN B CA 1
ATOM 5982 C C . ASN B 1 272 ? 31.25 -32.094 -6.859 1 95.5 272 ASN B C 1
ATOM 5984 O O . ASN B 1 272 ? 31.562 -32.656 -7.918 1 95.5 272 ASN B O 1
ATOM 5988 N N . ASN B 1 273 ? 32.125 -31.469 -6.113 1 95.06 273 ASN B N 1
ATOM 5989 C CA . ASN B 1 273 ? 33.562 -31.453 -6.348 1 95.06 273 ASN B CA 1
ATOM 5990 C C . ASN B 1 273 ? 33.875 -30.922 -7.738 1 95.06 273 ASN B C 1
ATOM 5992 O O . ASN B 1 273 ? 34.688 -31.516 -8.461 1 95.06 273 ASN B O 1
ATOM 5996 N N . ILE B 1 274 ? 33.219 -29.891 -8.102 1 96.81 274 ILE B N 1
ATOM 5997 C CA . ILE B 1 274 ? 33.5 -29.234 -9.375 1 96.81 274 ILE B CA 1
ATOM 5998 C C . ILE B 1 274 ? 34.375 -28.016 -9.141 1 96.81 274 ILE B C 1
ATOM 6000 O O . ILE B 1 274 ? 34 -27.109 -8.398 1 96.81 274 ILE B O 1
ATOM 6004 N N . THR B 1 275 ? 35.594 -28 -9.711 1 97.19 275 THR B N 1
ATOM 6005 C CA . THR B 1 275 ? 36.469 -26.828 -9.648 1 97.19 275 THR B CA 1
ATOM 6006 C C . THR B 1 275 ? 35.938 -25.703 -10.531 1 97.19 275 THR B C 1
ATOM 6008 O O . THR B 1 275 ? 35.688 -25.922 -11.727 1 97.19 275 THR B O 1
ATOM 6011 N N . PHE B 1 276 ? 35.688 -24.578 -9.992 1 97.56 276 PHE B N 1
ATOM 6012 C CA . PHE B 1 276 ? 35.156 -23.438 -10.703 1 97.56 276 PHE B CA 1
ATOM 6013 C C . PHE B 1 276 ? 36.156 -22.297 -10.766 1 97.56 276 PHE B C 1
ATOM 6015 O O . PHE B 1 276 ? 36.594 -21.781 -9.734 1 97.56 276 PHE B O 1
ATOM 6022 N N . LYS B 1 277 ? 36.562 -21.891 -11.914 1 97.75 277 LYS B N 1
ATOM 6023 C CA . LYS B 1 277 ? 37.625 -20.906 -12.086 1 97.75 277 LYS B CA 1
ATOM 6024 C C . LYS B 1 277 ? 37.062 -19.562 -12.547 1 97.75 277 LYS B C 1
ATOM 6026 O O . LYS B 1 277 ? 37.812 -18.562 -12.602 1 97.75 277 LYS B O 1
ATOM 6031 N N . GLY B 1 278 ? 35.844 -19.531 -12.938 1 98.12 278 GLY B N 1
ATOM 6032 C CA . GLY B 1 278 ? 35.25 -18.312 -13.469 1 98.12 278 GLY B CA 1
ATOM 6033 C C . GLY B 1 278 ? 34.469 -17.531 -12.43 1 98.12 278 GLY B C 1
ATOM 6034 O O . GLY B 1 278 ? 34.844 -17.516 -11.25 1 98.12 278 GLY B O 1
ATOM 6035 N N . LYS B 1 279 ? 33.5 -16.719 -12.922 1 98.56 279 LYS B N 1
ATOM 6036 C CA . LYS B 1 279 ? 32.656 -15.883 -12.078 1 98.56 279 LYS B CA 1
ATOM 6037 C C . LYS B 1 279 ? 31.172 -16.234 -12.273 1 98.56 279 LYS B C 1
ATOM 6039 O O . LYS B 1 279 ? 30.797 -16.828 -13.281 1 98.56 279 LYS B O 1
ATOM 6044 N N . LEU B 1 280 ? 30.391 -16 -11.25 1 98.75 280 LEU B N 1
ATOM 6045 C CA . LEU B 1 280 ? 28.938 -16.031 -11.367 1 98.75 280 LEU B CA 1
ATOM 6046 C C . LEU B 1 280 ? 28.391 -14.688 -11.828 1 98.75 280 LEU B C 1
ATOM 6048 O O . LEU B 1 280 ? 28.516 -13.688 -11.109 1 98.75 280 LEU B O 1
ATOM 6052 N N . VAL B 1 281 ? 27.797 -14.602 -12.992 1 98.5 281 VAL B N 1
ATOM 6053 C CA . VAL B 1 281 ? 27.344 -13.32 -13.539 1 98.5 281 VAL B CA 1
ATOM 6054 C C . VAL B 1 281 ? 25.922 -13.469 -14.078 1 98.5 281 VAL B C 1
ATOM 6056 O O . VAL B 1 281 ? 25.469 -14.578 -14.367 1 98.5 281 VAL B O 1
ATOM 6059 N N . VAL B 1 282 ? 25.172 -12.383 -14.164 1 98.5 282 VAL B N 1
ATOM 6060 C CA . VAL B 1 282 ? 23.859 -12.367 -14.789 1 98.5 282 VAL B CA 1
ATOM 6061 C C . VAL B 1 282 ? 23.984 -12.062 -16.281 1 98.5 282 VAL B C 1
ATOM 6063 O O . VAL B 1 282 ? 24.797 -11.203 -16.672 1 98.5 282 VAL B O 1
ATOM 6066 N N . GLY B 1 283 ? 23.266 -12.766 -17.047 1 98.25 283 GLY B N 1
ATOM 6067 C CA . GLY B 1 283 ? 23.312 -12.586 -18.5 1 98.25 283 GLY B CA 1
ATOM 6068 C C . GLY B 1 283 ? 22.234 -13.375 -19.219 1 98.25 283 GLY B C 1
ATOM 6069 O O . GLY B 1 283 ? 21.219 -13.734 -18.641 1 98.25 283 GLY B O 1
ATOM 6070 N N . ASN B 1 284 ? 22.469 -13.57 -20.547 1 98.19 284 ASN B N 1
ATOM 6071 C CA . ASN B 1 284 ? 21.516 -14.289 -21.391 1 98.19 284 ASN B CA 1
ATOM 6072 C C . ASN B 1 284 ? 22.109 -15.586 -21.938 1 98.19 284 ASN B C 1
ATOM 6074 O O . ASN B 1 284 ? 23.297 -15.641 -22.25 1 98.19 284 ASN B O 1
ATOM 6078 N N . THR B 1 285 ? 21.25 -16.562 -22.047 1 98.38 285 THR B N 1
ATOM 6079 C CA . THR B 1 285 ? 21.672 -17.812 -22.672 1 98.38 285 THR B CA 1
ATOM 6080 C C . THR B 1 285 ? 21.703 -17.672 -24.203 1 98.38 285 THR B C 1
ATOM 6082 O O . THR B 1 285 ? 20.688 -17.344 -24.812 1 98.38 285 THR B O 1
ATOM 6085 N N . PRO B 1 286 ? 22.797 -18.031 -24.797 1 97.88 286 PRO B N 1
ATOM 6086 C CA . PRO B 1 286 ? 22.844 -17.969 -26.266 1 97.88 286 PRO B CA 1
ATOM 6087 C C . PRO B 1 286 ? 21.984 -19.047 -26.922 1 97.88 286 PRO B C 1
ATOM 6089 O O . PRO B 1 286 ? 21.891 -20.172 -26.406 1 97.88 286 PRO B O 1
ATOM 6092 N N . GLU B 1 287 ? 21.578 -18.781 -28.078 1 94.94 287 GLU B N 1
ATOM 6093 C CA . GLU B 1 287 ? 20.719 -19.703 -28.812 1 94.94 287 GLU B CA 1
ATOM 6094 C C . GLU B 1 287 ? 21.469 -20.984 -29.172 1 94.94 287 GLU B C 1
ATOM 6096 O O . GLU B 1 287 ? 20.875 -22.062 -29.203 1 94.94 287 GLU B O 1
ATOM 6101 N N . GLU B 1 288 ? 22.781 -20.891 -29.359 1 95.69 288 GLU B N 1
ATOM 6102 C CA . GLU B 1 288 ? 23.562 -22.031 -29.844 1 95.69 288 GLU B CA 1
ATOM 6103 C C . GLU B 1 288 ? 24.109 -22.859 -28.688 1 95.69 288 GLU B C 1
ATOM 6105 O O . GLU B 1 288 ? 24.859 -23.812 -28.906 1 95.69 288 GLU B O 1
ATOM 6110 N N . SER B 1 289 ? 23.656 -22.531 -27.5 1 97.25 289 SER B N 1
ATOM 6111 C CA . SER B 1 289 ? 24.156 -23.312 -26.375 1 97.25 289 SER B CA 1
ATOM 6112 C C . SER B 1 289 ? 23.594 -24.719 -26.391 1 97.25 289 SER B C 1
ATOM 6114 O O . SER B 1 289 ? 22.469 -24.953 -26.844 1 97.25 289 SER B O 1
ATOM 6116 N N . ARG B 1 290 ? 24.406 -25.672 -25.891 1 95.62 290 ARG B N 1
ATOM 6117 C CA . ARG B 1 290 ? 23.984 -27.078 -25.812 1 95.62 290 ARG B CA 1
ATOM 6118 C C . ARG B 1 290 ? 23.391 -27.406 -24.453 1 95.62 290 ARG B C 1
ATOM 6120 O O . ARG B 1 290 ? 24 -27.141 -23.422 1 95.62 290 ARG B O 1
ATOM 6127 N N . LEU B 1 291 ? 22.266 -28.047 -24.422 1 96.38 291 LEU B N 1
ATOM 6128 C CA . LEU B 1 291 ? 21.594 -28.453 -23.188 1 96.38 291 LEU B CA 1
ATOM 6129 C C . LEU B 1 291 ? 22.375 -29.562 -22.484 1 96.38 291 LEU B C 1
ATOM 6131 O O . LEU B 1 291 ? 22.75 -30.547 -23.109 1 96.38 291 LEU B O 1
ATOM 6135 N N . VAL B 1 292 ? 22.625 -29.359 -21.25 1 96 292 VAL B N 1
ATOM 6136 C CA . VAL B 1 292 ? 23.312 -30.359 -20.438 1 96 292 VAL B CA 1
ATOM 6137 C C . VAL B 1 292 ? 22.297 -31.109 -19.578 1 96 292 VAL B C 1
ATOM 6139 O O . VAL B 1 292 ? 22.297 -32.344 -19.516 1 96 292 VAL B O 1
ATOM 6142 N N . ALA B 1 293 ? 21.453 -30.359 -18.891 1 97 293 ALA B N 1
ATOM 6143 C CA . ALA B 1 293 ? 20.438 -30.906 -18 1 97 293 ALA B CA 1
ATOM 6144 C C . ALA B 1 293 ? 19.281 -29.922 -17.812 1 97 293 ALA B C 1
ATOM 6146 O O . ALA B 1 293 ? 19.438 -28.734 -18.078 1 97 293 ALA B O 1
ATOM 6147 N N . SER B 1 294 ? 18.141 -30.422 -17.422 1 97.62 294 SER B N 1
ATOM 6148 C CA . SER B 1 294 ? 17.016 -29.562 -17.125 1 97.62 294 SER B CA 1
ATOM 6149 C C . SER B 1 294 ? 16.172 -30.125 -15.977 1 97.62 294 SER B C 1
ATOM 6151 O O . SER B 1 294 ? 16.25 -31.312 -15.672 1 97.62 294 SER B O 1
ATOM 6153 N N . HIS B 1 295 ? 15.516 -29.281 -15.289 1 98.44 295 HIS B N 1
ATOM 6154 C CA . HIS B 1 295 ? 14.555 -29.625 -14.25 1 98.44 295 HIS B CA 1
ATOM 6155 C C . HIS B 1 295 ? 13.18 -29.031 -14.562 1 98.44 295 HIS B C 1
ATOM 6157 O O . HIS B 1 295 ? 13.039 -27.828 -14.719 1 98.44 295 HIS B O 1
ATOM 6163 N N . GLN B 1 296 ? 12.164 -29.922 -14.602 1 98.69 296 GLN B N 1
ATOM 6164 C CA . GLN B 1 296 ? 10.797 -29.469 -14.812 1 98.69 296 GLN B CA 1
ATOM 6165 C C . GLN B 1 296 ? 10.008 -29.469 -13.508 1 98.69 296 GLN B C 1
ATOM 6167 O O . GLN B 1 296 ? 10.172 -30.359 -12.672 1 98.69 296 GLN B O 1
ATOM 6172 N N . SER B 1 297 ? 9.258 -28.438 -13.375 1 98.75 297 SER B N 1
ATOM 6173 C CA . SER B 1 297 ? 8.352 -28.391 -12.234 1 98.75 297 SER B CA 1
ATOM 6174 C C . SER B 1 297 ? 7.254 -29.453 -12.352 1 98.75 297 SER B C 1
ATOM 6176 O O . SER B 1 297 ? 7.141 -30.109 -13.383 1 98.75 297 SER B O 1
ATOM 6178 N N . ASP B 1 298 ? 6.461 -29.594 -11.258 1 98.44 298 ASP B N 1
ATOM 6179 C CA . ASP B 1 298 ? 5.191 -30.297 -11.391 1 98.44 298 ASP B CA 1
ATOM 6180 C C . ASP B 1 298 ? 4.281 -29.609 -12.398 1 98.44 298 ASP B C 1
ATOM 6182 O O . ASP B 1 298 ? 4.57 -28.484 -12.844 1 98.44 298 ASP B O 1
ATOM 6186 N N . GLU B 1 299 ? 3.221 -30.297 -12.773 1 98.75 299 GLU B N 1
ATOM 6187 C CA . GLU B 1 299 ? 2.254 -29.734 -13.711 1 98.75 299 GLU B CA 1
ATOM 6188 C C . GLU B 1 299 ? 1.564 -28.516 -13.117 1 98.75 299 GLU B C 1
ATOM 6190 O O . GLU B 1 299 ? 1.492 -28.359 -11.898 1 98.75 299 GLU B O 1
ATOM 6195 N N . LEU B 1 300 ? 1.06 -27.688 -13.992 1 98.88 300 LEU B N 1
ATOM 6196 C CA . LEU B 1 300 ? 0.427 -26.438 -13.602 1 98.88 300 LEU B CA 1
ATOM 6197 C C . LEU B 1 300 ? -0.685 -26.672 -12.586 1 98.88 300 LEU B C 1
ATOM 6199 O O . LEU B 1 300 ? -0.865 -25.891 -11.656 1 98.88 300 LEU B O 1
ATOM 6203 N N . THR B 1 301 ? -1.443 -27.75 -12.75 1 98.75 301 THR B N 1
ATOM 6204 C CA . THR B 1 301 ? -2.545 -28.047 -11.836 1 98.75 301 THR B CA 1
ATOM 6205 C C . THR B 1 301 ? -2.037 -28.172 -10.398 1 98.75 301 THR B C 1
ATOM 6207 O O . THR B 1 301 ? -2.664 -27.672 -9.469 1 98.75 301 THR B O 1
ATOM 6210 N N . THR B 1 302 ? -0.918 -28.781 -10.25 1 98.88 302 THR B N 1
ATOM 6211 C CA . THR B 1 302 ? -0.326 -28.953 -8.93 1 98.88 302 THR B CA 1
ATOM 6212 C C . THR B 1 302 ? 0.112 -27.609 -8.359 1 98.88 302 THR B C 1
ATOM 6214 O O . THR B 1 302 ? -0.094 -27.328 -7.18 1 98.88 302 THR B O 1
ATOM 6217 N N . LEU B 1 303 ? 0.726 -26.781 -9.195 1 98.94 303 LEU B N 1
ATOM 6218 C CA . LEU B 1 303 ? 1.185 -25.469 -8.766 1 98.94 303 LEU B CA 1
ATOM 6219 C C . LEU B 1 303 ? 0.005 -24.578 -8.391 1 98.94 303 LEU B 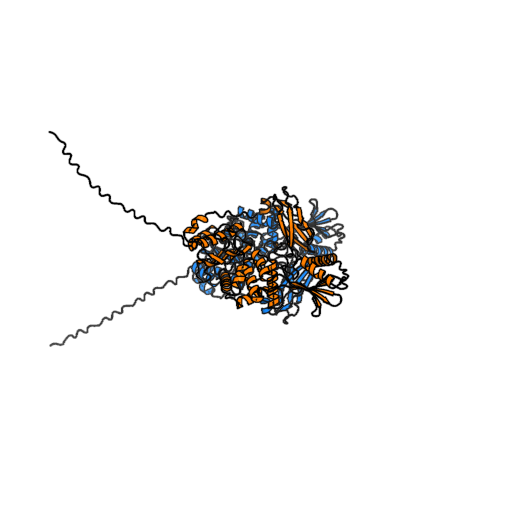C 1
ATOM 6221 O O . LEU B 1 303 ? 0.054 -23.859 -7.391 1 98.94 303 LEU B O 1
ATOM 6225 N N . LEU B 1 304 ? -1.047 -24.656 -9.18 1 98.94 304 LEU B N 1
ATOM 6226 C CA . LEU B 1 304 ? -2.24 -23.875 -8.914 1 98.94 304 LEU B CA 1
ATOM 6227 C C . LEU B 1 304 ? -2.924 -24.328 -7.629 1 98.94 304 LEU B C 1
ATOM 6229 O O . LEU B 1 304 ? -3.459 -23.516 -6.875 1 98.94 304 LEU B O 1
ATOM 6233 N N . LYS B 1 305 ? -2.945 -25.656 -7.422 1 98.88 305 LYS B N 1
ATOM 6234 C CA . LYS B 1 305 ? -3.516 -26.188 -6.184 1 98.88 305 LYS B CA 1
ATOM 6235 C C . LYS B 1 305 ? -2.818 -25.578 -4.965 1 98.88 305 LYS B C 1
ATOM 6237 O O . LYS B 1 305 ? -3.479 -25.109 -4.031 1 98.88 305 LYS B O 1
ATOM 6242 N N . HIS B 1 306 ? -1.513 -25.562 -5.012 1 98.88 306 HIS B N 1
ATOM 6243 C CA . HIS B 1 306 ? -0.751 -24.969 -3.922 1 98.88 306 HIS B CA 1
ATOM 6244 C C . HIS B 1 306 ? -1.072 -23.484 -3.777 1 98.88 306 HIS B C 1
ATOM 6246 O O . HIS B 1 306 ? -1.314 -23 -2.67 1 98.88 306 HIS B O 1
ATOM 6252 N N . MET B 1 307 ? -1.087 -22.734 -4.902 1 98.94 307 MET B N 1
ATOM 6253 C CA . MET B 1 307 ? -1.364 -21.312 -4.895 1 98.94 307 MET B CA 1
ATOM 6254 C C . MET B 1 307 ? -2.711 -21.016 -4.242 1 98.94 307 MET B C 1
ATOM 6256 O O . MET B 1 307 ? -2.811 -20.141 -3.377 1 98.94 307 MET B O 1
ATOM 6260 N N . LEU B 1 308 ? -3.73 -21.781 -4.613 1 98.94 308 LEU B N 1
ATOM 6261 C CA . LEU B 1 308 ? -5.09 -21.531 -4.145 1 98.94 308 LEU B CA 1
ATOM 6262 C C . LEU B 1 308 ? -5.266 -22 -2.705 1 98.94 308 LEU B C 1
ATOM 6264 O O . LEU B 1 308 ? -5.891 -21.312 -1.894 1 98.94 308 LEU B O 1
ATOM 6268 N N . GLU B 1 309 ? -4.723 -23.172 -2.352 1 98.69 309 GLU B N 1
ATOM 6269 C CA . GLU B 1 309 ? -4.895 -23.719 -1.013 1 98.69 309 GLU B CA 1
ATOM 6270 C C . GLU B 1 309 ? -4.152 -22.891 0.03 1 98.69 309 GLU B C 1
ATOM 6272 O O . GLU B 1 309 ? -4.699 -22.578 1.092 1 98.69 309 GLU B O 1
ATOM 6277 N N . GLU B 1 310 ? -2.914 -22.484 -0.317 1 98.31 310 GLU B N 1
ATOM 6278 C CA . GLU B 1 310 ? -2.076 -21.781 0.652 1 98.31 310 GLU B CA 1
ATOM 6279 C C . GLU B 1 310 ? -2.174 -20.266 0.473 1 98.31 310 GLU B C 1
ATOM 6281 O O . GLU B 1 310 ? -1.569 -19.5 1.233 1 98.31 310 GLU B O 1
ATOM 6286 N N . SER B 1 311 ? -2.943 -19.922 -0.501 1 98.69 311 SER B N 1
ATOM 6287 C CA . SER B 1 311 ? -3.029 -18.516 -0.873 1 98.69 311 SER B CA 1
ATOM 6288 C C . SER B 1 311 ? -1.645 -17.906 -1.058 1 98.69 311 SER B C 1
ATOM 6290 O O . SER B 1 311 ? -1.354 -16.828 -0.515 1 98.69 311 SER B O 1
ATOM 6292 N N . ASP B 1 312 ? -0.813 -18.516 -1.854 1 98.81 312 ASP B N 1
ATOM 6293 C CA . ASP B 1 312 ? 0.599 -18.156 -1.983 1 98.81 312 ASP B CA 1
ATOM 6294 C C . ASP B 1 312 ? 0.796 -17.031 -2.99 1 98.81 312 ASP B C 1
ATOM 6296 O O . ASP B 1 312 ? 0.651 -17.234 -4.199 1 98.81 312 ASP B O 1
ATOM 6300 N N . ASN B 1 313 ? 1.242 -15.875 -2.516 1 98.88 313 ASN B N 1
ATOM 6301 C CA . ASN B 1 313 ? 1.391 -14.688 -3.35 1 98.88 313 ASN B CA 1
ATOM 6302 C C . ASN B 1 313 ? 2.533 -14.844 -4.352 1 98.88 313 ASN B C 1
ATOM 6304 O O . ASN B 1 313 ? 2.436 -14.375 -5.488 1 98.88 313 ASN B O 1
ATOM 6308 N N . LEU B 1 314 ? 3.584 -15.5 -3.969 1 98.88 314 LEU B N 1
ATOM 6309 C CA . LEU B 1 314 ? 4.73 -15.641 -4.863 1 98.88 314 LEU B CA 1
ATOM 6310 C C . LEU B 1 314 ? 4.383 -16.531 -6.055 1 98.88 314 LEU B C 1
ATOM 6312 O O . LEU B 1 314 ? 4.781 -16.25 -7.184 1 98.88 314 LEU B O 1
ATOM 6316 N N . TYR B 1 315 ? 3.631 -17.609 -5.797 1 98.94 315 TYR B N 1
ATOM 6317 C CA . TYR B 1 315 ? 3.127 -18.422 -6.895 1 98.94 315 TYR B CA 1
ATOM 6318 C C . TYR B 1 315 ? 2.258 -17.594 -7.836 1 98.94 315 TYR B C 1
ATOM 6320 O O . TYR B 1 315 ? 2.406 -17.672 -9.055 1 98.94 315 TYR B O 1
ATOM 6328 N N . ALA B 1 316 ? 1.401 -16.812 -7.262 1 98.94 316 ALA B N 1
ATOM 6329 C CA . ALA B 1 316 ? 0.512 -15.992 -8.07 1 98.94 316 ALA B CA 1
ATOM 6330 C C . ALA B 1 316 ? 1.306 -14.992 -8.914 1 98.94 316 ALA B C 1
ATOM 6332 O O . ALA B 1 316 ? 0.998 -14.773 -10.086 1 98.94 316 ALA B O 1
ATOM 6333 N N . ASP B 1 317 ? 2.316 -14.406 -8.32 1 98.94 317 ASP B N 1
ATOM 6334 C CA . ASP B 1 317 ? 3.156 -13.445 -9.031 1 98.94 317 ASP B CA 1
ATOM 6335 C C . ASP B 1 317 ? 3.924 -14.117 -10.164 1 98.94 317 ASP B C 1
ATOM 6337 O O . ASP B 1 317 ? 3.988 -13.594 -11.273 1 98.94 317 ASP B O 1
ATOM 6341 N N . SER B 1 318 ? 4.469 -15.25 -9.867 1 98.94 318 SER B N 1
ATOM 6342 C CA . SER B 1 318 ? 5.191 -16 -10.883 1 98.94 318 SER B CA 1
ATOM 6343 C C . SER B 1 318 ? 4.285 -16.359 -12.055 1 98.94 318 SER B C 1
ATOM 6345 O O . SER B 1 318 ? 4.633 -16.125 -13.211 1 98.94 318 SER B O 1
ATOM 6347 N N . ILE B 1 319 ? 3.148 -16.859 -11.766 1 99 319 ILE B N 1
ATOM 6348 C CA . ILE B 1 319 ? 2.213 -17.297 -12.797 1 99 319 ILE B CA 1
ATOM 6349 C C . ILE B 1 319 ? 1.718 -16.094 -13.586 1 99 319 ILE B C 1
ATOM 6351 O O . ILE B 1 319 ? 1.569 -16.156 -14.805 1 99 319 ILE B O 1
ATOM 6355 N N . THR B 1 320 ? 1.506 -14.969 -12.906 1 98.94 320 THR B N 1
ATOM 6356 C CA . THR B 1 320 ? 1.115 -13.742 -13.594 1 98.94 320 THR B CA 1
ATOM 6357 C C . THR B 1 320 ? 2.178 -13.328 -14.609 1 98.94 320 THR B C 1
ATOM 6359 O O . THR B 1 320 ? 1.862 -13.062 -15.766 1 98.94 320 THR B O 1
ATOM 6362 N N . LYS B 1 321 ? 3.381 -13.305 -14.219 1 98.94 321 LYS B N 1
ATOM 6363 C CA . LYS B 1 321 ? 4.461 -12.891 -15.117 1 98.94 321 LYS B CA 1
ATOM 6364 C C . LYS B 1 321 ? 4.656 -13.906 -16.234 1 98.94 321 LYS B C 1
ATOM 6366 O O . LYS B 1 321 ? 4.965 -13.539 -17.375 1 98.94 321 LYS B O 1
ATOM 6371 N N . LEU B 1 322 ? 4.488 -15.164 -15.914 1 98.94 322 LEU B N 1
ATOM 6372 C CA . LEU B 1 322 ? 4.551 -16.203 -16.938 1 98.94 322 LEU B CA 1
ATOM 6373 C C . LEU B 1 322 ? 3.48 -15.977 -18 1 98.94 322 LEU B C 1
ATOM 6375 O O . LEU B 1 322 ? 3.75 -16.109 -19.203 1 98.94 322 LEU B O 1
ATOM 6379 N N . LEU B 1 323 ? 2.275 -15.664 -17.562 1 98.94 323 LEU B N 1
ATOM 6380 C CA . LEU B 1 323 ? 1.195 -15.398 -18.5 1 98.94 323 LEU B CA 1
ATOM 6381 C C . LEU B 1 323 ? 1.557 -14.242 -19.438 1 98.94 323 LEU B C 1
ATOM 6383 O O . LEU B 1 323 ? 1.313 -14.312 -20.641 1 98.94 323 LEU B O 1
ATOM 6387 N N . GLY B 1 324 ? 2.15 -13.203 -18.859 1 98.75 324 GLY B N 1
ATOM 6388 C CA . GLY B 1 324 ? 2.637 -12.117 -19.688 1 98.75 324 GLY B CA 1
ATOM 6389 C C . GLY B 1 324 ? 3.67 -12.562 -20.703 1 98.75 324 GLY B C 1
ATOM 6390 O O . GLY B 1 324 ? 3.568 -12.227 -21.891 1 98.75 324 GLY B O 1
ATOM 6391 N N . TYR B 1 325 ? 4.609 -13.32 -20.266 1 98.81 325 TYR B N 1
ATOM 6392 C CA . TYR B 1 325 ? 5.68 -13.805 -21.125 1 98.81 325 TYR B CA 1
ATOM 6393 C C . TYR B 1 325 ? 5.121 -14.648 -22.266 1 98.81 325 TYR B C 1
ATOM 6395 O O . TYR B 1 325 ? 5.52 -14.484 -23.422 1 98.81 325 TYR B O 1
ATOM 6403 N N . LYS B 1 326 ? 4.23 -15.516 -21.953 1 98.81 326 LYS B N 1
ATOM 6404 C CA . LYS B 1 326 ? 3.68 -16.438 -22.938 1 98.81 326 LYS B CA 1
ATOM 6405 C C . LYS B 1 326 ? 2.752 -15.727 -23.922 1 98.81 326 LYS B C 1
ATOM 6407 O O . LYS B 1 326 ? 2.66 -16.094 -25.094 1 98.81 326 LYS B O 1
ATOM 6412 N N . PHE B 1 327 ? 2.086 -14.695 -23.453 1 98.56 327 PHE B N 1
ATOM 6413 C CA . PHE B 1 327 ? 1.077 -14.023 -24.266 1 98.56 327 PHE B CA 1
ATOM 6414 C C . PHE B 1 327 ? 1.711 -12.93 -25.125 1 98.56 327 PHE B C 1
ATOM 6416 O O . PHE B 1 327 ? 1.364 -12.766 -26.297 1 98.56 327 PHE B O 1
ATOM 6423 N N . THR B 1 328 ? 2.686 -12.117 -24.578 1 97.56 328 THR B N 1
ATOM 6424 C CA . THR B 1 328 ? 3.191 -10.938 -25.266 1 97.56 328 THR B CA 1
ATOM 6425 C C . THR B 1 328 ? 4.703 -11.031 -25.469 1 97.56 328 THR B C 1
ATOM 6427 O O . THR B 1 328 ? 5.293 -10.219 -26.172 1 97.56 328 THR B O 1
ATOM 6430 N N . GLY B 1 329 ? 5.297 -11.992 -24.797 1 97.62 329 GLY B N 1
ATOM 6431 C CA . GLY B 1 329 ? 6.746 -12.117 -24.875 1 97.62 329 GLY B CA 1
ATOM 6432 C C . GLY B 1 329 ? 7.457 -11.398 -23.734 1 97.62 329 GLY B C 1
ATOM 6433 O O . GLY B 1 329 ? 8.688 -11.414 -23.656 1 97.62 329 GLY B O 1
ATOM 6434 N N . GLU B 1 330 ? 6.727 -10.773 -22.781 1 97.31 330 GLU B N 1
ATOM 6435 C CA . GLU B 1 330 ? 7.344 -10.023 -21.703 1 97.31 330 GLU B CA 1
ATOM 6436 C C . GLU B 1 330 ? 6.805 -10.469 -20.344 1 97.31 330 GLU B C 1
ATOM 6438 O O . GLU B 1 330 ? 5.605 -10.375 -20.078 1 97.31 330 GLU B O 1
ATOM 6443 N N . GLY B 1 331 ? 7.668 -10.922 -19.469 1 98.5 331 GLY B N 1
ATOM 6444 C CA . GLY B 1 331 ? 7.309 -11.383 -18.141 1 98.5 331 GLY B CA 1
ATOM 6445 C C . GLY B 1 331 ? 7.301 -10.273 -17.109 1 98.5 331 GLY B C 1
ATOM 6446 O O . GLY B 1 331 ? 8.102 -10.281 -16.172 1 98.5 331 GLY B O 1
ATOM 6447 N N . THR B 1 332 ? 6.34 -9.289 -17.219 1 98.31 332 THR B N 1
ATOM 6448 C CA . THR B 1 332 ? 6.117 -8.203 -16.266 1 98.31 332 THR B CA 1
ATOM 6449 C C . THR B 1 332 ? 4.719 -8.297 -15.656 1 98.31 332 THR B C 1
ATOM 6451 O O . THR B 1 332 ? 3.859 -9.016 -16.172 1 98.31 332 THR B O 1
ATOM 6454 N N . TYR B 1 333 ? 4.504 -7.582 -14.555 1 98.31 333 TYR B N 1
ATOM 6455 C CA . TYR B 1 333 ? 3.17 -7.523 -13.969 1 98.31 333 TYR B CA 1
ATOM 6456 C C . TYR B 1 33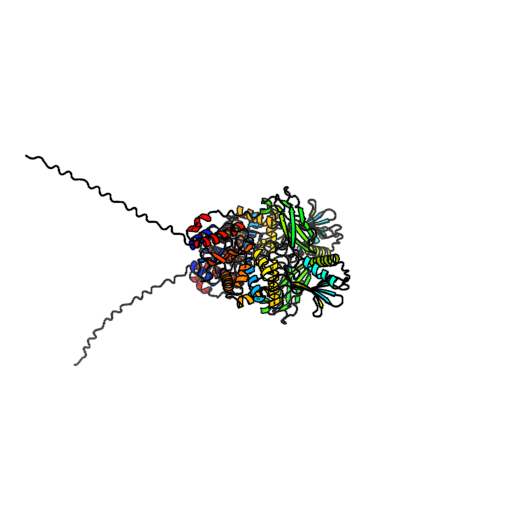3 ? 2.17 -6.934 -14.961 1 98.31 333 TYR B C 1
ATOM 6458 O O . TYR B 1 333 ? 1.061 -7.453 -15.109 1 98.31 333 TYR B O 1
ATOM 6466 N N . LYS B 1 334 ? 2.584 -5.852 -15.602 1 97.94 334 LYS B N 1
ATOM 6467 C CA . LYS B 1 334 ? 1.685 -5.16 -16.516 1 97.94 334 LYS B CA 1
ATOM 6468 C C . LYS B 1 334 ? 1.241 -6.078 -17.656 1 97.94 334 LYS B C 1
ATOM 6470 O O . LYS B 1 334 ? 0.052 -6.152 -17.969 1 97.94 334 LYS B O 1
ATOM 6475 N N . GLN B 1 335 ? 2.172 -6.75 -18.219 1 98.44 335 GLN B N 1
ATOM 6476 C CA . GLN B 1 335 ? 1.843 -7.645 -19.328 1 98.44 335 GLN B CA 1
ATOM 6477 C C . GLN B 1 335 ? 1.121 -8.891 -18.828 1 98.44 335 GLN B C 1
ATOM 6479 O O . GLN B 1 335 ? 0.296 -9.469 -19.547 1 98.44 335 GLN B O 1
ATOM 6484 N N . GLY B 1 336 ? 1.448 -9.328 -17.625 1 98.81 336 GLY B N 1
ATOM 6485 C CA . GLY B 1 336 ? 0.699 -10.414 -17.016 1 98.81 336 GLY B CA 1
ATOM 6486 C C . GLY B 1 336 ? -0.771 -10.094 -16.812 1 98.81 336 GLY B C 1
ATOM 6487 O O . GLY B 1 336 ? -1.639 -10.898 -17.156 1 98.81 336 GLY B O 1
ATOM 6488 N N . VAL B 1 337 ? -1.033 -8.922 -16.328 1 98.5 337 VAL B N 1
ATOM 6489 C CA . VAL B 1 337 ? -2.404 -8.469 -16.125 1 98.5 337 VAL B CA 1
ATOM 6490 C C . VAL B 1 337 ? -3.123 -8.344 -17.453 1 98.5 337 VAL B C 1
ATOM 6492 O O . VAL B 1 337 ? -4.285 -8.734 -17.578 1 98.5 337 VAL B O 1
ATOM 6495 N N . PHE B 1 338 ? -2.418 -7.82 -18.422 1 98.38 338 PHE B N 1
ATOM 6496 C CA . PHE B 1 338 ? -2.973 -7.746 -19.766 1 98.38 338 PHE B CA 1
ATOM 6497 C C . PHE B 1 338 ? -3.355 -9.133 -20.266 1 98.38 338 PHE B C 1
ATOM 6499 O O . PHE B 1 338 ? -4.457 -9.328 -20.797 1 98.38 338 PHE B O 1
ATOM 6506 N N . ALA B 1 339 ? -2.486 -10.078 -20.094 1 98.88 339 ALA B N 1
ATOM 6507 C CA . ALA B 1 339 ? -2.729 -11.445 -20.531 1 98.88 339 ALA B CA 1
ATOM 6508 C C . ALA B 1 339 ? -3.928 -12.047 -19.812 1 98.88 339 ALA B C 1
ATOM 6510 O O . ALA B 1 339 ? -4.75 -12.734 -20.422 1 98.88 339 ALA B O 1
ATOM 6511 N N . ILE B 1 340 ? -4.039 -11.82 -18.531 1 98.88 340 ILE B N 1
ATOM 6512 C CA . ILE B 1 340 ? -5.152 -12.336 -17.734 1 98.88 340 ILE B CA 1
ATOM 6513 C C . ILE B 1 340 ? -6.465 -11.766 -18.281 1 98.88 340 ILE B C 1
ATOM 6515 O O . ILE B 1 340 ? -7.398 -12.516 -18.562 1 98.88 340 ILE B O 1
ATOM 6519 N N . LYS B 1 341 ? -6.516 -10.477 -18.422 1 98.62 341 LYS B N 1
ATOM 6520 C CA . LYS B 1 341 ? -7.742 -9.828 -18.859 1 98.62 341 LYS B CA 1
ATOM 6521 C C . LYS B 1 341 ? -8.125 -10.281 -20.266 1 98.62 341 LYS B C 1
ATOM 6523 O O . LYS B 1 341 ? -9.289 -10.602 -20.531 1 98.62 341 LYS B O 1
ATOM 6528 N N . GLU B 1 342 ? -7.152 -10.336 -21.188 1 98.44 342 GLU B N 1
ATOM 6529 C CA . GLU B 1 342 ? -7.43 -10.742 -22.562 1 98.44 342 GLU B CA 1
ATOM 6530 C C . GLU B 1 342 ? -7.906 -12.188 -22.625 1 98.44 342 GLU B C 1
ATOM 6532 O O . GLU B 1 342 ? -8.875 -12.492 -23.328 1 98.44 342 GLU B O 1
ATOM 6537 N N . THR B 1 343 ? -7.238 -13.039 -21.891 1 98.81 343 THR B N 1
ATOM 6538 C CA . THR B 1 343 ? -7.594 -14.453 -21.891 1 98.81 343 THR B CA 1
ATOM 6539 C C . THR B 1 343 ? -9.008 -14.656 -21.359 1 98.81 343 THR B C 1
ATOM 6541 O O . THR B 1 343 ? -9.82 -15.352 -21.969 1 98.81 343 THR B O 1
ATOM 6544 N N . LEU B 1 344 ? -9.344 -14.031 -20.25 1 98.81 344 LEU B N 1
ATOM 6545 C CA . LEU B 1 344 ? -10.648 -14.219 -19.625 1 98.81 344 LEU B CA 1
ATOM 6546 C C . LEU B 1 344 ? -11.75 -13.555 -20.453 1 98.81 344 LEU B C 1
ATOM 6548 O O . LEU B 1 344 ? -12.875 -14.055 -20.516 1 98.81 344 LEU B O 1
ATOM 6552 N N . SER B 1 345 ? -11.422 -12.398 -21.062 1 98.25 345 SER B N 1
ATOM 6553 C CA . SER B 1 345 ? -12.414 -11.727 -21.891 1 98.25 345 SER B CA 1
ATOM 6554 C C . SER B 1 345 ? -12.82 -12.586 -23.078 1 98.25 345 SER B C 1
ATOM 6556 O O . SER B 1 345 ? -13.961 -12.531 -23.531 1 98.25 345 SER B O 1
ATOM 6558 N N . ARG B 1 346 ? -11.969 -13.422 -23.531 1 97.94 346 ARG B N 1
ATOM 6559 C CA . ARG B 1 346 ? -12.219 -14.273 -24.688 1 97.94 346 ARG B CA 1
ATOM 6560 C C . ARG B 1 346 ? -12.938 -15.555 -24.281 1 97.94 346 ARG B C 1
ATOM 6562 O O . ARG B 1 346 ? -13.688 -16.141 -25.078 1 97.94 346 ARG B O 1
ATOM 6569 N N . ARG B 1 347 ? -12.719 -15.961 -23.062 1 97.94 347 ARG B N 1
ATOM 6570 C CA . ARG B 1 347 ? -13.125 -17.312 -22.688 1 97.94 347 ARG B CA 1
ATOM 6571 C C . ARG B 1 347 ? -14.344 -17.281 -21.766 1 97.94 347 ARG B C 1
ATOM 6573 O O . ARG B 1 347 ? -14.984 -18.312 -21.547 1 97.94 347 ARG B O 1
ATOM 6580 N N . THR B 1 348 ? -14.656 -16.125 -21.25 1 98.44 348 THR B N 1
ATOM 6581 C CA . THR B 1 348 ? -15.742 -16 -20.281 1 98.44 348 THR B CA 1
ATOM 6582 C C . THR B 1 348 ? -16.641 -14.812 -20.625 1 98.44 348 THR B C 1
ATOM 6584 O O . THR B 1 348 ? -16.344 -14.047 -21.547 1 98.44 348 THR B O 1
ATOM 6587 N N . ARG B 1 349 ? -17.797 -14.688 -19.859 1 97.88 349 ARG B N 1
ATOM 6588 C CA . ARG B 1 349 ? -18.766 -13.617 -20.078 1 97.88 349 ARG B CA 1
ATOM 6589 C C . ARG B 1 349 ? -18.422 -12.383 -19.25 1 97.88 349 ARG B C 1
ATOM 6591 O O . ARG B 1 349 ? -19.188 -11.422 -19.188 1 97.88 349 ARG B O 1
ATOM 6598 N N . MET B 1 350 ? -17.234 -12.344 -18.609 1 98.31 350 MET B N 1
ATOM 6599 C CA . MET B 1 350 ? -16.859 -11.227 -17.766 1 98.31 350 MET B CA 1
ATOM 6600 C C . MET B 1 350 ? -16.797 -9.93 -18.562 1 98.31 350 MET B C 1
ATOM 6602 O O . MET B 1 350 ? -16.359 -9.914 -19.703 1 98.31 350 MET B O 1
ATOM 6606 N N . ASP B 1 351 ? -17.219 -8.852 -17.922 1 97.31 351 ASP B N 1
ATOM 6607 C CA . ASP B 1 351 ? -17.062 -7.492 -18.422 1 97.31 351 ASP B CA 1
ATOM 6608 C C . ASP B 1 351 ? -15.82 -6.828 -17.859 1 97.31 351 ASP B C 1
ATOM 6610 O O . ASP B 1 351 ? -15.82 -6.379 -16.703 1 97.31 351 ASP B O 1
ATOM 6614 N N . MET B 1 352 ? -14.844 -6.723 -18.672 1 94.94 352 MET B N 1
ATOM 6615 C CA . MET B 1 352 ? -13.547 -6.25 -18.203 1 94.94 352 MET B CA 1
ATOM 6616 C C . MET B 1 352 ? -13.617 -4.781 -17.797 1 94.94 352 MET B C 1
ATOM 6618 O O . MET B 1 352 ? -12.719 -4.281 -17.109 1 94.94 352 MET B O 1
ATOM 6622 N N . THR B 1 353 ? -14.641 -4.047 -18.156 1 91.69 353 THR B N 1
ATOM 6623 C CA . THR B 1 353 ? -14.82 -2.658 -17.734 1 91.69 353 THR B CA 1
ATOM 6624 C C . THR B 1 353 ? -15.258 -2.582 -16.281 1 91.69 353 THR B C 1
ATOM 6626 O O . THR B 1 353 ? -15.219 -1.513 -15.664 1 91.69 353 THR B O 1
ATOM 6629 N N . LEU B 1 354 ? -15.656 -3.688 -15.703 1 93.12 354 LEU B N 1
ATOM 6630 C CA . LEU B 1 354 ? -16.078 -3.768 -14.312 1 93.12 354 LEU B CA 1
ATOM 6631 C C . LEU B 1 354 ? -15.062 -4.527 -13.469 1 93.12 354 LEU B C 1
ATOM 6633 O O . LEU B 1 354 ? -15.422 -5.164 -12.477 1 93.12 354 LEU B O 1
ATOM 6637 N N . LEU B 1 355 ? -13.859 -4.5 -13.93 1 95.38 355 LEU B N 1
ATOM 6638 C CA . LEU B 1 355 ? -12.727 -5.125 -13.25 1 95.38 355 LEU B CA 1
ATOM 6639 C C . LEU B 1 355 ? -11.516 -4.195 -13.242 1 95.38 355 LEU B C 1
ATOM 6641 O O . LEU B 1 355 ? -11.094 -3.707 -14.297 1 95.38 355 LEU B O 1
ATOM 6645 N N . ARG B 1 356 ? -11.039 -3.879 -12.078 1 97.25 356 ARG B N 1
ATOM 6646 C CA . ARG B 1 356 ? -9.703 -3.293 -11.961 1 97.25 356 ARG B CA 1
ATOM 6647 C C . ARG B 1 356 ? -8.695 -4.328 -11.477 1 97.25 356 ARG B C 1
ATOM 6649 O O . ARG B 1 356 ? -8.836 -4.879 -10.383 1 97.25 356 ARG B O 1
ATOM 6656 N N . LEU B 1 357 ? -7.734 -4.582 -12.305 1 97.5 357 LEU B N 1
ATOM 6657 C CA . LEU B 1 357 ? -6.691 -5.551 -11.992 1 97.5 357 LEU B CA 1
ATOM 6658 C C . LEU B 1 357 ? -5.309 -4.941 -12.195 1 97.5 357 LEU B C 1
ATOM 6660 O O . LEU B 1 357 ? -5.027 -4.355 -13.242 1 97.5 357 LEU B O 1
ATOM 6664 N N . THR B 1 358 ? -4.43 -5.074 -11.156 1 96.88 358 THR B N 1
ATOM 6665 C CA . THR B 1 358 ? -3.078 -4.539 -11.281 1 96.88 358 THR B CA 1
ATOM 6666 C C . THR B 1 358 ? -2.037 -5.617 -11 1 96.88 358 THR B C 1
ATOM 6668 O O . THR B 1 358 ? -0.847 -5.422 -11.25 1 96.88 358 THR B O 1
ATOM 6671 N N . ASP B 1 359 ? -2.418 -6.738 -10.484 1 98.25 359 ASP B N 1
ATOM 6672 C CA . ASP B 1 359 ? -1.58 -7.902 -10.203 1 98.25 359 ASP B CA 1
ATOM 6673 C C . ASP B 1 359 ? -2.414 -9.18 -10.156 1 98.25 359 ASP B C 1
ATOM 6675 O O . ASP B 1 359 ? -3.635 -9.141 -10.328 1 98.25 359 ASP B O 1
ATOM 6679 N N . GLY B 1 360 ? -1.745 -10.289 -9.922 1 98.81 360 GLY B N 1
ATOM 6680 C CA . GLY B 1 360 ? -2.453 -11.555 -9.867 1 98.81 360 GLY B CA 1
ATOM 6681 C C . GLY B 1 360 ? -2.564 -12.117 -8.461 1 98.81 360 GLY B C 1
ATOM 6682 O O . GLY B 1 360 ? -3.172 -13.172 -8.258 1 98.81 360 GLY B O 1
ATOM 6683 N N . GLN B 1 361 ? -1.96 -11.484 -7.492 1 98.69 361 GLN B N 1
ATOM 6684 C CA . GLN B 1 361 ? -1.967 -12.023 -6.137 1 98.69 361 GLN B CA 1
ATOM 6685 C C . GLN B 1 361 ? -3.09 -11.406 -5.305 1 98.69 361 GLN B C 1
ATOM 6687 O O . GLN B 1 361 ? -3.541 -12.008 -4.328 1 98.69 361 GLN B O 1
ATOM 6692 N N . GLY B 1 362 ? -3.543 -10.18 -5.652 1 98.44 362 GLY B N 1
ATOM 6693 C CA . GLY B 1 362 ? -4.652 -9.57 -4.938 1 98.44 362 GLY B CA 1
ATOM 6694 C C . GLY B 1 362 ? -4.227 -8.422 -4.039 1 98.44 362 GLY B C 1
ATOM 6695 O O . GLY B 1 362 ? -4.598 -8.375 -2.865 1 98.44 362 GLY B O 1
ATOM 6696 N N . GLY B 1 363 ? -3.4 -7.508 -4.574 1 97.25 363 GLY B N 1
ATOM 6697 C CA . GLY B 1 363 ? -3.018 -6.301 -3.857 1 97.25 363 GLY B CA 1
ATOM 6698 C C . GLY B 1 363 ? -4.156 -5.309 -3.707 1 97.25 363 GLY B C 1
ATOM 6699 O O . GLY B 1 363 ? -5.277 -5.57 -4.152 1 97.25 363 GLY B O 1
ATOM 6700 N N . ARG B 1 364 ? -3.908 -4.164 -3.164 1 97.44 364 ARG B N 1
ATOM 6701 C CA . ARG B 1 364 ? -4.93 -3.256 -2.652 1 97.44 364 ARG B CA 1
ATOM 6702 C C . ARG B 1 364 ? -5.543 -2.43 -3.779 1 97.44 364 ARG B C 1
ATOM 6704 O O . ARG B 1 364 ? -6.531 -1.723 -3.57 1 97.44 364 ARG B O 1
ATOM 6711 N N . TYR B 1 365 ? -5.031 -2.582 -5.016 1 97.56 365 TYR B N 1
ATOM 6712 C CA . TYR B 1 365 ? -5.559 -1.792 -6.125 1 97.56 365 TYR B CA 1
ATOM 6713 C C . TYR B 1 365 ? -6.668 -2.543 -6.848 1 97.56 365 TYR B C 1
ATOM 6715 O O . TYR B 1 365 ? -7.398 -1.96 -7.652 1 97.56 365 TYR B O 1
ATOM 6723 N N . ASN B 1 366 ? -6.797 -3.791 -6.59 1 98.44 366 ASN B N 1
ATOM 6724 C CA . ASN B 1 366 ? -7.719 -4.625 -7.355 1 98.44 366 ASN B CA 1
ATOM 6725 C C . ASN B 1 366 ? -9.164 -4.422 -6.906 1 98.44 366 ASN B C 1
ATOM 6727 O O . ASN B 1 366 ? -9.438 -4.301 -5.711 1 98.44 366 ASN B O 1
ATOM 6731 N N . LEU B 1 367 ? -10.086 -4.379 -7.883 1 98.75 367 LEU B N 1
ATOM 6732 C CA . LEU B 1 367 ? -11.523 -4.246 -7.645 1 98.75 367 LEU B CA 1
ATOM 6733 C C . LEU B 1 367 ? -12.305 -5.242 -8.492 1 98.75 367 LEU B C 1
ATOM 6735 O O . LEU B 1 367 ? -11.992 -5.445 -9.672 1 98.75 367 LEU B O 1
ATOM 6739 N N . ILE B 1 368 ? -13.25 -5.848 -7.891 1 98.69 368 ILE B N 1
ATOM 6740 C CA . ILE B 1 368 ? -14.172 -6.73 -8.602 1 98.69 368 ILE B CA 1
ATOM 6741 C C . ILE B 1 368 ? -15.516 -6.758 -7.879 1 98.69 368 ILE B C 1
ATOM 6743 O O . ILE B 1 368 ? -15.586 -6.562 -6.66 1 98.69 368 ILE B O 1
ATOM 6747 N N . SER B 1 369 ? -16.609 -6.961 -8.57 1 98.44 369 SER B N 1
ATOM 6748 C CA . SER B 1 369 ? -17.922 -7.102 -7.949 1 98.44 369 SER B CA 1
ATOM 6749 C C . SER B 1 369 ? -18.266 -8.57 -7.719 1 98.44 369 SER B C 1
ATOM 6751 O O . SER B 1 369 ? -17.766 -9.453 -8.422 1 98.44 369 SER B O 1
ATOM 6753 N N . PRO B 1 370 ? -19.141 -8.797 -6.727 1 98.62 370 PRO B N 1
ATOM 6754 C CA . PRO B 1 370 ? -19.641 -10.164 -6.586 1 98.62 370 PRO B CA 1
ATOM 6755 C C . PRO B 1 370 ? -20.281 -10.695 -7.871 1 98.62 370 PRO B C 1
ATOM 6757 O O . PRO B 1 370 ? -20.109 -11.875 -8.203 1 98.62 370 PRO B O 1
ATOM 6760 N N . ASP B 1 371 ? -20.906 -9.812 -8.656 1 98.62 371 ASP B N 1
ATOM 6761 C CA . ASP B 1 371 ? -21.5 -10.203 -9.93 1 98.62 371 ASP B CA 1
ATOM 6762 C C . ASP B 1 371 ? -20.453 -10.789 -10.875 1 98.62 371 ASP B C 1
ATOM 6764 O O . ASP B 1 371 ? -20.641 -11.875 -11.43 1 98.62 371 ASP B O 1
ATOM 6768 N N . GLN B 1 372 ? -19.375 -10.117 -11.023 1 98.69 372 GLN B N 1
ATOM 6769 C CA . GLN B 1 372 ? -18.344 -10.539 -11.969 1 98.69 372 GLN B CA 1
ATOM 6770 C C . GLN B 1 372 ? -17.656 -11.812 -11.484 1 98.69 372 GLN B C 1
ATOM 6772 O O . GLN B 1 372 ? -17.297 -12.672 -12.297 1 98.69 372 GLN B O 1
ATOM 6777 N N . MET B 1 373 ? -17.453 -11.93 -10.203 1 98.88 373 MET B N 1
ATOM 6778 C CA . MET B 1 373 ? -16.859 -13.141 -9.648 1 98.88 373 MET B CA 1
ATOM 6779 C C . MET B 1 373 ? -17.766 -14.344 -9.891 1 98.88 373 MET B C 1
ATOM 6781 O O . MET B 1 373 ? -17.297 -15.406 -10.305 1 98.88 373 MET B O 1
ATOM 6785 N N . VAL B 1 374 ? -19.031 -14.18 -9.672 1 98.88 374 VAL B N 1
ATOM 6786 C CA . VAL B 1 374 ? -19.984 -15.273 -9.859 1 98.88 374 VAL B CA 1
ATOM 6787 C C . VAL B 1 374 ? -20.094 -15.625 -11.336 1 98.88 374 VAL B C 1
ATOM 6789 O O . VAL B 1 374 ? -20.188 -16.797 -11.695 1 98.88 374 VAL B O 1
ATOM 6792 N N . ILE B 1 375 ? -20.031 -14.633 -12.203 1 98.81 375 ILE B N 1
ATOM 6793 C CA . ILE B 1 375 ? -20.047 -14.883 -13.641 1 98.81 375 ILE B CA 1
ATOM 6794 C C . ILE B 1 375 ? -18.844 -15.758 -14.016 1 98.81 375 ILE B C 1
ATOM 6796 O O . ILE B 1 375 ? -19 -16.766 -14.711 1 98.81 375 ILE B O 1
ATOM 6800 N N . LEU B 1 376 ? -17.672 -15.414 -13.539 1 98.88 376 LEU B N 1
ATOM 6801 C CA . LEU B 1 376 ? -16.469 -16.188 -13.82 1 98.88 376 LEU B CA 1
ATOM 6802 C C . LEU B 1 376 ? -16.594 -17.609 -13.312 1 98.88 376 LEU B C 1
ATOM 6804 O O . LEU B 1 376 ? -16.328 -18.562 -14.055 1 98.88 376 LEU B O 1
ATOM 6808 N N . LEU B 1 377 ? -17.031 -17.75 -12.086 1 98.88 377 LEU B N 1
ATOM 6809 C CA . LEU B 1 377 ? -17.141 -19.062 -11.469 1 98.88 377 LEU B CA 1
ATOM 6810 C C . LEU B 1 377 ? -18.219 -19.891 -12.156 1 98.88 377 LEU B C 1
ATOM 6812 O O . LEU B 1 377 ? -18.094 -21.125 -12.258 1 98.88 377 LEU B O 1
ATOM 6816 N N . THR B 1 378 ? -19.281 -19.266 -12.602 1 98.88 378 THR B N 1
ATOM 6817 C CA . THR B 1 378 ? -20.328 -19.969 -13.344 1 98.88 378 THR B CA 1
ATOM 6818 C C . THR B 1 378 ? -19.797 -20.453 -14.695 1 98.88 378 THR B C 1
ATOM 6820 O O . THR B 1 378 ? -20.062 -21.594 -15.094 1 98.88 378 THR B O 1
ATOM 6823 N N . ASP B 1 379 ? -19.062 -19.594 -15.367 1 98.62 379 ASP B N 1
ATOM 6824 C CA . ASP B 1 379 ? -18.547 -19.953 -16.688 1 98.62 379 ASP B CA 1
ATOM 6825 C C . ASP B 1 379 ? -17.594 -21.141 -16.609 1 98.62 379 ASP B C 1
ATOM 6827 O O . ASP B 1 379 ? -17.641 -22.031 -17.453 1 98.62 379 ASP B O 1
ATOM 6831 N N . ILE B 1 380 ? -16.75 -21.188 -15.594 1 98.25 380 ILE B N 1
ATOM 6832 C CA . ILE B 1 380 ? -15.836 -22.312 -15.461 1 98.25 380 ILE B CA 1
ATOM 6833 C C . ILE B 1 380 ? -16.609 -23.578 -15.094 1 98.25 380 ILE B C 1
ATOM 6835 O O . ILE B 1 380 ? -16.234 -24.688 -15.5 1 98.25 380 ILE B O 1
ATOM 6839 N N . TYR B 1 381 ? -17.594 -23.438 -14.297 1 98.25 381 TYR B N 1
ATOM 6840 C CA . TYR B 1 381 ? -18.438 -24.578 -13.93 1 98.25 381 TYR B CA 1
ATOM 6841 C C . TYR B 1 381 ? -19.109 -25.188 -15.148 1 98.25 381 TYR B C 1
ATOM 6843 O O . TYR B 1 381 ? -19.391 -26.391 -15.18 1 98.25 381 TYR B O 1
ATOM 6851 N N . ARG B 1 382 ? -19.297 -24.438 -16.156 1 97.25 382 ARG B N 1
ATOM 6852 C CA . ARG B 1 382 ? -19.984 -24.891 -17.359 1 97.25 382 ARG B CA 1
ATOM 6853 C C . ARG B 1 382 ? -18.969 -25.406 -18.391 1 97.25 382 ARG B C 1
ATOM 6855 O O . ARG B 1 382 ? -19.359 -26.016 -19.391 1 97.25 382 ARG B O 1
ATOM 6862 N N . ASP B 1 383 ? -17.75 -25.156 -18.172 1 97.38 383 ASP B N 1
ATOM 6863 C CA . ASP B 1 383 ? -16.688 -25.672 -19.031 1 97.38 383 ASP B CA 1
ATOM 6864 C C . ASP B 1 383 ? -16.438 -27.156 -18.75 1 97.38 383 ASP B C 1
ATOM 6866 O O . ASP B 1 383 ? -15.781 -27.5 -17.766 1 97.38 383 ASP B O 1
ATOM 6870 N N . LYS B 1 384 ? -16.812 -28.047 -19.625 1 96.94 384 LYS B N 1
ATOM 6871 C CA . LYS B 1 384 ? -16.797 -29.484 -19.406 1 96.94 384 LYS B CA 1
ATOM 6872 C C . LYS B 1 384 ? -15.367 -30 -19.203 1 96.94 384 LYS B C 1
ATOM 6874 O O . LYS B 1 384 ? -15.141 -30.953 -18.453 1 96.94 384 LYS B O 1
ATOM 6879 N N . GLN B 1 385 ? -14.438 -29.375 -19.844 1 97 385 GLN B N 1
ATOM 6880 C CA . GLN B 1 385 ? -13.055 -29.828 -19.781 1 97 385 GLN B CA 1
ATOM 6881 C C . GLN B 1 385 ? -12.359 -29.312 -18.516 1 97 385 GLN B C 1
ATOM 6883 O O . GLN B 1 385 ? -11.625 -30.062 -17.859 1 97 385 GLN B O 1
ATOM 6888 N N . LEU B 1 386 ? -12.594 -28.094 -18.094 1 97.88 386 LEU B N 1
ATOM 6889 C CA . LEU B 1 386 ? -11.805 -27.484 -17.031 1 97.88 386 LEU B CA 1
ATOM 6890 C C . LEU B 1 386 ? -12.531 -27.562 -15.695 1 97.88 386 LEU B C 1
ATOM 6892 O O . LEU B 1 386 ? -11.914 -27.438 -14.633 1 97.88 386 LEU B O 1
ATOM 6896 N N . LYS B 1 387 ? -13.844 -27.797 -15.695 1 98.06 387 LYS B N 1
ATOM 6897 C CA . LYS B 1 387 ? -14.625 -27.844 -14.461 1 98.06 387 LYS B CA 1
ATOM 6898 C C . LYS B 1 387 ? -14.055 -28.859 -13.484 1 98.06 387 LYS B C 1
ATOM 6900 O O . LYS B 1 387 ? -13.742 -28.516 -12.336 1 98.06 387 LYS B O 1
ATOM 6905 N N . PRO B 1 388 ? -13.852 -30.094 -13.906 1 98.25 388 PRO B N 1
ATOM 6906 C CA . PRO B 1 388 ? -13.359 -31.078 -12.93 1 98.25 388 PRO B CA 1
ATOM 6907 C C . PRO B 1 388 ? -11.969 -30.734 -12.406 1 98.25 388 PRO B C 1
ATOM 6909 O O . PRO B 1 388 ? -11.656 -31 -11.242 1 98.25 388 PRO B O 1
ATOM 6912 N N . ILE B 1 389 ? -11.133 -30.125 -13.258 1 98.56 389 ILE B N 1
ATOM 6913 C CA . ILE B 1 389 ? -9.773 -29.75 -12.875 1 98.56 389 ILE B CA 1
ATOM 6914 C C . ILE B 1 389 ? -9.828 -28.625 -11.844 1 98.56 389 ILE B C 1
ATOM 6916 O O . ILE B 1 389 ? -9.18 -28.719 -10.797 1 98.56 389 ILE B O 1
ATOM 6920 N N . PHE B 1 390 ? -10.672 -27.672 -12.133 1 98.69 390 PHE B N 1
ATOM 6921 C CA . PHE B 1 390 ? -10.742 -26.516 -11.266 1 98.69 390 PHE B CA 1
ATOM 6922 C C . PHE B 1 390 ? -11.352 -26.875 -9.914 1 98.69 390 PHE B C 1
ATOM 6924 O O . PHE B 1 390 ? -10.867 -26.438 -8.867 1 98.69 390 PHE B O 1
ATOM 6931 N N . LEU B 1 391 ? -12.406 -27.609 -9.859 1 98.44 391 LEU B N 1
ATOM 6932 C CA . LEU B 1 391 ? -13.039 -28.016 -8.609 1 98.44 391 LEU B CA 1
ATOM 6933 C C . LEU B 1 391 ? -12.07 -28.797 -7.734 1 98.44 391 LEU B C 1
ATOM 6935 O O . LEU B 1 391 ? -12.102 -28.672 -6.508 1 98.44 391 LEU B O 1
ATOM 6939 N N . LYS B 1 392 ? -11.195 -29.453 -8.367 1 97.94 392 LYS B N 1
ATOM 6940 C CA . LYS B 1 392 ? -10.258 -30.297 -7.633 1 97.94 392 LYS B CA 1
ATOM 6941 C C . LYS B 1 392 ? -9.18 -29.469 -6.945 1 97.94 392 LYS B C 1
ATOM 6943 O O . LYS B 1 392 ? -8.648 -29.859 -5.906 1 97.94 392 LYS B O 1
ATOM 6948 N N . ILE B 1 393 ? -8.867 -28.312 -7.465 1 98.44 393 ILE B N 1
ATOM 6949 C CA . ILE B 1 393 ? -7.723 -27.578 -6.938 1 98.44 393 ILE B CA 1
ATOM 6950 C C . ILE B 1 393 ? -8.203 -26.469 -6.004 1 98.44 393 ILE B C 1
ATOM 6952 O O . ILE B 1 393 ? -7.398 -25.812 -5.34 1 98.44 393 ILE B O 1
ATOM 6956 N N . LEU B 1 394 ? -9.508 -26.281 -5.844 1 98.69 394 LEU B N 1
ATOM 6957 C CA . LEU B 1 394 ? -10.031 -25.312 -4.883 1 98.69 394 LEU B CA 1
ATOM 6958 C C . LEU B 1 394 ? -9.914 -25.844 -3.457 1 98.69 394 LEU B C 1
ATOM 6960 O O . LEU B 1 394 ? -10.148 -27.031 -3.211 1 98.69 394 LEU B O 1
ATOM 6964 N N . PRO B 1 395 ? -9.586 -24.922 -2.514 1 98.62 395 PRO B N 1
ATOM 6965 C CA . PRO B 1 395 ? -9.648 -25.328 -1.111 1 98.62 395 PRO B CA 1
ATOM 6966 C C . PRO B 1 395 ? -11.031 -25.828 -0.7 1 98.62 395 PRO B C 1
ATOM 6968 O O . PRO B 1 395 ? -12.047 -25.266 -1.146 1 98.62 395 PRO B O 1
ATOM 6971 N N . ARG B 1 396 ? -11.023 -26.812 0.158 1 98.19 396 ARG B N 1
ATOM 6972 C CA . ARG B 1 396 ? -12.273 -27.391 0.649 1 98.19 396 ARG B CA 1
ATOM 6973 C C . ARG B 1 396 ? -12.445 -27.125 2.141 1 98.19 396 ARG B C 1
ATOM 6975 O O . ARG B 1 396 ? -11.508 -27.281 2.92 1 98.19 396 ARG B O 1
ATOM 6982 N N . MET B 1 397 ? -13.648 -26.734 2.492 1 98.5 397 MET B N 1
ATOM 6983 C CA . MET B 1 397 ? -13.961 -26.391 3.875 1 98.5 397 MET B CA 1
ATOM 6984 C C . MET B 1 397 ? -13.688 -27.562 4.809 1 98.5 397 MET B C 1
ATOM 6986 O O . MET B 1 397 ? -14.141 -28.688 4.551 1 98.5 397 MET B O 1
ATOM 6990 N N . GLY B 1 398 ? -12.914 -27.312 5.855 1 97.94 398 GLY B N 1
ATOM 6991 C CA . GLY B 1 398 ? -12.633 -28.328 6.863 1 97.94 398 GLY B CA 1
ATOM 6992 C C . GLY B 1 398 ? -11.586 -29.328 6.422 1 97.94 398 GLY B C 1
ATOM 6993 O O . GLY B 1 398 ? -11.289 -30.281 7.145 1 97.94 398 GLY B O 1
ATOM 6994 N N . VAL B 1 399 ? -10.898 -29.109 5.285 1 96.81 399 VAL B N 1
ATOM 6995 C CA . VAL B 1 399 ? -10.078 -30.188 4.723 1 96.81 399 VAL B CA 1
ATOM 6996 C C . VAL B 1 399 ? -8.711 -29.641 4.328 1 96.81 399 VAL B C 1
ATOM 6998 O O . VAL B 1 399 ? -7.68 -30.219 4.676 1 96.81 399 VAL B O 1
ATOM 7001 N N . ALA B 1 400 ? -8.703 -28.547 3.674 1 95.62 400 ALA B N 1
ATOM 7002 C CA . ALA B 1 400 ? -7.43 -28.156 3.072 1 95.62 400 ALA B CA 1
ATOM 7003 C C . ALA B 1 400 ? -7.273 -26.641 3.027 1 95.62 400 ALA B C 1
ATOM 7005 O O . ALA B 1 400 ? -8.266 -25.922 2.939 1 95.62 400 ALA B O 1
ATOM 7006 N N . GLY B 1 401 ? -5.988 -26.25 3.1 1 95.81 401 GLY B N 1
ATOM 7007 C CA . GLY B 1 401 ? -5.617 -24.875 2.824 1 95.81 401 GLY B CA 1
ATOM 7008 C C . GLY B 1 401 ? -6.16 -23.891 3.848 1 95.81 401 GLY B C 1
ATOM 7009 O O . GLY B 1 401 ? -6.223 -24.203 5.039 1 95.81 401 GLY B O 1
ATOM 7010 N N . THR B 1 402 ? -6.516 -22.734 3.332 1 96.19 402 THR B N 1
ATOM 7011 C CA . THR B 1 402 ? -6.988 -21.656 4.18 1 96.19 402 THR B CA 1
ATOM 7012 C C . THR B 1 402 ? -8.336 -22 4.801 1 96.19 402 THR B C 1
ATOM 7014 O O . THR B 1 402 ? -8.789 -21.328 5.734 1 96.19 402 THR B O 1
ATOM 7017 N N . LEU B 1 403 ? -8.953 -23.062 4.324 1 98.19 403 LEU B N 1
ATOM 7018 C CA . LEU B 1 403 ? -10.266 -23.469 4.816 1 98.19 403 LEU B CA 1
ATOM 7019 C C . LEU B 1 403 ? -10.164 -24.672 5.734 1 98.19 403 LEU B C 1
ATOM 7021 O O . LEU B 1 403 ? -11.156 -25.109 6.312 1 98.19 403 LEU B O 1
ATOM 7025 N N . LYS B 1 404 ? -8.992 -25.203 5.973 1 97.31 404 LYS B N 1
ATOM 7026 C CA . LYS B 1 404 ? -8.758 -26.516 6.598 1 97.31 404 LYS B CA 1
ATOM 7027 C C . LYS B 1 404 ? -9.367 -26.562 7.996 1 97.31 404 LYS B C 1
ATOM 7029 O O . LYS B 1 404 ? -9.891 -27.594 8.414 1 97.31 404 LYS B O 1
ATOM 7034 N N . ASP B 1 405 ? -9.352 -25.453 8.734 1 96.62 405 ASP B N 1
ATOM 7035 C CA . ASP B 1 405 ? -9.773 -25.469 10.133 1 96.62 405 ASP B CA 1
ATOM 7036 C C . ASP B 1 405 ? -11.141 -24.812 10.305 1 96.62 405 ASP B C 1
ATOM 7038 O O . ASP B 1 405 ? -11.617 -24.641 11.43 1 96.62 405 ASP B O 1
ATOM 7042 N N . ARG B 1 406 ? -11.734 -24.438 9.172 1 97.44 406 ARG B N 1
ATOM 7043 C CA . ARG B 1 406 ? -13.023 -23.75 9.234 1 97.44 406 ARG B CA 1
ATOM 7044 C C . ARG B 1 406 ? -14.18 -24.75 9.164 1 97.44 406 ARG B C 1
ATOM 7046 O O . ARG B 1 406 ? -14.18 -25.656 8.336 1 97.44 406 ARG B O 1
ATOM 7053 N N . MET B 1 407 ? -15.141 -24.625 10.102 1 97.31 407 MET B N 1
ATOM 7054 C CA . MET B 1 407 ? -16.453 -25.25 10.102 1 97.31 407 MET B CA 1
ATOM 7055 C C . MET B 1 407 ? -16.344 -26.781 10.094 1 97.31 407 MET B C 1
ATOM 7057 O O . MET B 1 407 ? -17.141 -27.469 9.453 1 97.31 407 MET B O 1
ATOM 7061 N N . LYS B 1 408 ? -15.32 -27.281 10.648 1 96.88 408 LYS B N 1
ATOM 7062 C CA . LYS B 1 408 ? -15.195 -28.719 10.859 1 96.88 408 LYS B CA 1
ATOM 7063 C C . LYS B 1 408 ? -16.375 -29.266 11.664 1 96.88 408 LYS B C 1
ATOM 7065 O O . LYS B 1 408 ? -16.891 -28.578 12.547 1 96.88 408 LYS B O 1
ATOM 7070 N N . ASN B 1 409 ? -16.781 -30.453 11.352 1 95.38 409 ASN B N 1
ATOM 7071 C CA . ASN B 1 409 ? -17.859 -31.156 12.062 1 95.38 409 ASN B CA 1
ATOM 7072 C C . ASN B 1 409 ? -19.188 -30.438 11.914 1 95.38 409 ASN B C 1
ATOM 7074 O O . ASN B 1 409 ? -20.031 -30.469 12.82 1 95.38 409 ASN B O 1
ATOM 7078 N N . THR B 1 410 ? -19.312 -29.688 10.852 1 95.88 410 THR B N 1
ATOM 7079 C CA . THR B 1 410 ? -20.609 -29.094 10.492 1 95.88 410 THR B CA 1
ATOM 7080 C C . THR B 1 410 ? -21.047 -29.578 9.117 1 95.88 410 THR B C 1
ATOM 7082 O O . THR B 1 410 ? -20.328 -30.312 8.445 1 95.88 410 THR B O 1
ATOM 7085 N N . ILE B 1 411 ? -22.203 -29.141 8.711 1 95.38 411 ILE B N 1
ATOM 7086 C CA . ILE B 1 411 ? -22.781 -29.562 7.434 1 95.38 411 ILE B CA 1
ATOM 7087 C C . ILE B 1 411 ? -22 -28.922 6.285 1 95.38 411 ILE B C 1
ATOM 7089 O O . ILE B 1 411 ? -22.172 -29.297 5.125 1 95.38 411 ILE B O 1
ATOM 7093 N N . LEU B 1 412 ? -21.094 -27.953 6.609 1 97.31 412 LEU B N 1
ATOM 7094 C CA . LEU B 1 412 ? -20.328 -27.281 5.566 1 97.31 412 LEU B CA 1
ATOM 7095 C C . LEU B 1 412 ? -19.062 -28.047 5.234 1 97.31 412 LEU B C 1
ATOM 7097 O O . LEU B 1 412 ? -18.438 -27.797 4.199 1 97.31 412 LEU B O 1
ATOM 7101 N N . GLU B 1 413 ? -18.625 -28.953 6.117 1 97.31 413 GLU B N 1
ATOM 7102 C CA . GLU B 1 413 ? -17.375 -29.688 5.91 1 97.31 413 GLU B CA 1
ATOM 7103 C C . GLU B 1 413 ? -17.406 -30.453 4.59 1 97.31 413 GLU B C 1
ATOM 7105 O O . GLU B 1 413 ? -18.359 -31.172 4.305 1 97.31 413 GLU B O 1
ATOM 7110 N N . ASN B 1 414 ? -16.453 -30.203 3.791 1 96.69 414 ASN B N 1
ATOM 7111 C CA . ASN B 1 414 ? -16.234 -30.859 2.502 1 96.69 414 ASN B CA 1
ATOM 7112 C C . ASN B 1 414 ? -17.281 -30.438 1.479 1 96.69 414 ASN B C 1
ATOM 7114 O O . ASN B 1 414 ? -17.359 -31.016 0.391 1 96.69 414 ASN B O 1
ATOM 7118 N N . ARG B 1 415 ? -18.078 -29.453 1.781 1 97.56 415 ARG B N 1
ATOM 7119 C CA . ARG B 1 415 ? -19.172 -29.109 0.883 1 97.56 415 ARG B CA 1
ATOM 7120 C C . ARG B 1 415 ? -19 -27.703 0.332 1 97.56 415 ARG B C 1
ATOM 7122 O O . ARG B 1 415 ? -19.812 -27.25 -0.485 1 97.56 415 ARG B O 1
ATOM 7129 N N . VAL B 1 416 ? -18 -27.031 0.812 1 98.69 416 VAL B N 1
ATOM 7130 C CA . VAL B 1 416 ? -17.656 -25.734 0.264 1 98.69 416 VAL B CA 1
ATOM 7131 C C . VAL B 1 416 ? -16.281 -25.797 -0.393 1 98.69 416 VAL B C 1
ATOM 7133 O O . VAL B 1 416 ? -15.305 -26.219 0.234 1 98.69 416 VAL B O 1
ATOM 7136 N N . LEU B 1 417 ? -16.203 -25.516 -1.622 1 98.75 417 LEU B N 1
ATOM 7137 C CA . LEU B 1 417 ? -14.977 -25.344 -2.387 1 98.75 417 LEU B CA 1
ATOM 7138 C C . LEU B 1 417 ? -14.781 -23.875 -2.762 1 98.75 417 LEU B C 1
ATOM 7140 O O . LEU B 1 417 ? -15.531 -23.328 -3.574 1 98.75 417 LEU B O 1
ATOM 7144 N N . ALA B 1 418 ? -13.766 -23.234 -2.121 1 98.88 418 ALA B N 1
ATOM 7145 C CA . ALA B 1 418 ? -13.766 -21.781 -2.295 1 98.88 418 ALA B CA 1
ATOM 7146 C C . ALA B 1 418 ? -12.383 -21.188 -2.043 1 98.88 418 ALA B C 1
ATOM 7148 O O . ALA B 1 418 ? -11.562 -21.797 -1.349 1 98.88 418 ALA B O 1
ATOM 7149 N N . LYS B 1 419 ? -12.055 -20.109 -2.646 1 98.88 419 LYS B N 1
ATOM 7150 C CA . LYS B 1 419 ? -10.875 -19.297 -2.377 1 98.88 419 LYS B CA 1
ATOM 7151 C C . LYS B 1 419 ? -11.188 -18.219 -1.343 1 98.88 419 LYS B C 1
ATOM 7153 O O . LYS B 1 419 ? -12.211 -17.531 -1.433 1 98.88 419 LYS B O 1
ATOM 7158 N N . THR B 1 420 ? -10.273 -18.078 -0.369 1 98.75 420 THR B N 1
ATOM 7159 C CA . THR B 1 420 ? -10.398 -17.016 0.635 1 98.75 420 THR B CA 1
ATOM 7160 C C . THR B 1 420 ? -9.523 -15.828 0.281 1 98.75 420 THR B C 1
ATOM 7162 O O . THR B 1 420 ? -8.609 -15.945 -0.538 1 98.75 420 THR B O 1
ATOM 7165 N N . GLY B 1 421 ? -9.859 -14.703 0.698 1 98.62 421 GLY B N 1
ATOM 7166 C CA . GLY B 1 421 ? -9.047 -13.492 0.663 1 98.62 421 GLY B CA 1
ATOM 7167 C C . GLY B 1 421 ? -9.109 -12.695 1.957 1 98.62 421 GLY B C 1
ATOM 7168 O O . GLY B 1 421 ? -10.18 -12.539 2.549 1 98.62 421 GLY B O 1
ATOM 7169 N N . THR B 1 422 ? -7.934 -12.297 2.416 1 98.25 422 THR B N 1
ATOM 7170 C CA . THR B 1 422 ? -7.91 -11.594 3.693 1 98.25 422 THR B CA 1
ATOM 7171 C C . THR B 1 422 ? -6.848 -10.492 3.686 1 98.25 422 THR B C 1
ATOM 7173 O O . THR B 1 422 ? -5.734 -10.703 3.197 1 98.25 422 THR B O 1
ATOM 7176 N N . MET B 1 423 ? -7.145 -9.344 4.066 1 97.25 423 MET B N 1
ATOM 7177 C CA . MET B 1 423 ? -6.285 -8.281 4.57 1 97.25 423 MET B CA 1
ATOM 7178 C C . MET B 1 423 ? -6.809 -7.734 5.895 1 97.25 423 MET B C 1
ATOM 7180 O O . MET B 1 423 ? -7.789 -8.25 6.438 1 97.25 423 MET B O 1
ATOM 7184 N N . SER B 1 424 ? -6.094 -6.77 6.477 1 95.38 424 SER B N 1
ATOM 7185 C CA . SER B 1 424 ? -6.445 -6.293 7.812 1 95.38 424 SER B CA 1
ATOM 7186 C C . SER B 1 424 ? -7.855 -5.711 7.836 1 95.38 424 SER B C 1
ATOM 7188 O O . SER B 1 424 ? -8.516 -5.723 8.875 1 95.38 424 SER B O 1
ATOM 7190 N N . ASP B 1 425 ? -8.359 -5.242 6.676 1 97.56 425 ASP B N 1
ATOM 7191 C CA . ASP B 1 425 ? -9.656 -4.574 6.637 1 97.56 425 ASP B CA 1
ATOM 7192 C C . ASP B 1 425 ? -10.547 -5.18 5.555 1 97.56 425 ASP B C 1
ATOM 7194 O O . ASP B 1 425 ? -11.516 -4.551 5.121 1 97.56 425 ASP B O 1
ATOM 7198 N N . ILE B 1 426 ? -10.211 -6.395 5.031 1 98.5 426 ILE B N 1
ATOM 7199 C CA . ILE B 1 426 ? -10.922 -7.043 3.934 1 98.5 426 ILE B CA 1
ATOM 7200 C C . ILE B 1 426 ? -11.039 -8.539 4.211 1 98.5 426 ILE B C 1
ATOM 7202 O O . ILE B 1 426 ? -10.07 -9.18 4.625 1 98.5 426 ILE B O 1
ATOM 7206 N N . THR B 1 427 ? -12.164 -9.094 4.02 1 98.56 427 THR B N 1
ATOM 7207 C CA . THR B 1 427 ? -12.328 -10.547 3.953 1 98.56 427 THR B CA 1
ATOM 7208 C C . THR B 1 427 ? -13.234 -10.93 2.783 1 98.56 427 THR B C 1
ATOM 7210 O O . THR B 1 427 ? -14.164 -10.203 2.441 1 98.56 427 THR B O 1
ATOM 7213 N N . ALA B 1 428 ? -12.914 -12.016 2.145 1 98.88 428 ALA B N 1
ATOM 7214 C CA . ALA B 1 428 ? -13.68 -12.5 0.999 1 98.88 428 ALA B CA 1
ATOM 7215 C C . ALA B 1 428 ? -13.648 -14.023 0.92 1 98.88 428 ALA B C 1
ATOM 7217 O O . ALA B 1 428 ? -12.703 -14.656 1.402 1 98.88 428 ALA B O 1
ATOM 7218 N N . ILE B 1 429 ? -14.617 -14.594 0.403 1 98.94 429 ILE B N 1
ATOM 7219 C CA . ILE B 1 429 ? -14.703 -16.016 0.088 1 98.94 429 ILE B CA 1
ATOM 7220 C C . ILE B 1 429 ? -15.625 -16.234 -1.11 1 98.94 429 ILE B C 1
ATOM 7222 O O . ILE B 1 429 ? -16.734 -15.688 -1.152 1 98.94 429 ILE B O 1
ATOM 7226 N N . SER B 1 430 ? -15.188 -16.891 -2.152 1 98.94 430 SER B N 1
ATOM 7227 C CA . SER B 1 430 ? -15.961 -17.141 -3.367 1 98.94 430 SER B CA 1
ATOM 7228 C C . SER B 1 430 ? -15.719 -18.562 -3.883 1 98.94 430 SER B C 1
ATOM 7230 O O . SER B 1 430 ? -14.594 -19.062 -3.836 1 98.94 430 SER B O 1
ATOM 7232 N N . GLY B 1 431 ? -16.734 -19.188 -4.301 1 98.88 431 GLY B N 1
ATOM 7233 C CA . GLY B 1 431 ? -16.641 -20.547 -4.793 1 98.88 431 GLY B CA 1
ATOM 7234 C C . GLY B 1 431 ? -17.984 -21.234 -4.918 1 98.88 431 GLY B C 1
ATOM 7235 O O . GLY B 1 431 ? -18.938 -20.672 -5.469 1 98.88 431 GLY B O 1
ATOM 7236 N N . TYR B 1 432 ? -18.031 -22.484 -4.434 1 98.88 432 TYR B N 1
ATOM 7237 C CA . TYR B 1 432 ? -19.203 -23.312 -4.602 1 98.88 432 TYR B CA 1
ATOM 7238 C C . TYR B 1 432 ? -19.641 -23.938 -3.271 1 98.88 432 TYR B C 1
ATOM 7240 O O . TYR B 1 432 ? -18.797 -24.297 -2.449 1 98.88 432 TYR B O 1
ATOM 7248 N N . LEU B 1 433 ? -20.906 -24 -3.062 1 98.75 433 LEU B N 1
ATOM 7249 C CA . LEU B 1 433 ? -21.516 -24.703 -1.942 1 98.75 433 LEU B CA 1
ATOM 7250 C C . LEU B 1 433 ? -22.406 -25.844 -2.436 1 98.75 433 LEU B C 1
ATOM 7252 O O . LEU B 1 433 ? -23.359 -25.609 -3.18 1 98.75 433 LEU B O 1
ATOM 7256 N N . LEU B 1 434 ? -22.062 -27.031 -2.123 1 97.44 434 LEU B N 1
ATOM 7257 C CA . LEU B 1 434 ? -22.859 -28.203 -2.428 1 97.44 434 LEU B CA 1
ATOM 7258 C C . LEU B 1 434 ? -23.922 -28.422 -1.365 1 97.44 434 LEU B C 1
ATOM 7260 O O . LEU B 1 434 ? -23.609 -28.688 -0.203 1 97.44 434 LEU B O 1
ATOM 7264 N N . THR B 1 435 ? -25.172 -28.391 -1.768 1 95.25 435 THR B N 1
ATOM 7265 C CA . THR B 1 435 ? -26.266 -28.531 -0.809 1 95.25 435 THR B CA 1
ATOM 7266 C C . THR B 1 435 ? -26.562 -30 -0.55 1 95.25 435 THR B C 1
ATOM 7268 O O . THR B 1 435 ? -26.172 -30.875 -1.328 1 95.25 435 THR B O 1
ATOM 7271 N N . ALA B 1 436 ? -27.328 -30.234 0.485 1 91.19 436 ALA B N 1
ATOM 7272 C CA . ALA B 1 436 ? -27.641 -31.609 0.884 1 91.19 436 ALA B CA 1
ATOM 7273 C C . ALA B 1 436 ? -28.594 -32.25 -0.114 1 91.19 436 ALA B C 1
ATOM 7275 O O . ALA B 1 436 ? -28.578 -33.469 -0.293 1 91.19 436 ALA B O 1
ATOM 7276 N N . ASP B 1 437 ? -29.359 -31.484 -0.751 1 90.25 437 ASP B N 1
ATOM 7277 C CA . ASP B 1 437 ? -30.359 -32.031 -1.673 1 90.25 437 ASP B CA 1
ATOM 7278 C C . ASP B 1 437 ? -29.781 -32.156 -3.088 1 90.25 437 ASP B C 1
ATOM 7280 O O . ASP B 1 437 ? -30.531 -32.375 -4.043 1 90.25 437 ASP B O 1
ATOM 7284 N N . GLY B 1 438 ? -28.516 -31.891 -3.271 1 91.62 438 GLY B N 1
ATOM 7285 C CA . GLY B 1 438 ? -27.844 -32.219 -4.52 1 91.62 438 GLY B CA 1
ATOM 7286 C C . GLY B 1 438 ? -27.656 -31.016 -5.426 1 91.62 438 GLY B C 1
ATOM 7287 O O . GLY B 1 438 ? -27.141 -31.141 -6.539 1 91.62 438 GLY B O 1
ATOM 7288 N N . LYS B 1 439 ? -27.953 -29.859 -5.004 1 95.12 439 LYS B N 1
ATOM 7289 C CA . LYS B 1 439 ? -27.734 -28.656 -5.789 1 95.12 439 LYS B CA 1
ATOM 7290 C C . LYS B 1 439 ? -26.328 -28.094 -5.539 1 95.12 439 LYS B C 1
ATOM 7292 O O . LYS B 1 439 ? -25.734 -28.344 -4.492 1 95.12 439 LYS B O 1
ATOM 7297 N N . THR B 1 440 ? -25.844 -27.406 -6.586 1 98.06 440 THR B N 1
ATOM 7298 C CA . THR B 1 440 ? -24.625 -26.641 -6.43 1 98.06 440 THR B CA 1
ATOM 7299 C C . THR B 1 440 ? -24.906 -25.141 -6.508 1 98.06 440 THR B C 1
ATOM 7301 O O . THR B 1 440 ? -25.484 -24.656 -7.484 1 98.06 440 THR B O 1
ATOM 7304 N N . LEU B 1 441 ? -24.547 -24.469 -5.43 1 98.62 441 LEU B N 1
ATOM 7305 C CA . LEU B 1 441 ? -24.641 -23.016 -5.414 1 98.62 441 LEU B CA 1
ATOM 7306 C C . LEU B 1 441 ? -23.297 -22.375 -5.691 1 98.62 441 LEU B C 1
ATOM 7308 O O . LEU B 1 441 ? -22.266 -22.859 -5.219 1 98.62 441 LEU B O 1
ATOM 7312 N N . VAL B 1 442 ? -23.281 -21.359 -6.547 1 98.88 442 VAL B N 1
ATOM 7313 C CA . VAL B 1 442 ? -22.125 -20.5 -6.73 1 98.88 442 VAL B CA 1
ATOM 7314 C C . VAL B 1 442 ? -22.297 -19.219 -5.91 1 98.88 442 VAL B C 1
ATOM 7316 O O . VAL B 1 442 ? -23.391 -18.688 -5.816 1 98.88 442 VAL B O 1
ATOM 7319 N N . PHE B 1 443 ? -21.188 -18.766 -5.246 1 98.88 443 PHE B N 1
ATOM 7320 C CA . PHE B 1 443 ? -21.359 -17.594 -4.391 1 98.88 443 PHE B CA 1
ATOM 7321 C C . PHE B 1 443 ? -20.078 -16.75 -4.379 1 98.88 443 PHE B C 1
ATOM 7323 O O . PHE B 1 443 ? -19 -17.25 -4.691 1 98.88 443 PHE B O 1
ATOM 7330 N N . SER B 1 444 ? -20.234 -15.492 -4.098 1 98.94 444 SER B N 1
ATOM 7331 C CA . SER B 1 444 ? -19.172 -14.547 -3.762 1 98.94 444 SER B CA 1
ATOM 7332 C C . SER B 1 444 ? -19.578 -13.656 -2.598 1 98.94 444 SER B C 1
ATOM 7334 O O . SER B 1 444 ? -20.641 -13.031 -2.629 1 98.94 444 SER B O 1
ATOM 7336 N N . ILE B 1 445 ? -18.828 -13.656 -1.528 1 98.88 445 ILE B N 1
ATOM 7337 C CA . ILE B 1 445 ? -18.953 -12.773 -0.37 1 98.88 445 ILE B CA 1
ATOM 7338 C C . ILE B 1 445 ? -17.688 -11.922 -0.234 1 98.88 445 ILE B C 1
ATOM 7340 O O . ILE B 1 445 ? -16.594 -12.445 -0.05 1 98.88 445 ILE B O 1
ATOM 7344 N N . ILE B 1 446 ? -17.797 -10.633 -0.355 1 98.88 446 ILE B N 1
ATOM 7345 C CA . ILE B 1 446 ? -16.688 -9.695 -0.216 1 98.88 446 ILE B CA 1
ATOM 7346 C C . ILE B 1 446 ? -17.062 -8.602 0.778 1 98.88 446 ILE B C 1
ATOM 7348 O O . ILE B 1 446 ? -18.078 -7.922 0.612 1 98.88 446 ILE B O 1
ATOM 7352 N N . VAL B 1 447 ? -16.266 -8.414 1.81 1 98.81 447 VAL B N 1
ATOM 7353 C CA . VAL B 1 447 ? -16.516 -7.438 2.861 1 98.81 447 VAL B CA 1
ATOM 7354 C C . VAL B 1 447 ? -15.328 -6.484 2.98 1 98.81 447 VAL B C 1
ATOM 7356 O O . VAL B 1 447 ? -14.195 -6.922 3.184 1 98.81 447 VAL B O 1
ATOM 7359 N N . ASN B 1 448 ? -15.555 -5.195 2.803 1 98.56 448 ASN B N 1
ATOM 7360 C CA . ASN B 1 448 ? -14.555 -4.137 2.959 1 98.56 448 ASN B CA 1
ATOM 7361 C C . ASN B 1 448 ? -14.883 -3.238 4.148 1 98.56 448 ASN B C 1
ATOM 7363 O O . ASN B 1 448 ? -16.031 -3.137 4.562 1 98.56 448 ASN B O 1
ATOM 7367 N N . GLY B 1 449 ? -13.859 -2.566 4.668 1 97.88 449 GLY B N 1
ATOM 7368 C CA . GLY B 1 449 ? -14.062 -1.634 5.766 1 97.88 449 GLY B CA 1
ATOM 7369 C C . GLY B 1 449 ? -14.25 -2.322 7.105 1 97.88 449 GLY B C 1
ATOM 7370 O O . GLY B 1 449 ? -15.031 -1.858 7.941 1 97.88 449 GLY B O 1
ATOM 7371 N N . VAL B 1 450 ? -13.617 -3.479 7.223 1 96.25 450 VAL B N 1
ATOM 7372 C CA . VAL B 1 450 ? -13.664 -4.211 8.484 1 96.25 450 VAL B CA 1
ATOM 7373 C C . VAL B 1 450 ? -12.734 -3.545 9.5 1 96.25 450 VAL B C 1
ATOM 7375 O O . VAL B 1 450 ? -11.547 -3.354 9.234 1 96.25 450 VAL B O 1
ATOM 7378 N N . HIS B 1 451 ? -13.32 -3.09 10.547 1 92.5 451 HIS B N 1
ATOM 7379 C CA . HIS B 1 451 ? -12.539 -2.549 11.648 1 92.5 451 HIS B CA 1
ATOM 7380 C C . HIS B 1 451 ? -12.625 -3.441 12.883 1 92.5 451 HIS B C 1
ATOM 7382 O O . HIS B 1 451 ? -13.727 -3.744 13.352 1 92.5 451 HIS B O 1
ATOM 7388 N N . GLY B 1 452 ? -11.562 -3.951 13.336 1 88.12 452 GLY B N 1
ATOM 7389 C CA . GLY B 1 452 ? -11.523 -4.859 14.469 1 88.12 452 GLY B CA 1
ATOM 7390 C C . GLY B 1 452 ? -10.875 -6.191 14.148 1 88.12 452 GLY B C 1
ATOM 7391 O O . GLY B 1 452 ? -9.93 -6.254 13.359 1 88.12 452 GLY B O 1
ATOM 7392 N N . ASN B 1 453 ? -11.406 -7.223 14.797 1 91.25 453 ASN B N 1
ATOM 7393 C CA . ASN B 1 453 ? -10.828 -8.555 14.664 1 91.25 453 ASN B CA 1
ATOM 7394 C C . ASN B 1 453 ? -11.219 -9.203 13.336 1 91.25 453 ASN B C 1
ATOM 7396 O O . ASN B 1 453 ? -12.375 -9.594 13.141 1 91.25 453 ASN B O 1
ATOM 7400 N N . ILE B 1 454 ? -10.273 -9.445 12.477 1 94.25 454 ILE B N 1
ATOM 7401 C CA . ILE B 1 454 ? -10.531 -9.953 11.133 1 94.25 454 ILE B CA 1
ATOM 7402 C C . ILE B 1 454 ? -11.039 -11.391 11.211 1 94.25 454 ILE B C 1
ATOM 7404 O O . ILE B 1 454 ? -11.789 -11.836 10.336 1 94.25 454 ILE B O 1
ATOM 7408 N N . TYR B 1 455 ? -10.703 -12.133 12.242 1 94.12 455 TYR B N 1
ATOM 7409 C CA . TYR B 1 455 ? -11.164 -13.508 12.398 1 94.12 455 TYR B CA 1
ATOM 7410 C C . TYR B 1 455 ? -12.648 -13.555 12.734 1 94.12 455 TYR B C 1
ATOM 7412 O O . TYR B 1 455 ? -13.359 -14.477 12.328 1 94.12 455 TYR B O 1
ATOM 7420 N N . ALA B 1 456 ? -13.086 -12.531 13.445 1 95.5 456 ALA B N 1
ATOM 7421 C CA . ALA B 1 456 ? -14.516 -12.422 13.703 1 95.5 456 ALA B CA 1
ATOM 7422 C C . ALA B 1 456 ? -15.289 -12.172 12.414 1 95.5 456 ALA B C 1
ATOM 7424 O O . ALA B 1 456 ? -16.391 -12.695 12.234 1 95.5 456 ALA B O 1
ATOM 7425 N N . ALA B 1 457 ? -14.703 -11.414 11.555 1 96.62 457 ALA B N 1
ATOM 7426 C CA . ALA B 1 457 ? -15.328 -11.148 10.266 1 96.62 457 ALA B CA 1
ATOM 7427 C C . ALA B 1 457 ? -15.391 -12.414 9.414 1 96.62 457 ALA B C 1
ATOM 7429 O O . ALA B 1 457 ? -16.406 -12.688 8.758 1 96.62 457 ALA B O 1
ATOM 7430 N N . LYS B 1 458 ? -14.391 -13.211 9.414 1 97.56 458 LYS B N 1
ATOM 7431 C CA . LYS B 1 458 ? -14.359 -14.484 8.703 1 97.56 458 LYS B CA 1
ATOM 7432 C C . LYS B 1 458 ? -15.43 -15.43 9.234 1 97.56 458 LYS B C 1
ATOM 7434 O O . LYS B 1 458 ? -16.062 -16.156 8.469 1 97.56 458 LYS B O 1
ATOM 7439 N N . ALA B 1 459 ? -15.594 -15.375 10.523 1 97.38 459 ALA B N 1
ATOM 7440 C CA . ALA B 1 459 ? -16.609 -16.234 11.141 1 97.38 459 ALA B CA 1
ATOM 7441 C C . ALA B 1 459 ? -18 -15.867 10.633 1 97.38 459 ALA B C 1
ATOM 7443 O O . ALA B 1 459 ? -18.875 -16.734 10.516 1 97.38 459 ALA B O 1
ATOM 7444 N N . VAL B 1 460 ? -18.188 -14.648 10.344 1 97.81 460 VAL B N 1
ATOM 7445 C CA . VAL B 1 460 ? -19.484 -14.227 9.82 1 97.81 460 VAL B CA 1
ATOM 7446 C C . VAL B 1 460 ? -19.688 -14.805 8.422 1 97.81 460 VAL B C 1
ATOM 7448 O O . VAL B 1 460 ? -20.797 -15.195 8.062 1 97.81 460 VAL B O 1
ATOM 7451 N N . GLU B 1 461 ? -18.672 -14.883 7.59 1 98.19 461 GLU B N 1
ATOM 7452 C CA . GLU B 1 461 ? -18.766 -15.578 6.309 1 98.19 461 GLU B CA 1
ATOM 7453 C C . GLU B 1 461 ? -19.281 -17 6.492 1 98.19 461 GLU B C 1
ATOM 7455 O O . GLU B 1 461 ? -20.172 -17.453 5.758 1 98.19 461 GLU B O 1
ATOM 7460 N N . ASP B 1 462 ? -18.719 -17.656 7.5 1 98.31 462 ASP B N 1
ATOM 7461 C CA . ASP B 1 462 ? -19.109 -19.031 7.797 1 98.31 462 ASP B CA 1
ATOM 7462 C C . ASP B 1 462 ? -20.562 -19.094 8.219 1 98.31 462 ASP B C 1
ATOM 7464 O O . ASP B 1 462 ? -21.297 -20.016 7.809 1 98.31 462 ASP B O 1
ATOM 7468 N N . GLN B 1 463 ? -20.984 -18.141 9 1 97.94 463 GLN B N 1
ATOM 7469 C CA . GLN B 1 463 ? -22.375 -18.094 9.438 1 97.94 463 GLN B CA 1
ATOM 7470 C C . GLN B 1 463 ? -23.312 -17.891 8.25 1 97.94 463 GLN B C 1
ATOM 7472 O O . GLN B 1 463 ? -24.406 -18.469 8.211 1 97.94 463 GLN B O 1
ATOM 7477 N N . ILE B 1 464 ? -22.906 -17.094 7.316 1 98 464 ILE B N 1
ATOM 7478 C CA . ILE B 1 464 ? -23.703 -16.859 6.121 1 98 464 ILE B CA 1
ATOM 7479 C C . ILE B 1 464 ? -23.844 -18.156 5.324 1 98 464 ILE B C 1
ATOM 7481 O O . ILE B 1 464 ? -24.953 -18.547 4.969 1 98 464 ILE B O 1
ATOM 7485 N N . LEU B 1 465 ? -22.781 -18.812 5.121 1 98.12 465 LEU B N 1
ATOM 7486 C CA . LEU B 1 465 ? -22.812 -20.047 4.352 1 98.12 465 LEU B CA 1
ATOM 7487 C C . LEU B 1 465 ? -23.594 -21.141 5.078 1 98.12 465 LEU B C 1
ATOM 7489 O O . LEU B 1 465 ? -24.297 -21.922 4.445 1 98.12 465 LEU B O 1
ATOM 7493 N N . LEU B 1 466 ? -23.438 -21.156 6.375 1 97.19 466 LEU B N 1
ATOM 7494 C CA . LEU B 1 466 ? -24.188 -22.125 7.176 1 97.19 466 LEU B CA 1
ATOM 7495 C C . LEU B 1 466 ? -25.688 -21.891 7.051 1 97.19 466 LEU B C 1
ATOM 7497 O O . LEU B 1 466 ? -26.453 -22.844 6.902 1 97.19 466 LEU B O 1
ATOM 7501 N N . ALA B 1 467 ? -26.094 -20.656 7.141 1 96 467 ALA B N 1
ATOM 7502 C CA . ALA B 1 467 ? -27.5 -20.312 6.996 1 96 467 ALA B CA 1
ATOM 7503 C C . ALA B 1 467 ? -28.047 -20.75 5.633 1 96 467 ALA B C 1
ATOM 7505 O O . ALA B 1 467 ? -29.156 -21.281 5.535 1 96 467 ALA B O 1
ATOM 7506 N N . ILE B 1 468 ? -27.266 -20.578 4.621 1 96.12 468 ILE B N 1
ATOM 7507 C CA . ILE B 1 468 ? -27.656 -20.969 3.27 1 96.12 468 ILE B CA 1
ATOM 7508 C C . ILE B 1 468 ? -27.797 -22.484 3.176 1 96.12 468 ILE B C 1
ATOM 7510 O O . ILE B 1 468 ? -28.781 -22.984 2.65 1 96.12 468 ILE B O 1
ATOM 7514 N N . ALA B 1 469 ? -26.828 -23.156 3.68 1 95.88 469 ALA B N 1
ATOM 7515 C CA . ALA B 1 469 ? -26.828 -24.625 3.631 1 95.88 469 ALA B CA 1
ATOM 7516 C C . ALA B 1 469 ? -28.047 -25.188 4.375 1 95.88 469 ALA B C 1
ATOM 7518 O O . ALA B 1 469 ? -28.656 -26.156 3.93 1 95.88 469 ALA B O 1
ATOM 7519 N N . ARG B 1 470 ? -28.406 -24.578 5.469 1 93.25 470 ARG B N 1
ATOM 7520 C CA . ARG B 1 470 ? -29.516 -25.047 6.297 1 93.25 470 ARG B CA 1
ATOM 7521 C C . ARG B 1 470 ? -30.844 -24.859 5.578 1 93.25 470 ARG B C 1
ATOM 7523 O O . ARG B 1 470 ? -31.781 -25.641 5.789 1 93.25 470 ARG B O 1
ATOM 7530 N N . HIS B 1 471 ? -30.891 -23.875 4.848 1 88.94 471 HIS B N 1
ATOM 7531 C CA . HIS B 1 471 ? -32.094 -23.625 4.09 1 88.94 471 HIS B CA 1
ATOM 7532 C C . HIS B 1 471 ? -32.375 -24.766 3.104 1 88.94 471 HIS B C 1
ATOM 7534 O O . HIS B 1 471 ? -33.531 -24.984 2.717 1 88.94 471 HIS B O 1
ATOM 7540 N N . TYR B 1 472 ? -31.453 -25.453 2.742 1 85.06 472 TYR B N 1
ATOM 7541 C CA . TYR B 1 472 ? -31.594 -26.531 1.781 1 85.06 472 TYR B CA 1
ATOM 7542 C C . TYR B 1 472 ? -31.547 -27.891 2.48 1 85.06 472 TYR B C 1
ATOM 7544 O O . TYR B 1 472 ? -31.656 -28.938 1.834 1 85.06 472 TYR B O 1
ATOM 7552 N N . ALA B 1 473 ? -31.109 -27.922 3.781 1 78.38 473 ALA B N 1
ATOM 7553 C CA . ALA B 1 473 ? -30.984 -29.188 4.512 1 78.38 473 ALA B CA 1
ATOM 7554 C C . ALA B 1 473 ? -32.344 -29.688 5 1 78.38 473 ALA B C 1
ATOM 7556 O O . ALA B 1 473 ? -33.188 -28.891 5.414 1 78.38 473 ALA B O 1
ATOM 7557 N N . GLY B 1 474 ? -33.438 -29.938 4.34 1 60.78 474 GLY B N 1
ATOM 7558 C CA . GLY B 1 474 ? -34.719 -30.453 4.793 1 60.78 474 GLY B CA 1
ATOM 7559 C C . GLY B 1 474 ? -34.812 -30.531 6.305 1 60.78 474 GLY B C 1
ATOM 7560 O O . GLY B 1 474 ? -33.812 -30.391 7.012 1 60.78 474 GLY B O 1
ATOM 7561 N N . PRO B 1 475 ? -36.031 -30.453 6.988 1 53.41 475 PRO B N 1
ATOM 7562 C CA . PRO B 1 475 ? -36.344 -30.422 8.422 1 53.41 475 PRO B CA 1
ATOM 7563 C C . PRO B 1 475 ? -35.5 -31.406 9.219 1 53.41 475 PRO B C 1
ATOM 7565 O O . PRO B 1 475 ? -35.281 -31.219 10.422 1 53.41 475 PRO B O 1
ATOM 7568 N N . GLU B 1 476 ? -35.094 -32.5 8.789 1 47.59 476 GLU B N 1
ATOM 7569 C CA . GLU B 1 476 ? -34.5 -33.531 9.625 1 47.59 476 GLU B CA 1
ATOM 7570 C C . GLU B 1 476 ? -33.094 -33.156 10.062 1 47.59 476 GLU B C 1
ATOM 7572 O O . GLU B 1 476 ? -32.562 -33.75 11.016 1 47.59 476 GLU B O 1
ATOM 7577 N N . SER B 1 477 ? -32.406 -32.344 9.414 1 46.94 477 SER B N 1
ATOM 7578 C CA . SER B 1 477 ? -30.969 -32.125 9.633 1 46.94 477 SER B CA 1
ATOM 7579 C C . SER B 1 477 ? -30.734 -31.062 10.711 1 46.94 477 SER B C 1
ATOM 7581 O O . SER B 1 477 ? -29.594 -30.719 11.016 1 46.94 477 SER B O 1
ATOM 7583 N N . GLU B 1 478 ? -31.719 -30.453 11.273 1 44.22 478 GLU B N 1
ATOM 7584 C CA . GLU B 1 478 ? -31.594 -29.422 12.305 1 44.22 478 GLU B CA 1
ATOM 7585 C C . GLU B 1 478 ? -31 -30.016 13.586 1 44.22 478 GLU B C 1
ATOM 7587 O O . GLU B 1 478 ? -30.5 -29.266 14.438 1 44.22 478 GLU B O 1
ATOM 7592 N N . THR B 1 479 ? -31.219 -31.266 13.836 1 42.47 479 THR B N 1
ATOM 7593 C CA . THR B 1 479 ? -30.828 -31.781 15.148 1 42.47 479 THR B CA 1
ATOM 7594 C C . THR B 1 479 ? -29.312 -31.734 15.32 1 42.47 479 THR B C 1
ATOM 7596 O O . THR B 1 479 ? -28.812 -31.578 16.438 1 42.47 479 THR B O 1
ATOM 7599 N N . GLU B 1 480 ? -28.547 -32 14.32 1 40.81 480 GLU B N 1
ATOM 7600 C CA . GLU B 1 480 ? -27.109 -32.156 14.547 1 40.81 480 GLU B CA 1
ATOM 7601 C C . GLU B 1 480 ? -26.406 -30.812 14.594 1 40.81 480 GLU B C 1
ATOM 7603 O O . GLU B 1 480 ? -25.266 -30.734 15.055 1 40.81 480 GLU B O 1
ATOM 7608 N N . SER B 1 481 ? -26.906 -29.766 14.102 1 40 481 SER B N 1
ATOM 7609 C CA . SER B 1 481 ? -26.062 -28.625 13.773 1 40 481 SER B CA 1
ATOM 7610 C C . SER B 1 481 ? -25.984 -27.641 14.938 1 40 481 SER B C 1
ATOM 7612 O O . SER B 1 481 ? -25.375 -26.578 14.82 1 40 481 SER B O 1
ATOM 7614 N N . LYS B 1 482 ? -26.75 -27.766 16.016 1 39.88 482 LYS B N 1
ATOM 7615 C CA . LYS B 1 482 ? -26.594 -26.781 17.078 1 39.88 482 LYS B CA 1
ATOM 7616 C C . LYS B 1 482 ? -25.219 -26.891 17.734 1 39.88 482 LYS B C 1
ATOM 7618 O O . LYS B 1 482 ? -25.062 -26.531 18.906 1 39.88 482 LYS B O 1
ATOM 7623 N N . GLN B 1 483 ? -24.297 -27.672 17.172 1 35.09 483 GLN B N 1
ATOM 7624 C CA . GLN B 1 483 ? -23.016 -27.5 17.844 1 35.09 483 GLN B CA 1
ATOM 7625 C C . GLN B 1 483 ? -22.469 -26.094 17.609 1 35.09 483 GLN B C 1
ATOM 7627 O O . GLN B 1 483 ? -22.266 -25.672 16.469 1 35.09 483 GLN B O 1
ATOM 7632 N N . GLU B 1 484 ? -22.562 -25.219 18.422 1 37.5 484 GLU B N 1
ATOM 7633 C CA . GLU B 1 484 ? -22.078 -23.844 18.516 1 37.5 484 GLU B CA 1
ATOM 7634 C C . GLU B 1 484 ? -20.656 -23.719 17.953 1 37.5 484 GLU B C 1
ATOM 7636 O O . GLU B 1 484 ? -19.766 -24.5 18.312 1 37.5 484 GLU B O 1
ATOM 7641 N N . ALA B 1 485 ? -20.516 -23.047 16.828 1 38.88 485 ALA B N 1
ATOM 7642 C CA . ALA B 1 485 ? -19.25 -22.594 16.25 1 38.88 485 ALA B CA 1
ATOM 7643 C C . ALA B 1 485 ? -18.344 -21.984 17.312 1 38.88 485 ALA B C 1
ATOM 7645 O O . ALA B 1 485 ? -18.641 -20.922 17.859 1 38.88 485 ALA B O 1
ATOM 7646 N N . GLN B 1 486 ? -17.688 -22.75 18.203 1 34.81 486 GLN B N 1
ATOM 7647 C CA . GLN B 1 486 ? -16.625 -22.141 18.984 1 34.81 486 GLN B CA 1
ATOM 7648 C C . GLN B 1 486 ? -15.57 -21.5 18.078 1 34.81 486 GLN B C 1
ATOM 7650 O O . GLN B 1 486 ? -15.055 -22.141 17.156 1 34.81 486 GLN B O 1
ATOM 7655 N N . PRO B 1 487 ? -15.516 -20.234 17.984 1 36.97 487 PRO B N 1
ATOM 7656 C CA . PRO B 1 487 ? -14.445 -19.594 17.219 1 36.97 487 PRO B CA 1
ATOM 7657 C C . PRO B 1 487 ? -13.07 -20.188 17.516 1 36.97 487 PRO B C 1
ATOM 7659 O O . PRO B 1 487 ? -12.711 -20.344 18.688 1 36.97 487 PRO B O 1
ATOM 7662 N N . GLY B 1 488 ? -12.688 -21.125 16.766 1 28.94 488 GLY B N 1
ATOM 7663 C CA . GLY B 1 488 ? -11.32 -21.578 16.984 1 28.94 488 GLY B CA 1
ATOM 7664 C C . GLY B 1 488 ? -10.336 -20.438 17.172 1 28.94 488 GLY B C 1
ATOM 7665 O O . GLY B 1 488 ? -10.289 -19.516 16.344 1 28.94 488 GLY B O 1
ATOM 7666 N N . ILE B 1 489 ? -9.922 -20.078 18.344 1 33.19 489 ILE B N 1
ATOM 7667 C CA . ILE B 1 489 ? -8.812 -19.203 18.688 1 33.19 489 ILE B CA 1
ATOM 7668 C C . ILE B 1 489 ? -7.594 -19.547 17.844 1 33.19 489 ILE B C 1
ATOM 7670 O O . ILE B 1 489 ? -7.086 -20.672 17.906 1 33.19 489 ILE B O 1
ATOM 7674 N N . MET B 1 490 ? -7.516 -19.062 16.734 1 29.33 490 MET B N 1
ATOM 7675 C CA . MET B 1 490 ? -6.242 -19.25 16.047 1 29.33 490 MET B CA 1
ATOM 7676 C C . MET B 1 490 ? -5.074 -18.938 16.984 1 29.33 490 MET B C 1
ATOM 7678 O O . MET B 1 490 ? -5.059 -17.891 17.641 1 29.33 490 MET B O 1
ATOM 7682 N N . PRO B 1 491 ? -4.152 -19.953 17.156 1 27.75 491 PRO B N 1
ATOM 7683 C CA . PRO B 1 491 ? -2.963 -19.625 17.938 1 27.75 491 PRO B CA 1
ATOM 7684 C C . PRO B 1 491 ? -2.164 -18.469 17.344 1 27.75 491 PRO B C 1
ATOM 7686 O O . PRO B 1 491 ? -2.217 -18.234 16.125 1 27.75 491 PRO B O 1
#

pLDDT: mean 91.36, std 18.05, range [20.5, 99.0]

Solvent-accessible surface area (backbone atoms only — not comparable to full-atom values): 51053 Å² total; per-residue (Å²): 134,86,77,79,80,82,78,79,80,79,81,80,80,79,77,75,77,77,75,74,73,73,72,72,67,70,75,74,70,67,50,72,57,54,52,50,53,52,50,44,51,69,76,40,67,30,34,50,64,20,28,29,32,25,34,56,86,79,61,49,75,71,43,74,36,56,29,64,32,31,37,53,37,26,33,40,36,35,56,56,44,49,53,27,43,42,73,74,62,36,56,73,34,57,43,56,36,36,36,28,38,48,94,56,29,36,28,42,36,35,61,23,38,51,80,38,38,67,67,55,54,34,50,49,56,48,50,33,54,78,69,69,48,48,64,39,70,27,36,42,29,40,16,40,76,52,29,45,78,68,38,65,58,56,38,34,36,48,73,44,44,50,31,34,69,50,24,52,45,45,11,48,31,49,54,60,25,42,49,52,31,36,37,37,25,45,87,48,68,67,35,68,45,44,76,43,61,73,55,73,80,66,68,67,64,48,76,47,82,59,30,22,6,28,51,61,66,46,38,73,56,57,41,51,71,44,65,42,84,48,77,88,29,25,37,40,34,32,47,32,42,46,48,43,97,61,65,43,80,49,55,30,26,36,77,44,40,64,63,45,47,53,53,51,50,53,50,32,32,57,77,60,62,36,49,72,68,46,51,83,44,79,43,78,71,61,87,84,42,44,81,75,40,70,49,68,53,69,36,37,50,59,54,45,24,48,26,48,16,66,62,36,32,48,44,26,40,29,51,26,16,48,40,3,25,75,69,75,68,40,14,23,49,53,32,8,37,44,32,36,53,54,47,38,52,74,74,39,87,48,59,70,90,64,46,42,73,53,50,27,39,27,39,75,63,25,28,38,15,22,50,50,52,35,44,48,54,42,48,43,62,66,32,80,80,51,24,66,57,51,62,65,34,38,15,25,22,33,67,29,50,84,27,27,81,41,57,58,94,42,89,49,38,72,27,28,36,34,37,57,12,69,50,78,37,29,42,25,42,35,38,38,39,52,36,77,78,71,48,51,31,32,29,19,40,33,33,34,40,48,81,69,64,56,67,61,55,52,50,47,54,51,51,51,52,49,55,55,42,52,73,47,36,58,85,81,57,64,77,73,60,75,65,73,80,67,78,75,76,74,129,139,82,83,79,82,78,81,78,83,79,79,82,75,79,75,74,75,75,75,74,75,75,73,71,68,70,74,74,71,67,50,70,56,54,51,51,52,50,50,43,52,70,76,39,67,30,35,48,64,19,27,30,32,25,33,56,85,80,61,50,74,71,43,74,36,57,28,64,31,32,38,53,38,26,34,40,36,35,56,56,43,49,52,28,43,42,72,74,62,36,56,72,35,56,43,56,34,36,38,27,39,49,94,56,29,35,28,41,37,35,61,23,38,53,81,37,39,68,67,56,55,35,51,51,56,47,49,33,54,77,70,69,49,47,64,39,68,26,36,42,28,41,16,38,75,53,30,44,78,70,39,64,57,56,40,34,35,48,72,45,43,51,31,33,67,50,24,51,47,45,11,48,31,50,53,60,25,43,50,51,32,35,38,38,26,44,87,47,69,68,35,67,45,43,76,41,62,73,55,75,81,67,69,66,65,47,75,46,80,58,30,21,6,29,48,62,67,45,37,73,57,58,39,52,70,44,66,44,83,47,76,88,29,24,38,40,34,31,48,32,41,45,50,44,96,61,64,45,78,48,54,30,27,37,77,44,42,63,63,46,47,54,52,52,50,52,50,31,32,57,75,59,64,35,50,72,68,48,52,84,43,80,45,80,70,61,88,85,41,42,81,74,41,72,49,68,52,67,36,37,50,59,54,45,24,50,25,48,16,66,62,36,32,48,45,27,40,29,51,26,16,48,41,2,26,74,68,76,68,40,14,23,49,52,32,8,37,44,34,36,52,55,48,37,51,73,74,40,89,47,57,69,90,63,46,43,73,54,51,26,39,27,37,75,64,27,30,40,17,22,49,50,52,36,46,47,55,42,47,42,64,67,32,82,79,52,25,67,57,49,64,66,33,38,14,25,22,34,67,30,50,85,27,27,84,42,59,57,96,42,90,50,38,72,27,28,36,36,37,59,12,68,51,79,35,28,44,24,42,36,39,37,40,52,36,77,78,70,48,52,31,32,32,19,40,34,32,35,40,47,81,71,65,56,67,62,55,51,49,49,55,52,52,51,52,49,54,55,42,52,73,48,36,60,87,79,58,62,77,74,60,75,64,71,83,68,76,75,76,76,130